Protein AF-0000000084653820 (afdb_homodimer)

Solvent-accessible surface area (backbone atoms only — not comparable to full-atom values): 44142 Å² total; per-residue (Å²): 69,35,43,36,42,29,31,38,36,51,27,49,40,35,64,48,64,48,80,18,43,18,35,40,32,39,56,62,76,21,42,62,66,54,55,50,51,50,49,42,32,56,48,42,52,23,30,46,35,67,58,52,53,48,49,53,50,48,51,53,47,47,60,67,41,33,86,77,34,54,75,35,56,73,42,71,80,39,44,59,55,51,50,48,55,50,48,49,51,66,74,41,34,66,61,36,72,74,34,55,67,56,48,47,50,50,49,50,53,50,51,44,66,69,38,69,85,47,67,71,59,60,78,71,45,63,55,70,60,47,46,52,51,48,52,51,60,68,62,54,53,69,67,59,52,49,40,49,51,40,27,48,32,42,23,52,61,36,70,54,49,48,33,22,85,90,47,98,52,72,17,40,40,36,42,32,50,92,91,38,63,27,42,36,34,33,46,96,43,31,53,74,45,76,39,64,90,61,79,33,92,55,55,57,45,53,47,68,59,56,65,58,62,55,48,50,82,74,54,74,63,64,92,52,92,64,61,33,55,66,56,50,41,46,50,54,66,67,51,70,82,56,76,42,69,68,58,40,52,57,49,43,64,71,32,40,69,57,48,54,59,47,39,75,76,47,57,41,44,84,38,79,42,96,80,79,38,63,22,37,30,42,67,95,49,86,60,66,41,49,46,72,68,48,41,63,36,56,34,48,51,50,51,54,50,46,26,51,62,52,51,66,53,45,77,59,24,38,41,32,33,40,42,76,49,59,57,36,23,54,58,54,34,50,53,50,31,41,46,53,44,47,40,32,71,68,38,46,28,24,32,43,35,31,40,56,45,59,66,57,52,47,38,39,51,46,39,20,50,69,69,71,43,48,87,42,48,43,36,29,38,29,36,68,60,85,87,27,12,36,41,41,79,26,60,92,45,55,62,58,53,46,56,64,53,44,46,40,59,54,52,52,53,50,53,45,57,73,66,105,68,36,42,34,41,28,30,40,35,53,27,49,39,34,66,46,62,48,78,18,45,20,36,39,32,39,57,64,76,21,43,62,64,54,55,49,50,48,50,41,32,55,48,43,51,22,29,46,36,67,57,53,53,50,49,54,50,48,51,52,48,48,60,68,40,34,87,79,34,56,75,36,57,74,44,69,80,38,43,60,54,52,50,48,54,51,47,49,49,65,74,42,36,67,60,37,72,76,34,54,66,56,47,47,51,49,50,48,52,49,51,45,65,68,38,72,84,48,68,70,58,59,77,70,46,62,54,70,60,47,46,52,51,47,52,51,58,69,64,54,55,68,68,59,52,50,40,48,50,39,27,48,33,43,24,53,61,37,69,54,50,47,34,24,86,89,46,98,53,71,17,39,41,34,42,32,49,92,90,39,64,29,40,35,34,32,43,95,44,31,54,74,46,77,39,65,89,59,79,34,92,56,57,58,46,52,47,67,58,56,66,58,62,56,47,50,82,76,56,76,64,65,91,52,91,66,62,32,55,66,55,49,44,46,48,55,66,68,50,71,81,57,75,42,69,67,59,39,52,58,50,43,64,69,32,41,70,57,48,54,58,46,38,74,77,46,58,42,44,84,38,78,41,94,82,80,39,65,23,37,29,41,67,96,48,87,59,64,41,50,46,71,69,49,38,64,38,55,35,49,52,50,52,55,52,45,27,50,62,52,50,67,53,43,77,59,24,39,40,33,33,42,39,71,54,47,58,37,22,55,59,55,35,48,55,49,29,42,46,54,44,46,39,32,70,68,38,46,26,25,30,43,36,31,38,56,45,58,65,58,53,48,39,38,54,47,39,19,50,69,70,70,43,50,87,41,48,43,35,29,38,30,36,68,59,86,87,26,12,34,41,43,79,25,59,94,46,54,63,58,53,45,56,64,54,46,46,39,59,55,52,52,53,52,54,45,58,72,67,104

Organism: NCBI:txid1294263

Secondary structure (DSSP, 8-state):
-EEEEEEETTEEEEEEE-SSEEEEEE-TTSSHHHHHHHHHHHHHHSBTHHHHHHHHHHHHHHHHHHHHHHHHHHSTHHHHHHHHHHHHHHHTHHHHHH-HHHHHHHHHHHHHHHTTT-THHHHT--HHHHHHHHHHHHHS-HHHHHHHHHHHHHHHHHTT--B-TTS---EEEEEEETTEEEEEEEETTEEEEEES---BS--EEEE--GGGGGGTTTTT--SSSS--HHHHHHHHHH--TT--HHHHHHHHHHTHHHHHHHHTT---EEEE-TTS-EEEE-TT---EEEGGGS-HHHHHHHHHHHHHHTTSS-TT-EEEEESTTTT--HHHHHHHHHHHHHHHHHH--EEEEEE--HHHHHHHHHHHHHTT-GGGEEEEEEEEETTEEEEEE-TT-THHHHHHHHHHHHHHHHHHHHH-/-EEEEEEETTEEEEEEE-SSEEEEEE-TTSSHHHHHHHHHHHHHHSBTHHHHHHHHHHHHHHHHHHHHHHHHHHSTHHHHHHHHHHHHHHHTHHHHHH-HHHHHHHHHHHHHHHTTT-THHHHT--HHHHHHHHHHHHHS-HHHHHHHHHHHHHHHHHTT--B-TTS---EEEEEEETTEEEEEEEETTEEEEEES---BS--EEEE--GGGGGGTTTTT--SSSS--HHHHHHHHHH--TT--HHHHHHHHHHTHHHHHHHHTT---EEEE-TTS-EEEE-TT---EEEGGGS-HHHHHHHHHHHHHHTTSS-TT-EEEEESTTTT--HHHHHHHHHHHHHHHHHH--EEEEEE--HHHHHHHHHHHHHTT-GGGEEEEEEEEETTEEEEEE-TT-THHHHHHHHHHHHHHHHHHHHH-

Sequence (840 aa):
MRLTLKNICKIKEATVDLNGITVIAGENNTGKSTVGKILYSVFNSFYKIDDQIYKEREESIKHILSPVSFNAYIKTEHGSFIEAFISSIINDEEKYKSNPELLKQELRDFVVQLDKHNMQSLAQFPQEEMVNRILEVISIPRDVILKTILTKKINTEFNGQVNNIYANSKGGIELIINNETILIEVQTHKVQSISNVLNLNTEVIYIDDPFVLDEGMYRGFPLGRYIDHRHHLKLKLFDNSKDNVINEMLTANKLENIYSKINNICSGELVKNKYSNYGYKKTGEDEVLELRNISTGLKTFVILKTLLLNRSLEENGTIILDEPEIHLHPEWQLIFAELIVLLQKEFGVRILLNTHSPYFLNAIEVYAAKHKIADRCKYYIADLDEDAAIISDVTENIEEIYRKLAGPLQDLENVRYNNDMRLTLKNICKIKEATVDLNGITVIAGENNTGKSTVGKILYSVFNSFYKIDDQIYKEREESIKHILSPVSFNAYIKTEHGSFIEAFISSIINDEEKYKSNPELLKQELRDFVVQLDKHNMQSLAQFPQEEMVNRILEVISIPRDVILKTILTKKINTEFNGQVNNIYANSKGGIELIINNETILIEVQTHKVQSISNVLNLNTEVIYIDDPFVLDEGMYRGFPLGRYIDHRHHLKLKLFDNSKDNVINEMLTANKLENIYSKINNICSGELVKNKYSNYGYKKTGEDEVLELRNISTGLKTFVILKTLLLNRSLEENGTIILDEPEIHLHPEWQLIFAELIVLLQKEFGVRILLNTHSPYFLNAIEVYAAKHKIADRCKYYIADLDEDAAIISDVTENIEEIYRKLAGPLQDLENVRYNND

Radius of gyration: 30.25 Å; Cα contacts (8 Å, |Δi|>4): 1420; chains: 2; bounding box: 86×76×68 Å

InterPro domains:
  IPR027417 P-loop containing nucleoside triphosphate hydrolase [G3DSA:3.40.50.300] (1-156)
  IPR027417 P-loop containing nucleoside triphosphate hydrolase [G3DSA:3.40.50.300] (225-377)
  IPR027417 P-loop containing nucleoside triphosphate hydrolase [SSF52540] (2-363)
  IPR041685 Endonuclease GajA/Old nuclease/RecF-like, AAA domain [PF13175] (2-360)
  IPR051396 Bacterial Antiviral Defense Nuclease [PTHR43581] (2-401)

Nearest PDB structures (foldseek):
  8roj-assembly1_A  TM=3.879E-01  e=2.244E-06  Homo sapiens
  8rog-assembly1_A  TM=5.105E-01  e=3.654E-05  Homo sapiens
  8roh-assembly1_A  TM=3.883E-01  e=2.749E-06  Homo sapiens
  7qen-assembly1_A  TM=3.650E-01  e=3.301E-05  Saccharomyces cerevisiae
  6wg3-assembly1_A  TM=3.397E-01  e=1.873E-02  Homo sapiens

Foldseek 3Di:
DKKWKDQWAQAHTEIFDFQFEEEEAEDPPLCLVVRVQLCQLVQVLQEQVVVVLLVVLLVQLCVLCCVLCVVVVVPVVCVVVSVVLSVCCLVVVVVCLVPVVVVLVVVLVSSCVSCVPCPVVSVPDPSVVSSVSSNVSSPDDSQVSSQVSSLVQSCQAVVQRTGHPVDQDKMWMWDADPNDIWIWIDGSSGTDDIDDRHRDNAHEAEDEFLCLLQQWLPHPPPPDPHHGRSNVLNCLLLVPVQPDVVVLVVLCVLCVVLVVLLCVLQVWAWDQDPVRTIFIDHPPDDDTHRPVPDQSLNSLSRSVVSCSNSCSPAALHEYEAEASCVRPDLVSLLSVLLSSLCCCVRRVYRYYYYHHDPSSVVSNCVNCVVVVNLVSYWYWYWDDDDSHIYIGTCSVPCVVSVVNSCVVVVVVVVVVVVVD/DWKWKDQWAQAHTEIFDFQFEEEEAEDPPLCLVVRVQLCQLVQVLQEQVVVVLLVVLLVQLCVLCCVLCVVVVVPVVCVVVSVVLSVCCLVPVVVCLVPVVVVLVVVLVSSCVRCVPCPVVSVVDPSVVSSVSSNVSSPDDSQVSSQVSSLVQSCQAVVQRTGHPVDQDKMWMWDADPNDIWIWIDGSSGTDDIDDRHRDNAHEAEDEFLCLLQQWLPHPPPPDPHHGRSNVLRCLLLVPVQPDVVVLVVLCVLCVVLVVLLCVLQVWAWDQDPVRTIFIDHPPDDDTHRPVPDQSLNSLSRSVVSCSNSCSPAALHEYEAEASCVRPDLVSLLSVLLSSLCCCVRRVYRYYYYHHDPSSVVSNCVNCVVVVNLVSYWYWYWDDDDSHIYIGTCSVPCVVSVVNSCVVVVVVVVVVVVVD

pLDDT: mean 84.61, std 12.66, range [45.44, 98.44]

Structure (mmCIF, N/CA/C/O backbone):
data_AF-0000000084653820-model_v1
#
loop_
_entity.id
_entity.type
_entity.pdbx_description
1 polymer 'ABC transporter ATP-binding protein'
#
loop_
_atom_site.group_PDB
_atom_site.id
_atom_site.type_symbol
_atom_site.label_atom_id
_atom_site.label_alt_id
_atom_site.label_comp_id
_atom_site.label_asym_id
_atom_site.label_entity_id
_atom_site.label_seq_id
_atom_site.pdbx_PDB_ins_code
_atom_site.Cartn_x
_atom_site.Cartn_y
_atom_site.Cartn_z
_atom_site.occupancy
_atom_site.B_iso_or_equiv
_atom_site.auth_seq_id
_atom_site.auth_comp_id
_atom_site.auth_asym_id
_atom_site.auth_atom_id
_atom_site.pdbx_PDB_model_num
ATOM 1 N N . MET A 1 1 ? -11.469 23.438 16.297 1 93.31 1 MET A N 1
ATOM 2 C CA . MET A 1 1 ? -10.516 23.484 15.188 1 93.31 1 MET A CA 1
ATOM 3 C C . MET A 1 1 ? -11.242 23.531 13.844 1 93.31 1 MET A C 1
ATOM 5 O O . MET A 1 1 ? -12.227 22.812 13.648 1 93.31 1 MET A O 1
ATOM 9 N N . ARG A 1 2 ? -10.789 24.375 12.977 1 95.31 2 ARG A N 1
ATOM 10 C CA . ARG A 1 2 ? -11.414 24.531 11.664 1 95.31 2 ARG A CA 1
ATOM 11 C C . ARG A 1 2 ? -10.359 24.703 10.57 1 95.31 2 ARG A C 1
ATOM 13 O O . ARG A 1 2 ? -9.375 25.406 10.766 1 95.31 2 ARG A O 1
ATOM 20 N N . LEU A 1 3 ? -10.547 23.969 9.492 1 96.5 3 LEU A N 1
ATOM 21 C CA . LEU A 1 3 ? -9.641 24.031 8.344 1 96.5 3 LEU A CA 1
ATOM 22 C C . LEU A 1 3 ? -10.367 24.562 7.117 1 96.5 3 LEU A C 1
ATOM 24 O O . LEU A 1 3 ? -11.43 24.062 6.746 1 96.5 3 LEU A O 1
ATOM 28 N N . THR A 1 4 ? -9.867 25.609 6.562 1 97 4 THR A N 1
ATOM 29 C CA . THR A 1 4 ? -10.406 26.172 5.328 1 97 4 THR A CA 1
ATOM 30 C C . THR A 1 4 ? -9.367 26.125 4.211 1 97 4 THR A C 1
ATOM 32 O O . THR A 1 4 ? -8.219 26.531 4.406 1 97 4 THR A O 1
ATOM 35 N N . LEU A 1 5 ? -9.734 25.578 3.1 1 96.44 5 LEU A N 1
ATOM 36 C CA . LEU A 1 5 ? -8.867 25.453 1.931 1 96.44 5 LEU A CA 1
ATOM 37 C C . LEU A 1 5 ? -9.453 26.203 0.74 1 96.44 5 LEU A C 1
ATOM 39 O O . LEU A 1 5 ? -10.672 26.172 0.517 1 96.44 5 LEU A O 1
ATOM 43 N N . LYS A 1 6 ? -8.594 26.922 0.047 1 94.56 6 LYS A N 1
ATOM 44 C CA . LYS A 1 6 ? -8.969 27.609 -1.188 1 94.56 6 LYS A CA 1
ATOM 45 C C . LYS A 1 6 ? -7.945 27.344 -2.289 1 94.56 6 LYS A C 1
ATOM 47 O O . LYS A 1 6 ? -6.766 27.672 -2.137 1 94.56 6 LYS A O 1
ATOM 52 N N . ASN A 1 7 ? -8.352 26.797 -3.344 1 92.5 7 ASN A N 1
ATOM 53 C CA . ASN A 1 7 ? -7.535 26.531 -4.523 1 92.5 7 ASN A CA 1
ATOM 54 C C . ASN A 1 7 ? -6.297 25.703 -4.184 1 92.5 7 ASN A C 1
ATOM 56 O O . ASN A 1 7 ? -5.176 26.109 -4.5 1 92.5 7 ASN A O 1
ATOM 60 N N . ILE A 1 8 ? -6.457 24.688 -3.537 1 92.38 8 ILE A N 1
ATOM 61 C CA . ILE A 1 8 ? -5.414 23.734 -3.178 1 92.38 8 ILE A CA 1
ATOM 62 C C . ILE A 1 8 ? -5.625 22.422 -3.934 1 92.38 8 ILE A C 1
ATOM 64 O O . ILE A 1 8 ? -6.66 21.766 -3.779 1 92.38 8 ILE A O 1
ATOM 68 N N . CYS A 1 9 ? -4.691 22.031 -4.699 1 90.5 9 CYS A N 1
ATOM 69 C CA . CYS A 1 9 ? -4.832 20.859 -5.551 1 90.5 9 CYS A CA 1
ATOM 70 C C . CYS A 1 9 ? -6.148 20.891 -6.32 1 90.5 9 CYS A C 1
ATOM 72 O O . CYS A 1 9 ? -6.449 21.891 -6.988 1 90.5 9 CYS A O 1
ATOM 74 N N . LYS A 1 10 ? -6.977 19.906 -6.121 1 88.44 10 LYS A N 1
ATOM 75 C CA . LYS A 1 10 ? -8.242 19.859 -6.84 1 88.44 10 LYS A CA 1
ATOM 76 C C . LYS A 1 10 ? -9.336 20.609 -6.082 1 88.44 10 LYS A C 1
ATOM 78 O O . LYS A 1 10 ? -10.438 20.797 -6.605 1 88.44 10 LYS A O 1
ATOM 83 N N . ILE A 1 11 ? -9.094 21.078 -4.93 1 92.62 11 ILE A N 1
ATOM 84 C CA . ILE A 1 11 ? -10.102 21.688 -4.078 1 92.62 11 ILE A CA 1
ATOM 85 C C . ILE A 1 11 ? -10.25 23.172 -4.438 1 92.62 11 ILE A C 1
ATOM 87 O O . ILE A 1 11 ? -9.305 23.953 -4.305 1 92.62 11 ILE A O 1
ATOM 91 N N . LYS A 1 12 ? -11.391 23.516 -4.875 1 93.19 12 LYS A N 1
ATOM 92 C CA . LYS A 1 12 ? -11.719 24.922 -5.086 1 93.19 12 LYS A CA 1
ATOM 93 C C . LYS A 1 12 ? -11.984 25.625 -3.764 1 93.19 12 LYS A C 1
ATOM 95 O O . LYS A 1 12 ? -11.438 26.703 -3.512 1 93.19 12 LYS A O 1
ATOM 100 N N . GLU A 1 13 ? -12.844 25.062 -3.023 1 92.25 13 GLU A N 1
ATOM 101 C CA . GLU A 1 13 ? -13.195 25.594 -1.707 1 92.25 13 GLU A CA 1
ATOM 102 C C . GLU A 1 13 ? -13.648 24.469 -0.768 1 92.25 13 GLU A C 1
ATOM 104 O O . GLU A 1 13 ? -14.422 23.609 -1.161 1 92.25 13 GLU A O 1
ATOM 109 N N . ALA A 1 14 ? -13.141 24.484 0.458 1 94.94 14 ALA A N 1
ATOM 110 C CA . ALA A 1 14 ? -13.531 23.547 1.495 1 94.94 14 ALA A CA 1
ATOM 111 C C . ALA A 1 14 ? -13.367 24.141 2.887 1 94.94 14 ALA A C 1
ATOM 113 O O . ALA A 1 14 ? -12.336 24.75 3.189 1 94.94 14 ALA A O 1
ATOM 114 N N . THR A 1 15 ? -14.398 24.172 3.697 1 96 15 THR A N 1
ATOM 115 C CA . THR A 1 15 ? -14.336 24.516 5.113 1 96 15 THR A CA 1
ATOM 116 C C . THR A 1 15 ? -14.836 23.375 5.98 1 96 15 THR A C 1
ATOM 118 O O . THR A 1 15 ? -16 22.984 5.891 1 96 15 THR A O 1
ATOM 121 N N . VAL A 1 16 ? -13.977 22.828 6.773 1 96.56 16 VAL A N 1
ATOM 122 C CA . VAL A 1 16 ? -14.297 21.641 7.551 1 96.56 16 VAL A CA 1
ATOM 123 C C . VAL A 1 16 ? -14.031 21.906 9.031 1 96.56 16 VAL A C 1
ATOM 125 O O . VAL A 1 16 ? -12.938 22.344 9.398 1 96.56 16 VAL A O 1
ATOM 128 N N . ASP A 1 17 ? -15.016 21.656 9.852 1 95.81 17 ASP A N 1
ATOM 129 C CA . ASP A 1 17 ? -14.859 21.719 11.305 1 95.81 17 ASP A CA 1
ATOM 130 C C . ASP A 1 17 ? -14.391 20.391 11.875 1 95.81 17 ASP A C 1
ATOM 132 O O . ASP A 1 17 ? -14.953 19.344 11.555 1 95.81 17 ASP A O 1
ATOM 136 N N . LEU A 1 18 ? -13.367 20.438 12.734 1 93.38 18 LEU A N 1
ATOM 137 C CA . LEU A 1 18 ? -12.789 19.219 13.281 1 93.38 18 LEU A CA 1
ATOM 138 C C . LEU A 1 18 ? -12.938 19.172 14.797 1 93.38 18 LEU A C 1
ATOM 140 O O . LEU A 1 18 ? -11.953 19.047 15.523 1 93.38 18 LEU A O 1
ATOM 144 N N . ASN A 1 19 ? -14.078 19.281 15.461 1 90.38 19 ASN A N 1
ATOM 145 C CA . ASN A 1 19 ? -14.305 19.312 16.906 1 90.38 19 ASN A CA 1
ATOM 146 C C . ASN A 1 19 ? -14.82 17.984 17.422 1 90.38 19 ASN A C 1
ATOM 148 O O . ASN A 1 19 ? -14.984 17.797 18.625 1 90.38 19 ASN A O 1
ATOM 152 N N . GLY A 1 20 ? -14.891 16.984 16.875 1 96.12 20 GLY A N 1
ATOM 153 C CA . GLY A 1 20 ? -15.336 15.633 17.172 1 96.12 20 GLY A CA 1
ATOM 154 C C . GLY A 1 20 ? -15.055 14.656 16.047 1 96.12 20 GLY A C 1
ATOM 155 O O . GLY A 1 20 ? -13.898 14.469 15.641 1 96.12 20 GLY A O 1
ATOM 156 N N . ILE A 1 21 ? -16.125 14.07 15.656 1 98.12 21 ILE A N 1
ATOM 157 C CA . ILE A 1 21 ? -16 13.203 14.492 1 98.12 21 ILE A CA 1
ATOM 158 C C . ILE A 1 21 ? -16.484 13.938 13.242 1 98.12 21 ILE A C 1
ATOM 160 O O . ILE A 1 21 ? -17.656 14.281 13.133 1 98.12 21 ILE A O 1
ATOM 164 N N . THR A 1 22 ? -15.594 14.242 12.422 1 98.44 22 THR A N 1
ATOM 165 C CA . THR A 1 22 ? -15.898 14.883 11.148 1 98.44 22 THR A CA 1
ATOM 166 C C . THR A 1 22 ? -15.828 13.875 10.008 1 98.44 22 THR A C 1
ATOM 168 O O . THR A 1 22 ? -14.781 13.273 9.766 1 98.44 22 THR A O 1
ATOM 171 N N . VAL A 1 23 ? -16.922 13.688 9.32 1 98 23 VAL A N 1
ATOM 172 C CA . VAL A 1 23 ? -16.969 12.719 8.234 1 98 23 VAL A CA 1
ATOM 173 C C . VAL A 1 23 ? -17.094 13.445 6.895 1 98 23 VAL A C 1
ATOM 175 O O . VAL A 1 23 ? -17.969 14.297 6.723 1 98 23 VAL A O 1
ATOM 178 N N . ILE A 1 24 ? -16.203 13.219 6.027 1 97.06 24 ILE A N 1
ATOM 179 C CA . ILE A 1 24 ? -16.312 13.664 4.645 1 97.06 24 ILE A CA 1
ATOM 180 C C . ILE A 1 24 ? -16.656 12.477 3.74 1 97.06 24 ILE A C 1
ATOM 182 O O . ILE A 1 24 ? -15.859 11.531 3.631 1 97.06 24 ILE A O 1
ATOM 186 N N . ALA A 1 25 ? -17.797 12.523 3.193 1 94.31 25 ALA A N 1
ATOM 187 C CA . ALA A 1 25 ? -18.25 11.461 2.303 1 94.31 25 ALA A CA 1
ATOM 188 C C . ALA A 1 25 ? -18.422 11.969 0.876 1 94.31 25 ALA A C 1
ATOM 190 O O . ALA A 1 25 ? -18.688 13.156 0.664 1 94.31 25 ALA A O 1
ATOM 191 N N . GLY A 1 26 ? -18.203 11.125 -0.091 1 88.31 26 GLY A N 1
ATOM 192 C CA . GLY A 1 26 ? -18.359 11.5 -1.486 1 88.31 26 GLY A CA 1
ATOM 193 C C . GLY A 1 26 ? -17.75 10.5 -2.447 1 88.31 26 GLY A C 1
ATOM 194 O O . GLY A 1 26 ? -17.219 9.469 -2.025 1 88.31 26 GLY A O 1
ATOM 195 N N . GLU A 1 27 ? -17.859 10.797 -3.668 1 84.56 27 GLU A N 1
ATOM 196 C CA . GLU A 1 27 ? -17.375 9.914 -4.727 1 84.56 27 GLU A CA 1
ATOM 197 C C . GLU A 1 27 ? -15.859 9.992 -4.848 1 84.56 27 GLU A C 1
ATOM 199 O O . GLU A 1 27 ? -15.211 10.773 -4.152 1 84.56 27 GLU A O 1
ATOM 204 N N . ASN A 1 28 ? -15.352 9.055 -5.672 1 79.12 28 ASN A N 1
ATOM 205 C CA . ASN A 1 28 ? -13.914 9.047 -5.895 1 79.12 28 ASN A CA 1
ATOM 206 C C . ASN A 1 28 ? -13.453 10.328 -6.594 1 79.12 28 ASN A C 1
ATOM 208 O O . ASN A 1 28 ? -14.18 10.891 -7.41 1 79.12 28 ASN A O 1
ATOM 212 N N . ASN A 1 29 ? -12.273 10.734 -6.227 1 79.75 29 ASN A N 1
ATOM 213 C CA . ASN A 1 29 ? -11.625 11.82 -6.941 1 79.75 29 ASN A CA 1
ATOM 214 C C . ASN A 1 29 ? -12.289 13.164 -6.641 1 79.75 29 ASN A C 1
ATOM 216 O O . ASN A 1 29 ? -12.438 14 -7.535 1 79.75 29 ASN A O 1
ATOM 220 N N . THR A 1 30 ? -12.805 13.312 -5.426 1 85.56 30 THR A N 1
ATOM 221 C CA . THR A 1 30 ? -13.484 14.555 -5.074 1 85.56 30 THR A CA 1
ATOM 222 C C . THR A 1 30 ? -12.688 15.328 -4.027 1 85.56 30 THR A C 1
ATOM 224 O O . THR A 1 30 ? -13.227 16.203 -3.342 1 85.56 30 THR A O 1
ATOM 227 N N . GLY A 1 31 ? -11.508 14.945 -3.738 1 87.69 31 GLY A N 1
ATOM 228 C CA . GLY A 1 31 ? -10.617 15.758 -2.93 1 87.69 31 GLY A CA 1
ATOM 229 C C . GLY A 1 31 ? -10.648 15.391 -1.457 1 87.69 31 GLY A C 1
ATOM 230 O O . GLY A 1 31 ? -10.016 16.062 -0.634 1 87.69 31 GLY A O 1
ATOM 231 N N . LYS A 1 32 ? -11.383 14.336 -1.035 1 91.5 32 LYS A N 1
ATOM 232 C CA . LYS A 1 32 ? -11.484 13.922 0.361 1 91.5 32 LYS A CA 1
ATOM 233 C C . LYS A 1 32 ? -10.102 13.711 0.976 1 91.5 32 LYS A C 1
ATOM 235 O O . LYS A 1 32 ? -9.812 14.25 2.049 1 91.5 32 LYS A O 1
ATOM 240 N N . SER A 1 33 ? -9.242 13.031 0.324 1 92.62 33 SER A N 1
ATOM 241 C CA . SER A 1 33 ? -7.914 12.711 0.846 1 92.62 33 SER A CA 1
ATOM 242 C C . SER A 1 33 ? -7.031 13.953 0.912 1 92.62 33 SER A C 1
ATOM 244 O O . SER A 1 33 ? -6.148 14.055 1.768 1 92.62 33 SER A O 1
ATOM 246 N N . THR A 1 34 ? -7.289 14.914 -0.001 1 93.38 34 THR A N 1
ATOM 247 C CA . THR A 1 34 ? -6.516 16.156 -0.023 1 93.38 34 THR A CA 1
ATOM 248 C C . THR A 1 34 ? -6.684 16.922 1.287 1 93.38 34 THR A C 1
ATOM 250 O O . THR A 1 34 ? -5.711 17.438 1.84 1 93.38 34 THR A O 1
ATOM 253 N N . VAL A 1 35 ? -7.875 16.922 1.786 1 95.31 35 VAL A N 1
ATOM 254 C CA . VAL A 1 35 ? -8.156 17.625 3.039 1 95.31 35 VAL A CA 1
ATOM 255 C C . VAL A 1 35 ? -7.324 17.016 4.164 1 95.31 35 VAL A C 1
ATOM 257 O O . VAL A 1 35 ? -6.676 17.734 4.93 1 95.31 35 VAL A O 1
ATOM 260 N N . GLY A 1 36 ? -7.32 15.719 4.258 1 95.94 36 GLY A N 1
ATOM 261 C CA . GLY A 1 36 ? -6.555 15.031 5.281 1 95.94 36 GLY A CA 1
ATOM 262 C C . GLY A 1 36 ? -5.059 15.25 5.156 1 95.94 36 GLY A C 1
ATOM 263 O O . GLY A 1 36 ? -4.379 15.484 6.156 1 95.94 36 GLY A O 1
ATOM 264 N N . LYS A 1 37 ? -4.586 15.219 3.951 1 95.38 37 LYS A N 1
ATOM 265 C CA . LYS A 1 37 ? -3.156 15.383 3.709 1 95.38 37 LYS A CA 1
ATOM 266 C C . LYS A 1 37 ? -2.689 16.781 4.086 1 95.38 37 LYS A C 1
ATOM 268 O O . LYS A 1 37 ? -1.611 16.953 4.66 1 95.38 37 LYS A O 1
ATOM 273 N N . ILE A 1 38 ? -3.471 17.75 3.77 1 95.62 38 ILE A N 1
ATOM 274 C CA . ILE A 1 38 ? -3.117 19.125 4.105 1 95.62 38 ILE A CA 1
ATOM 275 C C . ILE A 1 38 ? -3.154 19.312 5.621 1 95.62 38 ILE A C 1
ATOM 277 O O . ILE A 1 38 ? -2.248 19.906 6.203 1 95.62 38 ILE A O 1
ATOM 281 N N . LEU A 1 39 ? -4.211 18.797 6.223 1 95.81 39 LEU A N 1
ATOM 282 C CA . LEU A 1 39 ? -4.285 18.875 7.676 1 95.81 39 LEU A CA 1
ATOM 283 C C . LEU A 1 39 ? -3.057 18.25 8.32 1 95.81 39 LEU A C 1
ATOM 285 O O . LEU A 1 39 ? -2.438 18.844 9.203 1 95.81 39 LEU A O 1
ATOM 289 N N . TYR A 1 40 ? -2.711 17.094 7.863 1 96.38 40 TYR A N 1
ATOM 290 C CA . TYR A 1 40 ? -1.545 16.391 8.383 1 96.38 40 TYR A CA 1
ATOM 291 C C . TYR A 1 40 ? -0.283 17.234 8.219 1 96.38 40 TYR A C 1
ATOM 293 O O . TYR A 1 40 ? 0.477 17.406 9.172 1 96.38 40 TYR A O 1
ATOM 301 N N . SER A 1 41 ? -0.034 17.719 6.992 1 94 41 SER A N 1
ATOM 302 C CA . SER A 1 41 ? 1.197 18.422 6.676 1 94 41 SER A CA 1
ATOM 303 C C . SER A 1 41 ? 1.297 19.734 7.461 1 94 41 SER A C 1
ATOM 305 O O . SER A 1 41 ? 2.336 20.031 8.062 1 94 41 SER A O 1
ATOM 307 N N . VAL A 1 42 ? 0.226 20.453 7.543 1 93.38 42 VAL A N 1
ATOM 308 C CA . VAL A 1 42 ? 0.221 21.75 8.203 1 93.38 42 VAL A CA 1
ATOM 309 C C . VAL A 1 42 ? 0.304 21.562 9.711 1 93.38 42 VAL A C 1
ATOM 311 O O . VAL A 1 42 ? 1.157 22.156 10.375 1 93.38 42 VAL A O 1
ATOM 314 N N . PHE A 1 43 ? -0.51 20.719 10.219 1 93.44 43 PHE A N 1
ATOM 315 C CA . PHE A 1 43 ? -0.555 20.5 11.664 1 93.44 43 PHE A CA 1
ATOM 316 C C . PHE A 1 43 ? 0.792 20 12.18 1 93.44 43 PHE A C 1
ATOM 318 O O . PHE A 1 43 ? 1.322 20.531 13.156 1 93.44 43 PHE A O 1
ATOM 325 N N . ASN A 1 44 ? 1.346 19.047 11.531 1 92.5 44 ASN A N 1
ATOM 326 C CA . ASN A 1 44 ? 2.588 18.438 12 1 92.5 44 ASN A CA 1
ATOM 327 C C . ASN A 1 44 ? 3.783 19.359 11.766 1 92.5 44 ASN A C 1
ATOM 329 O O . ASN A 1 44 ? 4.852 19.156 12.344 1 92.5 44 ASN A O 1
ATOM 333 N N . SER A 1 45 ? 3.631 20.328 10.844 1 91 45 SER A N 1
ATOM 334 C CA . SER A 1 45 ? 4.672 21.328 10.68 1 91 45 SER A CA 1
ATOM 335 C C . SER A 1 45 ? 4.758 22.234 11.898 1 91 45 SER A C 1
ATOM 337 O O . SER A 1 45 ? 5.812 22.812 12.18 1 91 45 SER A O 1
ATOM 339 N N . PHE A 1 46 ? 3.725 22.375 12.609 1 91.12 46 PHE A N 1
ATOM 340 C CA . PHE A 1 46 ? 3.689 23.25 13.773 1 91.12 46 PHE A CA 1
ATOM 341 C C . PHE A 1 46 ? 3.896 22.469 15.062 1 91.12 46 PHE A C 1
ATOM 343 O O . PHE A 1 46 ? 3.924 23.047 16.156 1 91.12 46 PHE A O 1
ATOM 350 N N . TYR A 1 47 ? 4.008 21.172 14.867 1 89.94 47 TYR A N 1
ATOM 351 C CA . TYR A 1 47 ? 4.305 20.328 16.016 1 89.94 47 TYR A CA 1
ATOM 352 C C . TYR A 1 47 ? 5.727 20.562 16.516 1 89.94 47 TYR A C 1
ATOM 354 O O . TYR A 1 47 ? 6.691 20.375 15.773 1 89.94 47 TYR A O 1
ATOM 362 N N . LYS A 1 48 ? 5.879 20.969 17.75 1 89.75 48 LYS A N 1
ATOM 363 C CA . LYS A 1 48 ? 7.184 21.25 18.344 1 89.75 48 LYS A CA 1
ATOM 364 C C . LYS A 1 48 ? 8.07 22.047 17.391 1 89.75 48 LYS A C 1
ATOM 366 O O . LYS A 1 48 ? 9.195 21.641 17.094 1 89.75 48 LYS A O 1
ATOM 371 N N . ILE A 1 49 ? 7.547 23.141 17.078 1 88.94 49 ILE A N 1
ATOM 372 C CA . ILE A 1 49 ? 8.148 23.969 16.031 1 88.94 49 ILE A CA 1
ATOM 373 C C . ILE A 1 49 ? 9.562 24.375 16.438 1 88.94 49 ILE A C 1
ATOM 375 O O . ILE A 1 49 ? 10.477 24.391 15.617 1 88.94 49 ILE A O 1
ATOM 379 N N . ASP A 1 50 ? 9.75 24.703 17.672 1 89 50 ASP A N 1
ATOM 380 C CA . ASP A 1 50 ? 11.055 25.156 18.141 1 89 50 ASP A CA 1
ATOM 381 C C . ASP A 1 50 ? 12.094 24.047 18 1 89 50 ASP A C 1
ATOM 383 O O . ASP A 1 50 ? 13.234 24.297 17.625 1 89 50 ASP A O 1
ATOM 387 N N . ASP A 1 51 ? 11.633 22.891 18.297 1 89.94 51 ASP A N 1
ATOM 388 C CA . ASP A 1 51 ? 12.539 21.75 18.156 1 89.94 51 ASP A CA 1
ATOM 389 C C . ASP A 1 51 ? 12.906 21.531 16.688 1 89.94 51 ASP A C 1
ATOM 391 O O . ASP A 1 51 ? 14.047 21.203 16.375 1 89.94 51 ASP A O 1
ATOM 395 N N . GLN A 1 52 ? 11.961 21.672 15.883 1 88 52 GLN A N 1
ATOM 396 C CA . GLN A 1 52 ? 12.211 21.469 14.453 1 88 52 GLN A CA 1
ATOM 397 C C . GLN A 1 52 ? 13.188 22.516 13.922 1 88 52 GLN A C 1
ATOM 399 O O . GLN A 1 52 ? 14.109 22.172 13.172 1 88 52 GLN A O 1
ATOM 404 N N . ILE A 1 53 ? 13.023 23.703 14.32 1 88.69 53 ILE A N 1
ATOM 405 C CA . ILE A 1 53 ? 13.906 24.781 13.883 1 88.69 53 ILE A CA 1
ATOM 406 C C . ILE A 1 53 ? 15.312 24.547 14.43 1 88.69 53 ILE A C 1
ATOM 408 O O . ILE A 1 53 ? 16.297 24.688 13.703 1 88.69 53 ILE A O 1
ATOM 412 N N . TYR A 1 54 ? 15.336 24.172 15.664 1 89.94 54 TYR A N 1
ATOM 413 C CA . TYR A 1 54 ? 16.609 23.859 16.281 1 89.94 54 TYR A CA 1
ATOM 414 C C . TYR A 1 54 ? 17.344 22.766 15.5 1 89.94 54 TYR A C 1
ATOM 416 O O . TYR A 1 54 ? 18.547 22.891 15.234 1 89.94 54 TYR A O 1
ATOM 424 N N . LYS A 1 55 ? 16.625 21.75 15.148 1 87.5 55 LYS A N 1
ATOM 425 C CA . LYS A 1 55 ? 17.219 20.625 14.445 1 87.5 55 LYS A CA 1
ATOM 426 C C . LYS A 1 55 ? 17.75 21.047 13.078 1 87.5 55 LYS A C 1
ATOM 428 O O . LYS A 1 55 ? 18.781 20.531 12.617 1 87.5 55 LYS A O 1
ATOM 433 N N . GLU A 1 56 ? 17 21.844 12.438 1 86.56 56 GLU A N 1
ATOM 434 C CA . GLU A 1 56 ? 17.469 22.359 11.148 1 86.56 56 GLU A CA 1
ATOM 435 C C . GLU A 1 56 ? 18.781 23.109 11.289 1 86.56 56 GLU A C 1
ATOM 437 O O . GLU A 1 56 ? 19.703 22.922 10.5 1 86.56 56 GLU A O 1
ATOM 442 N N . ARG A 1 57 ? 18.891 23.969 12.281 1 89.5 57 ARG A N 1
ATOM 443 C CA . ARG A 1 57 ? 20.109 24.719 12.523 1 89.5 57 ARG A CA 1
ATOM 444 C C . ARG A 1 57 ? 21.25 23.797 12.93 1 89.5 57 ARG A C 1
ATOM 446 O O . ARG A 1 57 ? 22.375 23.953 12.469 1 89.5 57 ARG A O 1
ATOM 453 N N . GLU A 1 58 ? 20.875 22.891 13.734 1 88.25 58 GLU A N 1
ATOM 454 C CA . GLU A 1 58 ? 21.859 21.922 14.203 1 88.25 58 GLU A CA 1
ATOM 455 C C . GLU A 1 58 ? 22.484 21.156 13.047 1 88.25 58 GLU A C 1
ATOM 457 O O . GLU A 1 58 ? 23.703 21.016 12.969 1 88.25 58 GLU A O 1
ATOM 462 N N . GLU A 1 59 ? 21.641 20.703 12.195 1 82.88 59 GLU A N 1
ATOM 463 C CA . GLU A 1 59 ? 22.125 19.922 11.062 1 82.88 59 GLU A CA 1
ATOM 464 C C . GLU A 1 59 ? 23 20.766 10.141 1 82.88 59 GLU A C 1
ATOM 466 O O . GLU A 1 59 ? 24 20.281 9.617 1 82.88 59 GLU A O 1
ATOM 471 N N . SER A 1 60 ? 22.578 21.922 9.93 1 86.25 60 SER A N 1
ATOM 472 C CA . SER A 1 60 ? 23.375 22.812 9.094 1 86.25 60 SER A CA 1
ATOM 473 C C . SER A 1 60 ? 24.75 23.062 9.695 1 86.25 60 SER A C 1
ATOM 475 O O . SER A 1 60 ? 25.75 23.047 8.992 1 86.25 60 SER A O 1
ATOM 477 N N . ILE A 1 61 ? 24.812 23.281 10.945 1 88.62 61 ILE A N 1
ATOM 478 C CA . ILE A 1 61 ? 26.078 23.562 11.617 1 88.62 61 ILE A CA 1
ATOM 479 C C . ILE A 1 61 ? 26.938 22.297 11.641 1 88.62 61 ILE A C 1
ATOM 481 O O . ILE A 1 61 ? 28.156 22.375 11.484 1 88.62 61 ILE A O 1
ATOM 485 N N . LYS A 1 62 ? 26.297 21.188 11.812 1 83.25 62 LYS A N 1
ATOM 486 C CA . LYS A 1 62 ? 27.031 19.922 11.742 1 83.25 62 LYS A CA 1
ATOM 487 C C . LYS A 1 62 ? 27.719 19.75 10.398 1 83.25 62 LYS A C 1
ATOM 489 O O . LYS A 1 62 ? 28.859 19.281 10.336 1 83.25 62 LYS A O 1
ATOM 494 N N . HIS A 1 63 ? 27 20.109 9.445 1 80.38 63 HIS A N 1
ATOM 495 C CA . HIS A 1 63 ? 27.562 20.016 8.102 1 80.38 63 HIS A CA 1
ATOM 496 C C . HIS A 1 63 ? 28.766 20.969 7.938 1 80.38 63 HIS A C 1
ATOM 498 O O . HIS A 1 63 ? 29.75 20.609 7.285 1 80.38 63 HIS A O 1
ATOM 504 N N . ILE A 1 64 ? 28.641 22.078 8.469 1 82.44 64 ILE A N 1
ATOM 505 C CA . ILE A 1 64 ? 29.703 23.062 8.398 1 82.44 64 ILE A CA 1
ATOM 506 C C . ILE A 1 64 ? 30.938 22.562 9.148 1 82.44 64 ILE A C 1
ATOM 508 O O . ILE A 1 64 ? 32.062 22.766 8.711 1 82.44 64 ILE A O 1
ATOM 512 N N . LEU A 1 65 ? 30.719 21.781 10.18 1 83.94 65 LEU A N 1
ATOM 513 C CA . LEU A 1 65 ? 31.797 21.312 11.047 1 83.94 65 LEU A CA 1
ATOM 514 C C . LEU A 1 65 ? 32.312 19.969 10.594 1 83.94 65 LEU A C 1
ATOM 516 O O . LEU A 1 65 ? 33.312 19.453 11.141 1 83.94 65 LEU A O 1
ATOM 520 N N . SER A 1 66 ? 31.688 19.406 9.625 1 80 66 SER A N 1
ATOM 521 C CA . SER A 1 66 ? 31.969 18.031 9.219 1 80 66 SER A CA 1
ATOM 522 C C . SER A 1 66 ? 33.438 17.859 8.836 1 80 66 SER A C 1
ATOM 524 O O . SER A 1 66 ? 34.062 16.844 9.156 1 80 66 SER A O 1
ATOM 526 N N . PRO A 1 67 ? 34 18.797 8.164 1 71.25 67 PRO A N 1
ATOM 527 C CA . PRO A 1 67 ? 35.406 18.625 7.789 1 71.25 67 PRO A CA 1
ATOM 528 C C . PRO A 1 67 ? 36.312 18.484 9 1 71.25 67 PRO A C 1
ATOM 530 O O . PRO A 1 67 ? 37.375 17.859 8.906 1 71.25 67 PRO A O 1
ATOM 533 N N . VAL A 1 68 ? 35.938 19.094 10.086 1 73.38 68 VAL A N 1
ATOM 534 C CA . VAL A 1 68 ? 36.812 19.078 11.266 1 73.38 68 VAL A CA 1
ATOM 535 C C . VAL A 1 68 ? 36.375 17.953 12.211 1 73.38 68 VAL A C 1
ATOM 537 O O . VAL A 1 68 ? 37.156 17.516 13.055 1 73.38 68 VAL A O 1
ATOM 540 N N . SER A 1 69 ? 35.094 17.594 12.008 1 63.62 69 SER A N 1
ATOM 541 C CA . SER A 1 69 ? 34.562 16.641 12.984 1 63.62 69 SER A CA 1
ATOM 542 C C . SER A 1 69 ? 34.562 15.219 12.422 1 63.62 69 SER A C 1
ATOM 544 O O . SER A 1 69 ? 34.156 14.281 13.109 1 63.62 69 SER A O 1
ATOM 546 N N . PHE A 1 70 ? 34.812 15.125 11.203 1 59 70 PHE A N 1
ATOM 547 C CA . PHE A 1 70 ? 34.656 13.836 10.555 1 59 70 PHE A CA 1
ATOM 548 C C . PHE A 1 70 ? 35.375 12.742 11.344 1 59 70 PHE A C 1
ATOM 550 O O . PHE A 1 70 ? 34.812 11.672 11.57 1 59 70 PHE A O 1
ATOM 557 N N . ASN A 1 71 ? 36.562 13.039 11.688 1 53.69 71 ASN A N 1
ATOM 558 C CA . ASN A 1 71 ? 37.312 12.023 12.406 1 53.69 71 ASN A CA 1
ATOM 559 C C . ASN A 1 71 ? 36.812 11.852 13.836 1 53.69 71 ASN A C 1
ATOM 561 O O . ASN A 1 71 ? 36.906 10.766 14.414 1 53.69 71 ASN A O 1
ATOM 565 N N . 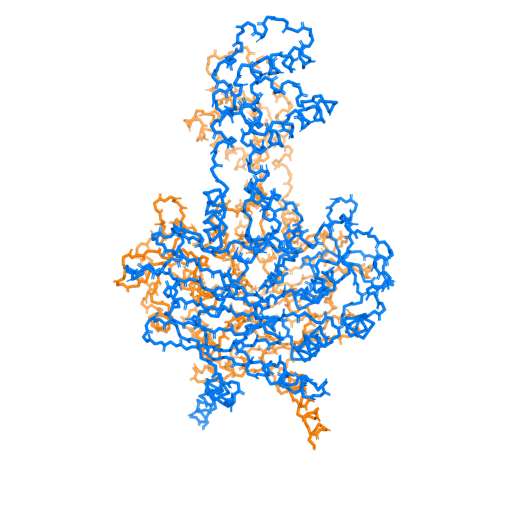ALA A 1 72 ? 36.25 12.891 14.266 1 52.41 72 ALA A N 1
ATOM 566 C CA . ALA A 1 72 ? 35.844 12.898 15.672 1 52.41 72 ALA A CA 1
ATOM 567 C C . ALA A 1 72 ? 34.469 12.203 15.844 1 52.41 72 ALA A C 1
ATOM 569 O O . ALA A 1 72 ? 34.188 11.633 16.906 1 52.41 72 ALA A O 1
ATOM 570 N N . TYR A 1 73 ? 33.625 12.312 14.891 1 50.16 73 TYR A N 1
ATOM 571 C CA . TYR A 1 73 ? 32.312 11.695 15.008 1 50.16 73 TYR A CA 1
ATOM 572 C C . TYR A 1 73 ? 32.438 10.18 15.102 1 50.16 73 TYR A C 1
ATOM 574 O O . TYR A 1 73 ? 31.594 9.523 15.703 1 50.16 73 TYR A O 1
ATOM 582 N N . ILE A 1 74 ? 33.5 9.656 14.5 1 46.94 74 ILE A N 1
ATOM 583 C CA . ILE A 1 74 ? 33.688 8.211 14.547 1 46.94 74 ILE A CA 1
ATOM 584 C C . ILE A 1 74 ? 33.938 7.77 15.992 1 46.94 74 ILE A C 1
ATOM 586 O O . ILE A 1 74 ? 33.562 6.652 16.375 1 46.94 74 ILE A O 1
ATOM 590 N N . LYS A 1 75 ? 34.594 8.68 16.766 1 49.66 75 LYS A N 1
ATOM 591 C CA . LYS A 1 75 ? 34.812 8.305 18.156 1 49.66 75 LYS A CA 1
ATOM 592 C C . LYS A 1 75 ? 33.625 8.719 19.031 1 49.66 75 LYS A C 1
ATOM 594 O O . LYS A 1 75 ? 33.312 9.906 19.141 1 49.66 75 LYS A O 1
ATOM 599 N N . THR A 1 76 ? 32.688 7.852 19.406 1 53.31 76 THR A N 1
ATOM 600 C CA . THR A 1 76 ? 31.422 7.949 20.156 1 53.31 76 THR A CA 1
ATOM 601 C C . THR A 1 76 ? 31.484 9.078 21.172 1 53.31 76 THR A C 1
ATOM 603 O O . THR A 1 76 ? 30.5 9.766 21.406 1 53.31 76 THR A O 1
ATOM 606 N N . GLU A 1 77 ? 32.75 9.266 21.844 1 56.16 77 GLU A N 1
ATOM 607 C CA . GLU A 1 77 ? 32.938 10.164 22.984 1 56.16 77 GLU A CA 1
ATOM 608 C C . GLU A 1 77 ? 32.781 11.625 22.562 1 56.16 77 GLU A C 1
ATOM 610 O O . GLU A 1 77 ? 32.406 12.477 23.359 1 56.16 77 GLU A O 1
ATOM 615 N N . HIS A 1 78 ? 32.875 11.781 21.328 1 59.69 78 HIS A N 1
ATOM 616 C CA . HIS A 1 78 ? 32.938 13.164 20.875 1 59.69 78 HIS A CA 1
ATOM 617 C C . HIS A 1 78 ? 31.594 13.617 20.312 1 59.69 78 HIS A C 1
ATOM 619 O O . HIS A 1 78 ? 31.406 14.805 20.031 1 59.69 78 HIS A O 1
ATOM 625 N N . GLY A 1 79 ? 30.734 12.695 20.266 1 62.78 79 GLY A N 1
ATOM 626 C CA . GLY A 1 79 ? 29.406 13.062 19.781 1 62.78 79 GLY A CA 1
ATOM 627 C C . GLY A 1 79 ? 28.688 14.039 20.688 1 62.78 79 GLY A C 1
ATOM 628 O O . GLY A 1 79 ? 28.156 15.055 20.219 1 62.78 79 GLY A O 1
ATOM 629 N N . SER A 1 80 ? 28.875 13.711 21.906 1 76 80 SER A N 1
ATOM 630 C CA . SER A 1 80 ? 28.219 14.57 22.891 1 76 80 SER A CA 1
ATOM 631 C C . SER A 1 80 ? 28.891 15.945 22.953 1 76 80 SER A C 1
ATOM 633 O O . SER A 1 80 ? 28.219 16.953 23.141 1 76 80 SER A O 1
ATOM 635 N N . PHE A 1 81 ? 30.219 15.875 22.719 1 79.44 81 PHE A N 1
ATOM 636 C CA . PHE A 1 81 ? 30.969 17.125 22.75 1 79.44 81 PHE A CA 1
ATOM 637 C C . PHE A 1 81 ? 30.594 18.016 21.578 1 79.44 81 PHE A C 1
ATOM 639 O O . PHE A 1 81 ? 30.422 19.219 21.734 1 79.44 81 PHE A O 1
ATOM 646 N N . ILE A 1 82 ? 30.375 17.469 20.484 1 81.88 82 ILE A N 1
ATOM 647 C CA . ILE A 1 82 ? 30 18.203 19.281 1 81.88 82 ILE A CA 1
ATOM 648 C C . ILE A 1 82 ? 28.578 18.75 19.453 1 81.88 82 ILE A C 1
ATOM 650 O O . ILE A 1 82 ? 28.312 19.922 19.156 1 81.88 82 ILE A O 1
ATOM 654 N N . GLU A 1 83 ? 27.781 17.953 20.016 1 85.75 83 GLU A N 1
ATOM 655 C CA . GLU A 1 83 ? 26.391 18.359 20.234 1 85.75 83 GLU A CA 1
ATOM 656 C C . GLU A 1 83 ? 26.297 19.516 21.219 1 85.75 83 GLU A C 1
ATOM 658 O O . GLU A 1 83 ? 25.484 20.438 21.047 1 85.75 83 GLU A O 1
ATOM 663 N N . ALA A 1 84 ? 27.141 19.422 22.109 1 86.81 84 ALA A N 1
ATOM 664 C CA . ALA A 1 84 ? 27.156 20.484 23.109 1 86.81 84 ALA A CA 1
ATOM 665 C C . ALA A 1 84 ? 27.625 21.812 22.516 1 86.81 84 ALA A C 1
ATOM 667 O O . ALA A 1 84 ? 27.094 22.875 22.828 1 86.81 84 ALA A O 1
ATOM 668 N N . PHE A 1 85 ? 28.641 21.766 21.766 1 89.44 85 PHE A N 1
ATOM 669 C CA . PHE A 1 85 ? 29.172 22.969 21.125 1 89.44 85 PHE A CA 1
ATOM 670 C C . PHE A 1 85 ? 28.125 23.594 20.219 1 89.44 85 PHE A C 1
ATOM 672 O O . PHE A 1 85 ? 27.891 24.812 20.266 1 89.44 85 PHE A O 1
ATOM 679 N N . ILE A 1 86 ? 27.453 22.766 19.516 1 90.5 86 ILE A N 1
ATOM 680 C CA . ILE A 1 86 ? 26.422 23.25 18.594 1 90.5 86 ILE A CA 1
ATOM 681 C C . ILE A 1 86 ? 25.266 23.844 19.375 1 90.5 86 ILE A C 1
ATOM 683 O O . ILE A 1 86 ? 24.75 24.906 19.016 1 90.5 86 ILE A O 1
ATOM 687 N N . SER A 1 87 ? 24.922 23.203 20.406 1 92.06 87 SER A N 1
ATOM 688 C CA . SER A 1 87 ? 23.844 23.703 21.25 1 92.06 87 SER A CA 1
ATOM 689 C C . SER A 1 87 ? 24.156 25.078 21.828 1 92.06 87 SER A C 1
ATOM 691 O O . SER A 1 87 ? 23.281 25.938 21.922 1 92.06 87 SER A O 1
ATOM 693 N N . SER A 1 88 ? 25.375 25.234 22.172 1 91.69 88 SER A N 1
ATOM 694 C CA . SER A 1 88 ? 25.797 26.531 22.719 1 91.69 88 SER A CA 1
ATOM 695 C C . SER A 1 88 ? 25.703 27.641 21.688 1 91.69 88 SER A C 1
ATOM 697 O O . SER A 1 88 ? 25.328 28.766 22 1 91.69 88 SER A O 1
ATOM 699 N N . ILE A 1 89 ? 26.016 27.312 20.516 1 92 89 ILE A N 1
ATOM 700 C CA . ILE A 1 89 ? 25.984 28.281 19.422 1 92 89 ILE A CA 1
ATOM 701 C C . ILE A 1 89 ? 24.547 28.703 19.156 1 92 89 ILE A C 1
ATOM 703 O O . ILE A 1 89 ? 24.25 29.891 19 1 92 89 ILE A O 1
ATOM 707 N N . ILE A 1 90 ? 23.672 27.766 19.172 1 92.5 90 ILE A N 1
ATOM 708 C CA . ILE A 1 90 ? 22.281 28.016 18.812 1 92.5 90 ILE A CA 1
ATOM 709 C C . ILE A 1 90 ? 21.578 28.734 19.953 1 92.5 90 ILE A C 1
ATOM 711 O O . ILE A 1 90 ? 20.812 29.688 19.734 1 92.5 90 ILE A O 1
ATOM 715 N N . ASN A 1 91 ? 21.875 28.328 21.125 1 91.06 91 ASN A N 1
ATOM 716 C CA . ASN A 1 91 ? 21.203 28.891 22.297 1 91.06 91 ASN A CA 1
ATOM 717 C C . ASN A 1 91 ? 21.703 30.297 22.594 1 91.06 91 ASN A C 1
ATOM 719 O O . ASN A 1 91 ? 20.953 31.125 23.125 1 91.06 91 ASN A O 1
ATOM 723 N N . ASP A 1 92 ? 22.938 30.562 22.328 1 91.69 92 ASP A N 1
ATOM 724 C CA . ASP A 1 92 ? 23.531 31.875 22.594 1 91.69 92 ASP A CA 1
ATOM 725 C C . ASP A 1 92 ? 23.797 32.625 21.297 1 91.69 92 ASP A C 1
ATOM 727 O O . ASP A 1 92 ? 24.875 33.219 21.125 1 91.69 92 ASP A O 1
ATOM 731 N N . GLU A 1 93 ? 22.828 32.5 20.469 1 89.69 93 GLU A N 1
ATOM 732 C CA . GLU A 1 93 ? 23.031 33.031 19.125 1 89.69 93 GLU A CA 1
ATOM 733 C C . GLU A 1 93 ? 23.328 34.531 19.188 1 89.69 93 GLU A C 1
ATOM 735 O O . GLU A 1 93 ? 24.125 35.062 18.406 1 89.69 93 GLU A O 1
ATOM 740 N N . GLU A 1 94 ? 22.719 35.281 20.031 1 91.12 94 GLU A N 1
ATOM 741 C CA . GLU A 1 94 ? 22.891 36.75 20.109 1 91.12 94 GLU A CA 1
ATOM 742 C C . GLU A 1 94 ? 24.312 37.094 20.516 1 91.12 94 GLU A C 1
ATOM 744 O O . GLU A 1 94 ? 24.875 38.094 20.047 1 91.12 94 GLU A O 1
ATOM 749 N N . LYS A 1 95 ? 24.844 36.281 21.375 1 92.31 95 LYS A N 1
ATOM 750 C CA . LYS A 1 95 ? 26.219 36.438 21.844 1 92.31 95 LYS A CA 1
ATOM 751 C C . LYS A 1 95 ? 27.203 36.406 20.688 1 92.31 95 LYS A C 1
ATOM 753 O O . LYS A 1 95 ? 28.094 37.25 20.594 1 92.31 95 LYS A O 1
ATOM 758 N N . TYR A 1 96 ? 26.984 35.562 19.781 1 92.25 96 TYR A N 1
ATOM 759 C CA . TYR A 1 96 ? 27.922 35.344 18.703 1 92.25 96 TYR A CA 1
ATOM 760 C C . TYR A 1 96 ? 27.656 36.312 17.547 1 92.25 96 TYR A C 1
ATOM 762 O O . TYR A 1 96 ? 28.578 36.688 16.828 1 92.25 96 TYR A O 1
ATOM 770 N N . LYS A 1 97 ? 26.406 36.719 17.406 1 91.19 97 LYS A N 1
ATOM 771 C CA . LYS A 1 97 ? 26.078 37.688 16.375 1 91.19 97 LYS A CA 1
ATOM 772 C C . LYS A 1 97 ? 26.688 39.062 16.703 1 91.19 97 LYS A C 1
ATOM 774 O O . LYS A 1 97 ? 27.141 39.75 15.805 1 91.19 97 LYS A O 1
ATOM 779 N N . SER A 1 98 ? 26.75 39.281 17.984 1 93 98 SER A N 1
ATOM 780 C CA . SER A 1 98 ? 27.281 40.562 18.453 1 93 98 SER A CA 1
ATOM 781 C C . SER A 1 98 ? 28.797 40.562 18.469 1 93 98 SER A C 1
ATOM 783 O O . SER A 1 98 ? 29.438 41.594 18.312 1 93 98 SER A O 1
ATOM 785 N N . ASN A 1 99 ? 29.391 39.344 18.766 1 93 99 ASN A N 1
ATOM 786 C CA . ASN A 1 99 ? 30.844 39.219 18.859 1 93 99 ASN A CA 1
ATOM 787 C C . ASN A 1 99 ? 31.359 38 18.078 1 93 99 ASN A C 1
ATOM 789 O O . ASN A 1 99 ? 31.734 37 18.672 1 93 99 ASN A O 1
ATOM 793 N N . PRO A 1 100 ? 31.469 38.188 16.766 1 92.69 100 PRO A N 1
ATOM 794 C CA . PRO A 1 100 ? 31.922 37.094 15.938 1 92.69 100 PRO A CA 1
ATOM 795 C C . PRO A 1 100 ? 33.312 36.562 16.328 1 92.69 100 PRO A C 1
ATOM 797 O O . PRO A 1 100 ? 33.625 35.406 16.109 1 92.69 100 PRO A O 1
ATOM 800 N N . GLU A 1 101 ? 34.125 37.438 16.891 1 92.44 101 GLU A N 1
ATOM 801 C CA . GLU A 1 101 ? 35.469 37.031 17.297 1 92.44 101 GLU A CA 1
ATOM 802 C C . GLU A 1 101 ? 35.438 36 18.422 1 92.44 101 GLU A C 1
ATOM 804 O O . GLU A 1 101 ? 36.312 35.125 18.5 1 92.44 101 GLU A O 1
ATOM 809 N N . LEU A 1 102 ? 34.438 36.156 19.188 1 93.25 102 LEU A N 1
ATOM 810 C CA . LEU A 1 102 ? 34.25 35.188 20.25 1 93.25 102 LEU A CA 1
ATOM 811 C C . LEU A 1 102 ? 34 33.812 19.672 1 93.25 102 LEU A C 1
ATOM 813 O O . LEU A 1 102 ? 34.531 32.812 20.156 1 93.25 102 LEU A O 1
ATOM 817 N N . LEU A 1 103 ? 33.094 33.719 18.672 1 93.38 103 LEU A N 1
ATOM 818 C CA . LEU A 1 103 ? 32.812 32.469 18.016 1 93.38 103 LEU A CA 1
ATOM 819 C C . LEU A 1 103 ? 34.062 31.875 17.375 1 93.38 103 LEU A C 1
ATOM 821 O O . LEU A 1 103 ? 34.281 30.656 17.406 1 93.38 103 LEU A O 1
ATOM 825 N N . LYS A 1 104 ? 34.875 32.688 16.797 1 92.31 104 LYS A N 1
ATOM 826 C CA . LYS A 1 104 ? 36.125 32.281 16.188 1 92.31 104 LYS A CA 1
ATOM 827 C C . LYS A 1 104 ? 37.062 31.609 17.203 1 92.31 104 LYS A C 1
ATOM 829 O O . LYS A 1 104 ? 37.656 30.562 16.938 1 92.31 104 LYS A O 1
ATOM 834 N N . GLN A 1 105 ? 37.125 32.25 18.328 1 90.94 105 GLN A N 1
ATOM 835 C CA . GLN A 1 105 ? 37.969 31.734 19.391 1 90.94 105 GLN A CA 1
ATOM 836 C C . GLN A 1 105 ? 37.438 30.406 19.906 1 90.94 105 GLN A C 1
ATOM 838 O O . GLN A 1 105 ? 38.219 29.453 20.062 1 90.94 105 GLN A O 1
ATOM 843 N N . GLU A 1 106 ? 36.188 30.391 20.141 1 90.69 106 GLU A N 1
ATOM 844 C CA . GLU A 1 106 ? 35.594 29.172 20.688 1 90.69 106 GLU A CA 1
ATOM 845 C C . GLU A 1 106 ? 35.688 28.031 19.672 1 90.69 106 GLU A C 1
ATOM 847 O O . GLU A 1 106 ? 35.844 26.875 20.062 1 90.69 106 GLU A O 1
ATOM 852 N N . LEU A 1 107 ? 35.469 28.328 18.422 1 89.81 107 LEU A N 1
ATOM 853 C CA . LEU A 1 107 ? 35.625 27.328 17.375 1 89.81 107 LEU A CA 1
ATOM 854 C C . LEU A 1 107 ? 37.031 26.766 17.344 1 89.81 107 LEU A C 1
ATOM 856 O O . LEU A 1 107 ? 37.219 25.562 17.172 1 89.81 107 LEU A O 1
ATOM 860 N N . ARG A 1 108 ? 37.969 27.641 17.469 1 85.19 108 ARG A N 1
ATOM 861 C CA . ARG A 1 108 ? 39.344 27.219 17.516 1 85.19 108 ARG A CA 1
ATOM 862 C C . ARG A 1 108 ? 39.625 26.297 18.703 1 85.19 108 ARG A C 1
ATOM 864 O O . ARG A 1 108 ? 40.281 25.266 18.547 1 85.19 108 ARG A O 1
ATOM 871 N N . ASP A 1 109 ? 39.094 26.766 19.828 1 85.62 109 ASP A N 1
ATOM 872 C CA . ASP A 1 109 ? 39.25 25.953 21.031 1 85.62 109 ASP A CA 1
ATOM 873 C C . ASP A 1 109 ? 38.625 24.578 20.844 1 85.62 109 ASP A C 1
ATOM 875 O O . ASP A 1 109 ? 39.156 23.578 21.297 1 85.62 109 ASP A O 1
ATOM 879 N N . PHE A 1 110 ? 37.469 24.641 20.25 1 86.5 110 PHE A N 1
ATOM 880 C CA . PHE A 1 110 ? 36.719 23.422 19.969 1 86.5 110 PHE A CA 1
ATOM 881 C C . PHE A 1 110 ? 37.531 22.484 19.078 1 86.5 110 PHE A C 1
ATOM 883 O O . PHE A 1 110 ? 37.625 21.281 19.375 1 86.5 110 PHE A O 1
ATOM 890 N N . VAL A 1 111 ? 38.125 22.938 18.062 1 81.44 111 VAL A N 1
ATOM 891 C CA . VAL A 1 111 ? 38.875 22.141 17.109 1 81.44 111 VAL A CA 1
ATOM 892 C C . VAL A 1 111 ? 40.094 21.562 17.797 1 81.44 111 VAL A C 1
ATOM 894 O O . VAL A 1 111 ? 40.469 20.406 17.547 1 81.44 111 VAL A O 1
ATOM 897 N N . VAL A 1 112 ? 40.656 22.328 18.609 1 78.81 112 VAL A N 1
ATOM 898 C CA . VAL A 1 112 ? 41.844 21.906 19.344 1 78.81 112 VAL A CA 1
ATOM 899 C C . VAL A 1 112 ? 41.5 20.734 20.266 1 78.81 112 VAL A C 1
ATOM 901 O O . VAL A 1 112 ? 42.281 19.797 20.391 1 78.81 112 VAL A O 1
ATOM 904 N N . GLN A 1 113 ? 40.438 20.922 20.844 1 78 113 GLN A N 1
ATOM 905 C CA . GLN A 1 113 ? 40 19.875 21.766 1 78 113 GLN A CA 1
ATOM 906 C C . GLN A 1 113 ? 39.688 18.578 21.031 1 78 113 GLN A C 1
ATOM 908 O O . GLN A 1 113 ? 39.844 17.5 21.578 1 78 113 GLN A O 1
ATOM 913 N N . LEU A 1 114 ? 39.062 18.672 19.875 1 75.12 114 LEU A N 1
ATOM 914 C CA . LEU A 1 114 ? 38.719 17.5 19.078 1 75.12 114 LEU A CA 1
ATOM 915 C C . LEU A 1 114 ? 40 16.766 18.609 1 75.12 114 LEU A C 1
ATOM 917 O O . LEU A 1 114 ? 40 15.539 18.516 1 75.12 114 LEU A O 1
ATOM 921 N N . ASP A 1 115 ? 40.844 17.453 18.047 1 65.62 115 ASP A N 1
ATOM 922 C CA . ASP A 1 115 ? 42.062 16.812 17.547 1 65.62 115 ASP A CA 1
ATOM 923 C C . ASP A 1 115 ? 43.25 17.094 18.453 1 65.62 115 ASP A C 1
ATOM 925 O O . ASP A 1 115 ? 44.094 17.922 18.141 1 65.62 115 ASP A O 1
ATOM 929 N N . LYS A 1 116 ? 43.156 16.812 19.656 1 59.03 116 LYS A N 1
ATOM 930 C CA . LYS A 1 116 ? 44.281 17.062 20.547 1 59.03 116 LYS A CA 1
ATOM 931 C C . LYS A 1 116 ? 45.594 16.703 19.859 1 59.03 116 LYS A C 1
ATOM 933 O O . LYS A 1 116 ? 46.625 17.312 20.156 1 59.03 116 LYS A O 1
ATOM 938 N N . HIS A 1 117 ? 45.594 15.719 19.125 1 51.88 117 HIS A N 1
ATOM 939 C CA . HIS A 1 117 ? 46.875 15.172 18.703 1 51.88 117 HIS A CA 1
ATOM 940 C C . HIS A 1 117 ? 47.312 15.75 17.359 1 51.88 117 HIS A C 1
ATOM 942 O O . HIS A 1 117 ? 48.438 15.555 16.938 1 51.88 117 HIS A O 1
ATOM 948 N N . ASN A 1 118 ? 46.375 16.453 16.562 1 53.97 118 ASN A N 1
ATOM 949 C CA . ASN A 1 118 ? 46.875 16.844 15.25 1 53.97 118 ASN A CA 1
ATOM 950 C C . ASN A 1 118 ? 46.812 18.344 15.039 1 53.97 118 ASN A C 1
ATOM 952 O O . ASN A 1 118 ? 45.812 18.859 14.547 1 53.97 118 ASN A O 1
ATOM 956 N N . MET A 1 119 ? 47.75 19.047 15.578 1 51.06 119 MET A N 1
ATOM 957 C CA . MET A 1 119 ? 47.969 20.484 15.523 1 51.06 119 MET A CA 1
ATOM 958 C C . MET A 1 119 ? 48 20.984 14.078 1 51.06 119 MET A C 1
ATOM 960 O O . MET A 1 119 ? 47.688 22.156 13.812 1 51.06 119 MET A O 1
ATOM 964 N N . GLN A 1 120 ? 48.562 20.219 13.172 1 52.38 120 GLN A N 1
ATOM 965 C CA . GLN A 1 120 ? 48.688 20.609 11.773 1 52.38 120 GLN A CA 1
ATOM 966 C C . GLN A 1 120 ? 47.312 20.844 11.133 1 52.38 120 GLN A C 1
ATOM 968 O O . GLN A 1 120 ? 47.188 21.703 10.266 1 52.38 120 GLN A O 1
ATOM 973 N N . SER A 1 121 ? 46.344 20.203 11.523 1 55.16 121 SER A N 1
ATOM 974 C CA . SER A 1 121 ? 45 20.266 10.969 1 55.16 121 SER A CA 1
ATOM 975 C C . SER A 1 121 ? 44.312 21.594 11.32 1 55.16 121 SER A C 1
ATOM 977 O O . SER A 1 121 ? 43.469 22.078 10.562 1 55.16 121 SER A O 1
ATOM 979 N N . LEU A 1 122 ? 44.844 22.188 12.367 1 56.97 122 LEU A N 1
ATOM 980 C CA . LEU A 1 122 ? 44.312 23.469 12.805 1 56.97 122 LEU A CA 1
ATOM 981 C C . LEU A 1 122 ? 44.719 24.578 11.828 1 56.97 122 LEU A C 1
ATOM 983 O O . LEU A 1 122 ? 43.938 25.516 11.602 1 56.97 122 LEU A O 1
ATOM 987 N N . ALA A 1 123 ? 46.062 24.422 11.281 1 56.66 123 ALA A N 1
ATOM 988 C CA . ALA A 1 123 ? 46.562 25.453 10.383 1 56.66 123 ALA A CA 1
ATOM 989 C C . ALA A 1 123 ? 45.75 25.516 9.086 1 56.66 123 ALA A C 1
ATOM 991 O O . ALA A 1 123 ? 45.625 26.562 8.461 1 56.66 123 ALA A O 1
ATOM 992 N N . GLN A 1 124 ? 45.156 24.375 8.742 1 63.09 124 GLN A N 1
ATOM 993 C CA . GLN A 1 124 ? 44.5 24.281 7.434 1 63.09 124 GLN A CA 1
ATOM 994 C C . GLN A 1 124 ? 42.969 24.406 7.559 1 63.09 124 GLN A C 1
ATOM 996 O O . GLN A 1 124 ? 42.281 24.484 6.555 1 63.09 124 GLN A O 1
ATOM 1001 N N . PHE A 1 125 ? 42.656 24.734 8.766 1 71.06 125 PHE A N 1
ATOM 1002 C CA . PHE A 1 125 ? 41.219 24.766 8.977 1 71.06 125 PHE A CA 1
ATOM 1003 C C . PHE A 1 125 ? 40.656 26.141 8.656 1 71.06 125 PHE A C 1
ATOM 1005 O O . PHE A 1 125 ? 41.125 27.156 9.172 1 71.06 125 PHE A O 1
ATOM 1012 N N . PRO A 1 126 ? 39.781 26.234 7.625 1 80.44 126 PRO A N 1
ATOM 1013 C CA . PRO A 1 126 ? 39.219 27.531 7.223 1 80.44 126 PRO A CA 1
ATOM 1014 C C . PRO A 1 126 ? 38.312 28.125 8.281 1 80.44 126 PRO A C 1
ATOM 1016 O O . PRO A 1 126 ? 37.094 28.188 8.086 1 80.44 126 PRO A O 1
ATOM 1019 N N . GLN A 1 127 ? 38.906 28.672 9.297 1 84.31 127 GLN A N 1
ATOM 1020 C CA . GLN A 1 127 ? 38.219 29.156 10.477 1 84.31 127 GLN A CA 1
ATOM 1021 C C . GLN A 1 127 ? 37.281 30.312 10.125 1 84.31 127 GLN A C 1
ATOM 1023 O O . GLN A 1 127 ? 36.094 30.312 10.531 1 84.31 127 GLN A O 1
ATOM 1028 N N . GLU A 1 128 ? 37.781 31.281 9.336 1 87.69 128 GLU A N 1
ATOM 1029 C CA . GLU A 1 128 ? 37 32.469 9.008 1 87.69 128 GLU A CA 1
ATOM 1030 C C . GLU A 1 128 ? 35.75 32.062 8.195 1 87.69 128 GLU A C 1
ATOM 1032 O O . GLU A 1 128 ? 34.656 32.562 8.461 1 87.69 128 GLU A O 1
ATOM 1037 N N . GLU A 1 129 ? 36 31.234 7.344 1 87.81 129 GLU A N 1
ATOM 1038 C CA . GLU A 1 129 ? 34.875 30.797 6.508 1 87.81 129 GLU A CA 1
ATOM 1039 C C . GLU A 1 129 ? 33.844 30.047 7.328 1 87.81 129 GLU A C 1
ATOM 1041 O O . GLU A 1 129 ? 32.625 30.234 7.141 1 87.81 129 GLU A O 1
ATOM 1046 N N . MET A 1 130 ? 34.219 29.203 8.18 1 88.81 130 MET A N 1
ATOM 1047 C CA . MET A 1 130 ? 33.312 28.422 9.008 1 88.81 130 MET A CA 1
ATOM 1048 C C . MET A 1 130 ? 32.5 29.312 9.945 1 88.81 130 MET A C 1
ATOM 1050 O O . MET A 1 130 ? 31.297 29.141 10.102 1 88.81 130 MET A O 1
ATOM 1054 N N . VAL A 1 131 ? 33.219 30.281 10.492 1 91.88 131 VAL A N 1
ATOM 1055 C CA . VAL A 1 131 ? 32.562 31.219 11.398 1 91.88 131 VAL A CA 1
ATOM 1056 C C . VAL A 1 131 ? 31.484 32 10.641 1 91.88 131 VAL A C 1
ATOM 1058 O O . VAL A 1 131 ? 30.359 32.156 11.125 1 91.88 131 VAL A O 1
ATOM 1061 N N . ASN A 1 132 ? 31.859 32.438 9.477 1 91.06 132 ASN A N 1
ATOM 1062 C CA . ASN A 1 132 ? 30.906 33.219 8.664 1 91.06 132 ASN A CA 1
ATOM 1063 C C . ASN A 1 132 ? 29.688 32.375 8.312 1 91.06 132 ASN A C 1
ATOM 1065 O O . ASN A 1 132 ? 28.562 32.875 8.352 1 91.06 132 ASN A O 1
ATOM 1069 N N . ARG A 1 133 ? 29.859 31.188 8.016 1 89.19 133 ARG A N 1
ATOM 1070 C CA . ARG A 1 133 ? 28.766 30.281 7.66 1 89.19 133 ARG A CA 1
ATOM 1071 C C . ARG A 1 133 ? 27.859 30 8.859 1 89.19 133 ARG A C 1
ATOM 1073 O O . ARG A 1 133 ? 26.641 29.938 8.727 1 89.19 133 ARG A O 1
ATOM 1080 N N . ILE A 1 134 ? 28.484 29.812 9.938 1 91.75 134 ILE A N 1
ATOM 1081 C CA . ILE A 1 134 ? 27.719 29.562 11.156 1 91.75 134 ILE A CA 1
ATOM 1082 C C . ILE A 1 134 ? 26.875 30.781 11.5 1 91.75 134 ILE A C 1
ATOM 1084 O O . ILE A 1 134 ? 25.703 30.641 11.844 1 91.75 134 ILE A O 1
ATOM 1088 N N . LEU A 1 135 ? 27.516 31.938 11.375 1 92 135 LEU A N 1
ATOM 1089 C CA . LEU A 1 135 ? 26.797 33.188 11.656 1 92 135 LEU A CA 1
ATOM 1090 C C . LEU A 1 135 ? 25.625 33.344 10.695 1 92 135 LEU A C 1
ATOM 1092 O O . LEU A 1 135 ? 24.562 33.844 11.094 1 92 135 LEU A O 1
ATOM 1096 N N . GLU A 1 136 ? 25.797 32.969 9.531 1 89.38 136 GLU A N 1
ATOM 1097 C CA . GLU A 1 136 ? 24.703 33 8.555 1 89.38 136 GLU A CA 1
ATOM 1098 C C . GLU A 1 136 ? 23.547 32.094 8.969 1 89.38 136 GLU A C 1
ATOM 1100 O O . GLU A 1 136 ? 22.375 32.5 8.875 1 89.38 136 GLU A O 1
ATOM 1105 N N . VAL A 1 137 ? 23.859 30.938 9.414 1 90 137 VAL A N 1
ATOM 1106 C CA . VAL A 1 137 ? 22.859 29.953 9.812 1 90 137 VAL A CA 1
ATOM 1107 C C . VAL A 1 137 ? 22.047 30.484 10.992 1 90 137 VAL A C 1
ATOM 1109 O O . VAL A 1 137 ? 20.812 30.422 10.984 1 90 137 VAL A O 1
ATOM 1112 N N . ILE A 1 138 ? 22.719 31.016 11.984 1 92 138 ILE A N 1
ATOM 1113 C CA . ILE A 1 138 ? 22.031 31.422 13.203 1 92 138 ILE A CA 1
ATOM 1114 C C . ILE A 1 138 ? 21.312 32.75 12.977 1 92 138 ILE A C 1
ATOM 1116 O O . ILE A 1 138 ? 20.469 33.156 13.773 1 92 138 ILE A O 1
ATOM 1120 N N . SER A 1 139 ? 21.656 33.469 11.875 1 91 139 SER A N 1
ATOM 1121 C CA . SER A 1 139 ? 21.031 34.75 11.586 1 91 139 SER A CA 1
ATOM 1122 C C . SER A 1 139 ? 19.766 34.594 10.758 1 91 139 SER A C 1
ATOM 1124 O O . SER A 1 139 ? 19.016 35.531 10.57 1 91 139 SER A O 1
ATOM 1126 N N . ILE A 1 140 ? 19.516 33.438 10.273 1 90.06 140 ILE A N 1
ATOM 1127 C CA . ILE A 1 140 ? 18.281 33.188 9.516 1 90.06 140 ILE A CA 1
ATOM 1128 C C . ILE A 1 140 ? 17.078 33.344 10.43 1 90.06 140 ILE A C 1
ATOM 1130 O O . ILE A 1 140 ? 17 32.688 11.469 1 90.06 140 ILE A O 1
ATOM 1134 N N . PRO A 1 141 ? 16.172 34.188 10.016 1 88.81 141 PRO A N 1
ATOM 1135 C CA . PRO A 1 141 ? 14.984 34.375 10.859 1 88.81 141 PRO A CA 1
ATOM 1136 C C . PRO A 1 141 ? 14.148 33.094 11.016 1 88.81 141 PRO A C 1
ATOM 1138 O O . PRO A 1 141 ? 14.039 32.312 10.07 1 88.81 141 PRO A O 1
ATOM 1141 N N . ARG A 1 142 ? 13.531 33 12.133 1 87.81 142 ARG A N 1
ATOM 1142 C CA . ARG A 1 142 ? 12.703 31.844 12.5 1 87.81 142 ARG A CA 1
ATOM 1143 C C . ARG A 1 142 ? 11.586 31.641 11.484 1 87.81 142 ARG A C 1
ATOM 1145 O O . ARG A 1 142 ? 11.289 30.5 11.102 1 87.81 142 ARG A O 1
ATOM 1152 N N . ASP A 1 143 ? 11.023 32.719 11.047 1 85.31 143 ASP A N 1
ATOM 1153 C CA . ASP A 1 143 ? 9.867 32.625 10.148 1 85.31 143 ASP A CA 1
ATOM 1154 C C . ASP A 1 143 ? 10.266 32.062 8.789 1 85.31 143 ASP A C 1
ATOM 1156 O O . ASP A 1 143 ? 9.477 31.359 8.156 1 85.31 143 ASP A O 1
ATOM 1160 N N . VAL A 1 144 ? 11.406 32.344 8.414 1 87.81 144 VAL A N 1
ATOM 1161 C CA . VAL A 1 144 ? 11.898 31.844 7.129 1 87.81 144 VAL A CA 1
ATOM 1162 C C . VAL A 1 144 ? 12.125 30.328 7.203 1 87.81 144 VAL A C 1
ATOM 1164 O O . VAL A 1 144 ? 11.781 29.594 6.273 1 87.81 144 VAL A O 1
ATOM 1167 N N . ILE A 1 145 ? 12.656 29.906 8.273 1 89.19 145 ILE A N 1
ATOM 1168 C CA . ILE A 1 145 ? 12.906 28.484 8.469 1 89.19 145 ILE A CA 1
ATOM 1169 C C . ILE A 1 145 ? 11.586 27.734 8.508 1 89.19 145 ILE A C 1
ATOM 1171 O O . ILE A 1 145 ? 11.445 26.688 7.867 1 89.19 145 ILE A O 1
ATOM 1175 N N . LEU A 1 146 ? 10.664 28.281 9.164 1 88.81 146 LEU A N 1
ATOM 1176 C CA . LEU A 1 146 ? 9.359 27.641 9.297 1 88.81 146 LEU A CA 1
ATOM 1177 C C . LEU A 1 146 ? 8.672 27.531 7.938 1 88.81 146 LEU A C 1
ATOM 1179 O O . LEU A 1 146 ? 8.078 26.5 7.629 1 88.81 146 LEU A O 1
ATOM 1183 N N . LYS A 1 147 ? 8.758 28.578 7.223 1 87.88 147 LYS A N 1
ATOM 1184 C CA . LYS A 1 147 ? 8.172 28.562 5.887 1 87.88 147 LYS A CA 1
ATOM 1185 C C . LYS A 1 147 ? 8.789 27.453 5.027 1 87.88 147 LYS A C 1
ATOM 1187 O O . LYS A 1 147 ? 8.086 26.781 4.285 1 87.88 147 LYS A O 1
ATOM 1192 N N . THR A 1 148 ? 10.016 27.297 5.219 1 88.69 148 THR A N 1
ATOM 1193 C CA . THR A 1 148 ? 10.734 26.281 4.445 1 88.69 148 THR A CA 1
ATOM 1194 C C . THR A 1 148 ? 10.352 24.875 4.906 1 88.69 148 THR A C 1
ATOM 1196 O O . THR A 1 148 ? 10.148 23.984 4.086 1 88.69 148 THR A O 1
ATOM 1199 N N . ILE A 1 149 ? 10.242 24.75 6.16 1 88.06 149 ILE A N 1
ATOM 1200 C CA . ILE A 1 149 ? 9.844 23.453 6.727 1 88.06 149 ILE A CA 1
ATOM 1201 C C . ILE A 1 149 ? 8.461 23.078 6.223 1 88.06 149 ILE A C 1
ATOM 1203 O O . ILE A 1 149 ? 8.25 21.953 5.758 1 88.06 149 ILE A O 1
ATOM 1207 N N . LEU A 1 150 ? 7.59 24 6.301 1 91 150 LEU A N 1
ATOM 1208 C CA . LEU A 1 150 ? 6.219 23.766 5.867 1 91 150 LEU A CA 1
ATOM 1209 C C . LEU A 1 150 ? 6.168 23.438 4.379 1 91 150 LEU A C 1
ATOM 1211 O O . LEU A 1 150 ? 5.441 22.531 3.957 1 91 150 LEU A O 1
ATOM 1215 N N . THR A 1 151 ? 6.922 24.203 3.627 1 90.75 151 THR A N 1
ATOM 1216 C CA . THR A 1 151 ? 6.988 23.953 2.191 1 90.75 151 THR A CA 1
ATOM 1217 C C . THR A 1 151 ? 7.477 22.531 1.914 1 90.75 151 THR A C 1
ATOM 1219 O O . THR A 1 151 ? 6.887 21.812 1.103 1 90.75 151 THR A O 1
ATOM 1222 N N . LYS A 1 152 ? 8.477 22.156 2.604 1 88.88 152 LYS A N 1
ATOM 1223 C CA . LYS A 1 152 ? 9.055 20.828 2.393 1 88.88 152 LYS A CA 1
ATOM 1224 C C . LYS A 1 152 ? 8.078 19.734 2.801 1 88.88 152 LYS A C 1
ATOM 1226 O O . LYS A 1 152 ? 7.941 18.719 2.102 1 88.88 152 LYS A O 1
ATOM 1231 N N . LYS A 1 153 ? 7.418 19.891 3.846 1 90.12 153 LYS A N 1
ATOM 1232 C CA . LYS A 1 153 ? 6.477 18.891 4.328 1 90.12 153 LYS A CA 1
ATOM 1233 C C . LYS A 1 153 ? 5.289 18.75 3.379 1 90.12 153 LYS A C 1
ATOM 1235 O O . LYS A 1 153 ? 4.875 17.625 3.051 1 90.12 153 LYS A O 1
ATOM 1240 N N . ILE A 1 154 ? 4.797 19.859 2.924 1 91.25 154 ILE A N 1
ATOM 1241 C CA . ILE A 1 154 ? 3.676 19.844 1.992 1 91.25 154 ILE A CA 1
ATOM 1242 C C . ILE A 1 154 ? 4.109 19.203 0.672 1 91.25 154 ILE A C 1
ATOM 1244 O O . ILE A 1 154 ? 3.4 18.375 0.115 1 91.25 154 ILE A O 1
ATOM 1248 N N . ASN A 1 155 ? 5.297 19.578 0.279 1 87.94 155 ASN A N 1
ATOM 1249 C CA . ASN A 1 155 ? 5.805 19.047 -0.977 1 87.94 155 ASN A CA 1
ATOM 1250 C C . ASN A 1 155 ? 6.051 17.531 -0.884 1 87.94 155 ASN A C 1
ATOM 1252 O O . ASN A 1 155 ? 5.855 16.812 -1.861 1 87.94 155 ASN A O 1
ATOM 1256 N N . THR A 1 156 ? 6.484 17.156 0.206 1 87.25 156 THR A N 1
ATOM 1257 C CA . THR A 1 156 ? 6.684 15.719 0.405 1 87.25 156 THR A CA 1
ATOM 1258 C C . THR A 1 156 ? 5.359 14.969 0.293 1 87.25 156 THR A C 1
ATOM 1260 O O . THR A 1 156 ? 5.297 13.898 -0.314 1 87.25 156 THR A O 1
ATOM 1263 N N . GLU A 1 157 ? 4.348 15.508 0.794 1 90 157 GLU A N 1
ATOM 1264 C CA . GLU A 1 157 ? 3.039 14.859 0.788 1 90 157 GLU A CA 1
ATOM 1265 C C . GLU A 1 157 ? 2.42 14.883 -0.606 1 90 157 GLU A C 1
ATOM 1267 O O . GLU A 1 157 ? 1.745 13.93 -1.006 1 90 157 GLU A O 1
ATOM 1272 N N . PHE A 1 158 ? 2.686 15.969 -1.321 1 89.44 158 PHE A N 1
ATOM 1273 C CA . PHE A 1 158 ? 2.004 16.141 -2.598 1 89.44 158 PHE A CA 1
ATOM 1274 C C . PHE A 1 158 ? 2.988 16.031 -3.756 1 89.44 158 PHE A C 1
ATOM 1276 O O . PHE A 1 158 ? 2.654 16.375 -4.895 1 89.44 158 PHE A O 1
ATOM 1283 N N . ASN A 1 159 ? 4.152 15.672 -3.445 1 84.62 159 ASN A N 1
ATOM 1284 C CA . ASN A 1 159 ? 5.207 15.516 -4.445 1 84.62 159 ASN A CA 1
ATOM 1285 C C . ASN A 1 159 ? 5.387 16.797 -5.266 1 84.62 159 ASN A C 1
ATOM 1287 O O . ASN A 1 159 ? 5.426 16.734 -6.496 1 84.62 159 ASN A O 1
ATOM 1291 N N . GLY A 1 160 ? 5.285 17.875 -4.637 1 85.94 160 GLY A N 1
ATOM 1292 C CA . GLY A 1 160 ? 5.625 19.156 -5.234 1 85.94 160 GLY A CA 1
ATOM 1293 C C . GLY A 1 160 ? 4.461 19.797 -5.969 1 85.94 160 GLY A C 1
ATOM 1294 O O . GLY A 1 160 ? 4.648 20.766 -6.707 1 85.94 160 GLY A O 1
ATOM 1295 N N . GLN A 1 161 ? 3.246 19.266 -5.832 1 86.75 161 GLN A N 1
ATOM 1296 C CA . GLN A 1 161 ? 2.084 19.797 -6.535 1 86.75 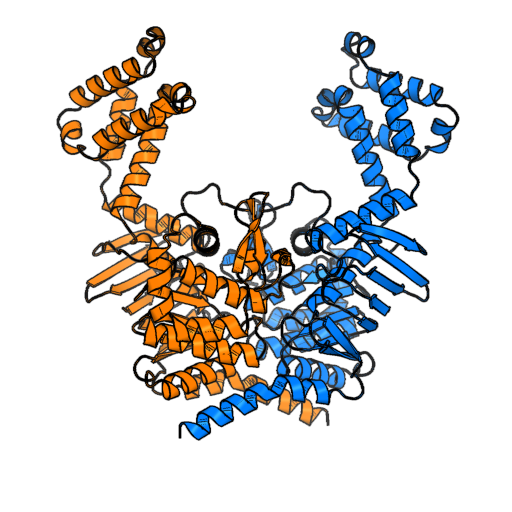161 GLN A CA 1
ATOM 1297 C C . GLN A 1 161 ? 0.958 20.125 -5.559 1 86.75 161 GLN A C 1
ATOM 1299 O O . GLN A 1 161 ? -0.081 19.469 -5.555 1 86.75 161 GLN A O 1
ATOM 1304 N N . VAL A 1 162 ? 1.133 21.234 -4.891 1 88.56 162 VAL A N 1
ATOM 1305 C CA . VAL A 1 162 ? 0.136 21.594 -3.883 1 88.56 162 VAL A CA 1
ATOM 1306 C C . VAL A 1 162 ? -0.898 22.531 -4.492 1 88.56 162 VAL A C 1
ATOM 1308 O O . VAL A 1 162 ? -2.062 22.531 -4.082 1 88.56 162 VAL A O 1
ATOM 1311 N N . ASN A 1 163 ? -0.453 23.375 -5.453 1 88.31 163 ASN A N 1
ATOM 1312 C CA . ASN A 1 163 ? -1.413 24.203 -6.164 1 88.31 163 ASN A CA 1
ATOM 1313 C C . ASN A 1 163 ? -2.16 23.406 -7.234 1 88.31 163 ASN A C 1
ATOM 1315 O O . ASN A 1 163 ? -1.737 22.312 -7.609 1 88.31 163 ASN A O 1
ATOM 1319 N N . ASN A 1 164 ? -3.254 23.906 -7.582 1 82.25 164 ASN A N 1
ATOM 1320 C CA . ASN A 1 164 ? -3.926 23.328 -8.742 1 82.25 164 ASN A CA 1
ATOM 1321 C C . ASN A 1 164 ? -3.08 23.469 -10.008 1 82.25 164 ASN A C 1
ATOM 1323 O O . ASN A 1 164 ? -2.77 24.594 -10.43 1 82.25 164 ASN A O 1
ATOM 1327 N N . ILE A 1 165 ? -2.721 22.469 -10.586 1 78.38 165 ILE A N 1
ATOM 1328 C CA . ILE A 1 165 ? -1.772 22.5 -11.695 1 78.38 165 ILE A CA 1
ATOM 1329 C C . ILE A 1 165 ? -2.479 22.953 -12.969 1 78.38 165 ILE A C 1
ATOM 1331 O O . ILE A 1 165 ? -1.828 23.312 -13.953 1 78.38 165 ILE A O 1
ATOM 1335 N N . TYR A 1 166 ? -3.742 22.891 -12.906 1 77.12 166 TYR A N 1
ATOM 1336 C CA . TYR A 1 166 ? -4.504 23.281 -14.086 1 77.12 166 TYR A CA 1
ATOM 1337 C C . TYR A 1 166 ? -4.938 24.734 -14 1 77.12 166 TYR A C 1
ATOM 1339 O O . TYR A 1 166 ? -5.508 25.281 -14.953 1 77.12 166 TYR A O 1
ATOM 1347 N N . ALA A 1 167 ? -4.773 25.281 -12.797 1 76.69 167 ALA A N 1
ATOM 1348 C CA . ALA A 1 167 ? -5.148 26.688 -12.578 1 76.69 167 ALA A CA 1
ATOM 1349 C C . ALA A 1 167 ? -3.969 27.484 -12.039 1 76.69 167 ALA A C 1
ATOM 1351 O O . ALA A 1 167 ? -3.143 26.953 -11.289 1 76.69 167 ALA A O 1
ATOM 1352 N N . ASN A 1 168 ? -3.705 28.578 -12.586 1 76.44 168 ASN A N 1
ATOM 1353 C CA . ASN A 1 168 ? -2.652 29.453 -12.07 1 76.44 168 ASN A CA 1
ATOM 1354 C C . ASN A 1 168 ? -3.182 30.391 -10.992 1 76.44 168 ASN A C 1
ATOM 1356 O O . ASN A 1 168 ? -3.244 31.594 -11.188 1 76.44 168 ASN A O 1
ATOM 1360 N N . SER A 1 169 ? -3.695 29.812 -9.914 1 83.88 169 SER A N 1
ATOM 1361 C CA . SER A 1 169 ? -4.25 30.625 -8.836 1 83.88 169 SER A CA 1
ATOM 1362 C C . SER A 1 169 ? -3.48 30.422 -7.539 1 83.88 169 SER A C 1
ATOM 1364 O O . SER A 1 169 ? -2.84 29.391 -7.34 1 83.88 169 SER A O 1
ATOM 1366 N N . LYS A 1 170 ? -3.537 31.531 -6.793 1 91.88 170 LYS A N 1
ATOM 1367 C CA . LYS A 1 170 ? -2.982 31.438 -5.445 1 91.88 170 LYS A CA 1
ATOM 1368 C C . LYS A 1 170 ? -3.852 30.547 -4.555 1 91.88 170 LYS A C 1
ATOM 1370 O O . LYS A 1 170 ? -5.078 30.578 -4.66 1 91.88 170 LYS A O 1
ATOM 1375 N N . GLY A 1 171 ? -3.119 29.75 -3.799 1 94.06 171 GLY A N 1
ATOM 1376 C CA . GLY A 1 171 ? -3.826 28.906 -2.852 1 94.06 171 GLY A CA 1
ATOM 1377 C C . GLY A 1 171 ? -3.805 29.438 -1.435 1 94.06 171 GLY A C 1
ATOM 1378 O O . GLY A 1 171 ? -2.91 30.219 -1.07 1 94.06 171 GLY A O 1
ATOM 1379 N N . GLY A 1 172 ? -4.84 29.125 -0.67 1 95.81 172 GLY A N 1
ATOM 1380 C CA . GLY A 1 172 ? -4.934 29.562 0.716 1 95.81 172 GLY A CA 1
ATOM 1381 C C . GLY A 1 172 ? -5.328 28.438 1.661 1 95.81 172 GLY A C 1
ATOM 1382 O O . GLY A 1 172 ? -6.16 27.594 1.321 1 95.81 172 GLY A O 1
ATOM 1383 N N . ILE A 1 173 ? -4.684 28.391 2.807 1 96.06 173 ILE A N 1
ATOM 1384 C CA . ILE A 1 173 ? -4.988 27.453 3.887 1 96.06 173 ILE A CA 1
ATOM 1385 C C . ILE A 1 173 ? -5.199 28.234 5.188 1 96.06 173 ILE A C 1
ATOM 1387 O O . ILE A 1 173 ? -4.355 29.031 5.582 1 96.06 173 ILE A O 1
ATOM 1391 N N . GLU A 1 174 ? -6.285 28.062 5.758 1 96.19 174 GLU A N 1
ATOM 1392 C CA . GLU A 1 174 ? -6.586 28.672 7.055 1 96.19 174 GLU A CA 1
ATOM 1393 C C . GLU A 1 174 ? -6.871 27.609 8.109 1 96.19 174 GLU A C 1
ATOM 1395 O O . GLU A 1 174 ? -7.734 26.75 7.906 1 96.19 174 GLU A O 1
ATOM 1400 N N . LEU A 1 175 ? -6.16 27.594 9.141 1 94.62 175 LEU A N 1
ATOM 1401 C CA . LEU A 1 175 ? -6.355 26.656 10.25 1 94.62 175 LEU A CA 1
ATOM 1402 C C . LEU A 1 175 ? -6.645 27.422 11.539 1 94.62 175 LEU A C 1
ATOM 1404 O O . LEU A 1 175 ? -5.84 28.25 11.977 1 94.62 175 LEU A O 1
ATOM 1408 N N . ILE A 1 176 ? -7.773 27.188 12.078 1 94.12 176 ILE A N 1
ATOM 1409 C CA . ILE A 1 176 ? -8.164 27.828 13.336 1 94.12 176 ILE A CA 1
ATOM 1410 C C . ILE A 1 176 ? -8.094 26.797 14.469 1 94.12 176 ILE A C 1
ATOM 1412 O O . ILE A 1 176 ? -8.75 25.766 14.422 1 94.12 176 ILE A O 1
ATOM 1416 N N . ILE A 1 177 ? -7.289 27 15.43 1 90.19 177 ILE A N 1
ATOM 1417 C CA . ILE A 1 177 ? -7.156 26.156 16.609 1 90.19 177 ILE A CA 1
ATOM 1418 C C . ILE A 1 177 ? -7.297 27.016 17.875 1 90.19 177 ILE A C 1
ATOM 1420 O O . ILE A 1 177 ? -6.551 27.984 18.062 1 90.19 177 ILE A O 1
ATOM 1424 N N . ASN A 1 178 ? -8.148 26.688 18.812 1 86.31 178 ASN A N 1
ATOM 1425 C CA . ASN A 1 178 ? -8.352 27.406 20.062 1 86.31 178 ASN A CA 1
ATOM 1426 C C . ASN A 1 178 ? -8.445 28.906 19.828 1 86.31 178 ASN A C 1
ATOM 1428 O O . ASN A 1 178 ? -7.727 29.688 20.469 1 86.31 178 ASN A O 1
ATOM 1432 N N . ASN A 1 179 ? -9.078 29.344 18.797 1 85.38 179 ASN A N 1
ATOM 1433 C CA . ASN A 1 179 ? -9.406 30.734 18.484 1 85.38 179 ASN A CA 1
ATOM 1434 C C . ASN A 1 179 ? -8.203 31.469 17.906 1 85.38 179 ASN A C 1
ATOM 1436 O O . ASN A 1 179 ? -8.203 32.719 17.828 1 85.38 179 ASN A O 1
ATOM 1440 N N . GLU A 1 180 ? -7.203 30.781 17.672 1 91.12 180 GLU A N 1
ATOM 1441 C CA . GLU A 1 180 ? -6.074 31.328 16.938 1 91.12 180 GLU A CA 1
ATOM 1442 C C . GLU A 1 180 ? -6.121 30.922 15.469 1 91.12 180 GLU A C 1
ATOM 1444 O O . GLU A 1 180 ? -6.418 29.766 15.148 1 91.12 180 GLU A O 1
ATOM 1449 N N . THR A 1 181 ? -5.844 31.922 14.688 1 93.62 181 THR A N 1
ATOM 1450 C CA . THR A 1 181 ? -5.973 31.672 13.25 1 93.62 181 THR A CA 1
ATOM 1451 C C . THR A 1 181 ? -4.609 31.672 12.578 1 93.62 181 THR A C 1
ATOM 1453 O O . THR A 1 181 ? -3.869 32.656 12.672 1 93.62 181 THR A O 1
ATOM 1456 N N . ILE A 1 182 ? -4.273 30.594 11.945 1 93.31 182 ILE A N 1
ATOM 1457 C CA . ILE A 1 182 ? -3.088 30.5 11.102 1 93.31 182 ILE A CA 1
ATOM 1458 C C . ILE A 1 182 ? -3.488 30.656 9.633 1 93.31 182 ILE A C 1
ATOM 1460 O O . ILE A 1 182 ? -4.383 29.953 9.156 1 93.31 182 ILE A O 1
ATOM 1464 N N . LEU A 1 183 ? -2.855 31.562 8.984 1 94.94 183 LEU A N 1
ATOM 1465 C CA . LEU A 1 183 ? -3.105 31.766 7.562 1 94.94 183 LEU A CA 1
ATOM 1466 C C . LEU A 1 183 ? -1.86 31.469 6.738 1 94.94 183 LEU A C 1
ATOM 1468 O O . LEU A 1 183 ? -0.777 31.969 7.027 1 94.94 183 LEU A O 1
ATOM 1472 N N . ILE A 1 184 ? -1.999 30.594 5.773 1 95.25 184 ILE A N 1
ATOM 1473 C CA . ILE A 1 184 ? -0.899 30.188 4.906 1 95.25 184 ILE A CA 1
ATOM 1474 C C . ILE A 1 184 ? -1.263 30.469 3.449 1 95.25 184 ILE A C 1
ATOM 1476 O O . ILE A 1 184 ? -2.348 30.094 2.992 1 95.25 184 ILE A O 1
ATOM 1480 N N . GLU A 1 185 ? -0.393 31.109 2.797 1 95.12 185 GLU A N 1
ATOM 1481 C CA . GLU A 1 185 ? -0.553 31.328 1.362 1 95.12 185 GLU A CA 1
ATOM 1482 C C . GLU A 1 185 ? 0.438 30.5 0.561 1 95.12 185 GLU A C 1
ATOM 1484 O O . GLU A 1 185 ? 1.618 30.406 0.911 1 95.12 185 GLU A O 1
ATOM 1489 N N . VAL A 1 186 ? -0.1 29.828 -0.448 1 93.38 186 VAL A N 1
ATOM 1490 C CA . VAL A 1 186 ? 0.74 28.984 -1.28 1 93.38 186 VAL A CA 1
ATOM 1491 C C . VAL A 1 186 ? 0.662 29.438 -2.736 1 93.38 186 VAL A C 1
ATOM 1493 O O . VAL A 1 186 ? -0.415 29.781 -3.227 1 93.38 186 VAL A O 1
ATOM 1496 N N . GLN A 1 187 ? 1.846 29.484 -3.346 1 91.88 187 GLN A N 1
ATOM 1497 C CA . GLN A 1 187 ? 1.964 29.828 -4.762 1 91.88 187 GLN A CA 1
ATOM 1498 C C . GLN A 1 187 ? 3.127 29.078 -5.41 1 91.88 187 GLN A C 1
ATOM 1500 O O . GLN A 1 187 ? 4.195 28.953 -4.809 1 91.88 187 GLN A O 1
ATOM 1505 N N . THR A 1 188 ? 2.889 28.625 -6.684 1 88.12 188 THR A N 1
ATOM 1506 C CA . THR A 1 188 ? 3.893 27.875 -7.422 1 88.12 188 THR A CA 1
ATOM 1507 C C . THR A 1 188 ? 4.438 26.719 -6.57 1 88.12 188 THR A C 1
ATOM 1509 O O . THR A 1 188 ? 5.652 26.531 -6.48 1 88.12 188 THR A O 1
ATOM 1512 N N . HIS A 1 189 ? 3.613 26.172 -5.789 1 87 189 HIS A N 1
ATOM 1513 C CA . HIS A 1 189 ? 3.867 24.984 -5 1 87 189 HIS A CA 1
ATOM 1514 C C . HIS A 1 189 ? 4.797 25.266 -3.828 1 87 189 HIS A C 1
ATOM 1516 O O . HIS A 1 189 ? 5.508 24.391 -3.354 1 87 189 HIS A O 1
ATOM 1522 N N . LYS A 1 190 ? 4.832 26.562 -3.428 1 90.12 190 LYS A N 1
ATOM 1523 C CA . LYS A 1 190 ? 5.629 26.969 -2.275 1 90.12 190 LYS A CA 1
ATOM 1524 C C . LYS A 1 190 ? 4.812 27.844 -1.324 1 90.12 190 LYS A C 1
ATOM 1526 O O . LYS A 1 190 ? 3.93 28.594 -1.759 1 90.12 190 LYS A O 1
ATOM 1531 N N . VAL A 1 191 ? 5.164 27.672 -0.059 1 91.88 191 VAL A N 1
ATOM 1532 C CA . VAL A 1 191 ? 4.547 28.547 0.931 1 91.88 191 VAL A CA 1
ATOM 1533 C C . VAL A 1 191 ? 5.129 29.953 0.814 1 91.88 191 VAL A C 1
ATOM 1535 O O . VAL A 1 191 ? 6.344 30.141 0.932 1 91.88 191 VAL A O 1
ATOM 1538 N N . GLN A 1 192 ? 4.273 30.922 0.624 1 91.25 192 GLN A N 1
ATOM 1539 C CA . GLN A 1 192 ? 4.723 32.281 0.416 1 91.25 192 GLN A CA 1
ATOM 1540 C C . GLN A 1 192 ? 4.68 33.094 1.718 1 91.25 192 GLN A C 1
ATOM 1542 O O . GLN A 1 192 ? 5.539 33.938 1.959 1 91.25 192 GLN A O 1
ATOM 1547 N N . SER A 1 193 ? 3.676 32.781 2.473 1 92.06 193 SER A N 1
ATOM 1548 C CA . SER A 1 193 ? 3.539 33.5 3.725 1 92.06 193 SER A CA 1
ATOM 1549 C C . SER A 1 193 ? 2.795 32.688 4.773 1 92.06 193 SER A C 1
ATOM 1551 O O . SER A 1 193 ? 1.997 31.812 4.43 1 92.06 193 SER A O 1
ATOM 1553 N N . ILE A 1 194 ? 3.121 32.969 6.023 1 92.75 194 ILE A N 1
ATOM 1554 C CA . ILE A 1 194 ? 2.463 32.375 7.176 1 92.75 194 ILE A CA 1
ATOM 1555 C C . ILE A 1 194 ? 2.137 33.438 8.203 1 92.75 194 ILE A C 1
ATOM 1557 O O . ILE A 1 194 ? 2.982 34.281 8.531 1 92.75 194 ILE A O 1
ATOM 1561 N N . SER A 1 195 ? 0.912 33.406 8.578 1 90.81 195 SER A N 1
ATOM 1562 C CA . SER A 1 195 ? 0.522 34.312 9.641 1 90.81 195 SER A CA 1
ATOM 1563 C C . SER A 1 195 ? 0.277 33.562 10.953 1 90.81 195 SER A C 1
ATOM 1565 O O . SER A 1 195 ? -0.28 32.469 10.953 1 90.81 195 SER A O 1
ATOM 1567 N N . ASN A 1 196 ? 0.669 34.188 12.039 1 85.75 196 ASN A N 1
ATOM 1568 C CA . ASN A 1 196 ? 0.395 33.656 13.375 1 85.75 196 ASN A CA 1
ATOM 1569 C C . ASN A 1 196 ? 0.93 32.25 13.555 1 85.75 196 ASN A C 1
ATOM 1571 O O . ASN A 1 196 ? 0.181 31.266 13.438 1 85.75 196 ASN A O 1
ATOM 1575 N N . VAL A 1 197 ? 2.092 32.094 13.945 1 84.38 197 VAL A N 1
ATOM 1576 C CA . VAL A 1 197 ? 2.721 30.781 14.125 1 84.38 197 VAL A CA 1
ATOM 1577 C C . VAL A 1 197 ? 2.385 30.219 15.508 1 84.38 197 VAL A C 1
ATOM 1579 O O . VAL A 1 197 ? 2.523 30.922 16.516 1 84.38 197 VAL A O 1
ATOM 1582 N N . LEU A 1 198 ? 1.784 29.016 15.477 1 86.19 198 LEU A N 1
ATOM 1583 C CA . LEU A 1 198 ? 1.428 28.359 16.734 1 86.19 198 LEU A CA 1
ATOM 1584 C C . LEU A 1 198 ? 2.348 27.172 17 1 86.19 198 LEU A C 1
ATOM 1586 O O . LEU A 1 198 ? 2.734 26.453 16.078 1 86.19 198 LEU A O 1
ATOM 1590 N N . ASN A 1 199 ? 2.652 27.047 18.25 1 86.81 199 ASN A N 1
ATOM 1591 C CA . ASN A 1 199 ? 3.379 25.859 18.688 1 86.81 199 ASN A CA 1
ATOM 1592 C C . ASN A 1 199 ? 2.432 24.797 19.234 1 86.81 199 ASN A C 1
ATOM 1594 O O . ASN A 1 199 ? 1.804 24.984 20.281 1 86.81 199 ASN A O 1
ATOM 1598 N N . LEU A 1 200 ? 2.408 23.719 18.469 1 87.12 200 LEU A N 1
ATOM 1599 C CA . LEU A 1 200 ? 1.512 22.641 18.875 1 87.12 200 LEU A CA 1
ATOM 1600 C C . LEU A 1 200 ? 2.275 21.547 19.609 1 87.12 200 LEU A C 1
ATOM 1602 O O . LEU A 1 200 ? 3.453 21.312 19.328 1 87.12 200 LEU A O 1
ATOM 1606 N N . ASN A 1 201 ? 1.541 20.828 20.5 1 85.38 201 ASN A N 1
ATOM 1607 C CA . ASN A 1 201 ? 2.201 19.812 21.312 1 85.38 201 ASN A CA 1
ATOM 1608 C C . ASN A 1 201 ? 1.704 18.406 20.953 1 85.38 201 ASN A C 1
ATOM 1610 O O . ASN A 1 201 ? 2.117 17.422 21.578 1 85.38 201 ASN A O 1
ATOM 1614 N N . THR A 1 202 ? 0.801 18.391 20.016 1 85.94 202 THR A N 1
ATOM 1615 C CA . THR A 1 202 ? 0.316 17.094 19.547 1 85.94 202 THR A CA 1
ATOM 1616 C C . THR A 1 202 ? 0.499 16.953 18.047 1 85.94 202 THR A C 1
ATOM 1618 O O . THR A 1 202 ? 0.658 17.953 17.344 1 85.94 202 THR A O 1
ATOM 1621 N N . GLU A 1 203 ? 0.567 15.734 17.656 1 88.69 203 GLU A N 1
ATOM 1622 C CA . GLU A 1 203 ? 0.694 15.438 16.234 1 88.69 203 GLU A CA 1
ATOM 1623 C C . GLU A 1 203 ? -0.582 14.805 15.688 1 88.69 203 GLU A C 1
ATOM 1625 O O . GLU A 1 203 ? -1.424 14.328 16.453 1 88.69 203 GLU A O 1
ATOM 1630 N N . VAL A 1 204 ? -0.651 14.914 14.438 1 94.25 204 VAL A N 1
ATOM 1631 C CA . VAL A 1 204 ? -1.741 14.25 13.727 1 94.25 204 VAL A CA 1
ATOM 1632 C C . VAL A 1 204 ? -1.248 12.93 13.148 1 94.25 204 VAL A C 1
ATOM 1634 O O . VAL A 1 204 ? -0.149 12.859 12.594 1 94.25 204 VAL A O 1
ATOM 1637 N N . ILE A 1 205 ? -2.006 11.914 13.406 1 95.62 205 ILE A N 1
ATOM 1638 C CA . ILE A 1 205 ? -1.72 10.609 12.812 1 95.62 205 ILE A CA 1
ATOM 1639 C C . ILE A 1 205 ? -2.639 10.375 11.617 1 95.62 205 ILE A C 1
ATOM 1641 O O . ILE A 1 205 ? -3.844 10.617 11.695 1 95.62 205 ILE A O 1
ATOM 1645 N N . TYR A 1 206 ? -2.033 9.984 10.539 1 97.19 206 TYR A N 1
ATOM 1646 C CA . TYR A 1 206 ? -2.777 9.742 9.312 1 97.19 206 TYR A CA 1
ATOM 1647 C C . TYR A 1 206 ? -2.709 8.266 8.914 1 97.19 206 TYR A C 1
ATOM 1649 O O . TYR A 1 206 ? -1.621 7.727 8.703 1 97.19 206 TYR A O 1
ATOM 1657 N N . ILE A 1 207 ? -3.885 7.633 8.828 1 95.69 207 ILE A N 1
ATOM 1658 C CA . ILE A 1 207 ? -3.969 6.223 8.461 1 95.69 207 ILE A CA 1
ATOM 1659 C C . ILE A 1 207 ? -4.754 6.078 7.156 1 95.69 207 ILE A C 1
ATOM 1661 O O . ILE A 1 207 ? -5.93 6.449 7.09 1 95.69 207 ILE A O 1
ATOM 1665 N N . ASP A 1 208 ? -4.133 5.5 6.137 1 91.56 208 ASP A N 1
ATOM 1666 C CA . ASP A 1 208 ? -4.848 5.34 4.875 1 91.56 208 ASP A CA 1
ATOM 1667 C C . ASP A 1 208 ? -4.59 3.961 4.27 1 91.56 208 ASP A C 1
ATOM 1669 O O . ASP A 1 208 ? -5.336 3.508 3.398 1 91.56 208 ASP A O 1
ATOM 1673 N N . ASP A 1 209 ? -3.518 3.312 4.688 1 87.44 209 ASP A N 1
ATOM 1674 C CA . ASP A 1 209 ? -3.111 2.059 4.059 1 87.44 209 ASP A CA 1
ATOM 1675 C C . ASP A 1 209 ? -2.615 1.059 5.102 1 87.44 209 ASP A C 1
ATOM 1677 O O . ASP A 1 209 ? -1.5 1.187 5.609 1 87.44 209 ASP A O 1
ATOM 1681 N N . PRO A 1 210 ? -3.381 -0.014 5.246 1 89.81 210 PRO A N 1
ATOM 1682 C CA . PRO A 1 210 ? -2.965 -0.99 6.258 1 89.81 210 PRO A CA 1
ATOM 1683 C C . PRO A 1 210 ? -1.699 -1.747 5.859 1 89.81 210 PRO A C 1
ATOM 1685 O O . PRO A 1 210 ? -1.058 -2.373 6.707 1 89.81 210 PRO A O 1
ATOM 1688 N N . PHE A 1 211 ? -1.238 -1.66 4.598 1 87 211 PHE A N 1
ATOM 1689 C CA . PHE A 1 211 ? -0.077 -2.402 4.121 1 87 211 PHE A CA 1
ATOM 1690 C C . PHE A 1 211 ? 1.215 -1.771 4.629 1 87 211 PHE A C 1
ATOM 1692 O O . PHE A 1 211 ? 2.297 -2.332 4.449 1 87 211 PHE A O 1
ATOM 1699 N N . VAL A 1 212 ? 1.098 -0.648 5.328 1 86.69 212 VAL A N 1
ATOM 1700 C CA . VAL A 1 212 ? 2.256 -0.001 5.938 1 86.69 212 VAL A CA 1
ATOM 1701 C C . VAL A 1 212 ? 2.926 -0.958 6.918 1 86.69 212 VAL A C 1
ATOM 1703 O O . VAL A 1 212 ? 4.145 -0.919 7.102 1 86.69 212 VAL A O 1
ATOM 1706 N N . LEU A 1 213 ? 2.164 -1.875 7.438 1 86.94 213 LEU A N 1
ATOM 1707 C CA . LEU A 1 213 ? 2.672 -2.838 8.406 1 86.94 213 LEU A CA 1
ATOM 1708 C C . LEU A 1 213 ? 3.619 -3.832 7.742 1 86.94 213 LEU A C 1
ATOM 1710 O O . LEU A 1 213 ? 4.523 -4.363 8.391 1 86.94 213 LEU A O 1
ATOM 1714 N N . ASP A 1 214 ? 3.414 -4.09 6.426 1 83.88 214 ASP A N 1
ATOM 1715 C CA . ASP A 1 214 ? 4.188 -5.094 5.699 1 83.88 214 ASP A CA 1
ATOM 1716 C C . ASP A 1 214 ? 5.609 -4.605 5.434 1 83.88 214 ASP A C 1
ATOM 1718 O O . ASP A 1 214 ? 6.508 -5.406 5.18 1 83.88 214 ASP A O 1
ATOM 1722 N N . GLU A 1 215 ? 5.809 -3.34 5.363 1 74.06 215 GLU A N 1
ATOM 1723 C CA . GLU A 1 215 ? 7.082 -2.75 4.957 1 74.06 215 GLU A CA 1
ATOM 1724 C C . GLU A 1 215 ? 8.102 -2.797 6.094 1 74.06 215 GLU A C 1
ATOM 1726 O O . GLU A 1 215 ? 9.305 -2.717 5.859 1 74.06 215 GLU A O 1
ATOM 1731 N N . GLY A 1 216 ? 7.754 -3.215 7.266 1 63.59 216 GLY A N 1
ATOM 1732 C CA . GLY A 1 216 ? 8.672 -3.242 8.391 1 63.59 216 GLY A CA 1
ATOM 1733 C C . GLY A 1 216 ? 9.352 -1.906 8.641 1 63.59 216 GLY A C 1
ATOM 1734 O O . GLY A 1 216 ? 9.023 -0.911 7.992 1 63.59 216 GLY A O 1
ATOM 1735 N N . MET A 1 217 ? 10.227 -1.862 9.656 1 55.47 217 MET A N 1
ATOM 1736 C CA . MET A 1 217 ? 10.883 -0.636 10.102 1 55.47 217 MET A CA 1
ATOM 1737 C C . MET A 1 217 ? 11.891 -0.147 9.062 1 55.47 217 MET A C 1
ATOM 1739 O O . MET A 1 217 ? 12.047 1.06 8.867 1 55.47 217 MET A O 1
ATOM 1743 N N . TYR A 1 218 ? 12.617 -1.009 8.523 1 50.19 218 TYR A N 1
ATOM 1744 C CA . TYR A 1 218 ? 13.844 -0.603 7.836 1 50.19 218 TYR A CA 1
ATOM 1745 C C . TYR A 1 218 ? 13.586 -0.396 6.348 1 50.19 218 TYR A C 1
ATOM 1747 O O . TYR A 1 218 ? 14.367 0.27 5.664 1 50.19 218 TYR A O 1
ATOM 1755 N N . ARG A 1 219 ? 12.547 -0.917 5.965 1 50 219 ARG A N 1
ATOM 1756 C CA . ARG A 1 219 ? 12.422 -0.853 4.516 1 50 219 ARG A CA 1
ATOM 1757 C C . ARG A 1 219 ? 11.734 0.437 4.082 1 50 219 ARG A C 1
ATOM 1759 O O . ARG A 1 219 ? 10.727 0.835 4.664 1 50 219 ARG A O 1
ATOM 1766 N N . GLY A 1 220 ? 12.477 1.313 3.35 1 46.5 220 GLY A N 1
ATOM 1767 C CA . GLY A 1 220 ? 11.922 2.451 2.637 1 46.5 220 GLY A CA 1
ATOM 1768 C C . GLY A 1 220 ? 12.133 3.77 3.357 1 46.5 220 GLY A C 1
ATOM 1769 O O . GLY A 1 220 ? 11.414 4.738 3.113 1 46.5 220 GLY A O 1
ATOM 1770 N N . PHE A 1 221 ? 12.859 3.695 4.512 1 45.59 221 PHE A N 1
ATOM 1771 C CA . PHE A 1 221 ? 12.961 4.992 5.172 1 45.59 221 PHE A CA 1
ATOM 1772 C C . PHE A 1 221 ? 13.641 6.008 4.262 1 45.59 221 PHE A C 1
ATOM 1774 O O . PHE A 1 221 ? 14.711 5.738 3.715 1 45.59 221 PHE A O 1
ATOM 1781 N N . PRO A 1 222 ? 12.758 6.906 3.854 1 47.84 222 PRO A N 1
ATOM 1782 C CA . PRO A 1 222 ? 13.398 7.957 3.057 1 47.84 222 PRO A CA 1
ATOM 1783 C C . PRO A 1 222 ? 14.617 8.555 3.748 1 47.84 222 PRO A C 1
ATOM 1785 O O . PRO A 1 222 ? 14.688 8.594 4.98 1 47.84 222 PRO A O 1
ATOM 1788 N N . LEU A 1 223 ? 15.633 8.602 3.105 1 45.44 223 LEU A N 1
ATOM 1789 C CA . LEU A 1 223 ? 16.844 9.289 3.553 1 45.44 223 LEU A CA 1
ATOM 1790 C C . LEU A 1 223 ? 16.531 10.727 3.957 1 45.44 223 LEU A C 1
ATOM 1792 O O . LEU A 1 223 ? 17.344 11.391 4.594 1 45.44 223 LEU A O 1
ATOM 1796 N N . GLY A 1 224 ? 15.273 11.141 3.793 1 53.25 224 GLY A N 1
ATOM 1797 C CA . GLY A 1 224 ? 15.117 12.57 4.016 1 53.25 224 GLY A CA 1
ATOM 1798 C C . GLY A 1 224 ? 14.406 12.906 5.312 1 53.25 224 GLY A C 1
ATOM 1799 O O . GLY A 1 224 ? 13.773 12.031 5.918 1 53.25 224 GLY A O 1
ATOM 1800 N N . ARG A 1 225 ? 14.75 14 5.922 1 63.31 225 ARG A N 1
ATOM 1801 C CA . ARG A 1 225 ? 14.234 14.539 7.176 1 63.31 225 ARG A CA 1
ATOM 1802 C C . ARG A 1 225 ? 12.719 14.719 7.113 1 63.31 225 ARG A C 1
ATOM 1804 O O . ARG A 1 225 ? 12.031 14.539 8.117 1 63.31 225 ARG A O 1
ATOM 1811 N N . TYR A 1 226 ? 12.281 14.992 5.938 1 74.06 226 TYR A N 1
ATOM 1812 C CA . TYR A 1 226 ? 10.844 15.219 5.824 1 74.06 226 TYR A CA 1
ATOM 1813 C C . TYR A 1 226 ? 10.141 13.984 5.281 1 74.06 226 TYR A C 1
ATOM 1815 O O . TYR A 1 226 ? 10.398 13.555 4.16 1 74.06 226 TYR A O 1
ATOM 1823 N N . ILE A 1 227 ? 9.32 13.492 6.168 1 80.19 227 ILE A N 1
ATOM 1824 C CA . ILE A 1 227 ? 8.695 12.219 5.816 1 80.19 227 ILE A CA 1
ATOM 1825 C C . ILE A 1 227 ? 7.203 12.43 5.566 1 80.19 227 ILE A C 1
ATOM 1827 O O . ILE A 1 227 ? 6.602 13.352 6.117 1 80.19 227 ILE A O 1
ATOM 1831 N N . ASP A 1 228 ? 6.672 11.672 4.703 1 87.94 228 ASP A N 1
ATOM 1832 C CA . ASP A 1 228 ? 5.238 11.719 4.43 1 87.94 228 ASP A CA 1
ATOM 1833 C C . ASP A 1 228 ? 4.449 10.984 5.512 1 87.94 228 ASP A C 1
ATOM 1835 O O . ASP A 1 228 ? 5.035 10.445 6.457 1 87.94 228 ASP A O 1
ATOM 1839 N N . HIS A 1 229 ? 3.174 11.047 5.344 1 91.75 229 HIS A N 1
ATOM 1840 C CA . HIS A 1 229 ? 2.324 10.523 6.402 1 91.75 229 HIS A CA 1
ATOM 1841 C C . HIS A 1 229 ? 2.514 9.016 6.566 1 91.75 229 HIS A C 1
ATOM 1843 O O . HIS A 1 229 ? 2.371 8.484 7.668 1 91.75 229 HIS A O 1
ATOM 1849 N N . ARG A 1 230 ? 2.775 8.32 5.52 1 88.38 230 ARG A N 1
ATOM 1850 C CA . ARG A 1 230 ? 2.955 6.875 5.594 1 88.38 230 ARG A CA 1
ATOM 1851 C C . ARG A 1 230 ? 4.191 6.52 6.414 1 88.38 230 ARG A C 1
ATOM 1853 O O . ARG A 1 230 ? 4.141 5.633 7.27 1 88.38 230 ARG A O 1
ATOM 1860 N N . HIS A 1 231 ? 5.223 7.191 6.129 1 86.81 231 HIS A N 1
ATOM 1861 C CA . HIS A 1 231 ? 6.449 6.953 6.879 1 86.81 231 HIS A CA 1
ATOM 1862 C C . HIS A 1 231 ? 6.305 7.402 8.328 1 86.81 231 HIS A C 1
ATOM 1864 O O . HIS A 1 231 ? 6.863 6.777 9.234 1 86.81 231 HIS A O 1
ATOM 1870 N N . HIS A 1 232 ? 5.684 8.523 8.477 1 90 232 HIS A N 1
ATOM 1871 C CA . HIS A 1 232 ? 5.395 8.977 9.836 1 90 232 HIS A CA 1
ATOM 1872 C C . HIS A 1 232 ? 4.66 7.898 10.625 1 90 232 HIS A C 1
ATOM 1874 O O . HIS A 1 232 ? 5.012 7.617 11.773 1 90 232 HIS A O 1
ATOM 1880 N N . LEU A 1 233 ? 3.666 7.289 10.008 1 91.38 233 LEU A N 1
ATOM 1881 C CA . LEU A 1 233 ? 2.891 6.234 10.648 1 91.38 233 LEU A CA 1
ATOM 1882 C C . LEU A 1 233 ? 3.777 5.039 10.992 1 91.38 233 LEU A C 1
ATOM 1884 O O . LEU A 1 233 ? 3.664 4.473 12.086 1 91.38 233 LEU A O 1
ATOM 1888 N N . LYS A 1 234 ? 4.598 4.684 10.117 1 87.94 234 LYS A N 1
ATOM 1889 C CA . LYS A 1 234 ? 5.52 3.572 10.344 1 87.94 234 LYS A CA 1
ATOM 1890 C C . LYS A 1 234 ? 6.391 3.826 11.57 1 87.94 234 LYS A C 1
ATOM 1892 O O . LYS A 1 234 ? 6.582 2.934 12.398 1 87.94 234 LYS A O 1
ATOM 1897 N N . LEU A 1 235 ? 6.906 5.023 11.672 1 84.19 235 LEU A N 1
ATOM 1898 C CA . LEU A 1 235 ? 7.75 5.387 12.812 1 84.19 235 LEU A CA 1
ATOM 1899 C C . LEU A 1 235 ? 6.973 5.289 14.117 1 84.19 235 LEU A C 1
ATOM 1901 O O . LEU A 1 235 ? 7.508 4.828 15.133 1 84.19 235 LEU A O 1
ATOM 1905 N N . LYS A 1 236 ? 5.785 5.711 14.016 1 88.06 236 LYS A N 1
ATOM 1906 C CA . LYS A 1 236 ? 4.969 5.68 15.227 1 88.06 236 LYS A CA 1
ATOM 1907 C C . LYS A 1 236 ? 4.629 4.25 15.625 1 88.06 236 LYS A C 1
ATOM 1909 O O . LYS A 1 236 ? 4.504 3.943 16.812 1 88.06 236 LYS A O 1
ATOM 1914 N N . LEU A 1 237 ? 4.477 3.395 14.656 1 87.56 237 LEU A N 1
ATOM 1915 C CA . LEU A 1 237 ? 4.094 2.012 14.914 1 87.56 237 LEU A CA 1
ATOM 1916 C C . LEU A 1 237 ? 5.262 1.223 15.492 1 87.56 237 LEU A C 1
ATOM 1918 O O . LEU A 1 237 ? 5.074 0.379 16.375 1 87.56 237 LEU A O 1
ATOM 1922 N N . PHE A 1 238 ? 6.438 1.501 15.039 1 79.31 238 PHE A N 1
ATOM 1923 C CA . PHE A 1 238 ? 7.578 0.66 15.391 1 79.31 238 PHE A CA 1
ATOM 1924 C C . PHE A 1 238 ? 8.5 1.38 16.375 1 79.31 238 PHE A C 1
ATOM 1926 O O . PHE A 1 238 ? 9.609 0.918 16.641 1 79.31 238 PHE A O 1
ATOM 1933 N N . ASP A 1 239 ? 8.039 2.555 16.797 1 69 239 ASP A N 1
ATOM 1934 C CA . ASP A 1 239 ? 8.805 3.301 17.797 1 69 239 ASP A CA 1
ATOM 1935 C C . ASP A 1 239 ? 8.656 2.67 19.188 1 69 239 ASP A C 1
ATOM 1937 O O . ASP A 1 239 ? 7.547 2.557 19.703 1 69 239 ASP A O 1
ATOM 1941 N N . ASN A 1 240 ? 9.586 1.929 19.609 1 57.97 240 ASN A N 1
ATOM 1942 C CA . ASN A 1 240 ? 9.531 1.244 20.891 1 57.97 240 ASN A CA 1
ATOM 1943 C C . ASN A 1 240 ? 9.906 2.18 22.047 1 57.97 240 ASN A C 1
ATOM 1945 O O . ASN A 1 240 ? 10.094 1.733 23.172 1 57.97 240 ASN A O 1
ATOM 1949 N N . SER A 1 241 ? 10.203 3.432 21.781 1 52.97 241 SER A N 1
ATOM 1950 C CA . SER A 1 241 ? 10.812 4.215 22.859 1 52.97 241 SER A CA 1
ATOM 1951 C C . SER A 1 241 ? 9.805 4.508 23.969 1 52.97 241 SER A C 1
ATOM 1953 O O . SER A 1 241 ? 10.188 4.898 25.062 1 52.97 241 SER A O 1
ATOM 1955 N N . LYS A 1 242 ? 8.555 4.469 23.719 1 53.22 242 LYS A N 1
ATOM 1956 C CA . LYS A 1 242 ? 7.672 5.023 24.734 1 53.22 242 LYS A CA 1
ATOM 1957 C C . LYS A 1 242 ? 7.105 3.92 25.625 1 53.22 242 LYS A C 1
ATOM 1959 O O . LYS A 1 242 ? 6.074 4.105 26.281 1 53.22 242 LYS A O 1
ATOM 1964 N N . ASP A 1 243 ? 7.793 2.811 25.578 1 49.62 243 ASP A N 1
ATOM 1965 C CA . ASP A 1 243 ? 7.234 1.719 26.359 1 49.62 243 ASP A CA 1
ATOM 1966 C C . ASP A 1 243 ? 7.426 1.969 27.859 1 49.62 243 ASP A C 1
ATOM 1968 O O . ASP A 1 243 ? 8.508 1.736 28.391 1 49.62 243 ASP A O 1
ATOM 1972 N N . ASN A 1 244 ? 6.66 2.934 28.266 1 50 244 ASN A N 1
ATOM 1973 C CA . ASN A 1 244 ? 6.629 3.051 29.719 1 50 244 ASN A CA 1
ATOM 1974 C C . ASN A 1 244 ? 5.438 2.311 30.312 1 50 244 ASN A C 1
ATOM 1976 O O . ASN A 1 244 ? 4.289 2.588 29.969 1 50 244 ASN A O 1
ATOM 1980 N N . VAL A 1 245 ? 5.715 1.35 31.094 1 50 245 VAL A N 1
ATOM 1981 C CA . VAL A 1 245 ? 4.762 0.408 31.672 1 50 245 VAL A CA 1
ATOM 1982 C C . VAL A 1 245 ? 3.643 1.173 32.375 1 50 245 VAL A C 1
ATOM 1984 O O . VAL A 1 245 ? 2.473 0.795 32.281 1 50 245 VAL A O 1
ATOM 1987 N N . ILE A 1 246 ? 4 2.186 33.094 1 47.62 246 ILE A N 1
ATOM 1988 C CA . ILE A 1 246 ? 3.018 2.924 33.875 1 47.62 246 ILE A CA 1
ATOM 1989 C C . ILE A 1 246 ? 1.994 3.572 32.938 1 47.62 246 ILE A C 1
ATOM 1991 O O . ILE A 1 246 ? 0.79 3.525 33.219 1 47.62 246 ILE A O 1
ATOM 1995 N N . ASN A 1 247 ? 2.504 4.062 31.922 1 55.16 247 ASN A N 1
ATOM 1996 C CA . ASN A 1 247 ? 1.612 4.738 30.984 1 55.16 247 ASN A CA 1
ATOM 1997 C C . ASN A 1 247 ? 0.69 3.75 30.281 1 55.16 247 ASN A C 1
ATOM 1999 O O . ASN A 1 247 ? -0.478 4.055 30.031 1 55.16 247 ASN A O 1
ATOM 2003 N N . GLU A 1 248 ? 1.248 2.674 30.188 1 57.75 248 GLU A N 1
ATOM 2004 C CA . GLU A 1 248 ? 0.452 1.62 29.562 1 57.75 248 GLU A CA 1
ATOM 2005 C C . GLU A 1 248 ? -0.737 1.236 30.438 1 57.75 248 GLU A C 1
ATOM 2007 O O . GLU A 1 248 ? -1.845 1.033 29.938 1 57.75 248 GLU A O 1
ATOM 2012 N N . MET A 1 249 ? -0.489 1.207 31.672 1 53.84 249 MET A N 1
ATOM 2013 C CA . MET A 1 249 ? -1.528 0.797 32.625 1 53.84 249 MET A CA 1
ATOM 2014 C C . MET A 1 249 ? -2.637 1.843 32.688 1 53.84 249 MET A C 1
ATOM 2016 O O . MET A 1 249 ? -3.818 1.499 32.75 1 53.84 249 MET A O 1
ATOM 2020 N N . LEU A 1 250 ? -2.273 3.041 32.781 1 57.5 250 LEU A N 1
ATOM 2021 C CA . LEU A 1 250 ? -3.246 4.121 32.875 1 57.5 250 LEU A CA 1
ATOM 2022 C C . LEU A 1 250 ? -4.121 4.199 31.641 1 57.5 250 LEU A C 1
ATOM 2024 O O . LEU A 1 250 ? -5.332 4.406 31.734 1 57.5 250 LEU A O 1
ATOM 2028 N N . THR A 1 251 ? -3.449 4.023 30.594 1 62.31 251 THR A N 1
ATOM 2029 C CA . THR A 1 251 ? -4.188 4.094 29.344 1 62.31 251 THR A CA 1
ATOM 2030 C C . THR A 1 251 ? -5.125 2.9 29.188 1 62.31 251 THR A C 1
ATOM 2032 O O . THR A 1 251 ? -6.246 3.041 28.703 1 62.31 251 THR A O 1
ATOM 2035 N N . ALA A 1 252 ? -4.652 1.908 29.766 1 61.84 252 ALA A N 1
ATOM 2036 C CA . ALA A 1 252 ? -5.434 0.679 29.641 1 61.84 252 ALA A CA 1
ATOM 2037 C C . ALA A 1 252 ? -6.758 0.796 30.391 1 61.84 252 ALA A C 1
ATOM 2039 O O . ALA A 1 252 ? -7.793 0.32 29.906 1 61.84 252 ALA A O 1
ATOM 2040 N N . ASN A 1 253 ? -6.758 1.442 31.453 1 65.81 253 ASN A N 1
ATOM 2041 C CA . ASN A 1 253 ? -7.988 1.578 32.219 1 65.81 253 ASN A CA 1
ATOM 2042 C C . ASN A 1 253 ? -9 2.473 31.531 1 65.81 253 ASN A C 1
ATOM 2044 O O . ASN A 1 253 ? -10.188 2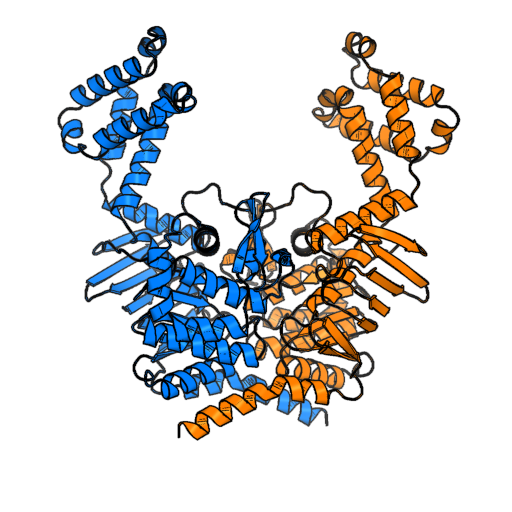.15 31.469 1 65.81 253 ASN A O 1
ATOM 2048 N N . LYS A 1 254 ? -8.492 3.531 30.953 1 70 254 LYS A N 1
ATOM 2049 C CA . LYS A 1 254 ? -9.383 4.477 30.281 1 70 254 LYS A CA 1
ATOM 2050 C C . LYS A 1 254 ? -9.922 3.891 28.984 1 70 254 LYS A C 1
ATOM 2052 O O . LYS A 1 254 ? -11.008 4.262 28.531 1 70 254 LYS A O 1
ATOM 2057 N N . LEU A 1 255 ? -9.156 2.891 28.625 1 80 255 LEU A N 1
ATOM 2058 C CA . LEU A 1 255 ? -9.508 2.385 27.297 1 80 255 LEU A CA 1
ATOM 2059 C C . LEU A 1 255 ? -9.969 0.934 27.375 1 80 255 LEU A C 1
ATOM 2061 O O . LEU A 1 255 ? -9.844 0.186 26.406 1 80 255 LEU A O 1
ATOM 2065 N N . GLU A 1 256 ? -10.453 0.61 28.516 1 83.19 256 GLU A N 1
ATOM 2066 C CA . GLU A 1 256 ? -10.82 -0.788 28.734 1 83.19 256 GLU A CA 1
ATOM 2067 C C . GLU A 1 256 ? -11.859 -1.249 27.719 1 83.19 256 GLU A C 1
ATOM 2069 O O . GLU A 1 256 ? -11.734 -2.332 27.141 1 83.19 256 GLU A O 1
ATOM 2074 N N . ASN A 1 257 ? -12.875 -0.374 27.516 1 86.56 257 ASN A N 1
ATOM 2075 C CA . ASN A 1 257 ? -13.938 -0.724 26.578 1 86.56 257 ASN A CA 1
ATOM 2076 C C . ASN A 1 257 ? -13.398 -0.85 25.156 1 86.56 257 ASN A C 1
ATOM 2078 O O . ASN A 1 257 ? -13.75 -1.782 24.422 1 86.56 257 ASN A O 1
ATOM 2082 N N . ILE A 1 258 ? -12.547 0.041 24.844 1 89.81 258 ILE A N 1
ATOM 2083 C CA . ILE A 1 258 ? -11.961 0.067 23.516 1 89.81 258 ILE A CA 1
ATOM 2084 C C . ILE A 1 258 ? -11.078 -1.162 23.312 1 89.81 258 ILE A C 1
ATOM 2086 O O . ILE A 1 258 ? -11.195 -1.863 22.312 1 89.81 258 ILE A O 1
ATOM 2090 N N . TYR A 1 259 ? -10.344 -1.478 24.328 1 87.19 259 TYR A N 1
ATOM 2091 C CA . TYR A 1 259 ? -9.453 -2.623 24.234 1 87.19 259 TYR A CA 1
ATOM 2092 C C . TYR A 1 259 ? -10.234 -3.926 24.156 1 87.19 259 TYR A C 1
ATOM 2094 O O . TYR A 1 259 ? -9.867 -4.84 23.422 1 87.19 259 TYR A O 1
ATOM 2102 N N . SER A 1 260 ? -11.227 -3.98 24.906 1 89 260 SER A N 1
ATOM 2103 C CA . SER A 1 260 ? -12.047 -5.184 24.891 1 89 260 SER A CA 1
ATOM 2104 C C . SER A 1 260 ? -12.641 -5.438 23.5 1 89 260 SER A C 1
ATOM 2106 O O . SER A 1 260 ? -12.641 -6.57 23.016 1 89 260 SER A O 1
ATOM 2108 N N . LYS A 1 261 ? -13.062 -4.391 22.906 1 90 261 LYS A N 1
ATOM 2109 C CA . LYS A 1 261 ? -13.656 -4.508 21.578 1 90 261 LYS A CA 1
ATOM 2110 C C . LYS A 1 261 ? -12.609 -4.883 20.531 1 90 261 LYS A C 1
ATOM 2112 O O . LYS A 1 261 ? -12.867 -5.695 19.641 1 90 261 LYS A O 1
ATOM 2117 N N . ILE A 1 262 ? -11.438 -4.254 20.625 1 91.94 262 ILE A N 1
ATOM 2118 C CA . ILE A 1 262 ? -10.367 -4.547 19.688 1 91.94 262 ILE A CA 1
ATOM 2119 C C . ILE A 1 262 ? -9.891 -5.984 19.875 1 91.94 262 ILE A C 1
ATOM 2121 O O . ILE A 1 262 ? -9.656 -6.703 18.891 1 91.94 262 ILE A O 1
ATOM 2125 N N . ASN A 1 263 ? -9.844 -6.445 21.109 1 90.12 263 ASN A N 1
ATOM 2126 C CA . ASN A 1 263 ? -9.312 -7.762 21.422 1 90.12 263 ASN A CA 1
ATOM 2127 C C . ASN A 1 263 ? -10.227 -8.875 20.938 1 90.12 263 ASN A C 1
ATOM 2129 O O . ASN A 1 263 ? -9.773 -10.008 20.719 1 90.12 263 ASN A O 1
ATOM 2133 N N . ASN A 1 264 ? -11.453 -8.547 20.734 1 87.56 264 ASN A N 1
ATOM 2134 C CA . ASN A 1 264 ? -12.383 -9.531 20.188 1 87.56 264 ASN A CA 1
ATOM 2135 C C . ASN A 1 264 ? -12.016 -9.898 18.75 1 87.56 264 ASN A C 1
ATOM 2137 O O . ASN A 1 264 ? -12.328 -11 18.297 1 87.56 264 ASN A O 1
ATOM 2141 N N . ILE A 1 265 ? -11.383 -9.008 18.094 1 87.5 265 ILE A N 1
ATOM 2142 C CA . ILE A 1 265 ? -11 -9.227 16.703 1 87.5 265 ILE A CA 1
ATOM 2143 C C . ILE A 1 265 ? -9.5 -9.5 16.625 1 87.5 265 ILE A C 1
ATOM 2145 O O . ILE A 1 265 ? -9.07 -10.391 15.891 1 87.5 265 ILE A O 1
ATOM 2149 N N . CYS A 1 266 ? -8.805 -8.719 17.344 1 89.56 266 CYS A N 1
ATOM 2150 C CA . CYS A 1 266 ? -7.348 -8.734 17.344 1 89.56 266 CYS A CA 1
ATOM 2151 C C . CYS A 1 266 ? -6.805 -9.023 18.734 1 89.56 266 CYS A C 1
ATOM 2153 O O . CYS A 1 266 ? -6.406 -8.109 19.453 1 89.56 266 CYS A O 1
ATOM 2155 N N . SER A 1 267 ? -6.691 -10.297 19 1 86.5 267 SER A N 1
ATOM 2156 C CA . SER A 1 267 ? -6.242 -10.688 20.344 1 86.5 267 SER A CA 1
ATOM 2157 C C . SER A 1 267 ? -4.73 -10.562 20.469 1 86.5 267 SER A C 1
ATOM 2159 O O . SER A 1 267 ? -4.203 -10.484 21.578 1 86.5 267 SER A O 1
ATOM 2161 N N . GLY A 1 268 ? -4.047 -10.484 19.359 1 87.88 268 GLY A N 1
ATOM 2162 C CA . GLY A 1 268 ? -2.594 -10.461 19.391 1 87.88 268 GLY A CA 1
ATOM 2163 C C . GLY A 1 268 ? -2.023 -9.055 19.406 1 87.88 268 GLY A C 1
ATOM 2164 O O . GLY A 1 268 ? -2.758 -8.078 19.594 1 87.88 268 GLY A O 1
ATOM 2165 N N . GLU A 1 269 ? -0.69 -9.031 19.438 1 86 269 GLU A N 1
ATOM 2166 C CA . GLU A 1 269 ? 0.016 -7.75 19.453 1 86 269 GLU A CA 1
ATOM 2167 C C . GLU A 1 269 ? 1.262 -7.801 18.562 1 86 269 GLU A C 1
ATOM 2169 O O . GLU A 1 269 ? 1.722 -8.883 18.188 1 86 269 GLU A O 1
ATOM 2174 N N . LEU A 1 270 ? 1.651 -6.586 18.172 1 85.88 270 LEU A N 1
ATOM 2175 C CA . LEU A 1 270 ? 2.92 -6.457 17.453 1 85.88 270 LEU A CA 1
ATOM 2176 C C . LEU A 1 270 ? 4.094 -6.727 18.391 1 85.88 270 LEU A C 1
ATOM 2178 O O . LEU A 1 270 ? 4.16 -6.168 19.484 1 85.88 270 LEU A O 1
ATOM 2182 N N . VAL A 1 271 ? 4.961 -7.676 17.953 1 83.69 271 VAL A N 1
ATOM 2183 C CA . VAL A 1 271 ? 6.117 -7.996 18.781 1 83.69 271 VAL A CA 1
ATOM 2184 C C . VAL A 1 271 ? 7.387 -7.957 17.938 1 83.69 271 VAL A C 1
ATOM 2186 O O . VAL A 1 271 ? 7.359 -8.266 16.734 1 83.69 271 VAL A O 1
ATOM 2189 N N . LYS A 1 272 ? 8.398 -7.477 18.562 1 78.69 272 LYS A N 1
ATOM 2190 C CA . LYS A 1 272 ? 9.703 -7.496 17.906 1 78.69 272 LYS A CA 1
ATOM 2191 C C . LYS A 1 272 ? 10.297 -8.898 17.906 1 78.69 272 LYS A C 1
ATOM 2193 O O . LYS A 1 272 ? 10.289 -9.586 18.938 1 78.69 272 LYS A O 1
ATOM 2198 N N . ASN A 1 273 ? 10.625 -9.305 16.672 1 69.25 273 ASN A N 1
ATOM 2199 C CA . ASN A 1 273 ? 11.273 -10.617 16.594 1 69.25 273 ASN A CA 1
ATOM 2200 C C . ASN A 1 273 ? 12.781 -10.508 16.75 1 69.25 273 ASN A C 1
ATOM 2202 O O . ASN A 1 273 ? 13.32 -9.406 16.906 1 69.25 273 ASN A O 1
ATOM 2206 N N . LYS A 1 274 ? 13.461 -11.648 16.875 1 58.41 274 LYS A N 1
ATOM 2207 C CA . LYS A 1 274 ? 14.891 -11.75 17.156 1 58.41 274 LYS A CA 1
ATOM 2208 C C . LYS A 1 274 ? 15.711 -11.016 16.094 1 58.41 274 LYS A C 1
ATOM 2210 O O . LYS A 1 274 ? 16.797 -10.523 16.375 1 58.41 274 LYS A O 1
ATOM 2215 N N . TYR A 1 275 ? 15.203 -10.906 15 1 55.12 275 TYR A N 1
ATOM 2216 C CA . TYR A 1 275 ? 16 -10.312 13.93 1 55.12 275 TYR A CA 1
ATOM 2217 C C . TYR A 1 275 ? 15.547 -8.883 13.648 1 55.12 275 TYR A C 1
ATOM 2219 O O . TYR A 1 275 ? 15.578 -8.43 12.508 1 55.12 275 TYR A O 1
ATOM 2227 N N . SER A 1 276 ? 15.094 -8.219 14.672 1 52.75 276 SER A N 1
ATOM 2228 C CA . SER A 1 276 ? 14.742 -6.801 14.625 1 52.75 276 SER A CA 1
ATOM 2229 C C . SER A 1 276 ? 13.555 -6.562 13.688 1 52.75 276 SER A C 1
ATOM 2231 O O . SER A 1 276 ? 13.328 -5.438 13.25 1 52.75 276 SER A O 1
ATOM 2233 N N . ASN A 1 277 ? 13.016 -7.699 13.336 1 74 277 ASN A N 1
ATOM 2234 C CA . ASN A 1 277 ? 11.781 -7.555 12.57 1 74 277 ASN A CA 1
ATOM 2235 C C . ASN A 1 277 ? 10.547 -7.684 13.469 1 74 277 ASN A C 1
ATOM 2237 O O . ASN A 1 277 ? 10.656 -8.078 14.625 1 74 277 ASN A O 1
ATOM 2241 N N . TYR A 1 278 ? 9.523 -7.074 13.047 1 81.69 278 TYR A N 1
ATOM 2242 C CA . TYR A 1 278 ? 8.281 -7.152 13.812 1 81.69 278 TYR A CA 1
ATOM 2243 C C . TYR A 1 278 ? 7.371 -8.242 13.266 1 81.69 278 TYR A C 1
ATOM 2245 O O . TYR A 1 278 ? 7.398 -8.539 12.07 1 81.69 278 TYR A O 1
ATOM 2253 N N . GLY A 1 279 ? 6.711 -8.906 14.172 1 86.31 279 GLY A N 1
ATOM 2254 C CA . GLY A 1 279 ? 5.691 -9.891 13.844 1 86.31 279 GLY A CA 1
ATOM 2255 C C . GLY A 1 279 ? 4.441 -9.758 14.695 1 86.31 279 GLY A C 1
ATOM 2256 O O . GLY A 1 279 ? 4.328 -8.836 15.508 1 86.31 279 GLY A O 1
ATOM 2257 N N . TYR A 1 280 ? 3.471 -10.523 14.383 1 86.94 280 TYR A N 1
ATOM 2258 C CA . TYR A 1 280 ? 2.205 -10.555 15.102 1 86.94 280 TYR A CA 1
ATOM 2259 C C . TYR A 1 280 ? 2.096 -11.797 15.969 1 86.94 280 TYR A C 1
ATOM 2261 O O . TYR A 1 280 ? 2.174 -12.922 15.469 1 86.94 280 TYR A O 1
ATOM 2269 N N . LYS A 1 281 ? 1.923 -11.617 17.266 1 88.69 281 LYS A N 1
ATOM 2270 C CA . LYS A 1 281 ? 1.796 -12.727 18.203 1 88.69 281 LYS A CA 1
ATOM 2271 C C . LYS A 1 281 ? 0.402 -12.766 18.828 1 88.69 281 LYS A C 1
ATOM 2273 O O . LYS A 1 281 ? 0.023 -11.867 19.578 1 88.69 281 LYS A O 1
ATOM 2278 N N . LYS A 1 282 ? -0.288 -13.844 18.5 1 86.81 282 LYS A N 1
ATOM 2279 C CA . LYS A 1 282 ? -1.616 -14.039 19.062 1 86.81 282 LYS A CA 1
ATOM 2280 C C . LYS A 1 282 ? -1.529 -14.367 20.547 1 86.81 282 LYS A C 1
ATOM 2282 O O . LYS A 1 282 ? -0.606 -15.062 20.984 1 86.81 282 LYS A O 1
ATOM 2287 N N . THR A 1 283 ? -2.557 -13.875 21.25 1 86.12 283 THR A N 1
ATOM 2288 C CA . THR A 1 283 ? -2.588 -14.172 22.672 1 86.12 283 THR A CA 1
ATOM 2289 C C . THR A 1 283 ? -2.693 -15.68 22.906 1 86.12 283 THR A C 1
ATOM 2291 O O . THR A 1 283 ? -3.521 -16.344 22.297 1 86.12 283 THR A O 1
ATOM 2294 N N . GLY A 1 284 ? -1.882 -16.172 23.703 1 78.94 284 GLY A N 1
ATOM 2295 C CA . GLY A 1 284 ? -1.916 -17.578 24.047 1 78.94 284 GLY A CA 1
ATOM 2296 C C . GLY A 1 284 ? -1.075 -18.438 23.125 1 78.94 284 GLY A C 1
ATOM 2297 O O . GLY A 1 284 ? -0.982 -19.656 23.328 1 78.94 284 GLY A O 1
ATOM 2298 N N . GLU A 1 285 ? -0.556 -17.812 22.094 1 82.81 285 GLU A N 1
ATOM 2299 C CA . GLU A 1 285 ? 0.285 -18.562 21.156 1 82.81 285 GLU A CA 1
ATOM 2300 C C . GLU A 1 285 ? 1.743 -18.125 21.266 1 82.81 285 GLU A C 1
ATOM 2302 O O . GLU A 1 285 ? 2.029 -16.969 21.594 1 82.81 285 GLU A O 1
ATOM 2307 N N . ASP A 1 286 ? 2.605 -19.047 21.016 1 80.75 286 ASP A N 1
ATOM 2308 C CA . ASP A 1 286 ? 4.027 -18.734 21.078 1 80.75 286 ASP A CA 1
ATOM 2309 C C . ASP A 1 286 ? 4.566 -18.344 19.703 1 80.75 286 ASP A C 1
ATOM 2311 O O . ASP A 1 286 ? 5.562 -17.609 19.594 1 80.75 286 ASP A O 1
ATOM 2315 N N . GLU A 1 287 ? 3.891 -18.812 18.766 1 84.19 287 GLU A N 1
ATOM 2316 C CA . GLU A 1 287 ? 4.375 -18.562 17.422 1 84.19 287 GLU A CA 1
ATOM 2317 C C . GLU A 1 287 ? 4.102 -17.109 17 1 84.19 287 GLU A C 1
ATOM 2319 O O . GLU A 1 287 ? 3.088 -16.531 17.375 1 84.19 287 GLU A O 1
ATOM 2324 N N . VAL A 1 288 ? 5.039 -16.578 16.297 1 84.88 288 VAL A N 1
ATOM 2325 C CA . VAL A 1 288 ? 4.918 -15.211 15.797 1 84.88 288 VAL A CA 1
ATOM 2326 C C . VAL A 1 288 ? 4.66 -15.234 14.289 1 84.88 288 VAL A C 1
ATOM 2328 O O . VAL A 1 288 ? 5.457 -15.789 13.531 1 84.88 288 VAL A O 1
ATOM 2331 N N . LEU A 1 289 ? 3.58 -14.719 13.922 1 86.88 289 LEU A N 1
ATOM 2332 C CA . LEU A 1 289 ? 3.191 -14.648 12.516 1 86.88 289 LEU A CA 1
ATOM 2333 C C . LEU A 1 289 ? 3.852 -13.453 11.836 1 86.88 289 LEU A C 1
ATOM 2335 O O . LEU A 1 289 ? 3.904 -12.359 12.398 1 86.88 289 LEU A O 1
ATOM 2339 N N . GLU A 1 290 ? 4.387 -13.727 10.656 1 86.88 290 GLU A N 1
ATOM 2340 C CA . GLU A 1 290 ? 4.906 -12.617 9.859 1 86.88 290 GLU A CA 1
ATOM 2341 C C . GLU A 1 290 ? 3.793 -11.648 9.477 1 86.88 290 GLU A C 1
ATOM 2343 O O . GLU A 1 290 ? 2.682 -12.07 9.148 1 86.88 290 GLU A O 1
ATOM 2348 N N . LEU A 1 291 ? 4.137 -10.383 9.5 1 86.5 291 LEU A N 1
ATOM 2349 C CA . LEU A 1 291 ? 3.133 -9.336 9.312 1 86.5 291 LEU A CA 1
ATOM 2350 C C . LEU A 1 291 ? 2.477 -9.453 7.941 1 86.5 291 LEU A C 1
ATOM 2352 O O . LEU A 1 291 ? 1.283 -9.18 7.793 1 86.5 291 LEU A O 1
ATOM 2356 N N . ARG A 1 292 ? 3.168 -9.883 6.957 1 85.75 292 ARG A N 1
ATOM 2357 C CA . ARG A 1 292 ? 2.639 -10.008 5.602 1 85.75 292 ARG A CA 1
ATOM 2358 C C . ARG A 1 292 ? 1.583 -11.102 5.527 1 85.75 292 ARG A C 1
ATOM 2360 O O . ARG A 1 292 ? 0.784 -11.141 4.59 1 85.75 292 ARG A O 1
ATOM 2367 N N . ASN A 1 293 ? 1.604 -11.922 6.527 1 85.38 293 ASN A N 1
ATOM 2368 C CA . ASN A 1 293 ? 0.727 -13.086 6.484 1 85.38 293 ASN A CA 1
ATOM 2369 C C . ASN A 1 293 ? -0.542 -12.867 7.301 1 85.38 293 ASN A C 1
ATOM 2371 O O . ASN A 1 293 ? -1.39 -13.758 7.395 1 85.38 293 ASN A O 1
ATOM 2375 N N . ILE A 1 294 ? -0.611 -11.719 7.883 1 87 294 ILE A N 1
ATOM 2376 C CA . ILE A 1 294 ? -1.868 -11.383 8.539 1 87 294 ILE A CA 1
ATOM 2377 C C . ILE A 1 294 ? -2.828 -10.75 7.531 1 87 294 ILE A C 1
ATOM 2379 O O . ILE A 1 294 ? -2.398 -10.07 6.602 1 87 294 ILE A O 1
ATOM 2383 N N . SER A 1 295 ? -4.086 -11.047 7.758 1 86.56 295 SER A N 1
ATOM 2384 C CA . SER A 1 295 ? -5.078 -10.5 6.836 1 86.56 295 SER A CA 1
ATOM 2385 C C . SER A 1 295 ? -5.062 -8.977 6.855 1 86.56 295 SER A C 1
ATOM 2387 O O . SER A 1 295 ? -4.801 -8.367 7.895 1 86.56 295 SER A O 1
ATOM 2389 N N . THR A 1 296 ? -5.367 -8.406 5.73 1 86.62 296 THR A N 1
ATOM 2390 C CA . THR A 1 296 ? -5.332 -6.957 5.598 1 86.62 296 THR A CA 1
ATOM 2391 C C . THR A 1 296 ? -6.328 -6.301 6.551 1 86.62 296 THR A C 1
ATOM 2393 O O . THR A 1 296 ? -6.027 -5.273 7.156 1 86.62 296 THR A O 1
ATOM 2396 N N . GLY A 1 297 ? -7.535 -6.891 6.656 1 89.94 297 GLY A N 1
ATOM 2397 C CA . GLY A 1 297 ? -8.508 -6.355 7.594 1 89.94 297 GLY A CA 1
ATOM 2398 C C . GLY A 1 297 ? -8 -6.328 9.023 1 89.94 297 GLY A C 1
ATOM 2399 O O . GLY A 1 297 ? -8.219 -5.352 9.75 1 89.94 297 GLY A O 1
ATOM 2400 N N . LEU A 1 298 ? -7.34 -7.367 9.383 1 90.88 298 LEU A N 1
ATOM 2401 C CA . LEU A 1 298 ? -6.809 -7.449 10.742 1 90.88 298 LEU A CA 1
ATOM 2402 C C . LEU A 1 298 ? -5.727 -6.395 10.961 1 90.88 298 LEU A C 1
ATOM 2404 O O . LEU A 1 298 ? -5.582 -5.871 12.07 1 90.88 298 LEU A O 1
ATOM 2408 N N . LYS A 1 299 ? -4.996 -6.102 9.922 1 92.81 299 LYS A N 1
ATOM 2409 C CA . LYS A 1 299 ? -3.934 -5.105 10.016 1 92.81 299 LYS A CA 1
ATOM 2410 C C . LYS A 1 299 ? -4.484 -3.764 10.492 1 92.81 299 LYS A C 1
ATOM 2412 O O . LYS A 1 299 ? -3.826 -3.053 11.258 1 92.81 299 LYS A O 1
ATOM 2417 N N . THR A 1 300 ? -5.625 -3.406 10.07 1 94 300 THR A N 1
ATOM 2418 C CA . THR A 1 300 ? -6.258 -2.152 10.469 1 94 300 THR A CA 1
ATOM 2419 C C . THR A 1 300 ? -6.438 -2.092 11.984 1 94 300 THR A C 1
ATOM 2421 O O . THR A 1 300 ? -6.121 -1.079 12.609 1 94 300 THR A O 1
ATOM 2424 N N . PHE A 1 301 ? -6.855 -3.199 12.562 1 94.56 301 PHE A N 1
ATOM 2425 C CA . PHE A 1 301 ? -7.07 -3.266 14 1 94.56 301 PHE A CA 1
ATOM 2426 C C . PHE A 1 301 ? -5.738 -3.291 14.742 1 94.56 301 PHE A C 1
ATOM 2428 O O . PHE A 1 301 ? -5.602 -2.686 15.812 1 94.56 301 PHE A O 1
ATOM 2435 N N . VAL A 1 302 ? -4.766 -3.977 14.172 1 93.5 302 VAL A N 1
ATOM 2436 C CA . VAL A 1 302 ? -3.441 -4.047 14.781 1 93.5 302 VAL A CA 1
ATOM 2437 C C . VAL A 1 302 ? -2.828 -2.65 14.844 1 93.5 302 VAL A C 1
ATOM 2439 O O . VAL A 1 302 ? -2.254 -2.266 15.867 1 93.5 302 VAL A O 1
ATOM 2442 N N . ILE A 1 303 ? -2.982 -1.897 13.789 1 94.31 303 ILE A N 1
ATOM 2443 C CA . ILE A 1 303 ? -2.438 -0.547 13.703 1 94.31 303 ILE A CA 1
ATOM 2444 C C . ILE A 1 303 ? -3.061 0.329 14.789 1 94.31 303 ILE A C 1
ATOM 2446 O O . ILE A 1 303 ? -2.348 0.967 15.57 1 94.31 303 ILE A O 1
ATOM 2450 N N . LEU A 1 304 ? -4.367 0.318 14.883 1 94.31 304 LEU A N 1
ATOM 2451 C CA . LEU A 1 304 ? -5.059 1.14 15.867 1 94.31 304 LEU A CA 1
ATOM 2452 C C . LEU A 1 304 ? -4.664 0.737 17.281 1 94.31 304 LEU A C 1
ATOM 2454 O O . LEU A 1 304 ? -4.344 1.594 18.109 1 94.31 304 LEU A O 1
ATOM 2458 N N . LYS A 1 305 ? -4.66 -0.568 17.531 1 91.44 305 LYS A N 1
ATOM 2459 C CA . LYS A 1 305 ? -4.293 -1.083 18.844 1 91.44 305 LYS A CA 1
ATOM 2460 C C . LYS A 1 305 ? -2.881 -0.657 19.234 1 91.44 305 LYS A C 1
ATOM 2462 O O . LYS A 1 305 ? -2.645 -0.215 20.359 1 91.44 305 LYS A O 1
ATOM 2467 N N . THR A 1 306 ? -1.991 -0.774 18.312 1 90.31 306 THR A N 1
ATOM 2468 C CA . THR A 1 306 ? -0.593 -0.44 18.562 1 90.31 306 THR A CA 1
ATOM 2469 C C . THR A 1 306 ? -0.44 1.045 18.875 1 90.31 306 THR A C 1
ATOM 2471 O O . THR A 1 306 ? 0.268 1.413 19.812 1 90.31 306 THR A O 1
ATOM 2474 N N . LEU A 1 307 ? -1.094 1.91 18.125 1 91 307 LEU A N 1
ATOM 2475 C CA . LEU A 1 307 ? -1.009 3.352 18.328 1 91 307 LEU A CA 1
ATOM 2476 C C . LEU A 1 307 ? -1.55 3.74 19.703 1 91 307 LEU A C 1
ATOM 2478 O O . LEU A 1 307 ? -1.06 4.684 20.312 1 91 307 LEU A O 1
ATOM 2482 N N . LEU A 1 308 ? -2.549 3.002 20.156 1 88.25 308 LEU A N 1
ATOM 2483 C CA . LEU A 1 308 ? -3.125 3.256 21.469 1 88.25 308 LEU A CA 1
ATOM 2484 C C . LEU A 1 308 ? -2.201 2.754 22.578 1 88.25 308 LEU A C 1
ATOM 2486 O O . LEU A 1 308 ? -1.968 3.457 23.562 1 88.25 308 LEU A O 1
ATOM 2490 N N . LEU A 1 309 ? -1.652 1.59 22.328 1 82.75 309 LEU A N 1
ATOM 2491 C CA . LEU A 1 309 ? -0.815 0.956 23.344 1 82.75 309 LEU A CA 1
ATOM 2492 C C . LEU A 1 309 ? 0.487 1.726 23.531 1 82.75 309 LEU A C 1
ATOM 2494 O O . LEU A 1 309 ? 0.963 1.881 24.656 1 82.75 309 LEU A O 1
ATOM 2498 N N . ASN A 1 310 ? 1.002 2.191 22.469 1 82.5 310 ASN A N 1
ATOM 2499 C CA . ASN A 1 310 ? 2.295 2.857 22.578 1 82.5 310 ASN A CA 1
ATOM 2500 C C . ASN A 1 310 ? 2.131 4.359 22.797 1 82.5 310 ASN A C 1
ATOM 2502 O O . ASN A 1 310 ? 3.115 5.102 22.797 1 82.5 310 ASN A O 1
ATOM 2506 N N . ARG A 1 311 ? 0.885 4.879 22.766 1 82.94 311 ARG A N 1
ATOM 2507 C CA . ARG A 1 311 ? 0.517 6.246 23.125 1 82.94 311 ARG A CA 1
ATOM 2508 C C . ARG A 1 311 ? 0.876 7.219 22.016 1 82.94 311 ARG A C 1
ATOM 2510 O O . ARG A 1 311 ? 1.134 8.398 22.266 1 82.94 311 ARG A O 1
ATOM 2517 N N . SER A 1 312 ? 1.059 6.605 20.922 1 86.56 312 SER A N 1
ATOM 2518 C CA . SER A 1 312 ? 1.185 7.5 19.766 1 86.56 312 SER A CA 1
ATOM 2519 C C . SER A 1 312 ? -0.11 8.266 19.516 1 86.56 312 SER A C 1
ATOM 2521 O O . SER A 1 312 ? -0.085 9.398 19.031 1 86.56 312 SER A O 1
ATOM 2523 N N . LEU A 1 313 ? -1.143 7.613 19.797 1 87.38 313 LEU A N 1
ATOM 2524 C CA . LEU A 1 313 ? -2.428 8.305 19.859 1 87.38 313 LEU A CA 1
ATOM 2525 C C . LEU A 1 313 ? -2.771 8.711 21.281 1 87.38 313 LEU A C 1
ATOM 2527 O O . LEU A 1 313 ? -3.029 7.855 22.125 1 87.38 313 LEU A O 1
ATOM 2531 N N . GLU A 1 314 ? -2.76 9.992 21.469 1 82 314 GLU A N 1
ATOM 2532 C CA . GLU A 1 314 ? -2.939 10.516 22.828 1 82 314 GLU A CA 1
ATOM 2533 C C . GLU A 1 314 ? -4.348 11.07 23.016 1 82 314 GLU A C 1
ATOM 2535 O O . GLU A 1 314 ? -5.094 11.234 22.047 1 82 314 GLU A O 1
ATOM 2540 N N . GLU A 1 315 ? -4.594 11.312 24.297 1 84.44 315 GLU A N 1
ATOM 2541 C CA . GLU A 1 315 ? -5.855 11.969 24.625 1 84.44 315 GLU A CA 1
ATOM 2542 C C . GLU A 1 315 ? -5.953 13.344 23.953 1 84.44 315 GLU A C 1
ATOM 2544 O O . GLU A 1 315 ? -4.98 14.094 23.938 1 84.44 315 GLU A O 1
ATOM 2549 N N . ASN A 1 316 ? -7.121 13.609 23.359 1 84.62 316 ASN A N 1
ATOM 2550 C CA . ASN A 1 316 ? -7.391 14.867 22.672 1 84.62 316 ASN A CA 1
ATOM 2551 C C . ASN A 1 316 ? -6.523 15.023 21.422 1 84.62 316 ASN A C 1
ATOM 2553 O O . ASN A 1 316 ? -6.32 16.141 20.938 1 84.62 316 ASN A O 1
ATOM 2557 N N . GLY A 1 317 ? -5.914 13.922 21.047 1 89.94 317 GLY A N 1
ATOM 2558 C CA . GLY A 1 317 ? -5.152 13.953 19.812 1 89.94 317 GLY A CA 1
ATOM 2559 C C . GLY A 1 317 ? -6.027 14.008 18.578 1 89.94 317 GLY A C 1
ATOM 2560 O O . GLY A 1 317 ? -7.238 14.227 18.672 1 89.94 317 GLY A O 1
ATOM 2561 N N . THR A 1 318 ? -5.387 14.031 17.422 1 94.62 318 THR A N 1
ATOM 2562 C CA . THR A 1 318 ? -6.09 14.086 16.156 1 94.62 318 THR A CA 1
ATOM 2563 C C . THR A 1 318 ? -5.672 12.93 15.25 1 94.62 318 THR A C 1
ATOM 2565 O O . THR A 1 318 ? -4.484 12.609 15.148 1 94.62 318 THR A O 1
ATOM 2568 N N . ILE A 1 319 ? -6.66 12.227 14.711 1 97.12 319 ILE A N 1
ATOM 2569 C CA . ILE A 1 319 ? -6.383 11.117 13.805 1 97.12 319 ILE A CA 1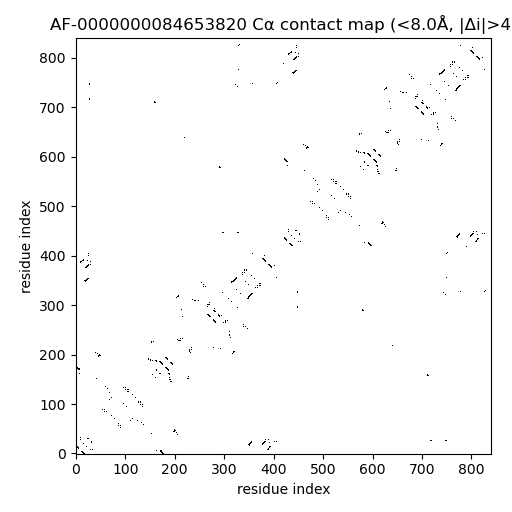
ATOM 2570 C C . ILE A 1 319 ? -7.176 11.305 12.508 1 97.12 319 ILE A C 1
ATOM 2572 O O . ILE A 1 319 ? -8.32 11.766 12.531 1 97.12 319 ILE A O 1
ATOM 2576 N N . ILE A 1 320 ? -6.508 11.117 11.422 1 98 320 ILE A N 1
ATOM 2577 C CA . ILE A 1 320 ? -7.145 11.102 10.109 1 98 320 ILE A CA 1
ATOM 2578 C C . ILE A 1 320 ? -7.277 9.656 9.617 1 98 320 ILE A C 1
ATOM 2580 O O . ILE A 1 320 ? -6.289 8.922 9.555 1 98 320 ILE A O 1
ATOM 2584 N N . LEU A 1 321 ? -8.484 9.273 9.375 1 97.75 321 LEU A N 1
ATOM 2585 C CA . LEU A 1 321 ? -8.797 7.957 8.836 1 97.75 321 LEU A CA 1
ATOM 2586 C C . LEU A 1 321 ? -9.32 8.07 7.406 1 97.75 321 LEU A C 1
ATOM 2588 O O . LEU A 1 321 ? -10.438 8.539 7.184 1 97.75 321 LEU A O 1
ATOM 2592 N N . ASP A 1 322 ? -8.461 7.656 6.523 1 95.31 322 ASP A N 1
ATOM 2593 C CA . ASP A 1 322 ? -8.852 7.715 5.117 1 95.31 322 ASP A CA 1
ATOM 2594 C C . ASP A 1 322 ? -9.344 6.355 4.625 1 95.31 322 ASP A C 1
ATOM 2596 O O . ASP A 1 322 ? -8.539 5.465 4.344 1 95.31 322 ASP A O 1
ATOM 2600 N N . GLU A 1 323 ? -10.633 6.215 4.547 1 92.25 323 GLU A N 1
ATOM 2601 C CA . GLU A 1 323 ? -11.328 5.02 4.078 1 92.25 323 GLU A CA 1
ATOM 2602 C C . GLU A 1 323 ? -10.906 3.785 4.871 1 92.25 323 GLU A C 1
ATOM 2604 O O . GLU A 1 323 ? -10.523 2.77 4.289 1 92.25 323 GLU A O 1
ATOM 2609 N N . PRO A 1 324 ? -11.086 3.875 6.188 1 93.38 324 PRO A N 1
ATOM 2610 C CA . PRO A 1 324 ? -10.625 2.764 7.02 1 93.38 324 PRO A CA 1
ATOM 2611 C C . PRO A 1 324 ? -11.453 1.498 6.832 1 93.38 324 PRO A C 1
ATOM 2613 O O . PRO A 1 324 ? -11.023 0.407 7.215 1 93.38 324 PRO A O 1
ATOM 2616 N N . GLU A 1 325 ? -12.602 1.613 6.18 1 89.62 325 GLU A N 1
ATOM 2617 C CA . GLU A 1 325 ? -13.523 0.49 6.051 1 89.62 325 GLU A CA 1
ATOM 2618 C C . GLU A 1 325 ? -13.117 -0.433 4.906 1 89.62 325 GLU A C 1
ATOM 2620 O O . GLU A 1 325 ? -13.594 -1.564 4.809 1 89.62 325 GLU A O 1
ATOM 2625 N N . ILE A 1 326 ? -12.297 -0.032 3.969 1 83.31 326 ILE A N 1
ATOM 2626 C CA . ILE A 1 326 ? -12.109 -0.609 2.643 1 83.31 326 ILE A CA 1
ATOM 2627 C C . ILE A 1 326 ? -11.641 -2.057 2.773 1 83.31 326 ILE A C 1
ATOM 2629 O O . ILE A 1 326 ? -11.961 -2.898 1.93 1 83.31 326 ILE A O 1
ATOM 2633 N N . HIS A 1 327 ? -10.953 -2.545 3.758 1 83.88 327 HIS A N 1
ATOM 2634 C CA . HIS A 1 327 ? -10.477 -3.922 3.832 1 83.88 327 HIS A CA 1
ATOM 2635 C C . HIS A 1 327 ? -11.258 -4.719 4.871 1 83.88 327 HIS A C 1
ATOM 2637 O O . HIS A 1 327 ? -10.953 -5.887 5.121 1 83.88 327 HIS A O 1
ATOM 2643 N N . LEU A 1 328 ? -12.289 -4.051 5.309 1 88.81 328 LEU A N 1
ATOM 2644 C CA . LEU A 1 328 ? -13.039 -4.688 6.383 1 88.81 328 LEU A CA 1
ATOM 2645 C C . LEU A 1 328 ? -14.344 -5.273 5.859 1 88.81 328 LEU A C 1
ATOM 2647 O O . LEU A 1 328 ? -15.078 -4.605 5.129 1 88.81 328 LEU A O 1
ATOM 2651 N N . HIS A 1 329 ? -14.555 -6.516 6.168 1 83.81 329 HIS A N 1
ATOM 2652 C CA . HIS A 1 329 ? -15.883 -7.047 5.898 1 83.81 329 HIS A CA 1
ATOM 2653 C C . HIS A 1 329 ? -16.938 -6.359 6.754 1 83.81 329 HIS A C 1
ATOM 2655 O O . HIS A 1 329 ? -16.609 -5.695 7.742 1 83.81 329 HIS A O 1
ATOM 2661 N N . PRO A 1 330 ? -18.172 -6.535 6.469 1 82.25 330 PRO A N 1
ATOM 2662 C CA . PRO A 1 330 ? -19.25 -5.73 7.062 1 82.25 330 PRO A CA 1
ATOM 2663 C C . PRO A 1 330 ? -19.266 -5.805 8.586 1 82.25 330 PRO A C 1
ATOM 2665 O O . PRO A 1 330 ? -19.391 -4.777 9.258 1 82.25 330 PRO A O 1
ATOM 2668 N N . GLU A 1 331 ? -19.125 -6.941 9.156 1 84.94 331 GLU A N 1
ATOM 2669 C CA . GLU A 1 331 ? -19.125 -7.074 10.609 1 84.94 331 GLU A CA 1
ATOM 2670 C C . GLU A 1 331 ? -18 -6.258 11.242 1 84.94 331 GLU A C 1
ATOM 2672 O O . GLU A 1 331 ? -18.203 -5.57 12.242 1 84.94 331 GLU A O 1
ATOM 2677 N N . TRP A 1 332 ? -16.828 -6.32 10.664 1 89.06 332 TRP A N 1
ATOM 2678 C CA . TRP A 1 332 ? -15.68 -5.598 11.188 1 89.06 332 TRP A CA 1
ATOM 2679 C C . TRP A 1 332 ? -15.812 -4.098 10.945 1 89.06 332 TRP A C 1
ATOM 2681 O O . TRP A 1 332 ? -15.281 -3.287 11.703 1 89.06 332 TRP A O 1
ATOM 2691 N N . GLN A 1 333 ? -16.547 -3.754 9.859 1 91.19 333 GLN A N 1
ATOM 2692 C CA . GLN A 1 333 ? -16.828 -2.34 9.641 1 91.19 333 GLN A CA 1
ATOM 2693 C C . GLN A 1 333 ? -17.656 -1.759 10.781 1 91.19 333 GLN A C 1
ATOM 2695 O O . GLN A 1 333 ? -17.391 -0.65 11.25 1 91.19 333 GLN A O 1
ATOM 2700 N N . LEU A 1 334 ? -18.641 -2.564 11.242 1 90.62 334 LEU A N 1
ATOM 2701 C CA . LEU A 1 334 ? -19.484 -2.121 12.344 1 90.62 334 LEU A CA 1
ATOM 2702 C C . LEU A 1 334 ? -18.672 -1.956 13.625 1 90.62 334 LEU A C 1
ATOM 2704 O O . LEU A 1 334 ? -18.797 -0.95 14.328 1 90.62 334 LEU A O 1
ATOM 2708 N N . ILE A 1 335 ? -17.875 -2.889 13.875 1 92.56 335 ILE A N 1
ATOM 2709 C CA . ILE A 1 335 ? -17.047 -2.846 15.07 1 92.56 335 ILE A CA 1
ATOM 2710 C C . ILE A 1 335 ? -16.094 -1.649 15 1 92.56 335 ILE A C 1
ATOM 2712 O O . ILE A 1 335 ? -15.938 -0.923 15.984 1 92.56 335 ILE A O 1
ATOM 2716 N N . PHE A 1 336 ? -15.508 -1.445 13.891 1 95.38 336 PHE A N 1
ATOM 2717 C CA . PHE A 1 336 ? -14.57 -0.344 13.734 1 95.38 336 PHE A CA 1
ATOM 2718 C C . PHE A 1 336 ? -15.273 0.999 13.859 1 95.38 336 PHE A C 1
ATOM 2720 O O . PHE A 1 336 ? -14.734 1.937 14.453 1 95.38 336 PHE A O 1
ATOM 2727 N N . ALA A 1 337 ? -16.453 1.084 13.289 1 95.75 337 ALA A N 1
ATOM 2728 C CA . ALA A 1 337 ? -17.25 2.307 13.422 1 95.75 337 ALA A CA 1
ATOM 2729 C C . ALA A 1 337 ? -17.516 2.627 14.891 1 95.75 337 ALA A C 1
ATOM 2731 O O . ALA A 1 337 ? -17.391 3.775 15.32 1 95.75 337 ALA A O 1
ATOM 2732 N N . GLU A 1 338 ? -17.906 1.639 15.578 1 94.88 338 GLU A N 1
ATOM 2733 C CA . GLU A 1 338 ? -18.172 1.862 17 1 94.88 338 GLU A CA 1
ATOM 2734 C C . GLU A 1 338 ? -16.891 2.27 17.734 1 94.88 338 GLU A C 1
ATOM 2736 O O . GLU A 1 338 ? -16.938 3.102 18.641 1 94.88 338 GLU A O 1
ATOM 2741 N N . LEU A 1 339 ? -15.805 1.655 17.359 1 95.75 339 LEU A N 1
ATOM 2742 C CA . LEU A 1 339 ? -14.523 2.006 17.969 1 95.75 339 LEU A CA 1
ATOM 2743 C C . LEU A 1 339 ? -14.195 3.477 17.734 1 95.75 339 LEU A C 1
ATOM 2745 O O . LEU A 1 339 ? -13.703 4.16 18.625 1 95.75 339 LEU A O 1
ATOM 2749 N N . ILE A 1 340 ? -14.445 3.953 16.547 1 97.31 340 ILE A N 1
ATOM 2750 C CA . ILE A 1 340 ? -14.219 5.352 16.203 1 97.31 340 ILE A CA 1
ATOM 2751 C C . ILE A 1 340 ? -15.016 6.254 17.141 1 97.31 340 ILE A C 1
ATOM 2753 O O . ILE A 1 340 ? -14.484 7.223 17.688 1 97.31 340 ILE A O 1
ATOM 2757 N N . VAL A 1 341 ? -16.234 5.875 17.359 1 96.75 341 VAL A N 1
ATOM 2758 C CA . VAL A 1 341 ? -17.141 6.66 18.203 1 96.75 341 VAL A CA 1
ATOM 2759 C C . VAL A 1 341 ? -16.641 6.633 19.641 1 96.75 341 VAL A C 1
ATOM 2761 O O . VAL A 1 341 ? -16.609 7.668 20.312 1 96.75 341 VAL A O 1
ATOM 2764 N N . LEU A 1 342 ? -16.25 5.5 20.078 1 95 342 LEU A N 1
ATOM 2765 C CA . LEU A 1 342 ? -15.781 5.348 21.438 1 95 342 LEU A CA 1
ATOM 2766 C C . LEU A 1 342 ? -14.477 6.102 21.656 1 95 342 LEU A C 1
ATOM 2768 O O . LEU A 1 342 ? -14.234 6.625 22.75 1 95 342 LEU A O 1
ATOM 2772 N N . LEU A 1 343 ? -13.609 6.141 20.656 1 94.81 343 LEU A N 1
ATOM 2773 C CA . LEU A 1 343 ? -12.359 6.887 20.734 1 94.81 343 LEU A CA 1
ATOM 2774 C C . LEU A 1 343 ? -12.625 8.367 20.984 1 94.81 343 LEU A C 1
ATOM 2776 O O . LEU A 1 343 ? -11.922 9.008 21.781 1 94.81 343 LEU A O 1
ATOM 2780 N N . GLN A 1 344 ? -13.578 8.852 20.281 1 95.62 344 GLN A N 1
ATOM 2781 C CA . GLN A 1 344 ? -13.953 10.25 20.484 1 95.62 344 GLN A CA 1
ATOM 2782 C C . GLN A 1 344 ? -14.578 10.461 21.859 1 95.62 344 GLN A C 1
ATOM 2784 O O . GLN A 1 344 ? -14.227 11.391 22.578 1 95.62 344 GLN A O 1
ATOM 2789 N N . LYS A 1 345 ? -15.43 9.586 22.266 1 94.25 345 LYS A N 1
ATOM 2790 C CA . LYS A 1 345 ? -16.188 9.734 23.5 1 94.25 345 LYS A CA 1
ATOM 2791 C C . LYS A 1 345 ? -15.281 9.578 24.719 1 94.25 345 LYS A C 1
ATOM 2793 O O . LYS A 1 345 ? -15.328 10.391 25.641 1 94.25 345 LYS A O 1
ATOM 2798 N N . GLU A 1 346 ? -14.523 8.586 24.656 1 89.56 346 GLU A N 1
ATOM 2799 C CA . GLU A 1 346 ? -13.797 8.195 25.859 1 89.56 346 GLU A CA 1
ATOM 2800 C C . GLU A 1 346 ? -12.414 8.836 25.906 1 89.56 346 GLU A C 1
ATOM 2802 O O . GLU A 1 346 ? -11.859 9.07 26.984 1 89.56 346 GLU A O 1
ATOM 2807 N N . PHE A 1 347 ? -11.859 9.133 24.734 1 88.81 347 PHE A N 1
ATOM 2808 C CA . PHE A 1 347 ? -10.477 9.594 24.688 1 88.81 347 PHE A CA 1
ATOM 2809 C C . PHE A 1 347 ? -10.406 11.016 24.125 1 88.81 347 PHE A C 1
ATOM 2811 O O . PHE A 1 347 ? -9.328 11.617 24.109 1 88.81 347 PHE A O 1
ATOM 2818 N N . GLY A 1 348 ? -11.492 11.555 23.672 1 90.25 348 GLY A N 1
ATOM 2819 C CA . GLY A 1 348 ? -11.57 12.922 23.203 1 90.25 348 GLY A CA 1
ATOM 2820 C C . GLY A 1 348 ? -10.812 13.164 21.906 1 90.25 348 GLY A C 1
ATOM 2821 O O . GLY A 1 348 ? -10.43 14.297 21.609 1 90.25 348 GLY A O 1
ATOM 2822 N N . VAL A 1 349 ? -10.516 12.117 21.203 1 93.12 349 VAL A N 1
ATOM 2823 C CA . VAL A 1 349 ? -9.758 12.211 19.953 1 93.12 349 VAL A CA 1
ATOM 2824 C C . VAL A 1 349 ? -10.594 12.922 18.891 1 93.12 349 VAL A C 1
ATOM 2826 O O . VAL A 1 349 ? -11.797 12.672 18.781 1 93.12 349 VAL A O 1
ATOM 2829 N N . ARG A 1 350 ? -10.031 13.945 18.266 1 95.81 350 ARG A N 1
ATOM 2830 C CA . ARG A 1 350 ? -10.641 14.516 17.062 1 95.81 350 ARG A CA 1
ATOM 2831 C C . ARG A 1 350 ? -10.391 13.633 15.844 1 95.81 350 ARG A C 1
ATOM 2833 O O . ARG A 1 350 ? -9.25 13.242 15.586 1 95.81 350 ARG A O 1
ATOM 2840 N N . ILE A 1 351 ? -11.445 13.328 15.133 1 97.94 351 ILE A N 1
ATOM 2841 C CA . ILE A 1 351 ? -11.312 12.352 14.062 1 97.94 351 ILE A CA 1
ATOM 2842 C C . ILE A 1 351 ? -11.82 12.945 12.75 1 97.94 351 ILE A C 1
ATOM 2844 O O . ILE A 1 351 ? -12.945 13.43 12.672 1 97.94 351 ILE A O 1
ATOM 2848 N N . LEU A 1 352 ? -10.953 13.016 11.766 1 98.38 352 LEU A N 1
ATOM 2849 C CA . LEU A 1 352 ? -11.359 13.258 10.383 1 98.38 352 LEU A CA 1
ATOM 2850 C C . LEU A 1 352 ? -11.484 11.945 9.617 1 98.38 352 LEU A C 1
ATOM 2852 O O . LEU A 1 352 ? -10.492 11.242 9.414 1 98.38 352 LEU A O 1
ATOM 2856 N N . LEU A 1 353 ? -12.688 11.609 9.242 1 98.19 353 LEU A N 1
ATOM 2857 C CA . LEU A 1 353 ? -12.992 10.336 8.602 1 98.19 353 LEU A CA 1
ATOM 2858 C C . LEU A 1 353 ? -13.453 10.547 7.164 1 98.19 353 LEU A C 1
ATOM 2860 O O . LEU A 1 353 ? -14.477 11.203 6.922 1 98.19 353 LEU A O 1
ATOM 2864 N N . ASN A 1 354 ? -12.68 10.078 6.23 1 95.81 354 ASN A N 1
ATOM 2865 C CA . ASN A 1 354 ? -13.117 10.023 4.84 1 95.81 354 ASN A CA 1
ATOM 2866 C C . ASN A 1 354 ? -13.711 8.656 4.496 1 95.81 354 ASN A C 1
ATOM 2868 O O . ASN A 1 354 ? -13.172 7.621 4.891 1 95.81 354 ASN A O 1
ATOM 2872 N N . THR A 1 355 ? -14.844 8.633 3.82 1 92.44 355 THR A N 1
ATOM 2873 C CA . THR A 1 355 ? -15.445 7.359 3.453 1 92.44 355 THR A CA 1
ATOM 2874 C C . THR A 1 355 ? -16.234 7.484 2.154 1 92.44 355 THR A C 1
ATOM 2876 O O . THR A 1 355 ? -16.703 8.57 1.812 1 92.44 355 THR A O 1
ATOM 2879 N N . HIS A 1 356 ? -16.312 6.461 1.437 1 85.31 356 HIS A N 1
ATOM 2880 C CA . HIS A 1 356 ? -17.203 6.363 0.28 1 85.31 356 HIS A CA 1
ATOM 2881 C C . HIS A 1 356 ? -18.312 5.34 0.516 1 85.31 356 HIS A C 1
ATOM 2883 O O . HIS A 1 356 ? -19.031 4.988 -0.411 1 85.31 356 HIS A O 1
ATOM 2889 N N . SER A 1 357 ? -18.422 4.941 1.73 1 83.25 357 SER A N 1
ATOM 2890 C CA . SER A 1 357 ? -19.391 3.883 2.035 1 83.25 357 SER A CA 1
ATOM 2891 C C . SER A 1 357 ? -20.594 4.43 2.773 1 83.25 357 SER A C 1
ATOM 2893 O O . SER A 1 357 ? -20.484 4.887 3.914 1 83.25 357 SER A O 1
ATOM 2895 N N . PRO A 1 358 ? -21.75 4.359 2.131 1 84.06 358 PRO A N 1
ATOM 2896 C CA . PRO A 1 358 ? -22.953 4.773 2.865 1 84.06 358 PRO A CA 1
ATOM 2897 C C . PRO A 1 358 ? -23.234 3.904 4.09 1 84.06 358 PRO A C 1
ATOM 2899 O O . PRO A 1 358 ? -23.75 4.395 5.098 1 84.06 358 PRO A O 1
ATOM 2902 N N . TYR A 1 359 ? -22.812 2.684 3.961 1 81.94 359 TYR A N 1
ATOM 2903 C CA . TYR A 1 359 ? -23.016 1.75 5.066 1 81.94 359 TYR A CA 1
ATOM 2904 C C . TYR A 1 359 ? -22.141 2.133 6.262 1 81.94 359 TYR A C 1
ATOM 2906 O O . TYR A 1 359 ? -22.609 2.115 7.402 1 81.94 359 TYR A O 1
ATOM 2914 N N . PHE A 1 360 ? -20.984 2.439 6.012 1 90.81 360 PHE A N 1
ATOM 2915 C CA . PHE A 1 360 ? -20.062 2.826 7.078 1 90.81 360 PHE A CA 1
ATOM 2916 C C . PHE A 1 360 ? -20.484 4.152 7.699 1 90.81 360 PHE A C 1
ATOM 2918 O O . PHE A 1 360 ? -20.422 4.324 8.914 1 90.81 360 PHE A O 1
ATOM 2925 N N . LEU A 1 361 ? -20.922 5.07 6.859 1 92.31 361 LEU A N 1
ATOM 2926 C CA . LEU A 1 361 ? -21.453 6.344 7.328 1 92.31 361 LEU A CA 1
ATOM 2927 C C . LEU A 1 361 ? -22.641 6.129 8.258 1 92.31 361 LEU A C 1
ATOM 2929 O O . LEU A 1 361 ? -22.719 6.746 9.32 1 92.31 361 LEU A O 1
ATOM 2933 N N . ASN A 1 362 ? -23.469 5.258 7.84 1 90.75 362 ASN A N 1
ATOM 2934 C CA . ASN A 1 362 ? -24.641 4.941 8.648 1 90.75 362 ASN A CA 1
ATOM 2935 C C . ASN A 1 362 ? -24.25 4.348 10 1 90.75 362 ASN A C 1
ATOM 2937 O O . ASN A 1 362 ? -24.859 4.664 11.023 1 90.75 362 ASN A O 1
ATOM 2941 N N . ALA A 1 363 ? -23.312 3.475 9.953 1 92.31 363 ALA A N 1
ATOM 2942 C CA . ALA A 1 363 ? -22.828 2.877 11.195 1 92.31 363 ALA A CA 1
ATOM 2943 C C . ALA A 1 363 ? -22.312 3.945 12.156 1 92.31 363 ALA A C 1
ATOM 2945 O O . ALA A 1 363 ? -22.594 3.896 13.359 1 92.31 363 ALA A O 1
ATOM 2946 N N . ILE A 1 364 ? -21.594 4.934 11.656 1 95.38 364 ILE A N 1
ATOM 2947 C CA . ILE A 1 364 ? -21.078 6.023 12.469 1 95.38 364 ILE A CA 1
ATOM 2948 C C . ILE A 1 364 ? -22.234 6.797 13.102 1 95.38 364 ILE A C 1
ATOM 2950 O O . ILE A 1 364 ? -22.219 7.09 14.297 1 95.38 364 ILE A O 1
ATOM 2954 N N . GLU A 1 365 ? -23.234 7.051 12.32 1 94 365 GLU A N 1
ATOM 2955 C CA . GLU A 1 365 ? -24.391 7.797 12.797 1 94 365 GLU A CA 1
ATOM 2956 C C . GLU A 1 365 ? -25.109 7.047 13.922 1 94 365 GLU A C 1
ATOM 2958 O O . GLU A 1 365 ? -25.438 7.633 14.953 1 94 365 GLU A O 1
ATOM 2963 N N . VAL A 1 366 ? -25.344 5.762 13.656 1 93.19 366 VAL A N 1
ATOM 2964 C CA . VAL A 1 366 ? -26.094 4.934 14.594 1 93.19 366 VAL A CA 1
ATOM 2965 C C . VAL A 1 366 ? -25.328 4.816 15.914 1 93.19 366 VAL A C 1
ATOM 2967 O O . VAL A 1 366 ? -25.906 4.973 16.984 1 93.19 366 VAL A O 1
ATOM 2970 N N . TYR A 1 367 ? -24.062 4.598 15.836 1 95 367 TYR A N 1
ATOM 2971 C CA . TYR A 1 367 ? -23.281 4.422 17.047 1 95 367 TYR A CA 1
ATOM 2972 C C . TYR A 1 367 ? -23.078 5.754 17.766 1 95 367 TYR A C 1
ATOM 2974 O O . TYR A 1 367 ? -23.016 5.801 19 1 95 367 TYR A O 1
ATOM 2982 N N . ALA A 1 368 ? -22.922 6.855 17 1 95.88 368 ALA A N 1
ATOM 2983 C CA . ALA A 1 368 ? -22.844 8.18 17.609 1 95.88 368 ALA A CA 1
ATOM 2984 C C . ALA A 1 368 ? -24.109 8.469 18.438 1 95.88 368 ALA A C 1
ATOM 2986 O O . ALA A 1 368 ? -24.016 9.023 19.531 1 95.88 368 ALA A O 1
ATOM 2987 N N . ALA A 1 369 ? -25.234 8.086 17.875 1 93.75 369 ALA A N 1
ATOM 2988 C CA . ALA A 1 369 ? -26.5 8.25 18.578 1 93.75 369 ALA A CA 1
ATOM 2989 C C . ALA A 1 369 ? -26.562 7.34 19.797 1 93.75 369 ALA A C 1
ATOM 2991 O O . ALA A 1 369 ? -26.938 7.781 20.891 1 93.75 369 ALA A O 1
ATOM 2992 N N . LYS A 1 370 ? -26.188 6.121 19.594 1 92.81 370 LYS A N 1
ATOM 2993 C CA . LYS A 1 370 ? -26.203 5.129 20.656 1 92.81 370 LYS A CA 1
ATOM 2994 C C . LYS A 1 370 ? -25.375 5.586 21.844 1 92.81 370 LYS A C 1
ATOM 2996 O O . LYS A 1 370 ? -25.781 5.422 23 1 92.81 370 LYS A O 1
ATOM 3001 N N . HIS A 1 371 ? -24.25 6.191 21.562 1 94.31 371 HIS A N 1
ATOM 3002 C CA . HIS A 1 371 ? -23.312 6.57 22.609 1 94.31 371 HIS A CA 1
ATOM 3003 C C . HIS A 1 371 ? -23.484 8.039 23 1 94.31 371 HIS A C 1
ATOM 3005 O O . HIS A 1 371 ? -22.656 8.594 23.719 1 94.31 371 HIS A O 1
ATOM 3011 N N . LYS A 1 372 ? -24.453 8.711 22.453 1 94.69 372 LYS A N 1
ATOM 3012 C CA . LYS A 1 372 ? -24.906 10.039 22.844 1 94.69 372 LYS A CA 1
ATOM 3013 C C . LYS A 1 372 ? -23.844 11.094 22.547 1 94.69 372 LYS A C 1
ATOM 3015 O O . LYS A 1 372 ? -23.531 11.93 23.406 1 94.69 372 LYS A O 1
ATOM 3020 N N . ILE A 1 373 ? -23.266 10.961 21.328 1 95.69 373 ILE A N 1
ATOM 3021 C CA . ILE A 1 373 ? -22.312 11.992 20.938 1 95.69 373 ILE A CA 1
ATOM 3022 C C . ILE A 1 373 ? -22.656 12.484 19.531 1 95.69 373 ILE A C 1
ATOM 3024 O O . ILE A 1 373 ? -21.766 12.898 18.781 1 95.69 373 ILE A O 1
ATOM 3028 N N . ALA A 1 374 ? -23.891 12.336 19.125 1 94.56 374 ALA A N 1
ATOM 3029 C CA . ALA A 1 374 ? -24.344 12.766 17.797 1 94.56 374 ALA A CA 1
ATOM 3030 C C . ALA A 1 374 ? -24.078 14.258 17.594 1 94.56 374 ALA A C 1
ATOM 3032 O O . ALA A 1 374 ? -23.812 14.695 16.469 1 94.56 374 ALA A O 1
ATOM 3033 N N . ASP A 1 375 ? -24.094 14.977 18.672 1 94.75 375 ASP A N 1
ATOM 3034 C CA . ASP A 1 375 ? -23.922 16.422 18.609 1 94.75 375 ASP A CA 1
ATOM 3035 C C . ASP A 1 375 ? -22.469 16.797 18.344 1 94.75 375 ASP A C 1
ATOM 3037 O O . ASP A 1 375 ? -22.156 17.938 18.016 1 94.75 375 ASP A O 1
ATOM 3041 N N . ARG A 1 376 ? -21.594 15.828 18.453 1 96.62 376 ARG A N 1
ATOM 3042 C CA . ARG A 1 376 ? -20.172 16.062 18.219 1 96.62 376 ARG A CA 1
ATOM 3043 C C . ARG A 1 376 ? -19.734 15.516 16.859 1 96.62 376 ARG A C 1
ATOM 3045 O O . ARG A 1 376 ? -18.547 15.266 16.641 1 96.62 376 ARG A O 1
ATOM 3052 N N . CYS A 1 377 ? -20.75 15.258 16.078 1 97.31 377 CYS A N 1
ATOM 3053 C CA . CYS A 1 377 ? -20.453 14.742 14.742 1 97.31 377 CYS A CA 1
ATOM 3054 C C . CYS A 1 377 ? -20.844 15.758 13.672 1 97.31 377 CYS A C 1
ATOM 3056 O O . CYS A 1 377 ? -21.859 16.438 13.789 1 97.31 377 CYS A O 1
ATOM 3058 N N . LYS A 1 378 ? -20.016 15.953 12.703 1 97.56 378 LYS A N 1
ATOM 3059 C CA . LYS A 1 378 ? -20.312 16.766 11.523 1 97.56 378 LYS A CA 1
ATOM 3060 C C . LYS A 1 378 ? -20.141 15.945 10.242 1 97.56 378 LYS A C 1
ATOM 3062 O O . LYS A 1 378 ? -19.266 15.07 10.172 1 97.56 378 LYS A O 1
ATOM 3067 N N . TYR A 1 379 ? -20.953 16.234 9.328 1 97.5 379 TYR A N 1
ATOM 3068 C CA . TYR A 1 379 ? -20.953 15.477 8.07 1 97.5 379 TYR A CA 1
ATOM 3069 C C . TYR A 1 379 ? -20.812 16.422 6.879 1 97.5 379 TYR A C 1
ATOM 3071 O O . TYR A 1 379 ? -21.5 17.438 6.809 1 97.5 379 TYR A O 1
ATOM 3079 N N . TYR A 1 380 ? -19.922 16.094 6.031 1 97.25 380 TYR A N 1
ATOM 3080 C CA . TYR A 1 380 ? -19.656 16.891 4.836 1 97.25 380 TYR A CA 1
ATOM 3081 C C . TYR A 1 380 ? -19.766 16.031 3.58 1 97.25 380 TYR A C 1
ATOM 3083 O O . TYR A 1 380 ? -19.453 14.836 3.605 1 97.25 380 TYR A O 1
ATOM 3091 N N . ILE A 1 381 ? -20.172 16.656 2.514 1 95.5 381 ILE A N 1
ATOM 3092 C CA . ILE A 1 381 ? -20.25 15.977 1.219 1 95.5 381 ILE A CA 1
ATOM 3093 C C . ILE A 1 381 ? -19.219 16.594 0.27 1 95.5 381 ILE A C 1
ATOM 3095 O O . ILE A 1 381 ? -19.078 17.812 0.185 1 95.5 381 ILE A O 1
ATOM 3099 N N . ALA A 1 382 ? -18.391 15.742 -0.286 1 94.06 382 ALA A N 1
ATOM 3100 C CA . ALA A 1 382 ? -17.438 16.156 -1.319 1 94.06 382 ALA A CA 1
ATOM 3101 C C . ALA A 1 382 ? -18.031 15.953 -2.713 1 94.06 382 ALA A C 1
ATOM 3103 O O . ALA A 1 382 ? -18.469 14.852 -3.057 1 94.06 382 ALA A O 1
ATOM 3104 N N . ASP A 1 383 ? -18 16.984 -3.465 1 91 383 ASP A N 1
ATOM 3105 C CA . ASP A 1 383 ? -18.578 16.969 -4.809 1 91 383 ASP A CA 1
ATOM 3106 C C . ASP A 1 383 ? -17.672 17.688 -5.801 1 91 383 ASP A C 1
ATOM 3108 O O . ASP A 1 383 ? -16.719 18.359 -5.406 1 91 383 ASP A O 1
ATOM 3112 N N . LEU A 1 384 ? -18.047 17.422 -7.086 1 88.06 384 LEU A N 1
ATOM 3113 C CA . LEU A 1 384 ? -17.281 18.094 -8.141 1 88.06 384 LEU A CA 1
ATOM 3114 C C . LEU A 1 384 ? -18.078 19.234 -8.758 1 88.06 384 LEU A C 1
ATOM 3116 O O . LEU A 1 384 ? -19.281 19.109 -8.969 1 88.06 384 LEU A O 1
ATOM 3120 N N . ASP A 1 385 ? -17.484 20.344 -8.758 1 86.38 385 ASP A N 1
ATOM 3121 C CA . ASP A 1 385 ? -17.922 21.469 -9.578 1 86.38 385 ASP A CA 1
ATOM 3122 C C . ASP A 1 385 ? -17.047 21.625 -10.82 1 86.38 385 ASP A C 1
ATOM 3124 O O . ASP A 1 385 ? -16 22.281 -10.773 1 86.38 385 ASP A O 1
ATOM 3128 N N . GLU A 1 386 ? -17.516 21.016 -11.906 1 82 386 GLU A N 1
ATOM 3129 C CA . GLU A 1 386 ? -16.688 20.859 -13.094 1 82 386 GLU A CA 1
ATOM 3130 C C . GLU A 1 386 ? -15.445 20.016 -12.789 1 82 386 GLU A C 1
ATOM 3132 O O . GLU A 1 386 ? -15.547 18.891 -12.32 1 82 386 GLU A O 1
ATOM 3137 N N . ASP A 1 387 ? -14.289 20.672 -12.742 1 78.31 387 ASP A N 1
ATOM 3138 C CA . ASP A 1 387 ? -13.086 19.891 -12.523 1 78.31 387 ASP A CA 1
ATOM 3139 C C . ASP A 1 387 ? -12.5 20.156 -11.141 1 78.31 387 ASP A C 1
ATOM 3141 O O . ASP A 1 387 ? -11.484 19.562 -10.758 1 78.31 387 ASP A O 1
ATOM 3145 N N . ALA A 1 388 ? -13.305 20.938 -10.406 1 87.19 388 ALA A N 1
ATOM 3146 C CA . ALA A 1 388 ? -12.812 21.281 -9.078 1 87.19 388 ALA A CA 1
ATOM 3147 C C . ALA A 1 388 ? -13.695 20.688 -7.988 1 87.19 388 ALA A C 1
ATOM 3149 O O . ALA A 1 388 ? -14.898 20.5 -8.188 1 87.19 388 ALA A O 1
ATOM 3150 N N . ALA A 1 389 ? -13.117 20.406 -6.855 1 91.81 389 ALA A N 1
ATOM 3151 C CA . ALA A 1 389 ? -13.844 19.766 -5.762 1 91.81 389 ALA A CA 1
ATOM 3152 C C . ALA A 1 389 ? -14.375 20.812 -4.781 1 91.81 389 ALA A C 1
ATOM 3154 O O . ALA A 1 389 ? -13.695 21.797 -4.488 1 91.81 389 ALA A O 1
ATOM 3155 N N . ILE A 1 390 ? -15.562 20.578 -4.383 1 93.88 390 ILE A N 1
ATOM 3156 C CA . ILE A 1 390 ? -16.188 21.391 -3.354 1 93.88 390 ILE A CA 1
ATOM 3157 C C . ILE A 1 390 ? -16.656 20.516 -2.199 1 93.88 390 ILE A C 1
ATOM 3159 O O . ILE A 1 390 ? -17.219 19.438 -2.42 1 93.88 390 ILE A O 1
ATOM 3163 N N . ILE A 1 391 ? -16.422 20.953 -1.002 1 95.44 391 ILE A N 1
ATOM 3164 C CA . ILE A 1 391 ? -16.844 20.219 0.186 1 95.44 391 ILE A CA 1
ATOM 3165 C C . ILE A 1 391 ? -17.844 21.062 0.979 1 95.44 391 ILE A C 1
ATOM 3167 O O . ILE A 1 391 ? -17.531 22.188 1.385 1 95.44 391 ILE A O 1
ATOM 3171 N N . SER A 1 392 ? -19.016 20.516 1.202 1 95.19 392 SER A N 1
ATOM 3172 C CA . SER A 1 392 ? -20.094 21.266 1.83 1 95.19 392 SER A CA 1
ATOM 3173 C C . SER A 1 392 ? -20.578 20.594 3.102 1 95.19 392 SER A C 1
ATOM 3175 O O . SER A 1 392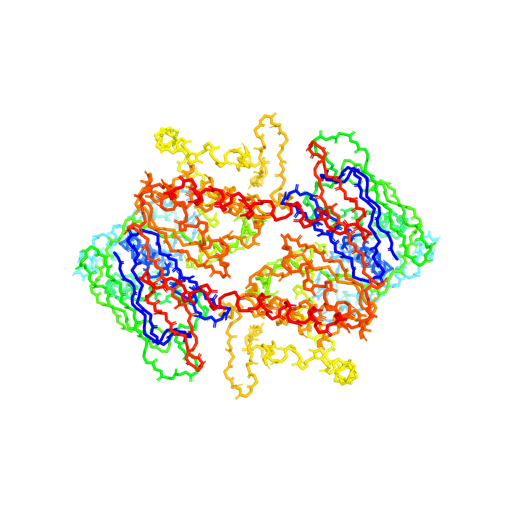 ? -20.656 19.359 3.164 1 95.19 392 SER A O 1
ATOM 3177 N N . ASP A 1 393 ? -20.938 21.453 4.027 1 96.62 393 ASP A N 1
ATOM 3178 C CA . ASP A 1 393 ? -21.484 20.953 5.285 1 96.62 393 ASP A CA 1
ATOM 3179 C C . ASP A 1 393 ? -22.938 20.484 5.113 1 96.62 393 ASP A C 1
ATOM 3181 O O . ASP A 1 393 ? -23.812 21.281 4.766 1 96.62 393 ASP A O 1
ATOM 3185 N N . VAL A 1 394 ? -23.141 19.219 5.379 1 96.5 394 VAL A N 1
ATOM 3186 C CA . VAL A 1 394 ? -24.5 18.688 5.254 1 96.5 394 VAL A CA 1
ATOM 3187 C C . VAL A 1 394 ? -24.922 18.031 6.566 1 96.5 394 VAL A C 1
ATOM 3189 O O . VAL A 1 394 ? -25.656 17.047 6.566 1 96.5 394 VAL A O 1
ATOM 3192 N N . THR A 1 395 ? -24.391 18.422 7.59 1 95.62 395 THR A N 1
ATOM 3193 C CA . THR A 1 395 ? -24.656 17.859 8.914 1 95.62 395 THR A CA 1
ATOM 3194 C C . THR A 1 395 ? -26.156 17.844 9.195 1 95.62 395 THR A C 1
ATOM 3196 O O . THR A 1 395 ? -26.656 16.906 9.805 1 95.62 395 THR A O 1
ATOM 3199 N N . GLU A 1 396 ? -26.875 18.875 8.734 1 93.75 396 GLU A N 1
ATOM 3200 C CA . GLU A 1 396 ? -28.312 18.969 8.961 1 93.75 396 GLU A CA 1
ATOM 3201 C C . GLU A 1 396 ? -29.094 18.297 7.836 1 93.75 396 GLU A C 1
ATOM 3203 O O . GLU A 1 396 ? -30.328 18.219 7.883 1 93.75 396 GLU A O 1
ATOM 3208 N N . ASN A 1 397 ? -28.422 17.828 6.816 1 93.56 397 ASN A N 1
ATOM 3209 C CA . ASN A 1 397 ? -29.031 17.188 5.66 1 93.56 397 ASN A CA 1
ATOM 3210 C C . ASN A 1 397 ? -28.188 16.016 5.168 1 93.56 397 ASN A C 1
ATOM 3212 O O . ASN A 1 397 ? -27.812 15.961 3.996 1 93.56 397 ASN A O 1
ATOM 3216 N N . ILE A 1 398 ? -28.062 15.094 6.023 1 92.38 398 ILE A N 1
ATOM 3217 C CA . ILE A 1 398 ? -27.156 13.984 5.762 1 92.38 398 ILE A CA 1
ATOM 3218 C C . ILE A 1 398 ? -27.734 13.109 4.641 1 92.38 398 ILE A C 1
ATOM 3220 O O . ILE A 1 398 ? -26.984 12.383 3.977 1 92.38 398 ILE A O 1
ATOM 3224 N N . GLU A 1 399 ? -28.984 13.195 4.371 1 90.75 399 GLU A N 1
ATOM 3225 C CA . GLU A 1 399 ? -29.656 12.406 3.342 1 90.75 399 GLU A CA 1
ATOM 3226 C C . GLU A 1 399 ? -29.062 12.672 1.966 1 90.75 399 GLU A C 1
ATOM 3228 O O . GLU A 1 399 ? -29.109 11.805 1.085 1 90.75 399 GLU A O 1
ATOM 3233 N N . GLU A 1 400 ? -28.531 13.789 1.826 1 90.88 400 GLU A N 1
ATOM 3234 C CA . GLU A 1 400 ? -27.891 14.141 0.56 1 90.88 400 GLU A CA 1
ATOM 3235 C C . GLU A 1 400 ? -26.75 13.188 0.238 1 90.88 400 GLU A C 1
ATOM 3237 O O . GLU A 1 400 ? -26.547 12.828 -0.924 1 90.88 400 GLU A O 1
ATOM 3242 N N . ILE A 1 401 ? -26.062 12.789 1.259 1 90.94 401 ILE A N 1
ATOM 3243 C CA . ILE A 1 401 ? -24.938 11.867 1.08 1 90.94 401 ILE A CA 1
ATOM 3244 C C . ILE A 1 401 ? -25.469 10.5 0.627 1 90.94 401 ILE A C 1
ATOM 3246 O O . ILE A 1 401 ? -24.953 9.922 -0.331 1 90.94 401 ILE A O 1
ATOM 3250 N N . TYR A 1 402 ? -26.484 10.062 1.253 1 87.25 402 TYR A N 1
ATOM 3251 C CA . TYR A 1 402 ? -27.047 8.75 0.945 1 87.25 402 TYR A CA 1
ATOM 3252 C C . TYR A 1 402 ? -27.609 8.719 -0.47 1 87.25 402 TYR A C 1
ATOM 3254 O O . TYR A 1 402 ? -27.453 7.723 -1.183 1 87.25 402 TYR A O 1
ATOM 3262 N N . ARG A 1 403 ? -28.219 9.781 -0.826 1 84.69 403 ARG A N 1
ATOM 3263 C CA . ARG A 1 403 ? -28.766 9.867 -2.178 1 84.69 403 ARG A CA 1
ATOM 3264 C C . ARG A 1 403 ? -27.656 9.766 -3.221 1 84.69 403 ARG A C 1
ATOM 3266 O O . ARG A 1 403 ? -27.797 9.062 -4.227 1 84.69 403 ARG A O 1
ATOM 3273 N N . LYS A 1 404 ? -26.672 10.375 -2.939 1 83.44 404 LYS A N 1
ATOM 3274 C CA . LYS A 1 404 ? -25.547 10.398 -3.881 1 83.44 404 LYS A CA 1
ATOM 3275 C C . LYS A 1 404 ? -24.859 9.047 -3.943 1 83.44 404 LYS A C 1
ATOM 3277 O O . LYS A 1 404 ? -24.516 8.562 -5.027 1 83.44 404 LYS A O 1
ATOM 3282 N N . LEU A 1 405 ? -24.688 8.414 -2.783 1 81.94 405 LEU A N 1
ATOM 3283 C CA . LEU A 1 405 ? -23.875 7.203 -2.715 1 81.94 405 LEU A CA 1
ATOM 3284 C C . LEU A 1 405 ? -24.734 5.969 -3.018 1 81.94 405 LEU A C 1
ATOM 3286 O O . LEU A 1 405 ? -24.188 4.91 -3.35 1 81.94 405 LEU A O 1
ATOM 3290 N N . ALA A 1 406 ? -26.016 6.035 -2.916 1 74.38 406 ALA A N 1
ATOM 3291 C CA . ALA A 1 406 ? -26.891 4.887 -3.131 1 74.38 406 ALA A CA 1
ATOM 3292 C C . ALA A 1 406 ? -27.375 4.824 -4.578 1 74.38 406 ALA A C 1
ATOM 3294 O O . ALA A 1 406 ? -27.875 3.793 -5.027 1 74.38 406 ALA A O 1
ATOM 3295 N N . GLY A 1 407 ? -27.188 5.82 -5.34 1 73.5 407 GLY A N 1
ATOM 3296 C CA . GLY A 1 407 ? -27.625 5.863 -6.73 1 73.5 407 GLY A CA 1
ATOM 3297 C C . GLY A 1 407 ? -27.156 4.664 -7.535 1 73.5 407 GLY A C 1
ATOM 3298 O O . GLY A 1 407 ? -27.969 3.971 -8.148 1 73.5 407 GLY A O 1
ATOM 3299 N N . PRO A 1 408 ? -25.969 4.324 -7.406 1 71.12 408 PRO A N 1
ATOM 3300 C CA . PRO A 1 408 ? -25.438 3.211 -8.188 1 71.12 408 PRO A CA 1
ATOM 3301 C C . PRO A 1 408 ? -26.094 1.875 -7.836 1 71.12 408 PRO A C 1
ATOM 3303 O O . PRO A 1 408 ? -26.172 0.981 -8.68 1 71.12 408 PRO A O 1
ATOM 3306 N N . LEU A 1 409 ? -26.531 1.749 -6.633 1 68.81 409 LEU A N 1
ATOM 3307 C CA . LEU A 1 409 ? -27.219 0.529 -6.23 1 68.81 409 LEU A CA 1
ATOM 3308 C C . LEU A 1 409 ? -28.531 0.375 -6.988 1 68.81 409 LEU A C 1
ATOM 3310 O O . LEU A 1 409 ? -28.891 -0.732 -7.398 1 68.81 409 LEU A O 1
ATOM 3314 N N . GLN A 1 410 ? -29.094 1.491 -7.148 1 66.69 410 GLN A N 1
ATOM 3315 C CA . GLN A 1 410 ? -30.328 1.492 -7.922 1 66.69 410 GLN A CA 1
ATOM 3316 C C . GLN A 1 410 ? -30.062 1.171 -9.391 1 66.69 410 GLN A C 1
ATOM 3318 O O . GLN A 1 410 ? -30.844 0.467 -10.031 1 66.69 410 GLN A O 1
ATOM 3323 N N . ASP A 1 411 ? -28.984 1.621 -9.922 1 68.88 411 ASP A N 1
ATOM 3324 C CA . ASP A 1 411 ? -28.594 1.342 -11.297 1 68.88 411 ASP A CA 1
ATOM 3325 C C . ASP A 1 411 ? -28.406 -0.156 -11.516 1 68.88 411 ASP A C 1
ATOM 3327 O O . ASP A 1 411 ? -28.797 -0.694 -12.547 1 68.88 411 ASP A O 1
ATOM 3331 N N . LEU A 1 412 ? -27.828 -0.787 -10.609 1 69.94 412 LEU A N 1
ATOM 3332 C CA . LEU A 1 412 ? -27.594 -2.223 -10.711 1 69.94 412 LEU A CA 1
ATOM 3333 C C . LEU A 1 412 ? -28.906 -2.994 -10.727 1 69.94 412 LEU A C 1
ATOM 3335 O O . LEU A 1 412 ? -29.062 -3.957 -11.484 1 69.94 412 LEU A O 1
ATOM 3339 N N . GLU A 1 413 ? -29.781 -2.555 -9.938 1 69.31 413 GLU A N 1
ATOM 3340 C CA . GLU A 1 413 ? -31.109 -3.176 -9.922 1 69.31 413 GLU A CA 1
ATOM 3341 C C . GLU A 1 413 ? -31.812 -3.02 -11.266 1 69.31 413 GLU A C 1
ATOM 3343 O O . GLU A 1 413 ? -32.469 -3.945 -11.742 1 69.31 413 GLU A O 1
ATOM 3348 N N . ASN A 1 414 ? -31.609 -1.879 -11.867 1 69 414 ASN A N 1
ATOM 3349 C CA . ASN A 1 414 ? -32.188 -1.63 -13.18 1 69 414 ASN A CA 1
ATOM 3350 C C . ASN A 1 414 ? -31.609 -2.555 -14.242 1 69 414 ASN A C 1
ATOM 3352 O O . ASN A 1 414 ? -32.312 -3.051 -15.109 1 69 414 ASN A O 1
ATOM 3356 N N . VAL A 1 415 ? -30.344 -2.781 -14.203 1 69.81 415 VAL A N 1
ATOM 3357 C CA . VAL A 1 415 ? -29.688 -3.672 -15.148 1 69.81 415 VAL A CA 1
ATOM 3358 C C . VAL A 1 415 ? -30.203 -5.094 -14.969 1 69.81 415 VAL A C 1
ATOM 3360 O O . VAL A 1 415 ? -30.438 -5.805 -15.953 1 69.81 415 VAL A O 1
ATOM 3363 N N . ARG A 1 416 ? -30.375 -5.508 -13.789 1 68.94 416 ARG A N 1
ATOM 3364 C CA . ARG A 1 416 ? -30.891 -6.836 -13.484 1 68.94 416 ARG A CA 1
ATOM 3365 C C . ARG A 1 416 ? -32.281 -7.031 -14.07 1 68.94 416 ARG A C 1
ATOM 3367 O O . ARG A 1 416 ? -32.594 -8.07 -14.672 1 68.94 416 ARG A O 1
ATOM 3374 N N . TYR A 1 417 ? -33.125 -5.992 -13.898 1 63.69 417 TYR A N 1
ATOM 3375 C CA . TYR A 1 417 ? -34.5 -6.047 -14.367 1 63.69 417 TYR A CA 1
ATOM 3376 C C . TYR A 1 417 ? -34.562 -6.102 -15.883 1 63.69 417 TYR A C 1
ATOM 3378 O O . TYR A 1 417 ? -35.406 -6.809 -16.453 1 63.69 417 TYR A O 1
ATOM 3386 N N . ASN A 1 418 ? -33.656 -5.391 -16.406 1 67.06 418 ASN A N 1
ATOM 3387 C CA . ASN A 1 418 ? -33.656 -5.379 -17.859 1 67.06 418 ASN A CA 1
ATOM 3388 C C . ASN A 1 418 ? -33.156 -6.703 -18.422 1 67.06 418 ASN A C 1
ATOM 3390 O O . ASN A 1 418 ? -33.438 -7.035 -19.578 1 67.06 418 ASN A O 1
ATOM 3394 N N . ASN A 1 419 ? -32.375 -7.398 -17.656 1 65.62 419 ASN A N 1
ATOM 3395 C CA . ASN A 1 419 ? -31.875 -8.703 -18.094 1 65.62 419 ASN A CA 1
ATOM 3396 C C . ASN A 1 419 ? -32.906 -9.797 -17.875 1 65.62 419 ASN A C 1
ATOM 3398 O O . ASN A 1 419 ? -32.812 -10.875 -18.469 1 65.62 419 ASN A O 1
ATOM 3402 N N . ASP A 1 420 ? -33.781 -9.68 -16.844 1 51.44 420 ASP A N 1
ATOM 3403 C CA . ASP A 1 420 ? -34.875 -10.617 -16.656 1 51.44 420 ASP A CA 1
ATOM 3404 C C . ASP A 1 420 ? -35.969 -10.398 -17.703 1 51.44 420 ASP A C 1
ATOM 3406 O O . ASP A 1 420 ? -36.594 -11.352 -18.156 1 51.44 420 ASP A O 1
ATOM 3410 N N . MET B 1 1 ? -8.148 -25.078 -15.719 1 93.31 1 MET B N 1
ATOM 3411 C CA . MET B 1 1 ? -7.148 -24.969 -14.664 1 93.31 1 MET B CA 1
ATOM 3412 C C . MET B 1 1 ? -7.793 -25.125 -13.289 1 93.31 1 MET B C 1
ATOM 3414 O O . MET B 1 1 ? -8.867 -24.578 -13.031 1 93.31 1 MET B O 1
ATOM 3418 N N . ARG B 1 2 ? -7.164 -25.891 -12.438 1 95.31 2 ARG B N 1
ATOM 3419 C CA . ARG B 1 2 ? -7.688 -26.141 -11.102 1 95.31 2 ARG B CA 1
ATOM 3420 C C . ARG B 1 2 ? -6.566 -26.125 -10.062 1 95.31 2 ARG B C 1
ATOM 3422 O O . ARG B 1 2 ? -5.484 -26.656 -10.305 1 95.31 2 ARG B O 1
ATOM 3429 N N . LEU B 1 3 ? -6.816 -25.422 -8.977 1 96.56 3 LEU B N 1
ATOM 3430 C CA . LEU B 1 3 ? -5.859 -25.328 -7.875 1 96.56 3 LEU B CA 1
ATOM 3431 C C . LEU B 1 3 ? -6.426 -25.969 -6.613 1 96.56 3 LEU B C 1
ATOM 3433 O O . LEU B 1 3 ? -7.539 -25.656 -6.191 1 96.56 3 LEU B O 1
ATOM 3437 N N . THR B 1 4 ? -5.73 -26.906 -6.086 1 97 4 THR B N 1
ATOM 3438 C CA . THR B 1 4 ? -6.105 -27.547 -4.828 1 97 4 THR B CA 1
ATOM 3439 C C . THR B 1 4 ? -5.035 -27.328 -3.766 1 97 4 THR B C 1
ATOM 3441 O O . THR B 1 4 ? -3.848 -27.531 -4.016 1 97 4 THR B O 1
ATOM 3444 N N . LEU B 1 5 ? -5.43 -26.844 -2.639 1 96.5 5 LEU B N 1
ATOM 3445 C CA . LEU B 1 5 ? -4.543 -26.578 -1.513 1 96.5 5 LEU B CA 1
ATOM 3446 C C . LEU B 1 5 ? -4.941 -27.406 -0.296 1 96.5 5 LEU B C 1
ATOM 3448 O O . LEU B 1 5 ? -6.129 -27.578 -0.013 1 96.5 5 LEU B O 1
ATOM 3452 N N . LYS B 1 6 ? -3.951 -27.969 0.351 1 94.62 6 LYS B N 1
ATOM 3453 C CA . LYS B 1 6 ? -4.145 -28.688 1.601 1 94.62 6 LYS B CA 1
ATOM 3454 C C . LYS B 1 6 ? -3.125 -28.266 2.652 1 94.62 6 LYS B C 1
ATOM 3456 O O . LYS B 1 6 ? -1.917 -28.391 2.441 1 94.62 6 LYS B O 1
ATOM 3461 N N . ASN B 1 7 ? -3.564 -27.781 3.725 1 92.56 7 ASN B N 1
ATOM 3462 C CA . ASN B 1 7 ? -2.746 -27.391 4.867 1 92.56 7 ASN B CA 1
ATOM 3463 C C . ASN B 1 7 ? -1.687 -26.375 4.465 1 92.56 7 ASN B C 1
ATOM 3465 O O . ASN B 1 7 ? -0.498 -26.562 4.723 1 92.56 7 ASN B O 1
ATOM 3469 N N . ILE B 1 8 ? -2.045 -25.375 3.83 1 92.56 8 ILE B N 1
ATOM 3470 C CA . ILE B 1 8 ? -1.197 -24.266 3.422 1 92.56 8 ILE B CA 1
ATOM 3471 C C . ILE B 1 8 ? -1.592 -23 4.191 1 92.56 8 ILE B C 1
ATOM 3473 O O . ILE B 1 8 ? -2.73 -22.547 4.09 1 92.56 8 ILE B O 1
ATOM 3477 N N . CYS B 1 9 ? -0.708 -22.453 4.906 1 90.75 9 CYS B N 1
ATOM 3478 C CA . CYS B 1 9 ? -1.007 -21.312 5.766 1 90.75 9 CYS B CA 1
ATOM 3479 C C . CYS B 1 9 ? -2.256 -21.578 6.598 1 90.75 9 CYS B C 1
ATOM 3481 O O . CYS B 1 9 ? -2.355 -22.594 7.277 1 90.75 9 CYS B O 1
ATOM 3483 N N . LYS B 1 10 ? -3.232 -20.734 6.449 1 88.69 10 LYS B N 1
ATOM 3484 C CA . LYS B 1 10 ? -4.457 -20.891 7.23 1 88.69 10 LYS B CA 1
ATOM 3485 C C . LYS B 1 10 ? -5.445 -21.812 6.527 1 88.69 10 LYS B C 1
ATOM 3487 O O . LYS B 1 10 ? -6.469 -22.188 7.102 1 88.69 10 LYS B O 1
ATOM 3492 N N . ILE B 1 11 ? -5.18 -22.25 5.367 1 92.81 11 ILE B N 1
ATOM 3493 C CA . ILE B 1 11 ? -6.113 -23.031 4.559 1 92.81 11 ILE B CA 1
ATOM 3494 C C . ILE B 1 11 ? -5.992 -24.516 4.922 1 92.81 11 ILE B C 1
ATOM 3496 O O . ILE B 1 11 ? -4.934 -25.125 4.738 1 92.81 11 ILE B O 1
ATOM 3500 N N . LYS B 1 12 ? -7.043 -25.047 5.41 1 93.25 12 LYS B N 1
ATOM 3501 C CA . LYS B 1 12 ? -7.117 -26.5 5.633 1 93.25 12 LYS B CA 1
ATOM 3502 C C . LYS B 1 12 ? -7.324 -27.25 4.32 1 93.25 12 LYS B C 1
ATOM 3504 O O . LYS B 1 12 ? -6.617 -28.219 4.035 1 93.25 12 LYS B O 1
ATOM 3509 N N . GLU B 1 13 ? -8.297 -26.828 3.629 1 92.31 13 GLU B N 1
ATOM 3510 C CA . GLU B 1 13 ? -8.617 -27.422 2.33 1 92.31 13 GLU B CA 1
ATOM 3511 C C . GLU B 1 13 ? -9.289 -26.406 1.416 1 92.31 13 GLU B C 1
ATOM 3513 O O . GLU B 1 13 ? -10.188 -25.672 1.847 1 92.31 13 GLU B O 1
ATOM 3518 N N . ALA B 1 14 ? -8.844 -26.328 0.165 1 95.06 14 ALA B N 1
ATOM 3519 C CA . ALA B 1 14 ? -9.438 -25.469 -0.848 1 95.06 14 ALA B CA 1
ATOM 3520 C C . ALA B 1 14 ? -9.242 -26.047 -2.248 1 95.06 14 ALA B C 1
ATOM 3522 O O . ALA B 1 14 ? -8.133 -26.453 -2.605 1 95.06 14 ALA B O 1
ATOM 3523 N N . THR B 1 15 ? -10.289 -26.25 -3.006 1 96.12 15 THR B N 1
ATOM 3524 C CA . THR B 1 15 ? -10.234 -26.594 -4.422 1 96.12 15 THR B CA 1
ATOM 3525 C C . THR B 1 15 ? -10.969 -25.547 -5.262 1 96.12 15 THR B C 1
ATOM 3527 O O . THR B 1 15 ? -12.172 -25.359 -5.113 1 96.12 15 THR B O 1
ATOM 3530 N N . VAL B 1 16 ? -10.25 -24.875 -6.094 1 96.62 16 VAL B N 1
ATOM 3531 C CA . VAL B 1 16 ? -10.805 -23.75 -6.848 1 96.62 16 VAL B CA 1
ATOM 3532 C C . VAL B 1 16 ? -10.57 -23.969 -8.344 1 96.62 16 VAL B C 1
ATOM 3534 O O . VAL B 1 16 ? -9.438 -24.219 -8.766 1 96.62 16 VAL B O 1
ATOM 3537 N N . ASP B 1 17 ? -11.617 -23.891 -9.117 1 95.81 17 ASP B N 1
ATOM 3538 C CA . ASP B 1 17 ? -11.523 -23.938 -10.57 1 95.81 17 ASP B CA 1
ATOM 3539 C C . ASP B 1 17 ? -11.312 -22.547 -11.156 1 95.81 17 ASP B C 1
ATOM 3541 O O . ASP B 1 17 ? -12.023 -21.609 -10.805 1 95.81 17 ASP B O 1
ATOM 3545 N N . LEU B 1 18 ? -10.352 -22.422 -12.07 1 93.38 18 LEU B N 1
ATOM 3546 C CA . LEU B 1 18 ? -10.008 -21.125 -12.648 1 93.38 18 LEU B CA 1
ATOM 3547 C C . LEU B 1 18 ? -10.25 -21.125 -14.156 1 93.38 18 LEU B C 1
ATOM 3549 O O . LEU B 1 18 ? -9.328 -20.844 -14.93 1 93.38 18 LEU B O 1
ATOM 3553 N N . ASN B 1 19 ? -11.383 -21.422 -14.758 1 90.25 19 ASN B N 1
ATOM 3554 C CA . ASN B 1 19 ? -11.68 -21.5 -16.188 1 90.25 19 ASN B CA 1
ATOM 3555 C C . ASN B 1 19 ? -12.445 -20.266 -16.672 1 90.25 19 ASN B C 1
ATOM 3557 O O . ASN B 1 19 ? -12.711 -20.125 -17.859 1 90.25 19 ASN B O 1
ATOM 3561 N N . GLY B 1 20 ? -12.617 -19.281 -16.141 1 96.12 20 GLY B N 1
ATOM 3562 C CA . GLY B 1 20 ? -13.297 -18.031 -16.406 1 96.12 20 GLY B CA 1
ATOM 3563 C C . GLY B 1 20 ? -13.133 -17.016 -15.289 1 96.12 20 GLY B C 1
ATO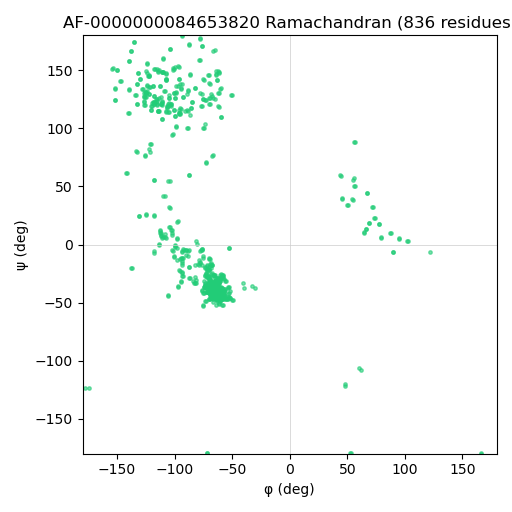M 3564 O O . GLY B 1 20 ? -12.008 -16.625 -14.953 1 96.12 20 GLY B O 1
ATOM 3565 N N . ILE B 1 21 ? -14.273 -16.625 -14.844 1 98.12 21 ILE B N 1
ATOM 3566 C CA . ILE B 1 21 ? -14.234 -15.75 -13.68 1 98.12 21 ILE B CA 1
ATOM 3567 C C . ILE B 1 21 ? -14.523 -16.547 -12.414 1 98.12 21 ILE B C 1
ATOM 3569 O O . ILE B 1 21 ? -15.617 -17.094 -12.25 1 98.12 21 ILE B O 1
ATOM 3573 N N . THR B 1 22 ? -13.562 -16.688 -11.641 1 98.44 22 THR B N 1
ATOM 3574 C CA . THR B 1 22 ? -13.695 -17.375 -10.359 1 98.44 22 THR B CA 1
ATOM 3575 C C . THR B 1 22 ? -13.734 -16.359 -9.211 1 98.44 22 THR B C 1
ATOM 3577 O O . THR B 1 22 ? -12.797 -15.594 -9.023 1 98.44 22 THR B O 1
ATOM 3580 N N . VAL B 1 23 ? -14.805 -16.359 -8.469 1 98.06 23 VAL B N 1
ATOM 3581 C CA . VAL B 1 23 ? -14.969 -15.406 -7.375 1 98.06 23 VAL B CA 1
ATOM 3582 C C . VAL B 1 23 ? -14.906 -16.141 -6.039 1 98.06 23 VAL B C 1
ATOM 3584 O O . VAL B 1 23 ? -15.609 -17.125 -5.828 1 98.06 23 VAL B O 1
ATOM 3587 N N . ILE B 1 24 ? -14.031 -15.758 -5.207 1 97.12 24 ILE B N 1
ATOM 3588 C CA . ILE B 1 24 ? -14 -16.203 -3.82 1 97.12 24 ILE B CA 1
ATOM 3589 C C . ILE B 1 24 ? -14.477 -15.086 -2.9 1 97.12 24 ILE B C 1
ATOM 3591 O O . ILE B 1 24 ? -13.859 -14.023 -2.828 1 97.12 24 ILE B O 1
ATOM 3595 N N . ALA B 1 25 ? -15.578 -15.328 -2.295 1 94.38 25 ALA B N 1
ATOM 3596 C CA . ALA B 1 25 ? -16.156 -14.344 -1.38 1 94.38 25 ALA B CA 1
ATOM 3597 C C . ALA B 1 25 ? -16.172 -14.875 0.051 1 94.38 25 ALA B C 1
ATOM 3599 O O . ALA B 1 25 ? -16.219 -16.094 0.268 1 94.38 25 ALA B O 1
ATOM 3600 N N . GLY B 1 26 ? -16.062 -13.992 1.011 1 88.44 26 GLY B N 1
ATOM 3601 C CA . GLY B 1 26 ? -16.078 -14.391 2.41 1 88.44 26 GLY B CA 1
ATOM 3602 C C . GLY B 1 26 ? -15.609 -13.289 3.348 1 88.44 26 GLY B C 1
ATOM 3603 O O . GLY B 1 26 ? -15.289 -12.188 2.904 1 88.44 26 GLY B O 1
ATOM 3604 N N . GLU B 1 27 ? -15.609 -13.609 4.57 1 84.94 27 GLU B N 1
ATOM 3605 C CA . GLU B 1 27 ? -15.227 -12.656 5.609 1 84.94 27 GLU B CA 1
ATOM 3606 C C . GLU B 1 27 ? -13.711 -12.469 5.652 1 84.94 27 GLU B C 1
ATOM 3608 O O . GLU B 1 27 ? -12.977 -13.141 4.922 1 84.94 27 GLU B O 1
ATOM 3613 N N . ASN B 1 28 ? -13.328 -11.461 6.457 1 79.5 28 ASN B N 1
ATOM 3614 C CA . ASN B 1 28 ? -11.898 -11.219 6.609 1 79.5 28 ASN B CA 1
ATOM 3615 C C . ASN B 1 28 ? -11.195 -12.398 7.281 1 79.5 28 ASN B C 1
ATOM 3617 O O . ASN B 1 28 ? -11.789 -13.078 8.125 1 79.5 28 ASN B O 1
ATOM 3621 N N . ASN B 1 29 ? -9.977 -12.594 6.863 1 80.5 29 ASN B N 1
ATOM 3622 C CA . ASN B 1 29 ? -9.125 -13.562 7.547 1 80.5 29 ASN B CA 1
ATOM 3623 C C . ASN B 1 29 ? -9.57 -14.992 7.273 1 80.5 29 ASN B C 1
ATOM 3625 O O . ASN B 1 29 ? -9.547 -15.836 8.172 1 80.5 29 ASN B O 1
ATOM 3629 N N . THR B 1 30 ? -10.109 -15.234 6.074 1 86.12 30 THR B N 1
ATOM 3630 C CA . THR B 1 30 ? -10.586 -16.578 5.746 1 86.12 30 THR B CA 1
ATOM 3631 C C . THR B 1 30 ? -9.719 -17.203 4.656 1 86.12 30 THR B C 1
ATOM 3633 O O . THR B 1 30 ? -10.141 -18.156 3.996 1 86.12 30 THR B O 1
ATOM 3636 N N . GLY B 1 31 ? -8.648 -16.625 4.316 1 88.06 31 GLY B N 1
ATOM 3637 C CA . GLY B 1 31 ? -7.668 -17.281 3.463 1 88.06 31 GLY B CA 1
ATOM 3638 C C . GLY B 1 31 ? -7.836 -16.938 1.994 1 88.06 31 GLY B C 1
ATOM 3639 O O . GLY B 1 31 ? -7.137 -17.484 1.141 1 88.06 31 GLY B O 1
ATOM 3640 N N . LYS B 1 32 ? -8.75 -16.016 1.61 1 91.75 32 LYS B N 1
ATOM 3641 C CA . LYS B 1 32 ? -8.984 -15.641 0.222 1 91.75 32 LYS B CA 1
ATOM 3642 C C . LYS B 1 32 ? -7.691 -15.203 -0.458 1 91.75 32 LYS B C 1
ATOM 3644 O O . LYS B 1 32 ? -7.363 -15.688 -1.546 1 91.75 32 LYS B O 1
ATOM 3649 N N . SER B 1 33 ? -6.93 -14.391 0.157 1 92.75 33 SER B N 1
ATOM 3650 C CA . SER B 1 33 ? -5.703 -13.852 -0.427 1 92.75 33 SER B CA 1
ATOM 3651 C C . SER B 1 33 ? -4.629 -14.93 -0.542 1 92.75 33 SER B C 1
ATOM 3653 O O . SER B 1 33 ? -3.785 -14.875 -1.437 1 92.75 33 SER B O 1
ATOM 3655 N N . THR B 1 34 ? -4.676 -15.914 0.371 1 93.56 34 THR B N 1
ATOM 3656 C CA . THR B 1 34 ? -3.709 -17 0.348 1 93.56 34 THR B CA 1
ATOM 3657 C C . THR B 1 34 ? -3.809 -17.781 -0.956 1 93.56 34 THR B C 1
ATOM 3659 O O . THR B 1 34 ? -2.791 -18.125 -1.56 1 93.56 34 THR B O 1
ATOM 3662 N N . VAL B 1 35 ? -5.004 -18 -1.392 1 95.38 35 VAL B N 1
ATOM 3663 C CA . VAL B 1 35 ? -5.219 -18.734 -2.633 1 95.38 35 VAL B CA 1
ATOM 3664 C C . VAL B 1 35 ? -4.555 -18 -3.793 1 95.38 35 VAL B C 1
ATOM 3666 O O . VAL B 1 35 ? -3.83 -18.594 -4.59 1 95.38 35 VAL B O 1
ATOM 3669 N N . GLY B 1 36 ? -4.77 -16.719 -3.883 1 96 36 GLY B N 1
ATOM 3670 C CA . GLY B 1 36 ? -4.18 -15.922 -4.938 1 96 36 GLY B CA 1
ATOM 3671 C C . GLY B 1 36 ? -2.666 -15.883 -4.887 1 96 36 GLY B C 1
ATOM 3672 O O . GLY B 1 36 ? -2 -16 -5.918 1 96 36 GLY B O 1
ATOM 3673 N N . LYS B 1 37 ? -2.156 -15.773 -3.703 1 95.44 37 LYS B N 1
ATOM 3674 C CA . LYS B 1 37 ? -0.709 -15.695 -3.529 1 95.44 37 LYS B CA 1
ATOM 3675 C C . LYS B 1 37 ? -0.032 -17 -3.936 1 95.44 37 LYS B C 1
ATOM 3677 O O . LYS B 1 37 ? 1.029 -16.984 -4.562 1 95.44 37 LYS B O 1
ATOM 3682 N N . ILE B 1 38 ? -0.619 -18.078 -3.588 1 95.75 38 ILE B N 1
ATOM 3683 C CA . ILE B 1 38 ? -0.056 -19.375 -3.947 1 95.75 38 ILE B CA 1
ATOM 3684 C C . ILE B 1 38 ? -0.137 -19.578 -5.461 1 95.75 38 ILE B C 1
ATOM 3686 O O . ILE B 1 38 ? 0.83 -20.016 -6.09 1 95.75 38 ILE B O 1
ATOM 3690 N N . LEU B 1 39 ? -1.288 -19.25 -6.012 1 95.88 39 LEU B N 1
ATOM 3691 C CA . LEU B 1 39 ? -1.421 -19.344 -7.461 1 95.88 39 LEU B CA 1
ATOM 3692 C C . LEU B 1 39 ? -0.346 -18.516 -8.164 1 95.88 39 LEU B C 1
ATOM 3694 O O . LEU B 1 39 ? 0.322 -19.016 -9.07 1 95.88 39 LEU B O 1
ATOM 3698 N N . TYR B 1 40 ? -0.177 -17.328 -7.719 1 96.38 40 TYR B N 1
ATOM 3699 C CA . TYR B 1 40 ? 0.827 -16.438 -8.289 1 96.38 40 TYR B CA 1
ATOM 3700 C C . TYR B 1 40 ? 2.219 -17.047 -8.188 1 96.38 40 TYR B C 1
ATOM 3702 O O . TYR B 1 40 ? 2.953 -17.109 -9.18 1 96.38 40 TYR B O 1
ATOM 3710 N N . SER B 1 41 ? 2.6 -17.469 -6.969 1 94.12 41 SER B N 1
ATOM 3711 C CA . SER B 1 41 ? 3.949 -17.969 -6.715 1 94.12 41 SER B CA 1
ATOM 3712 C C . SER B 1 41 ? 4.227 -19.234 -7.512 1 94.12 41 SER B C 1
ATOM 3714 O O . SER B 1 41 ? 5.27 -19.359 -8.164 1 94.12 41 SER B O 1
ATOM 3716 N N . VAL B 1 42 ? 3.293 -20.141 -7.543 1 93.5 42 VAL B N 1
ATOM 3717 C CA . VAL B 1 42 ? 3.475 -21.422 -8.203 1 93.5 42 VAL B CA 1
ATOM 3718 C C . VAL B 1 42 ? 3.453 -21.234 -9.719 1 93.5 42 VAL B C 1
ATOM 3720 O O . VAL B 1 42 ? 4.363 -21.672 -10.422 1 93.5 42 VAL B O 1
ATOM 3723 N N . PHE B 1 43 ? 2.488 -20.531 -10.18 1 93.5 43 PHE B N 1
ATOM 3724 C CA . PHE B 1 43 ? 2.338 -20.328 -11.617 1 93.5 43 PHE B CA 1
ATOM 3725 C C . PHE B 1 43 ? 3.559 -19.625 -12.195 1 93.5 43 PHE B C 1
ATOM 3727 O O . PHE B 1 43 ? 4.125 -20.062 -13.195 1 93.5 43 PHE B O 1
ATOM 3734 N N . ASN B 1 44 ? 3.975 -18.578 -11.578 1 92.56 44 ASN B N 1
ATOM 3735 C CA . ASN B 1 44 ? 5.074 -17.781 -12.109 1 92.56 44 ASN B CA 1
ATOM 3736 C C . ASN B 1 44 ? 6.414 -18.484 -11.93 1 92.56 44 ASN B C 1
ATOM 3738 O O . ASN B 1 44 ? 7.406 -18.109 -12.562 1 92.56 44 ASN B O 1
ATOM 3742 N N . SER B 1 45 ? 6.465 -19.453 -11.008 1 91.06 45 SER B N 1
ATOM 3743 C CA . SER B 1 45 ? 7.664 -20.281 -10.898 1 91.06 45 SER B CA 1
ATOM 3744 C C . SER B 1 45 ? 7.84 -21.172 -12.117 1 91.06 45 SER B C 1
ATOM 3746 O O . SER B 1 45 ? 8.961 -21.562 -12.453 1 91.06 45 SER B O 1
ATOM 3748 N N . PHE B 1 46 ? 6.812 -21.469 -12.781 1 91.12 46 PHE B N 1
ATOM 3749 C CA . PHE B 1 46 ? 6.867 -22.344 -13.938 1 91.12 46 PHE B CA 1
ATOM 3750 C C . PHE B 1 46 ? 6.875 -21.547 -15.234 1 91.12 46 PHE B C 1
ATOM 3752 O O . PHE B 1 46 ? 6.938 -22.109 -16.328 1 91.12 46 PHE B O 1
ATOM 3759 N N . TYR B 1 47 ? 6.793 -20.25 -15.047 1 89.94 47 TYR B N 1
ATOM 3760 C CA . TYR B 1 47 ? 6.891 -19.375 -16.203 1 89.94 47 TYR B CA 1
ATOM 3761 C C . TYR B 1 47 ? 8.305 -19.375 -16.766 1 89.94 47 TYR B C 1
ATOM 3763 O O . TYR B 1 47 ? 9.258 -19.016 -16.078 1 89.94 47 TYR B O 1
ATOM 3771 N N . LYS B 1 48 ? 8.469 -19.75 -18.016 1 89.81 48 LYS B N 1
ATOM 3772 C CA . LYS B 1 48 ? 9.773 -19.797 -18.672 1 89.81 48 LYS B CA 1
ATOM 3773 C C . LYS B 1 48 ? 10.82 -20.422 -17.766 1 89.81 48 LYS B C 1
ATOM 3775 O O . LYS B 1 48 ? 11.875 -19.828 -17.516 1 89.81 48 LYS B O 1
ATOM 3780 N N . ILE B 1 49 ? 10.523 -21.609 -17.438 1 89 49 ILE B N 1
ATOM 3781 C CA . ILE B 1 49 ? 11.305 -22.328 -16.438 1 89 49 ILE B CA 1
ATOM 3782 C C . ILE B 1 49 ? 12.75 -22.469 -16.906 1 89 49 ILE B C 1
ATOM 3784 O O . ILE B 1 49 ? 13.688 -22.312 -16.125 1 89 49 ILE B O 1
ATOM 3788 N N . ASP B 1 50 ? 12.93 -22.766 -18.156 1 89 50 ASP B N 1
ATOM 3789 C CA . ASP B 1 50 ? 14.273 -22.984 -18.688 1 89 50 ASP B CA 1
ATOM 3790 C C . ASP B 1 50 ? 15.109 -21.703 -18.578 1 89 50 ASP B C 1
ATOM 3792 O O . ASP B 1 50 ? 16.297 -21.75 -18.25 1 89 50 ASP B O 1
ATOM 3796 N N . ASP B 1 51 ? 14.445 -20.656 -18.844 1 89.94 51 ASP B N 1
ATOM 3797 C CA . ASP B 1 51 ? 15.133 -19.375 -18.734 1 89.94 51 ASP B CA 1
ATOM 3798 C C . ASP B 1 51 ? 15.531 -19.094 -17.281 1 89.94 51 ASP B C 1
ATOM 3800 O O . ASP B 1 51 ? 16.609 -18.562 -17.016 1 89.94 51 ASP B O 1
ATOM 3804 N N . GLN B 1 52 ? 14.664 -19.391 -16.438 1 88.06 52 GLN B N 1
ATOM 3805 C CA . GLN B 1 52 ? 14.938 -19.141 -15.023 1 88.06 52 GLN B CA 1
ATOM 3806 C C . GLN B 1 52 ? 16.109 -20 -14.547 1 88.06 52 GLN B C 1
ATOM 3808 O O . GLN B 1 52 ? 16.984 -19.516 -13.836 1 88.06 52 GLN B O 1
ATOM 3813 N N . ILE B 1 53 ? 16.141 -21.203 -14.945 1 88.69 53 ILE B N 1
ATOM 3814 C CA . ILE B 1 53 ? 17.219 -22.109 -14.562 1 88.69 53 ILE B CA 1
ATOM 3815 C C . ILE B 1 53 ? 18.531 -21.641 -15.172 1 88.69 53 ILE B C 1
ATOM 3817 O O . ILE B 1 53 ? 19.562 -21.609 -14.5 1 88.69 53 ILE B O 1
ATOM 3821 N N . TYR B 1 54 ? 18.422 -21.281 -16.406 1 90 54 TYR B N 1
ATOM 3822 C CA . TYR B 1 54 ? 19.609 -20.75 -17.078 1 90 54 TYR B CA 1
ATOM 3823 C C . TYR B 1 54 ? 20.172 -19.547 -16.328 1 90 54 TYR B C 1
ATOM 3825 O O . TYR B 1 54 ? 21.391 -19.453 -16.109 1 90 54 TYR B O 1
ATOM 3833 N N . LYS B 1 55 ? 19.312 -18.656 -15.938 1 87.62 55 LYS B N 1
ATOM 3834 C CA . LYS B 1 55 ? 19.734 -17.453 -15.258 1 87.62 55 LYS B CA 1
ATOM 3835 C C . LYS B 1 55 ? 20.391 -17.766 -13.914 1 87.62 55 LYS B C 1
ATOM 3837 O O . LYS B 1 55 ? 21.344 -17.094 -13.5 1 87.62 55 LYS B O 1
ATOM 3842 N N . GLU B 1 56 ? 19.828 -18.688 -13.234 1 86.81 56 GLU B N 1
ATOM 3843 C CA . GLU B 1 56 ? 20.422 -19.109 -11.977 1 86.81 56 GLU B CA 1
ATOM 3844 C C . GLU B 1 56 ? 21.844 -19.641 -12.188 1 86.81 56 GLU B C 1
ATOM 3846 O O . GLU B 1 56 ? 22.766 -19.281 -11.445 1 86.81 56 GLU B O 1
ATOM 3851 N N . ARG B 1 57 ? 22.047 -20.453 -13.18 1 89.69 57 ARG B N 1
ATOM 3852 C CA . ARG B 1 57 ? 23.375 -20.984 -13.492 1 89.69 57 ARG B CA 1
ATOM 3853 C C . ARG B 1 57 ? 24.312 -19.891 -13.945 1 89.69 57 ARG B C 1
ATOM 3855 O O . ARG B 1 57 ? 25.484 -19.844 -13.539 1 89.69 57 ARG B O 1
ATOM 3862 N N . GLU B 1 58 ? 23.75 -19.062 -14.734 1 88.44 58 GLU B N 1
ATOM 3863 C CA . GLU B 1 58 ? 24.547 -17.938 -15.25 1 88.44 58 GLU B CA 1
ATOM 3864 C C . GLU B 1 58 ? 25.078 -17.078 -14.117 1 88.44 58 GLU B C 1
ATOM 3866 O O . GLU B 1 58 ? 26.266 -16.734 -14.102 1 88.44 58 GLU B O 1
ATOM 3871 N N . GLU B 1 59 ? 24.203 -16.766 -13.211 1 83.19 59 GLU B N 1
ATOM 3872 C CA . GLU B 1 59 ? 24.609 -15.914 -12.094 1 83.19 59 GLU B CA 1
ATOM 3873 C C . GLU B 1 59 ? 25.656 -16.594 -11.227 1 83.19 59 GLU B C 1
ATOM 3875 O O . GLU B 1 59 ? 26.594 -15.945 -10.75 1 83.19 59 GLU B O 1
ATOM 3880 N N . SER B 1 60 ? 25.453 -17.812 -11.008 1 86.56 60 SER B N 1
ATOM 3881 C CA . SER B 1 60 ? 26.422 -18.562 -10.219 1 86.56 60 SER B CA 1
ATOM 3882 C C . SER B 1 60 ? 27.797 -18.578 -10.891 1 86.56 60 SER B C 1
ATOM 3884 O O . SER B 1 60 ? 28.812 -18.375 -10.227 1 86.56 60 SER B O 1
ATOM 3886 N N . ILE B 1 61 ? 27.828 -18.781 -12.141 1 88.94 61 ILE B N 1
ATOM 3887 C CA . ILE B 1 61 ? 29.094 -18.844 -12.875 1 88.94 61 ILE B CA 1
ATOM 3888 C C . ILE B 1 61 ? 29.719 -17.453 -12.938 1 88.94 61 ILE B C 1
ATOM 3890 O O . ILE B 1 61 ? 30.938 -17.312 -12.828 1 88.94 61 ILE B O 1
ATOM 3894 N N . LYS B 1 62 ? 28.906 -16.453 -13.07 1 83.44 62 LYS B N 1
ATOM 3895 C CA . LYS B 1 62 ? 29.406 -15.086 -13.031 1 83.44 62 LYS B CA 1
ATOM 3896 C C . LYS B 1 62 ? 30.125 -14.805 -11.719 1 83.44 62 LYS B C 1
ATOM 3898 O O . LYS B 1 62 ? 31.172 -14.156 -11.711 1 83.44 62 LYS B O 1
ATOM 3903 N N . HIS B 1 63 ? 29.531 -15.289 -10.734 1 80.69 63 HIS B N 1
ATOM 3904 C CA . HIS B 1 63 ? 30.141 -15.102 -9.422 1 80.69 63 HIS B CA 1
ATOM 3905 C C . HIS B 1 63 ? 31.469 -15.828 -9.328 1 80.69 63 HIS B C 1
ATOM 3907 O O . HIS B 1 63 ? 32.406 -15.32 -8.719 1 80.69 63 HIS B O 1
ATOM 3913 N N . ILE B 1 64 ? 31.531 -16.953 -9.859 1 83 64 ILE B N 1
ATOM 3914 C CA . ILE B 1 64 ? 32.75 -17.75 -9.844 1 83 64 ILE B CA 1
ATOM 3915 C C . ILE B 1 64 ? 33.844 -17.031 -10.656 1 83 64 ILE B C 1
ATOM 3917 O O . ILE B 1 64 ? 35 -17.047 -10.281 1 83 64 ILE B O 1
ATOM 3921 N N . LEU B 1 65 ? 33.438 -16.297 -11.672 1 84.25 65 LEU B N 1
ATOM 3922 C CA . LEU B 1 65 ? 34.375 -15.672 -12.594 1 84.25 65 LEU B CA 1
ATOM 3923 C C . LEU B 1 65 ? 34.688 -14.242 -12.156 1 84.25 65 LEU B C 1
ATOM 3925 O O . LEU B 1 65 ? 35.531 -13.586 -12.75 1 84.25 65 LEU B O 1
ATOM 3929 N N . SER B 1 66 ? 34 -13.797 -11.156 1 80.25 66 SER B N 1
ATOM 3930 C CA . SER B 1 66 ? 34.094 -12.391 -10.766 1 80.25 66 SER B CA 1
ATOM 3931 C C . SER B 1 66 ? 35.5 -11.969 -10.453 1 80.25 66 SER B C 1
ATOM 3933 O O . SER B 1 66 ? 35.938 -10.867 -10.812 1 80.25 66 SER B O 1
ATOM 3935 N N . PRO B 1 67 ? 36.25 -12.805 -9.797 1 71.56 67 PRO B N 1
ATOM 3936 C CA . PRO B 1 67 ? 37.625 -12.383 -9.492 1 71.56 67 PRO B CA 1
ATOM 3937 C C . PRO B 1 67 ? 38.438 -12.094 -10.75 1 71.56 67 PRO B C 1
ATOM 3939 O O . PRO B 1 67 ? 39.406 -11.305 -10.703 1 71.56 67 PRO B O 1
ATOM 3942 N N . VAL B 1 68 ? 38.125 -12.766 -11.812 1 73.56 68 VAL B N 1
ATOM 3943 C CA . VAL B 1 68 ? 38.906 -12.617 -13.039 1 73.56 68 VAL B CA 1
ATOM 3944 C C . VAL B 1 68 ? 38.25 -11.594 -13.953 1 73.56 68 VAL B C 1
ATOM 3946 O O . VAL B 1 68 ? 38.906 -11.031 -14.836 1 73.56 68 VAL B O 1
ATOM 3949 N N . SER B 1 69 ? 36.938 -11.438 -13.703 1 64.12 69 SER B N 1
ATOM 3950 C CA . SER B 1 69 ? 36.188 -10.602 -14.641 1 64.12 69 SER B CA 1
ATOM 3951 C C . SER B 1 69 ? 35.969 -9.203 -14.078 1 64.12 69 SER B C 1
ATOM 3953 O O . SER B 1 69 ? 35.375 -8.359 -14.742 1 64.12 69 SER B O 1
ATOM 3955 N N . PHE B 1 70 ? 36.25 -9.047 -12.867 1 59.38 70 PHE B N 1
ATOM 3956 C CA . PHE B 1 70 ? 35.906 -7.797 -12.211 1 59.38 70 PHE B CA 1
ATOM 3957 C C . PHE B 1 70 ? 36.375 -6.602 -13.031 1 59.38 70 PHE B C 1
ATOM 3959 O O . PHE B 1 70 ? 35.625 -5.648 -13.234 1 59.38 70 PHE B O 1
ATOM 3966 N N . ASN B 1 71 ? 37.594 -6.68 -13.453 1 53.97 71 ASN B N 1
ATOM 3967 C CA . ASN B 1 71 ? 38.125 -5.551 -14.219 1 53.97 71 ASN B CA 1
ATOM 3968 C C . ASN B 1 71 ? 37.5 -5.492 -15.617 1 53.97 71 ASN B C 1
ATOM 3970 O O . ASN B 1 71 ? 37.375 -4.41 -16.188 1 53.97 71 ASN B O 1
ATOM 3974 N N . ALA B 1 72 ? 37.125 -6.609 -16.031 1 52.84 72 ALA B N 1
ATOM 3975 C CA . ALA B 1 72 ? 36.656 -6.703 -17.406 1 52.84 72 ALA B CA 1
ATOM 3976 C C . ALA B 1 72 ? 35.188 -6.258 -17.516 1 52.84 72 ALA B C 1
ATOM 3978 O O . ALA B 1 72 ? 34.75 -5.75 -18.547 1 52.84 72 ALA B O 1
ATOM 3979 N N . TYR B 1 73 ? 34.438 -6.512 -16.516 1 50.88 73 TYR B N 1
ATOM 3980 C CA . TYR B 1 73 ? 33 -6.137 -16.562 1 50.88 73 TYR B CA 1
ATOM 3981 C C . TYR B 1 73 ? 32.844 -4.625 -16.672 1 50.88 73 TYR B C 1
ATOM 3983 O O . TYR B 1 73 ? 31.875 -4.133 -17.234 1 50.88 73 TYR B O 1
ATOM 3991 N N . ILE B 1 74 ? 33.844 -3.908 -16.109 1 47.75 74 ILE B N 1
ATOM 3992 C CA . ILE B 1 74 ? 33.781 -2.453 -16.156 1 47.75 74 ILE B CA 1
ATOM 3993 C C . ILE B 1 74 ? 33.875 -1.985 -17.609 1 47.75 74 ILE B C 1
ATOM 3995 O O . ILE B 1 74 ? 33.281 -0.954 -17.984 1 47.75 74 ILE B O 1
ATOM 3999 N N . LYS B 1 75 ? 34.625 -2.77 -18.422 1 50.84 75 LYS B N 1
ATOM 4000 C CA . LYS B 1 75 ? 34.719 -2.383 -19.828 1 50.84 75 LYS B CA 1
ATOM 4001 C C . LYS B 1 75 ? 33.594 -3.02 -20.641 1 50.84 75 LYS B C 1
ATOM 4003 O O . LYS B 1 75 ? 33.5 -4.246 -20.75 1 50.84 75 LYS B O 1
ATOM 4008 N N . THR B 1 76 ? 32.5 -2.328 -20.984 1 53.78 76 THR B N 1
ATOM 4009 C CA . THR B 1 76 ? 31.234 -2.668 -21.656 1 53.78 76 THR B CA 1
ATOM 4010 C C . THR B 1 76 ? 31.469 -3.766 -22.703 1 53.78 76 THR B C 1
ATOM 4012 O O . THR B 1 76 ? 30.609 -4.641 -22.875 1 53.78 76 THR B O 1
ATOM 4015 N N . GLU B 1 77 ? 32.719 -3.715 -23.422 1 56.47 77 GLU B N 1
ATOM 4016 C CA . GLU B 1 77 ? 33 -4.586 -24.562 1 56.47 77 GLU B CA 1
ATOM 4017 C C . GLU B 1 77 ? 33.156 -6.039 -24.125 1 56.47 77 GLU B C 1
ATOM 4019 O O . GLU B 1 77 ? 32.875 -6.961 -24.891 1 56.47 77 GLU B O 1
ATOM 4024 N N . HIS B 1 78 ? 33.344 -6.145 -22.891 1 60.31 78 HIS B N 1
ATOM 4025 C CA . HIS B 1 78 ? 33.656 -7.484 -22.422 1 60.31 78 HIS B CA 1
ATOM 4026 C C . HIS B 1 78 ? 32.438 -8.156 -21.797 1 60.31 78 HIS B C 1
ATOM 4028 O O . HIS B 1 78 ? 32.469 -9.359 -21.516 1 60.31 78 HIS B O 1
ATOM 4034 N N . GLY B 1 79 ? 31.438 -7.387 -21.703 1 63.16 79 GLY B N 1
ATOM 4035 C CA . GLY B 1 79 ? 30.219 -7.965 -21.141 1 63.16 79 GLY B CA 1
ATOM 4036 C C . GLY B 1 79 ? 29.625 -9.055 -22.016 1 63.16 79 GLY B C 1
ATOM 4037 O O . GLY B 1 79 ? 29.297 -10.141 -21.531 1 63.16 79 GLY B O 1
ATOM 4038 N N . SER B 1 80 ? 29.688 -8.711 -23.234 1 76.12 80 SER B N 1
ATOM 4039 C CA . SER B 1 80 ? 29.141 -9.672 -24.188 1 76.12 80 SER B CA 1
ATOM 4040 C C . SER B 1 80 ? 30.031 -10.914 -24.297 1 76.12 80 SER B C 1
ATOM 4042 O O . SER B 1 80 ? 29.531 -12.023 -24.453 1 76.12 80 SER B O 1
ATOM 4044 N N . PHE B 1 81 ? 31.328 -10.609 -24.141 1 79.56 81 PHE B N 1
ATOM 4045 C CA . PHE B 1 81 ? 32.281 -11.711 -24.203 1 79.56 81 PHE B CA 1
ATOM 4046 C C . PHE B 1 81 ? 32.125 -12.656 -23.031 1 79.56 81 PHE B C 1
ATOM 4048 O O . PHE B 1 81 ? 32.125 -13.875 -23.188 1 79.56 81 PHE B O 1
ATOM 4055 N N . ILE B 1 82 ? 31.859 -12.156 -21.938 1 82 82 ILE B N 1
ATOM 4056 C CA . ILE B 1 82 ? 31.656 -12.945 -20.719 1 82 82 ILE B CA 1
ATOM 4057 C C . ILE B 1 82 ? 30.344 -13.719 -20.812 1 82 82 ILE B C 1
ATOM 4059 O O . ILE B 1 82 ? 30.297 -14.914 -20.516 1 82 82 ILE B O 1
ATOM 4063 N N . GLU B 1 83 ? 29.391 -13.062 -21.344 1 85.81 83 GLU B N 1
ATOM 4064 C CA . GLU B 1 83 ? 28.094 -13.695 -21.484 1 85.81 83 GLU B CA 1
ATOM 4065 C C . GLU B 1 83 ? 28.141 -14.852 -22.469 1 85.81 83 GLU B C 1
ATOM 4067 O O . GLU B 1 83 ? 27.516 -15.891 -22.25 1 85.81 83 GLU B O 1
ATOM 4072 N N . ALA B 1 84 ? 28.906 -14.625 -23.406 1 86.94 84 ALA B N 1
ATOM 4073 C CA . ALA B 1 84 ? 29.047 -15.672 -24.406 1 86.94 84 ALA B CA 1
ATOM 4074 C C . ALA B 1 84 ? 29.766 -16.891 -23.844 1 86.94 84 ALA B C 1
ATOM 4076 O O . ALA B 1 84 ? 29.406 -18.031 -24.125 1 86.94 84 ALA B O 1
ATOM 4077 N N . PHE B 1 85 ? 30.797 -16.688 -23.141 1 89.44 85 PHE B N 1
ATOM 4078 C CA . PHE B 1 85 ? 31.547 -17.766 -22.531 1 89.44 85 PHE B CA 1
ATOM 4079 C C . PHE B 1 85 ? 30.672 -18.562 -21.578 1 89.44 85 PHE B C 1
ATOM 4081 O O . PHE B 1 85 ? 30.656 -19.797 -21.625 1 89.44 85 PHE B O 1
ATOM 4088 N N . ILE B 1 86 ? 29.906 -17.859 -20.844 1 90.56 86 ILE B N 1
ATOM 4089 C CA . ILE B 1 86 ? 29.031 -18.5 -19.875 1 90.56 86 ILE B CA 1
ATOM 4090 C C . ILE B 1 86 ? 27.953 -19.297 -20.594 1 90.56 86 ILE B C 1
ATOM 4092 O O . ILE B 1 86 ? 27.641 -20.438 -20.219 1 90.56 86 ILE B O 1
ATOM 4096 N N . SER B 1 87 ? 27.469 -18.719 -21.609 1 92.19 87 SER B N 1
ATOM 4097 C CA . SER B 1 87 ? 26.438 -19.391 -22.391 1 92.19 87 SER B CA 1
ATOM 4098 C C . SER B 1 87 ? 26.953 -20.688 -23 1 92.19 87 SER B C 1
ATOM 4100 O O . SER B 1 87 ? 26.234 -21.688 -23.047 1 92.19 87 SER B O 1
ATOM 4102 N N . SER B 1 88 ? 28.156 -20.641 -23.406 1 91.75 88 SER B N 1
ATOM 4103 C CA . SER B 1 88 ? 28.75 -21.844 -23.984 1 91.75 88 SER B CA 1
ATOM 4104 C C . SER B 1 88 ? 28.906 -22.953 -22.953 1 91.75 88 SER B C 1
ATOM 4106 O O . SER B 1 88 ? 28.703 -24.125 -23.25 1 91.75 88 SER B O 1
ATOM 4108 N N . ILE B 1 89 ? 29.234 -22.594 -21.781 1 92.12 89 ILE B N 1
ATOM 4109 C CA . ILE B 1 89 ? 29.406 -23.547 -20.703 1 92.12 89 ILE B CA 1
ATOM 4110 C C . ILE B 1 89 ? 28.062 -24.203 -20.359 1 92.12 89 ILE B C 1
ATOM 4112 O O . ILE B 1 89 ? 28 -25.422 -20.219 1 92.12 89 ILE B O 1
ATOM 4116 N N . ILE B 1 90 ? 27.047 -23.406 -20.328 1 92.56 90 ILE B N 1
ATOM 4117 C CA . ILE B 1 90 ? 25.75 -23.906 -19.906 1 92.56 90 ILE B CA 1
ATOM 4118 C C . ILE B 1 90 ? 25.109 -24.734 -21.031 1 92.56 90 ILE B C 1
ATOM 4120 O O . ILE B 1 90 ? 24.531 -25.797 -20.766 1 92.56 90 ILE B O 1
ATOM 4124 N N . ASN B 1 91 ? 25.281 -24.281 -22.203 1 91.19 91 ASN B N 1
ATOM 4125 C CA . ASN B 1 91 ? 24.656 -24.953 -23.344 1 91.19 91 ASN B CA 1
ATOM 4126 C C . ASN B 1 91 ? 25.375 -26.25 -23.688 1 91.19 91 ASN B C 1
ATOM 4128 O O . ASN B 1 91 ? 24.75 -27.188 -24.188 1 91.19 91 ASN B O 1
ATOM 4132 N N . ASP B 1 92 ? 26.656 -26.312 -23.469 1 91.75 92 ASP B N 1
ATOM 4133 C CA . ASP B 1 92 ? 27.438 -27.5 -23.781 1 91.75 92 ASP B CA 1
ATOM 4134 C C . ASP B 1 92 ? 27.906 -28.203 -22.5 1 91.75 92 ASP B C 1
ATOM 4136 O O . ASP B 1 92 ? 29.062 -28.594 -22.375 1 91.75 92 ASP B O 1
ATOM 4140 N N . GLU B 1 93 ? 26.969 -28.234 -21.625 1 89.69 93 GLU B N 1
ATOM 4141 C CA . GLU B 1 93 ? 27.328 -28.734 -20.297 1 89.69 93 GLU B CA 1
ATOM 4142 C C . GLU B 1 93 ? 27.859 -30.156 -20.375 1 89.69 93 GLU B C 1
ATOM 4144 O O . GLU B 1 93 ? 28.781 -30.516 -19.641 1 89.69 93 GLU B O 1
ATOM 4149 N N . GLU B 1 94 ? 27.328 -31.016 -21.188 1 91.12 94 GLU B N 1
ATOM 4150 C CA . GLU B 1 94 ? 27.75 -32.406 -21.281 1 91.12 94 GLU B CA 1
ATOM 4151 C C . GLU B 1 94 ? 29.188 -32.531 -21.766 1 91.12 94 GLU B C 1
ATOM 4153 O O . GLU B 1 94 ? 29.938 -33.406 -21.328 1 91.12 94 GLU B O 1
ATOM 4158 N N . LYS B 1 95 ? 29.531 -31.625 -22.656 1 92.25 95 LYS B N 1
ATOM 4159 C CA . LYS B 1 95 ? 30.891 -31.562 -23.188 1 92.25 95 LYS B CA 1
ATOM 4160 C C . LYS B 1 95 ? 31.922 -31.359 -22.078 1 92.25 95 LYS B C 1
ATOM 4162 O O . LYS B 1 95 ? 32.938 -32.031 -22.031 1 92.25 95 LYS B O 1
ATOM 4167 N N . TYR B 1 96 ? 31.594 -30.547 -21.156 1 92.31 96 TYR B N 1
ATOM 4168 C CA . TYR B 1 96 ? 32.531 -30.172 -20.109 1 92.31 96 TYR B CA 1
ATOM 4169 C C . TYR B 1 96 ? 32.5 -31.156 -18.953 1 92.31 96 TYR B C 1
ATOM 4171 O O . TYR B 1 96 ? 33.5 -31.391 -18.281 1 92.31 96 TYR B O 1
ATOM 4179 N N . LYS B 1 97 ? 31.344 -31.766 -18.766 1 91.25 97 LYS B N 1
ATOM 4180 C CA . LYS B 1 97 ? 31.219 -32.781 -17.719 1 91.25 97 LYS B CA 1
ATOM 4181 C C . LYS B 1 97 ? 32.031 -34.031 -18.078 1 91.25 97 LYS B C 1
ATOM 4183 O O . LYS B 1 97 ? 32.656 -34.656 -17.203 1 91.25 97 LYS B O 1
ATOM 4188 N N . SER B 1 98 ? 32.094 -34.25 -19.375 1 92.94 98 SER B N 1
ATOM 4189 C CA . SER B 1 98 ? 32.812 -35.438 -19.859 1 92.94 98 SER B CA 1
ATOM 4190 C C . SER B 1 98 ? 34.312 -35.156 -19.969 1 92.94 98 SER B C 1
ATOM 4192 O O . SER B 1 98 ? 35.125 -36.094 -19.844 1 92.94 98 SER B O 1
ATOM 4194 N N . ASN B 1 99 ? 34.656 -33.875 -20.266 1 93 99 ASN B N 1
ATOM 4195 C CA . ASN B 1 99 ? 36.062 -33.5 -20.438 1 93 99 ASN B CA 1
ATOM 4196 C C . ASN B 1 99 ? 36.406 -32.219 -19.688 1 93 99 ASN B C 1
ATOM 4198 O O . ASN B 1 99 ? 36.562 -31.156 -20.281 1 93 99 ASN B O 1
ATOM 4202 N N . PRO B 1 100 ? 36.625 -32.375 -18.391 1 92.75 100 PRO B N 1
ATOM 4203 C CA . PRO B 1 100 ? 36.906 -31.203 -17.562 1 92.75 100 PRO B CA 1
ATOM 4204 C C . PRO B 1 100 ? 38.156 -30.469 -18.031 1 92.75 100 PRO B C 1
ATOM 4206 O O . PRO B 1 100 ? 38.281 -29.266 -17.828 1 92.75 100 PRO B O 1
ATOM 4209 N N . GLU B 1 101 ? 39.094 -31.172 -18.641 1 92.5 101 GLU B N 1
ATOM 4210 C CA . GLU B 1 101 ? 40.312 -30.562 -19.109 1 92.5 101 GLU B CA 1
ATOM 4211 C C . GLU B 1 101 ? 40.062 -29.547 -20.219 1 92.5 101 GLU B C 1
ATOM 4213 O O . GLU B 1 101 ? 40.75 -28.547 -20.328 1 92.5 101 GLU B O 1
ATOM 4218 N N . LEU B 1 102 ? 39.062 -29.891 -20.938 1 93.38 102 LEU B N 1
ATOM 4219 C CA . LEU B 1 102 ? 38.688 -28.953 -21.984 1 93.38 102 LEU B CA 1
ATOM 4220 C C . LEU B 1 102 ? 38.219 -27.625 -21.375 1 93.38 102 LEU B C 1
ATOM 4222 O O . LEU B 1 102 ? 38.562 -26.562 -21.891 1 93.38 102 LEU B O 1
ATOM 4226 N N . LEU B 1 103 ? 37.375 -27.703 -20.344 1 93.38 103 LEU B N 1
ATOM 4227 C CA . LEU B 1 103 ? 36.906 -26.5 -19.672 1 93.38 103 LEU B CA 1
ATOM 4228 C C . LEU B 1 103 ? 38.062 -25.703 -19.094 1 93.38 103 LEU B C 1
ATOM 4230 O O . LEU B 1 103 ? 38.094 -24.469 -19.125 1 93.38 103 LEU B O 1
ATOM 4234 N N . LYS B 1 104 ? 39.031 -26.375 -18.562 1 92.31 104 LYS B N 1
ATOM 4235 C CA . LYS B 1 104 ? 40.25 -25.75 -18 1 92.31 104 LYS B CA 1
ATOM 4236 C C . LYS B 1 104 ? 40.969 -24.938 -19.078 1 92.31 104 LYS B C 1
ATOM 4238 O O . LYS B 1 104 ? 41.406 -23.812 -18.828 1 92.31 104 LYS B O 1
ATOM 4243 N N . GLN B 1 105 ? 41.094 -25.578 -20.188 1 90.94 105 GLN B N 1
ATOM 4244 C CA . GLN B 1 105 ? 41.781 -24.922 -21.297 1 90.94 105 GLN B CA 1
ATOM 4245 C C . GLN B 1 105 ? 41.031 -23.688 -21.781 1 90.94 105 GLN B C 1
ATOM 4247 O O . GLN B 1 105 ? 41.625 -22.625 -21.969 1 90.94 105 GLN B O 1
ATOM 4252 N N . GLU B 1 106 ? 39.781 -23.906 -21.938 1 90.75 106 GLU B N 1
ATOM 4253 C CA . GLU B 1 106 ? 38.969 -22.797 -22.453 1 90.75 106 GLU B CA 1
ATOM 4254 C C . GLU B 1 106 ? 38.906 -21.656 -21.438 1 90.75 106 GLU B C 1
ATOM 4256 O O . GLU B 1 106 ? 38.844 -20.484 -21.828 1 90.75 106 GLU B O 1
ATOM 4261 N N . LEU B 1 107 ? 38.812 -21.984 -20.188 1 89.69 107 LEU B N 1
ATOM 4262 C CA . LEU B 1 107 ? 38.844 -20.969 -19.141 1 89.69 107 LEU B CA 1
ATOM 4263 C C . LEU B 1 107 ? 40.156 -20.188 -19.172 1 89.69 107 LEU B C 1
ATOM 4265 O O . LEU B 1 107 ? 40.156 -18.969 -19 1 89.69 107 LEU B O 1
ATOM 4269 N N . ARG B 1 108 ? 41.188 -20.891 -19.344 1 85.06 108 ARG B N 1
ATOM 4270 C CA . ARG B 1 108 ? 42.5 -20.234 -19.453 1 85.06 108 ARG B CA 1
ATOM 4271 C C . ARG B 1 108 ? 42.531 -19.281 -20.641 1 85.06 108 ARG B C 1
ATOM 4273 O O . ARG B 1 108 ? 43 -18.156 -20.531 1 85.06 108 ARG B O 1
ATOM 4280 N N . ASP B 1 109 ? 42.062 -19.844 -21.766 1 85.62 109 ASP B N 1
ATOM 4281 C CA . ASP B 1 109 ? 42 -19.016 -22.969 1 85.62 109 ASP B CA 1
ATOM 4282 C C . ASP B 1 109 ? 41.156 -17.766 -22.734 1 85.62 109 ASP B C 1
ATOM 4284 O O . ASP B 1 109 ? 41.5 -16.688 -23.219 1 85.62 109 ASP B O 1
ATOM 4288 N N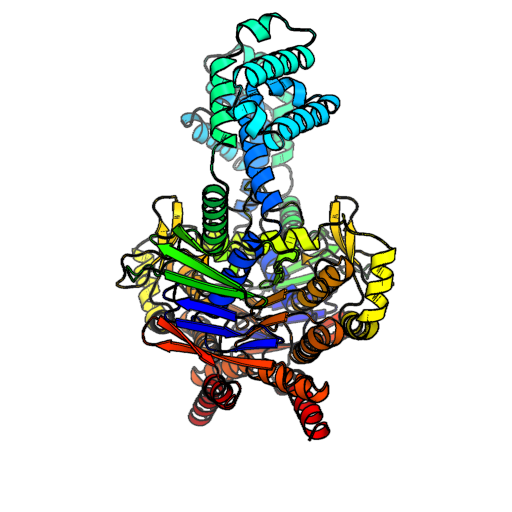 . PHE B 1 110 ? 40.094 -18.016 -22.078 1 86.5 110 PHE B N 1
ATOM 4289 C CA . PHE B 1 110 ? 39.156 -16.938 -21.766 1 86.5 110 PHE B CA 1
ATOM 4290 C C . PHE B 1 110 ? 39.844 -15.875 -20.906 1 86.5 110 PHE B C 1
ATOM 4292 O O . PHE B 1 110 ? 39.719 -14.68 -21.188 1 86.5 110 PHE B O 1
ATOM 4299 N N . VAL B 1 111 ? 40.531 -16.234 -19.922 1 81.44 111 VAL B N 1
ATOM 4300 C CA . VAL B 1 111 ? 41.188 -15.312 -19.016 1 81.44 111 VAL B CA 1
ATOM 4301 C C . VAL B 1 111 ? 42.281 -14.539 -19.75 1 81.44 111 VAL B C 1
ATOM 4303 O O . VAL B 1 111 ? 42.469 -13.344 -19.516 1 81.44 111 VAL B O 1
ATOM 4306 N N . VAL B 1 112 ? 42.906 -15.219 -20.578 1 78.94 112 VAL B N 1
ATOM 4307 C CA . VAL B 1 112 ? 43.969 -14.602 -21.359 1 78.94 112 VAL B CA 1
ATOM 4308 C C . VAL B 1 112 ? 43.375 -13.516 -22.266 1 78.94 112 VAL B C 1
ATOM 4310 O O . VAL B 1 112 ? 43.969 -12.445 -22.422 1 78.94 112 VAL B O 1
ATOM 4313 N N . GLN B 1 113 ? 42.312 -13.883 -22.797 1 78.38 113 GLN B N 1
ATOM 4314 C CA . GLN B 1 113 ? 41.656 -12.922 -23.688 1 78.38 113 GLN B CA 1
ATOM 4315 C C . GLN B 1 113 ? 41.188 -11.695 -22.906 1 78.38 113 GLN B C 1
ATOM 4317 O O . GLN B 1 113 ? 41.156 -10.586 -23.453 1 78.38 113 GLN B O 1
ATOM 4322 N N . LEU B 1 114 ? 40.688 -11.875 -21.734 1 75.38 114 LEU B N 1
ATOM 4323 C CA . LEU B 1 114 ? 40.188 -10.773 -20.922 1 75.38 114 LEU B CA 1
ATOM 4324 C C . LEU B 1 114 ? 41.312 -9.852 -20.5 1 75.38 114 LEU B C 1
ATOM 4326 O O . LEU B 1 114 ? 41.125 -8.633 -20.406 1 75.38 114 LEU B O 1
ATOM 4330 N N . ASP B 1 115 ? 42.312 -10.391 -20 1 66.25 115 ASP B N 1
ATOM 4331 C CA . ASP B 1 115 ? 43.438 -9.578 -19.531 1 66.25 115 ASP B CA 1
ATOM 4332 C C . ASP B 1 115 ? 44.625 -9.664 -20.484 1 66.25 115 ASP B C 1
ATOM 4334 O O . ASP B 1 115 ? 45.625 -10.289 -20.156 1 66.25 115 ASP B O 1
ATOM 4338 N N . LYS B 1 116 ? 44.406 -9.359 -21.766 1 58.84 116 LYS B N 1
ATOM 4339 C CA . LYS B 1 116 ? 45.531 -9.406 -22.703 1 58.84 116 LYS B CA 1
ATOM 4340 C C . LYS B 1 116 ? 46.812 -8.844 -22.078 1 58.84 116 LYS B C 1
ATOM 4342 O O . LYS B 1 116 ? 47.906 -9.25 -22.438 1 58.84 116 LYS B O 1
ATOM 4347 N N . HIS B 1 117 ? 46.625 -7.902 -21.25 1 52.22 117 HIS B N 1
ATOM 4348 C CA . HIS B 1 117 ? 47.812 -7.137 -20.891 1 52.22 117 HIS B CA 1
ATOM 4349 C C . HIS B 1 117 ? 48.406 -7.617 -19.562 1 52.22 117 HIS B C 1
ATOM 4351 O O . HIS B 1 117 ? 49.5 -7.23 -19.203 1 52.22 117 HIS B O 1
ATOM 4357 N N . ASN B 1 118 ? 47.656 -8.469 -18.719 1 54.06 118 ASN B N 1
ATOM 4358 C CA . ASN B 1 118 ? 48.312 -8.766 -17.438 1 54.06 118 ASN B CA 1
ATOM 4359 C C . ASN B 1 118 ? 48.5 -10.266 -17.234 1 54.06 118 ASN B C 1
ATOM 4361 O O . ASN B 1 118 ? 47.625 -10.945 -16.703 1 54.06 118 ASN B O 1
ATOM 4365 N N . MET B 1 119 ? 49.531 -10.805 -17.812 1 51.16 119 MET B N 1
ATOM 4366 C CA . MET B 1 119 ? 50.031 -12.18 -17.781 1 51.16 119 MET B CA 1
ATOM 4367 C C . MET B 1 119 ? 50.188 -12.664 -16.359 1 51.16 119 MET B C 1
ATOM 4369 O O . MET B 1 119 ? 50.062 -13.859 -16.078 1 51.16 119 MET B O 1
ATOM 4373 N N . GLN B 1 120 ? 50.656 -11.828 -15.453 1 52.59 120 GLN B N 1
ATOM 4374 C CA . GLN B 1 120 ? 50.906 -12.18 -14.055 1 52.59 120 GLN B CA 1
ATOM 4375 C C . GLN B 1 120 ? 49.625 -12.633 -13.367 1 52.59 120 GLN B C 1
ATOM 4377 O O . GLN B 1 120 ? 49.656 -13.508 -12.5 1 52.59 120 GLN B O 1
ATOM 4382 N N . SER B 1 121 ? 48.531 -12.156 -13.727 1 55.44 121 SER B N 1
ATOM 4383 C CA . SER B 1 121 ? 47.25 -12.438 -13.117 1 55.44 121 SER B CA 1
ATOM 4384 C C . SER B 1 121 ? 46.781 -13.852 -13.438 1 55.44 121 SER B C 1
ATOM 4386 O O . SER B 1 121 ? 46.062 -14.469 -12.648 1 55.44 121 SER B O 1
ATOM 4388 N N . LEU B 1 122 ? 47.375 -14.359 -14.523 1 57.19 122 LEU B N 1
ATOM 4389 C CA . LEU B 1 122 ? 47.031 -15.727 -14.938 1 57.19 122 LEU B CA 1
ATOM 4390 C C . LEU B 1 122 ? 47.656 -16.75 -13.984 1 57.19 122 LEU B C 1
ATOM 4392 O O . LEU B 1 122 ? 47.062 -17.797 -13.734 1 57.19 122 LEU B O 1
ATOM 4396 N N . ALA B 1 123 ? 48.969 -16.344 -13.5 1 57.19 123 ALA B N 1
ATOM 4397 C CA . ALA B 1 123 ? 49.688 -17.266 -12.625 1 57.19 123 ALA B CA 1
ATOM 4398 C C . ALA B 1 123 ? 48.969 -17.453 -11.297 1 57.19 123 ALA B C 1
ATOM 4400 O O . ALA B 1 123 ? 49.062 -18.5 -10.672 1 57.19 123 ALA B O 1
ATOM 4401 N N . GLN B 1 124 ? 48.188 -16.438 -10.906 1 63.41 124 GLN B N 1
ATOM 4402 C CA . GLN B 1 124 ? 47.562 -16.484 -9.586 1 63.41 124 GLN B CA 1
ATOM 4403 C C . GLN B 1 124 ? 46.094 -16.875 -9.688 1 63.41 124 GLN B C 1
ATOM 4405 O O . GLN B 1 124 ? 45.438 -17.062 -8.664 1 63.41 124 GLN B O 1
ATOM 4410 N N . PHE B 1 125 ? 45.875 -17.297 -10.859 1 70.88 125 PHE B N 1
ATOM 4411 C CA . PHE B 1 125 ? 44.469 -17.609 -11.133 1 70.88 125 PHE B CA 1
ATOM 4412 C C . PHE B 1 125 ? 44.125 -19.047 -10.727 1 70.88 125 PHE B C 1
ATOM 4414 O O . PHE B 1 125 ? 44.781 -19.984 -11.203 1 70.88 125 PHE B O 1
ATOM 4421 N N . PRO B 1 126 ? 43.281 -19.188 -9.648 1 80.38 126 PRO B N 1
ATOM 4422 C CA . PRO B 1 126 ? 42.938 -20.547 -9.211 1 80.38 126 PRO B CA 1
ATOM 4423 C C . PRO B 1 126 ? 42.094 -21.297 -10.219 1 80.38 126 PRO B C 1
ATOM 4425 O O . PRO B 1 126 ? 40.906 -21.562 -9.961 1 80.38 126 PRO B O 1
ATOM 4428 N N . GLN B 1 127 ? 42.719 -21.75 -11.25 1 84.19 127 GLN B N 1
ATOM 4429 C CA . GLN B 1 127 ? 42.031 -22.344 -12.398 1 84.19 127 GLN B CA 1
ATOM 4430 C C . GLN B 1 127 ? 41.312 -23.625 -12 1 84.19 127 GLN B C 1
ATOM 4432 O O . GLN B 1 127 ? 40.156 -23.812 -12.336 1 84.19 127 GLN B O 1
ATOM 4437 N N . GLU B 1 128 ? 42.031 -24.5 -11.234 1 87.81 128 GLU B N 1
ATOM 4438 C CA . GLU B 1 128 ? 41.438 -25.781 -10.875 1 87.81 128 GLU B CA 1
ATOM 4439 C C . GLU B 1 128 ? 40.219 -25.609 -10 1 87.81 128 GLU B C 1
ATOM 4441 O O . GLU B 1 128 ? 39.188 -26.281 -10.211 1 87.81 128 GLU B O 1
ATOM 4446 N N . GLU B 1 129 ? 40.344 -24.734 -9.156 1 88 129 GLU B N 1
ATOM 4447 C CA . GLU B 1 129 ? 39.219 -24.484 -8.258 1 88 129 GLU B CA 1
ATOM 4448 C C . GLU B 1 129 ? 38.031 -23.922 -9.023 1 88 129 GLU B C 1
ATOM 4450 O O . GLU B 1 129 ? 36.875 -24.328 -8.789 1 88 129 GLU B O 1
ATOM 4455 N N . MET B 1 130 ? 38.219 -23.031 -9.891 1 88.94 130 MET B N 1
ATOM 4456 C CA . MET B 1 130 ? 37.156 -22.406 -10.664 1 88.94 130 MET B CA 1
ATOM 4457 C C . MET B 1 130 ? 36.469 -23.438 -11.562 1 88.94 130 MET B C 1
ATOM 4459 O O . MET B 1 130 ? 35.219 -23.469 -11.656 1 88.94 130 MET B O 1
ATOM 4463 N N . VAL B 1 131 ? 37.281 -24.266 -12.156 1 91.94 131 VAL B N 1
ATOM 4464 C CA . VAL B 1 131 ? 36.75 -25.312 -13.031 1 91.94 131 VAL B CA 1
ATOM 4465 C C . VAL B 1 131 ? 35.875 -26.266 -12.227 1 91.94 131 VAL B C 1
ATOM 4467 O O . VAL B 1 131 ? 34.781 -26.609 -12.656 1 91.94 131 VAL B O 1
ATOM 4470 N N . ASN B 1 132 ? 36.375 -26.625 -11.078 1 91.31 132 ASN B N 1
ATOM 4471 C CA . ASN B 1 132 ? 35.594 -27.531 -10.234 1 91.31 132 ASN B CA 1
ATOM 4472 C C . ASN B 1 132 ? 34.281 -26.906 -9.812 1 91.31 132 ASN B C 1
ATOM 4474 O O . ASN B 1 132 ? 33.25 -27.594 -9.805 1 91.31 132 ASN B O 1
ATOM 4478 N N . ARG B 1 133 ? 34.25 -25.703 -9.516 1 89.44 133 ARG B N 1
ATOM 4479 C CA . ARG B 1 133 ? 33.031 -25.016 -9.102 1 89.44 133 ARG B CA 1
ATOM 4480 C C . ARG B 1 133 ? 32.062 -24.891 -10.258 1 89.44 133 ARG B C 1
ATOM 4482 O O . ARG B 1 133 ? 30.844 -25.031 -10.062 1 89.44 133 ARG B O 1
ATOM 4489 N N . ILE B 1 134 ? 32.594 -24.609 -11.367 1 91.94 134 ILE B N 1
ATOM 4490 C CA . ILE B 1 134 ? 31.734 -24.484 -12.539 1 91.94 134 ILE B CA 1
ATOM 4491 C C . ILE B 1 134 ? 31.094 -25.828 -12.844 1 91.94 134 ILE B C 1
ATOM 4493 O O . ILE B 1 134 ? 29.891 -25.906 -13.125 1 91.94 134 ILE B O 1
ATOM 4497 N N . LEU B 1 135 ? 31.906 -26.875 -12.758 1 92.12 135 LEU B N 1
ATOM 4498 C CA . LEU B 1 135 ? 31.391 -28.219 -13.016 1 92.12 135 LEU B CA 1
ATOM 4499 C C . LEU B 1 135 ? 30.312 -28.578 -12 1 92.12 135 LEU B C 1
ATOM 4501 O O . LEU B 1 135 ? 29.328 -29.25 -12.352 1 92.12 135 LEU B O 1
ATOM 4505 N N . GLU B 1 136 ? 30.484 -28.156 -10.844 1 89.62 136 GLU B N 1
ATOM 4506 C CA . GLU B 1 136 ? 29.469 -28.391 -9.812 1 89.62 136 GLU B CA 1
ATOM 4507 C C . GLU B 1 136 ? 28.156 -27.703 -10.164 1 89.62 136 GLU B C 1
ATOM 4509 O O . GLU B 1 136 ? 27.078 -28.297 -10.016 1 89.62 136 GLU B O 1
ATOM 4514 N N . VAL B 1 137 ? 28.25 -26.484 -10.617 1 90.19 137 VAL B N 1
ATOM 4515 C CA . VAL B 1 137 ? 27.078 -25.688 -10.953 1 90.19 137 VAL B CA 1
ATOM 4516 C C . VAL B 1 137 ? 26.312 -26.344 -12.102 1 90.19 137 VAL B C 1
ATOM 4518 O O . VAL B 1 137 ? 25.094 -26.5 -12.031 1 90.19 137 VAL B O 1
ATOM 4521 N N . ILE B 1 138 ? 27.016 -26.766 -13.117 1 92 138 ILE B N 1
ATOM 4522 C CA . ILE B 1 138 ? 26.344 -27.281 -14.305 1 92 138 ILE B CA 1
ATOM 4523 C C . ILE B 1 138 ? 25.875 -28.719 -14.055 1 92 138 ILE B C 1
ATOM 4525 O O . ILE B 1 138 ? 25.062 -29.25 -14.82 1 92 138 ILE B O 1
ATOM 4529 N N . SER B 1 139 ? 26.375 -29.359 -12.969 1 91 139 SER B N 1
ATOM 4530 C CA . SER B 1 139 ? 26 -30.734 -12.664 1 91 139 SER B CA 1
ATOM 4531 C C . SER B 1 139 ? 24.766 -30.781 -11.773 1 91 139 SER B C 1
ATOM 4533 O O . SER B 1 139 ? 24.188 -31.844 -11.562 1 91 139 SER B O 1
ATOM 4535 N N . ILE B 1 140 ? 24.328 -29.688 -11.273 1 90.12 140 ILE B N 1
ATOM 4536 C CA . ILE B 1 140 ? 23.125 -29.656 -10.453 1 90.12 140 ILE B CA 1
ATOM 4537 C C . ILE B 1 140 ? 21.906 -30 -11.312 1 90.12 140 ILE B C 1
ATOM 4539 O O . ILE B 1 140 ? 21.672 -29.375 -12.352 1 90.12 140 ILE B O 1
ATOM 4543 N N . PRO B 1 141 ? 21.172 -30.984 -10.859 1 88.88 141 PRO B N 1
ATOM 4544 C CA . PRO B 1 141 ? 20.016 -31.375 -11.656 1 88.88 141 PRO B CA 1
ATOM 4545 C C . PRO B 1 141 ? 18.969 -30.266 -11.758 1 88.88 141 PRO B C 1
ATOM 4547 O O . PRO B 1 141 ? 18.781 -29.5 -10.812 1 88.88 141 PRO B O 1
ATOM 4550 N N . ARG B 1 142 ? 18.281 -30.25 -12.836 1 87.81 142 ARG B N 1
ATOM 4551 C CA . ARG B 1 142 ? 17.25 -29.266 -13.156 1 87.81 142 ARG B CA 1
ATOM 4552 C C . ARG B 1 142 ? 16.156 -29.25 -12.086 1 87.81 142 ARG B C 1
ATOM 4554 O O . ARG B 1 142 ? 15.703 -28.172 -11.688 1 87.81 142 ARG B O 1
ATOM 4561 N N . ASP B 1 143 ? 15.812 -30.406 -11.625 1 85.31 143 ASP B N 1
ATOM 4562 C CA . ASP B 1 143 ? 14.711 -30.531 -10.68 1 85.31 143 ASP B CA 1
ATOM 4563 C C . ASP B 1 143 ? 15.062 -29.891 -9.336 1 85.31 143 ASP B C 1
ATOM 4565 O O . ASP B 1 143 ? 14.195 -29.328 -8.664 1 85.31 143 ASP B O 1
ATOM 4569 N N . VAL B 1 144 ? 16.25 -29.969 -9.016 1 87.94 144 VAL B N 1
ATOM 4570 C CA . VAL B 1 144 ? 16.719 -29.406 -7.754 1 87.94 144 VAL B CA 1
ATOM 4571 C C . VAL B 1 144 ? 16.688 -27.875 -7.832 1 87.94 144 VAL B C 1
ATOM 4573 O O . VAL B 1 144 ? 16.266 -27.203 -6.887 1 87.94 144 VAL B O 1
ATOM 4576 N N . ILE B 1 145 ? 17.078 -27.375 -8.922 1 89.38 145 ILE B N 1
ATOM 4577 C CA . ILE B 1 145 ? 17.094 -25.922 -9.125 1 89.38 145 ILE B CA 1
ATOM 4578 C C . ILE B 1 145 ? 15.656 -25.406 -9.102 1 89.38 145 ILE B C 1
ATOM 4580 O O . ILE B 1 145 ? 15.367 -24.391 -8.445 1 89.38 145 ILE B O 1
ATOM 4584 N N . LEU B 1 146 ? 14.812 -26.109 -9.719 1 88.88 146 LEU B N 1
ATOM 4585 C CA . LEU B 1 146 ? 13.414 -25.688 -9.789 1 88.88 146 LEU B CA 1
ATOM 4586 C C . LEU B 1 146 ? 12.781 -25.688 -8.398 1 88.88 146 LEU B C 1
ATOM 4588 O O . LEU B 1 146 ? 12.031 -24.766 -8.055 1 88.88 146 LEU B O 1
ATOM 4592 N N . LYS B 1 147 ? 13.07 -26.688 -7.691 1 88.06 147 LYS B N 1
ATOM 4593 C CA . LYS B 1 147 ? 12.555 -26.781 -6.324 1 88.06 147 LYS B CA 1
ATOM 4594 C C . LYS B 1 147 ? 13.016 -25.594 -5.488 1 88.06 147 LYS B C 1
ATOM 4596 O O . LYS B 1 147 ? 12.242 -25.031 -4.711 1 88.06 147 LYS B O 1
ATOM 4601 N N . THR B 1 148 ? 14.195 -25.219 -5.734 1 88.81 148 THR B N 1
ATOM 4602 C CA . THR B 1 148 ? 14.766 -24.109 -4.988 1 88.81 148 THR B CA 1
ATOM 4603 C C . THR B 1 148 ? 14.133 -22.781 -5.426 1 88.81 148 THR B C 1
ATOM 4605 O O . THR B 1 148 ? 13.82 -21.938 -4.59 1 88.81 148 THR B O 1
ATOM 4608 N N . ILE B 1 149 ? 13.945 -22.672 -6.668 1 88.25 149 ILE B N 1
ATOM 4609 C CA . ILE B 1 149 ? 13.312 -21.469 -7.207 1 88.25 149 ILE B CA 1
ATOM 4610 C C . ILE B 1 149 ? 11.906 -21.328 -6.637 1 88.25 149 ILE B C 1
ATOM 4612 O O . ILE B 1 149 ? 11.531 -20.25 -6.156 1 88.25 149 ILE B O 1
ATOM 4616 N N . LEU B 1 150 ? 11.211 -22.391 -6.676 1 91.19 150 LEU B N 1
ATOM 4617 C CA . LEU B 1 150 ? 9.836 -22.391 -6.176 1 91.19 150 LEU B CA 1
ATOM 4618 C C . LEU B 1 150 ? 9.805 -22.078 -4.684 1 91.19 150 LEU B C 1
ATOM 4620 O O . LEU B 1 150 ? 8.953 -21.297 -4.227 1 91.19 150 LEU B O 1
ATOM 4624 N N . THR B 1 151 ? 10.703 -22.688 -3.98 1 90.94 151 THR B N 1
ATOM 4625 C CA . THR B 1 151 ? 10.797 -22.422 -2.549 1 90.94 151 THR B CA 1
ATOM 4626 C C . THR B 1 151 ? 11.047 -20.938 -2.287 1 90.94 151 THR B C 1
ATOM 4628 O O . THR B 1 151 ? 10.383 -20.328 -1.448 1 90.94 151 THR B O 1
ATOM 4631 N N . LYS B 1 152 ? 11.945 -20.391 -3.014 1 88.88 152 LYS B N 1
ATOM 4632 C CA . LYS B 1 152 ? 12.305 -19 -2.824 1 88.88 152 LYS B CA 1
ATOM 4633 C C . LYS B 1 152 ? 11.133 -18.078 -3.18 1 88.88 152 LYS B C 1
ATOM 4635 O O . LYS B 1 152 ? 10.859 -17.109 -2.469 1 88.88 152 LYS B O 1
ATOM 4640 N N . LYS B 1 153 ? 10.461 -18.344 -4.195 1 90.25 153 LYS B N 1
ATOM 4641 C CA . LYS B 1 153 ? 9.336 -17.516 -4.629 1 90.25 153 LYS B CA 1
ATOM 4642 C C . LYS B 1 153 ? 8.188 -17.578 -3.621 1 90.25 153 LYS B C 1
ATOM 4644 O O . LYS B 1 153 ? 7.613 -16.547 -3.27 1 90.25 153 LYS B O 1
ATOM 4649 N N . ILE B 1 154 ? 7.914 -18.766 -3.139 1 91.31 154 ILE B N 1
ATOM 4650 C CA . ILE B 1 154 ? 6.852 -18.938 -2.154 1 91.31 154 ILE B CA 1
ATOM 4651 C C . ILE B 1 154 ? 7.238 -18.234 -0.854 1 91.31 154 ILE B C 1
ATOM 4653 O O . ILE B 1 154 ? 6.422 -17.531 -0.257 1 91.31 154 ILE B O 1
ATOM 4657 N N . ASN B 1 155 ? 8.492 -18.391 -0.528 1 88.06 155 ASN B N 1
ATOM 4658 C CA . ASN B 1 155 ? 8.961 -17.766 0.703 1 88.06 155 ASN B CA 1
ATOM 4659 C C . ASN B 1 155 ? 8.938 -16.234 0.605 1 88.06 155 ASN B C 1
ATOM 4661 O O . ASN B 1 155 ? 8.664 -15.555 1.591 1 88.06 155 ASN B O 1
ATOM 4665 N N . THR B 1 156 ? 9.258 -15.797 -0.497 1 87.38 156 THR B N 1
ATOM 4666 C CA . THR B 1 156 ? 9.203 -14.352 -0.7 1 87.38 156 THR B CA 1
ATOM 4667 C C . THR B 1 156 ? 7.777 -13.836 -0.523 1 87.38 156 THR B C 1
ATOM 4669 O O . THR B 1 156 ? 7.562 -12.789 0.092 1 87.38 156 THR B O 1
ATOM 4672 N N . GLU B 1 157 ? 6.852 -14.539 -0.982 1 90.12 157 GLU B N 1
ATOM 4673 C CA . GLU B 1 157 ? 5.453 -14.117 -0.912 1 90.12 157 GLU B CA 1
ATOM 4674 C C . GLU B 1 157 ? 4.91 -14.242 0.51 1 90.12 157 GLU B C 1
ATOM 4676 O O . GLU B 1 157 ? 4.109 -13.414 0.946 1 90.12 157 GLU B O 1
ATOM 4681 N N . PHE B 1 158 ? 5.383 -15.266 1.212 1 89.56 158 PHE B N 1
ATOM 4682 C CA . PHE B 1 158 ? 4.805 -15.547 2.52 1 89.56 158 PHE B CA 1
ATOM 4683 C C . PHE B 1 158 ? 5.812 -15.273 3.629 1 89.56 158 PHE B C 1
ATOM 4685 O O . PHE B 1 158 ? 5.59 -15.648 4.781 1 89.56 158 PHE B O 1
ATOM 4692 N N . ASN B 1 159 ? 6.883 -14.711 3.266 1 84.75 159 ASN B N 1
ATOM 4693 C CA . ASN B 1 159 ? 7.941 -14.383 4.215 1 84.75 159 ASN B CA 1
ATOM 4694 C C . ASN B 1 159 ? 8.367 -15.609 5.023 1 84.75 159 ASN B C 1
ATOM 4696 O O . ASN B 1 159 ? 8.453 -15.547 6.254 1 84.75 159 ASN B O 1
ATOM 4700 N N . GLY B 1 160 ? 8.422 -16.688 4.383 1 86.25 160 GLY B N 1
ATOM 4701 C CA . GLY B 1 160 ? 9 -17.906 4.961 1 86.25 160 GLY B CA 1
ATOM 4702 C C . GLY B 1 160 ? 7.996 -18.719 5.754 1 86.25 160 GLY B C 1
ATOM 4703 O O . GLY B 1 160 ? 8.383 -19.625 6.492 1 86.25 160 GLY B O 1
ATOM 4704 N N . GLN B 1 161 ? 6.699 -18.391 5.684 1 87 161 GLN B N 1
ATOM 4705 C CA . GLN B 1 161 ? 5.68 -19.109 6.438 1 87 161 GLN B CA 1
ATOM 4706 C C . GLN B 1 161 ? 4.578 -19.625 5.52 1 87 161 GLN B C 1
ATOM 4708 O O . GLN B 1 161 ? 3.439 -19.156 5.586 1 87 161 GLN B O 1
ATOM 4713 N N . VAL B 1 162 ? 4.906 -20.688 4.82 1 88.62 162 VAL B N 1
ATOM 4714 C CA . VAL B 1 162 ? 3.932 -21.203 3.867 1 88.62 162 VAL B CA 1
ATOM 4715 C C . VAL B 1 162 ? 3.1 -22.312 4.523 1 88.62 162 VAL B C 1
ATOM 4717 O O . VAL B 1 162 ? 1.936 -22.516 4.172 1 88.62 162 VAL B O 1
ATOM 4720 N N . ASN B 1 163 ? 3.723 -23.047 5.461 1 88.5 163 ASN B N 1
ATOM 4721 C CA . ASN B 1 163 ? 2.951 -24.031 6.215 1 88.5 163 ASN B CA 1
ATOM 4722 C C . ASN B 1 163 ? 2.133 -23.375 7.32 1 88.5 163 ASN B C 1
ATOM 4724 O O . ASN B 1 163 ? 2.381 -22.219 7.68 1 88.5 163 ASN B O 1
ATOM 4728 N N . ASN B 1 164 ? 1.158 -24.062 7.711 1 82.56 164 ASN B N 1
ATOM 4729 C CA . ASN B 1 164 ? 0.455 -23.609 8.906 1 82.56 164 ASN B CA 1
ATOM 4730 C C . ASN B 1 164 ? 1.37 -23.594 10.125 1 82.56 164 ASN B C 1
ATOM 4732 O O . ASN B 1 164 ? 1.884 -24.641 10.531 1 82.56 164 ASN B O 1
ATOM 4736 N N . ILE B 1 165 ? 1.592 -22.531 10.688 1 78.56 165 ILE B N 1
ATOM 4737 C CA . ILE B 1 165 ? 2.584 -22.391 11.75 1 78.56 165 ILE B CA 1
ATOM 4738 C C . ILE B 1 165 ? 2.027 -22.969 13.055 1 78.56 165 ILE B C 1
ATOM 4740 O O . ILE B 1 165 ? 2.775 -23.203 14.008 1 78.56 165 ILE B O 1
ATOM 4744 N N . TYR B 1 166 ? 0.76 -23.109 13.055 1 77.19 166 TYR B N 1
ATOM 4745 C CA . TYR B 1 166 ? 0.136 -23.625 14.266 1 77.19 166 TYR B CA 1
ATOM 4746 C C . TYR B 1 166 ? -0.049 -25.125 14.195 1 77.19 166 TYR B C 1
ATOM 4748 O O . TYR B 1 166 ? -0.483 -25.75 15.172 1 77.19 166 TYR B O 1
ATOM 4756 N N . ALA B 1 167 ? 0.157 -25.656 12.992 1 76.94 167 ALA B N 1
ATOM 4757 C CA . ALA B 1 167 ? 0.016 -27.094 12.781 1 76.94 167 ALA B CA 1
ATOM 4758 C C . ALA B 1 167 ? 1.284 -27.688 12.18 1 76.94 167 ALA B C 1
ATOM 4760 O O . ALA B 1 167 ? 1.967 -27.031 11.383 1 76.94 167 ALA B O 1
ATOM 4761 N N . ASN B 1 168 ? 1.751 -28.719 12.711 1 76.5 168 ASN B N 1
ATOM 4762 C CA . ASN B 1 168 ? 2.908 -29.406 12.141 1 76.5 168 ASN B CA 1
ATOM 4763 C C . ASN B 1 168 ? 2.492 -30.422 11.078 1 76.5 168 ASN B C 1
ATOM 4765 O O . ASN B 1 168 ? 2.643 -31.625 11.281 1 76.5 168 ASN B O 1
ATOM 4769 N N . SER B 1 169 ? 1.837 -29.938 10.039 1 83.94 169 SER B N 1
ATOM 4770 C CA . SER B 1 169 ? 1.375 -30.844 8.992 1 83.94 169 SER B CA 1
ATOM 4771 C C . SER B 1 169 ? 2.043 -30.531 7.652 1 83.94 169 SER B C 1
ATOM 4773 O O . SER B 1 169 ? 2.494 -29.406 7.43 1 83.94 169 SER B O 1
ATOM 4775 N N . LYS B 1 170 ? 2.139 -31.625 6.914 1 91.81 170 LYS B N 1
ATOM 4776 C CA . LYS B 1 170 ? 2.605 -31.438 5.543 1 91.81 170 LYS B CA 1
ATOM 4777 C C . LYS B 1 170 ? 1.557 -30.719 4.695 1 91.81 170 LYS B C 1
ATOM 4779 O O . LYS B 1 170 ? 0.356 -30.953 4.859 1 91.81 170 LYS B O 1
ATOM 4784 N N . GLY B 1 171 ? 2.104 -29.828 3.906 1 94.12 171 GLY B N 1
ATOM 4785 C CA . GLY B 1 171 ? 1.22 -29.109 3 1 94.12 171 GLY B CA 1
ATOM 4786 C C . GLY B 1 171 ? 1.265 -29.641 1.58 1 94.12 171 GLY B C 1
ATOM 4787 O O . GLY B 1 171 ? 2.264 -30.234 1.165 1 94.12 171 GLY B O 1
ATOM 4788 N N . GLY B 1 172 ? 0.158 -29.516 0.869 1 95.94 172 GLY B N 1
ATOM 4789 C CA . GLY B 1 172 ? 0.073 -29.953 -0.513 1 95.94 172 GLY B CA 1
ATOM 4790 C C . GLY B 1 172 ? -0.55 -28.922 -1.435 1 95.94 172 GLY B C 1
ATOM 4791 O O . GLY B 1 172 ? -1.498 -28.234 -1.052 1 95.94 172 GLY B O 1
ATOM 4792 N N . ILE B 1 173 ? 0.018 -28.766 -2.607 1 96.12 173 ILE B N 1
ATOM 4793 C CA . ILE B 1 173 ? -0.491 -27.906 -3.668 1 96.12 173 ILE B CA 1
ATOM 4794 C C . ILE B 1 173 ? -0.633 -28.703 -4.961 1 96.12 173 ILE B C 1
ATOM 4796 O O . ILE B 1 173 ? 0.314 -29.375 -5.395 1 96.12 173 ILE B O 1
ATOM 4800 N N . GLU B 1 174 ? -1.753 -28.734 -5.473 1 96.25 174 GLU B N 1
ATOM 4801 C CA . GLU B 1 174 ? -2.012 -29.375 -6.754 1 96.25 174 GLU B CA 1
ATOM 4802 C C . GLU B 1 174 ? -2.525 -28.375 -7.789 1 96.25 174 GLU B C 1
ATOM 4804 O O . GLU B 1 174 ? -3.504 -27.672 -7.543 1 96.25 174 GLU B O 1
ATOM 4809 N N . LEU B 1 175 ? -1.879 -28.266 -8.852 1 94.69 175 LEU B N 1
ATOM 4810 C CA . LEU B 1 175 ? -2.285 -27.391 -9.945 1 94.69 175 LEU B CA 1
ATOM 4811 C C . LEU B 1 175 ? -2.504 -28.188 -11.227 1 94.69 175 LEU B C 1
ATOM 4813 O O . LEU B 1 175 ? -1.592 -28.875 -11.703 1 94.69 175 LEU B O 1
ATOM 4817 N N . ILE B 1 176 ? -3.668 -28.141 -11.719 1 94.12 176 ILE B N 1
ATOM 4818 C CA . ILE B 1 176 ? -4.012 -28.828 -12.953 1 94.12 176 ILE B CA 1
ATOM 4819 C C . ILE B 1 176 ? -4.168 -27.828 -14.086 1 94.12 176 ILE B C 1
ATOM 4821 O O . ILE B 1 176 ? -4.988 -26.906 -14 1 94.12 176 ILE B O 1
ATOM 4825 N N . ILE B 1 177 ? -3.393 -27.875 -15.086 1 90.25 177 ILE B N 1
ATOM 4826 C CA . ILE B 1 177 ? -3.459 -27.031 -16.266 1 90.25 177 ILE B CA 1
ATOM 4827 C C . ILE B 1 177 ? -3.512 -27.906 -17.531 1 90.25 177 ILE B C 1
ATOM 4829 O O . ILE B 1 177 ? -2.623 -28.719 -17.75 1 90.25 177 ILE B O 1
ATOM 4833 N N . ASN B 1 178 ? -4.453 -27.734 -18.422 1 86.31 178 ASN B N 1
ATOM 4834 C CA . ASN B 1 178 ? -4.594 -28.484 -19.656 1 86.31 178 ASN B CA 1
ATOM 4835 C C . ASN B 1 178 ? -4.414 -29.984 -19.438 1 86.31 178 ASN B C 1
ATOM 4837 O O . ASN B 1 178 ? -3.611 -30.625 -20.109 1 86.31 178 ASN B O 1
ATOM 4841 N N . ASN B 1 179 ? -4.922 -30.516 -18.375 1 85.25 179 ASN B N 1
ATOM 4842 C CA . ASN B 1 179 ? -4.992 -31.938 -18.047 1 85.25 179 ASN B CA 1
ATOM 4843 C C . ASN B 1 179 ? -3.656 -32.438 -17.516 1 85.25 179 ASN B C 1
ATOM 4845 O O . ASN B 1 179 ? -3.445 -33.656 -17.438 1 85.25 179 ASN B O 1
ATOM 4849 N N . GLU B 1 180 ? -2.773 -31.594 -17.344 1 91.12 180 GLU B N 1
ATOM 4850 C CA . GLU B 1 180 ? -1.531 -31.938 -16.672 1 91.12 180 GLU B CA 1
ATOM 4851 C C . GLU B 1 180 ? -1.577 -31.547 -15.195 1 91.12 180 GLU B C 1
ATOM 4853 O O . GLU B 1 180 ? -2.045 -30.453 -14.859 1 91.12 180 GLU B O 1
ATOM 4858 N N . THR B 1 181 ? -1.099 -32.469 -14.438 1 93.62 181 THR B N 1
ATOM 4859 C CA . THR B 1 181 ? -1.202 -32.25 -13 1 93.62 181 THR B CA 1
ATOM 4860 C C . THR B 1 181 ? 0.178 -32.031 -12.383 1 93.62 181 THR B C 1
ATOM 4862 O O . THR B 1 181 ? 1.066 -32.875 -12.523 1 93.62 181 THR B O 1
ATOM 4865 N N . ILE B 1 182 ? 0.354 -30.906 -11.766 1 93.31 182 ILE B N 1
ATOM 4866 C CA . ILE B 1 182 ? 1.545 -30.609 -10.977 1 93.31 182 ILE B CA 1
ATOM 4867 C C . ILE B 1 182 ? 1.247 -30.828 -9.492 1 93.31 182 ILE B C 1
ATOM 4869 O O . ILE B 1 182 ? 0.27 -30.281 -8.969 1 93.31 182 ILE B O 1
ATOM 4873 N N . LEU B 1 183 ? 2.059 -31.625 -8.875 1 95 183 LEU B N 1
ATOM 4874 C CA . LEU B 1 183 ? 1.916 -31.859 -7.445 1 95 183 LEU B CA 1
ATOM 4875 C C . LEU B 1 183 ? 3.131 -31.344 -6.684 1 95 183 LEU B C 1
ATOM 4877 O O . LEU B 1 183 ? 4.27 -31.656 -7.031 1 95 183 LEU B O 1
ATOM 4881 N N . ILE B 1 184 ? 2.889 -30.5 -5.707 1 95.31 184 ILE B N 1
ATOM 4882 C CA . ILE B 1 184 ? 3.945 -29.906 -4.895 1 95.31 184 ILE B CA 1
ATOM 4883 C C . ILE B 1 184 ? 3.707 -30.234 -3.42 1 95.31 184 ILE B C 1
ATOM 4885 O O . ILE B 1 184 ? 2.598 -30.062 -2.91 1 95.31 184 ILE B O 1
ATOM 4889 N N . GLU B 1 185 ? 4.699 -30.719 -2.818 1 95.12 185 GLU B N 1
ATOM 4890 C CA . GLU B 1 185 ? 4.648 -30.953 -1.38 1 95.12 185 GLU B CA 1
ATOM 4891 C C . GLU B 1 185 ? 5.523 -29.969 -0.624 1 95.12 185 GLU B C 1
ATOM 4893 O O . GLU B 1 185 ? 6.652 -29.688 -1.031 1 95.12 185 GLU B O 1
ATOM 4898 N N . VAL B 1 186 ? 4.926 -29.406 0.413 1 93.44 186 VAL B N 1
ATOM 4899 C CA . VAL B 1 186 ? 5.648 -28.406 1.208 1 93.44 186 VAL B CA 1
ATOM 4900 C C . VAL B 1 186 ? 5.715 -28.875 2.664 1 93.44 186 VAL B C 1
ATOM 4902 O O . VAL B 1 186 ? 4.738 -29.391 3.203 1 93.44 186 VAL B O 1
ATOM 4905 N N . GLN B 1 187 ? 6.91 -28.719 3.225 1 92 187 GLN B N 1
ATOM 4906 C CA . GLN B 1 187 ? 7.152 -29.031 4.629 1 92 187 GLN B CA 1
ATOM 4907 C C . GLN B 1 187 ? 8.203 -28.094 5.227 1 92 187 GLN B C 1
ATOM 4909 O O . GLN B 1 187 ? 9.211 -27.781 4.574 1 92 187 GLN B O 1
ATOM 4914 N N . THR B 1 188 ? 7.957 -27.672 6.516 1 88.12 188 THR B N 1
ATOM 4915 C CA . THR B 1 188 ? 8.852 -26.75 7.203 1 88.12 188 THR B CA 1
ATOM 4916 C C . THR B 1 188 ? 9.156 -25.547 6.332 1 88.12 188 THR B C 1
ATOM 4918 O O . THR B 1 188 ? 10.32 -25.141 6.191 1 88.12 188 THR B O 1
ATOM 4921 N N . HIS B 1 189 ? 8.219 -25.156 5.586 1 87.19 189 HIS B N 1
ATOM 4922 C CA . HIS B 1 189 ? 8.227 -23.922 4.793 1 87.19 189 HIS B CA 1
ATOM 4923 C C . HIS B 1 189 ? 9.141 -24.062 3.574 1 87.19 189 HIS B C 1
ATOM 4925 O O . HIS B 1 189 ? 9.672 -23.078 3.076 1 87.19 189 HIS B O 1
ATOM 4931 N N . LYS B 1 190 ? 9.367 -25.328 3.174 1 90.19 190 LYS B N 1
ATOM 4932 C CA . LYS B 1 190 ? 10.164 -25.609 1.982 1 90.19 190 LYS B CA 1
ATOM 4933 C C . LYS B 1 190 ? 9.461 -26.609 1.066 1 90.19 190 LYS B C 1
ATOM 4935 O O . LYS B 1 190 ? 8.734 -27.484 1.537 1 90.19 190 LYS B O 1
ATOM 4940 N N . VAL B 1 191 ? 9.734 -26.391 -0.211 1 92.12 191 VAL B N 1
ATOM 4941 C CA . VAL B 1 191 ? 9.227 -27.359 -1.175 1 92.12 191 VAL B CA 1
ATOM 4942 C C . VAL B 1 191 ? 10.039 -28.641 -1.093 1 92.12 191 VAL B C 1
ATOM 4944 O O . VAL B 1 191 ? 11.266 -28.625 -1.262 1 92.12 191 VAL B O 1
ATOM 4947 N N . GLN B 1 192 ? 9.367 -29.734 -0.874 1 91.44 192 GLN B N 1
ATOM 4948 C CA . GLN B 1 192 ? 10.047 -31.016 -0.693 1 91.44 192 GLN B CA 1
ATOM 4949 C C . GLN B 1 192 ? 10.078 -31.812 -1.995 1 91.44 192 GLN B C 1
ATOM 4951 O O . GLN B 1 192 ? 11.055 -32.5 -2.279 1 91.44 192 GLN B O 1
ATOM 4956 N N . SER B 1 193 ? 9.008 -31.672 -2.701 1 92.19 193 SER B N 1
ATOM 4957 C CA . SER B 1 193 ? 8.938 -32.438 -3.949 1 92.19 193 SER B CA 1
ATOM 4958 C C . SER B 1 193 ? 8.016 -31.75 -4.953 1 92.19 193 SER B C 1
ATOM 4960 O O . SER B 1 193 ? 7.102 -31.016 -4.57 1 92.19 193 SER B O 1
ATOM 4962 N N . ILE B 1 194 ? 8.32 -31.969 -6.219 1 92.81 194 ILE B N 1
ATOM 4963 C CA . ILE B 1 194 ? 7.512 -31.5 -7.336 1 92.81 194 ILE B CA 1
ATOM 4964 C C . ILE B 1 194 ? 7.32 -32.625 -8.352 1 92.81 194 ILE B C 1
ATOM 4966 O O . ILE B 1 194 ? 8.281 -33.312 -8.727 1 92.81 194 ILE B O 1
ATOM 4970 N N . SER B 1 195 ? 6.09 -32.781 -8.648 1 90.81 195 SER B N 1
ATOM 4971 C CA . SER B 1 195 ? 5.809 -33.75 -9.695 1 90.81 195 SER B CA 1
ATOM 4972 C C . SER B 1 195 ? 5.379 -33.094 -10.992 1 90.81 195 SER B C 1
ATOM 4974 O O . SER B 1 195 ? 4.648 -32.094 -10.961 1 90.81 195 SER B O 1
ATOM 4976 N N . ASN B 1 196 ? 5.824 -33.625 -12.102 1 85.88 196 ASN B N 1
ATOM 4977 C CA . ASN B 1 196 ? 5.402 -33.156 -13.43 1 85.88 196 ASN B CA 1
ATOM 4978 C C . ASN B 1 196 ? 5.68 -31.672 -13.625 1 85.88 196 ASN B C 1
ATOM 4980 O O . ASN B 1 196 ? 4.781 -30.844 -13.461 1 85.88 196 ASN B O 1
ATOM 4984 N N . VAL B 1 197 ? 6.777 -31.312 -14.07 1 84.44 197 VAL B N 1
ATOM 4985 C CA . VAL B 1 197 ? 7.168 -29.922 -14.273 1 84.44 197 VAL B CA 1
ATOM 4986 C C . VAL B 1 197 ? 6.672 -29.438 -15.633 1 84.44 197 VAL B C 1
ATOM 4988 O O . VAL B 1 197 ? 6.863 -30.125 -16.641 1 84.44 197 VAL B O 1
ATOM 4991 N N . LEU B 1 198 ? 5.879 -28.359 -15.562 1 86.12 198 LEU B N 1
ATOM 4992 C CA . LEU B 1 198 ? 5.352 -27.781 -16.797 1 86.12 198 LEU B CA 1
ATOM 4993 C C . LEU B 1 198 ? 6.043 -26.453 -17.109 1 86.12 198 LEU B C 1
ATOM 4995 O O . LEU B 1 198 ? 6.344 -25.672 -16.203 1 86.12 198 LEU B O 1
ATOM 4999 N N . ASN B 1 199 ? 6.27 -26.281 -18.375 1 86.75 199 ASN B N 1
ATOM 5000 C CA . ASN B 1 199 ? 6.762 -24.984 -18.828 1 86.75 199 ASN B CA 1
ATOM 5001 C C . ASN B 1 199 ? 5.625 -24.094 -19.328 1 86.75 199 ASN B C 1
ATOM 5003 O O . ASN B 1 199 ? 4.977 -24.406 -20.328 1 86.75 199 ASN B O 1
ATOM 5007 N N . LEU B 1 200 ? 5.465 -23.031 -18.594 1 87.06 200 LEU B N 1
ATOM 5008 C CA . LEU B 1 200 ? 4.387 -22.125 -18.938 1 87.06 200 LEU B CA 1
ATOM 5009 C C . LEU B 1 200 ? 4.922 -20.906 -19.703 1 87.06 200 LEU B C 1
ATOM 5011 O O . LEU B 1 200 ? 6.059 -20.484 -19.469 1 87.06 200 LEU B O 1
ATOM 5015 N N . ASN B 1 201 ? 4.051 -20.328 -20.562 1 85.25 201 ASN B N 1
ATOM 5016 C CA . ASN B 1 201 ? 4.492 -19.219 -21.391 1 85.25 201 ASN B CA 1
ATOM 5017 C C . ASN B 1 201 ? 3.785 -17.922 -21.016 1 85.25 201 ASN B C 1
ATOM 5019 O O . ASN B 1 201 ? 4.004 -16.891 -21.641 1 85.25 201 ASN B O 1
ATOM 5023 N N . THR B 1 202 ? 2.926 -18.047 -20.031 1 85.88 202 THR B N 1
ATOM 5024 C CA . THR B 1 202 ? 2.254 -16.859 -19.547 1 85.88 202 THR B CA 1
ATOM 5025 C C . THR B 1 202 ? 2.482 -16.672 -18.047 1 85.88 202 THR B C 1
ATOM 5027 O O . THR B 1 202 ? 2.836 -17.641 -17.344 1 85.88 202 THR B O 1
ATOM 5030 N N . GLU B 1 203 ? 2.369 -15.469 -17.656 1 88.62 203 GLU B N 1
ATOM 5031 C CA . GLU B 1 203 ? 2.51 -15.156 -16.234 1 88.62 203 GLU B CA 1
ATOM 5032 C C . GLU B 1 203 ? 1.174 -14.742 -15.625 1 88.62 203 GLU B C 1
ATOM 5034 O O . GLU B 1 203 ? 0.23 -14.414 -16.344 1 88.62 203 GLU B O 1
ATOM 5039 N N . VAL B 1 204 ? 1.185 -14.852 -14.367 1 94.25 204 VAL B N 1
ATOM 5040 C CA . VAL B 1 204 ? 0.031 -14.375 -13.609 1 94.25 204 VAL B CA 1
ATOM 5041 C C . VAL B 1 204 ? 0.323 -12.984 -13.047 1 94.25 204 VAL B C 1
ATOM 5043 O O . VAL B 1 204 ? 1.421 -12.727 -12.547 1 94.25 204 VAL B O 1
ATOM 5046 N N . ILE B 1 205 ? -0.609 -12.117 -13.258 1 95.62 205 ILE B N 1
ATOM 5047 C CA . ILE B 1 205 ? -0.516 -10.781 -12.68 1 95.62 205 ILE B CA 1
ATOM 5048 C C . ILE B 1 205 ? -1.404 -10.695 -11.438 1 95.62 205 ILE B C 1
ATOM 5050 O O . ILE B 1 205 ? -2.557 -11.133 -11.461 1 95.62 205 ILE B O 1
ATOM 5054 N N . TYR B 1 206 ? -0.825 -10.211 -10.383 1 97.19 206 TYR B N 1
ATOM 5055 C CA . TYR B 1 206 ? -1.541 -10.094 -9.117 1 97.19 206 TYR B CA 1
ATOM 5056 C C . TYR B 1 206 ? -1.702 -8.625 -8.719 1 97.19 206 TYR B C 1
ATOM 5058 O O . TYR B 1 206 ? -0.713 -7.91 -8.547 1 97.19 206 TYR B O 1
ATOM 5066 N N . ILE B 1 207 ? -2.965 -8.188 -8.578 1 95.69 207 ILE B N 1
ATOM 5067 C CA . ILE B 1 207 ? -3.266 -6.809 -8.195 1 95.69 207 ILE B CA 1
ATOM 5068 C C . ILE B 1 207 ? -4 -6.789 -6.859 1 95.69 207 ILE B C 1
ATOM 5070 O O . ILE B 1 207 ? -5.09 -7.352 -6.734 1 95.69 207 ILE B O 1
ATOM 5074 N N . ASP B 1 208 ? -3.436 -6.125 -5.863 1 91.62 208 ASP B N 1
ATOM 5075 C CA . ASP B 1 208 ? -4.102 -6.078 -4.566 1 91.62 208 ASP B CA 1
ATOM 5076 C C . ASP B 1 208 ? -4.047 -4.672 -3.971 1 91.62 208 ASP B C 1
ATOM 5078 O O . ASP B 1 208 ? -4.812 -4.344 -3.062 1 91.62 208 ASP B O 1
ATOM 5082 N N . ASP B 1 209 ? -3.115 -3.85 -4.434 1 87.25 209 ASP B N 1
ATOM 5083 C CA . ASP B 1 209 ? -2.893 -2.543 -3.824 1 87.25 209 ASP B CA 1
ATOM 5084 C C . ASP B 1 209 ? -2.631 -1.479 -4.887 1 87.25 209 ASP B C 1
ATOM 5086 O O . ASP B 1 209 ? -1.54 -1.419 -5.461 1 87.25 209 ASP B O 1
ATOM 5090 N N . PRO B 1 210 ? -3.576 -0.556 -4.984 1 89.69 210 PRO B N 1
ATOM 5091 C CA . PRO B 1 210 ? -3.385 0.472 -6.008 1 89.69 210 PRO B CA 1
ATOM 5092 C C . PRO B 1 210 ? -2.248 1.436 -5.676 1 89.69 210 PRO B C 1
ATOM 5094 O O . PRO B 1 210 ? -1.769 2.158 -6.555 1 89.69 210 PRO B O 1
ATOM 5097 N N . PHE B 1 211 ? -1.715 1.438 -4.438 1 86.88 211 PHE B N 1
ATOM 5098 C CA . PHE B 1 211 ? -0.674 2.369 -4.02 1 86.88 211 PHE B CA 1
ATOM 5099 C C . PHE B 1 211 ? 0.679 1.963 -4.59 1 86.88 211 PHE B C 1
ATOM 5101 O O . PHE B 1 211 ? 1.66 2.697 -4.461 1 86.88 211 PHE B O 1
ATOM 5108 N N . VAL B 1 212 ? 0.718 0.83 -5.285 1 86.62 212 VAL B N 1
ATOM 5109 C CA . VAL B 1 212 ? 1.938 0.384 -5.949 1 86.62 212 VAL B CA 1
ATOM 5110 C C . VAL B 1 212 ? 2.389 1.434 -6.965 1 86.62 212 VAL B C 1
ATOM 5112 O O . VAL B 1 212 ? 3.586 1.597 -7.207 1 86.62 212 VAL B O 1
ATOM 5115 N N . LEU B 1 213 ? 1.463 2.209 -7.441 1 86.88 213 LEU B N 1
ATOM 5116 C CA . LEU B 1 213 ? 1.756 3.24 -8.43 1 86.88 213 LEU B CA 1
ATOM 5117 C C . LEU B 1 213 ? 2.553 4.383 -7.805 1 86.88 213 LEU B C 1
ATOM 5119 O O . LEU B 1 213 ? 3.322 5.055 -8.492 1 86.88 213 LEU B O 1
ATOM 5123 N N . ASP B 1 214 ? 2.365 4.598 -6.48 1 83.75 214 ASP B N 1
ATOM 5124 C CA . ASP B 1 214 ? 2.988 5.723 -5.789 1 83.75 214 ASP B CA 1
ATOM 5125 C C . ASP B 1 214 ? 4.484 5.484 -5.59 1 83.75 214 ASP B C 1
ATOM 5127 O O . ASP B 1 214 ? 5.246 6.434 -5.387 1 83.75 214 ASP B O 1
ATOM 5131 N N . GLU B 1 215 ? 4.902 4.277 -5.523 1 73.62 215 GLU B N 1
ATOM 5132 C CA . GLU B 1 215 ? 6.273 3.912 -5.18 1 73.62 215 GLU B CA 1
ATOM 5133 C C . GLU B 1 215 ? 7.215 4.121 -6.363 1 73.62 215 GLU B C 1
ATOM 5135 O O . GLU B 1 215 ? 8.43 4.242 -6.188 1 73.62 215 GLU B O 1
ATOM 5140 N N . GLY B 1 216 ? 6.758 4.488 -7.512 1 63.44 216 GLY B N 1
ATOM 5141 C CA . GLY B 1 216 ? 7.605 4.668 -8.68 1 63.44 216 GLY B CA 1
ATOM 5142 C C . GLY B 1 216 ? 8.477 3.463 -8.977 1 63.44 216 GLY B C 1
ATOM 5143 O O . GLY B 1 216 ? 8.367 2.432 -8.312 1 63.44 216 GLY B O 1
ATOM 5144 N N . MET B 1 217 ? 9.305 3.555 -10.047 1 55.31 217 MET B N 1
ATOM 5145 C CA . MET B 1 217 ? 10.133 2.459 -10.531 1 55.31 217 MET B CA 1
ATOM 5146 C C . MET B 1 217 ? 11.258 2.15 -9.547 1 55.31 217 MET B C 1
ATOM 5148 O O . MET B 1 217 ? 11.633 0.992 -9.375 1 55.31 217 MET B O 1
ATOM 5152 N N . TYR B 1 218 ? 11.844 3.139 -9.023 1 50.09 218 TYR B N 1
ATOM 5153 C CA . TYR B 1 218 ? 13.148 2.957 -8.398 1 50.09 218 TYR B CA 1
ATOM 5154 C C . TYR B 1 218 ? 13.008 2.699 -6.898 1 50.09 218 TYR B C 1
ATOM 5156 O O . TYR B 1 218 ? 13.93 2.184 -6.262 1 50.09 218 TYR B O 1
ATOM 5164 N N . ARG B 1 219 ? 11.906 3.004 -6.465 1 50.47 219 ARG B N 1
ATOM 5165 C CA . ARG B 1 219 ? 11.875 2.92 -5.008 1 50.47 219 ARG B CA 1
ATOM 5166 C C . ARG B 1 219 ? 11.438 1.532 -4.547 1 50.47 219 ARG B C 1
ATOM 5168 O O . ARG B 1 219 ? 10.477 0.971 -5.078 1 50.47 219 ARG B O 1
ATOM 5175 N N . GLY B 1 220 ? 12.359 0.8 -3.873 1 46.94 220 GLY B N 1
ATOM 5176 C CA . GLY B 1 220 ? 12.039 -0.407 -3.129 1 46.94 220 GLY B CA 1
ATOM 5177 C C . GLY B 1 220 ? 12.422 -1.679 -3.859 1 46.94 220 GLY B C 1
ATOM 5178 O O . GLY B 1 220 ? 11.891 -2.752 -3.576 1 46.94 220 GLY B O 1
ATOM 5179 N N . PHE B 1 221 ? 13.062 -1.482 -5.043 1 45.66 221 PHE B N 1
ATOM 5180 C CA . PHE B 1 221 ? 13.344 -2.748 -5.707 1 45.66 221 PHE B CA 1
ATOM 5181 C C . PHE B 1 221 ? 14.234 -3.631 -4.84 1 45.66 221 PHE B C 1
ATOM 5183 O O . PHE B 1 221 ? 15.273 -3.182 -4.344 1 45.66 221 PHE B O 1
ATOM 5190 N N . PRO B 1 222 ? 13.539 -4.656 -4.398 1 48.03 222 PRO B N 1
ATOM 5191 C CA . PRO B 1 222 ? 14.391 -5.578 -3.645 1 48.03 222 PRO B CA 1
ATOM 5192 C C . PRO B 1 222 ? 15.656 -5.973 -4.402 1 48.03 222 PRO B C 1
ATOM 5194 O O . PRO B 1 222 ? 15.656 -5.996 -5.637 1 48.03 222 PRO B O 1
ATOM 5197 N N . LEU B 1 223 ? 16.703 -5.848 -3.82 1 45.62 223 LEU B N 1
ATOM 5198 C CA . LEU B 1 223 ? 17.984 -6.328 -4.336 1 45.62 223 LEU B CA 1
ATOM 5199 C C . LEU B 1 223 ? 17.891 -7.801 -4.727 1 45.62 223 LEU B C 1
ATOM 5201 O O . LEU B 1 223 ? 18.781 -8.32 -5.406 1 45.62 223 LEU B O 1
ATOM 5205 N N . GLY B 1 224 ? 16.734 -8.422 -4.492 1 53.31 224 GLY B N 1
ATOM 5206 C CA . GLY B 1 224 ? 16.812 -9.859 -4.711 1 53.31 224 GLY B CA 1
ATOM 5207 C C . GLY B 1 224 ? 16.094 -10.305 -5.973 1 53.31 224 GLY B C 1
ATOM 5208 O O . GLY B 1 224 ? 15.297 -9.562 -6.543 1 53.31 224 GLY B O 1
ATOM 5209 N N . ARG B 1 225 ? 16.594 -11.328 -6.625 1 63.81 225 ARG B N 1
ATOM 5210 C CA . ARG B 1 225 ? 16.109 -11.953 -7.852 1 63.81 225 ARG B CA 1
ATOM 5211 C C . ARG B 1 225 ? 14.656 -12.383 -7.711 1 63.81 225 ARG B C 1
ATOM 5213 O O . ARG B 1 225 ? 13.891 -12.328 -8.68 1 63.81 225 ARG B O 1
ATOM 5220 N N . TYR B 1 226 ? 14.336 -12.719 -6.504 1 74.5 226 TYR B N 1
ATOM 5221 C CA . TYR B 1 226 ? 12.969 -13.188 -6.312 1 74.5 226 TYR B CA 1
ATOM 5222 C C . TYR B 1 226 ? 12.086 -12.078 -5.73 1 74.5 226 TYR B C 1
ATOM 5224 O O . TYR B 1 226 ? 12.336 -11.602 -4.625 1 74.5 226 TYR B O 1
ATOM 5232 N N . ILE B 1 227 ? 11.156 -11.742 -6.566 1 80.44 227 ILE B N 1
ATOM 5233 C CA . ILE B 1 227 ? 10.336 -10.594 -6.184 1 80.44 227 ILE B CA 1
ATOM 5234 C C . ILE B 1 227 ? 8.922 -11.047 -5.859 1 80.44 227 ILE B C 1
ATOM 5236 O O . ILE B 1 227 ? 8.453 -12.062 -6.387 1 80.44 227 ILE B O 1
ATOM 5240 N N . ASP B 1 228 ? 8.305 -10.383 -4.98 1 88.06 228 ASP B N 1
ATOM 5241 C CA . ASP B 1 228 ? 6.91 -10.664 -4.641 1 88.06 228 ASP B CA 1
ATOM 5242 C C . ASP B 1 228 ? 5.961 -10.086 -5.688 1 88.06 228 ASP B C 1
ATOM 5244 O O . ASP B 1 228 ? 6.402 -9.461 -6.652 1 88.06 228 ASP B O 1
ATOM 5248 N N . HIS B 1 229 ? 4.723 -10.352 -5.457 1 91.94 229 HIS B N 1
ATOM 5249 C CA . HIS B 1 229 ? 3.748 -9.977 -6.473 1 91.94 229 HIS B CA 1
ATOM 5250 C C . HIS B 1 229 ? 3.674 -8.461 -6.641 1 91.94 229 HIS B C 1
ATOM 5252 O O . HIS B 1 229 ? 3.391 -7.969 -7.734 1 91.94 229 HIS B O 1
ATOM 5258 N N . ARG B 1 230 ? 3.869 -7.727 -5.609 1 88.56 230 ARG B N 1
ATOM 5259 C CA . ARG B 1 230 ? 3.793 -6.273 -5.691 1 88.56 230 ARG B CA 1
ATOM 5260 C C . ARG B 1 230 ? 4.918 -5.711 -6.555 1 88.56 230 ARG B C 1
ATOM 5262 O O . ARG B 1 230 ? 4.684 -4.848 -7.402 1 88.56 230 ARG B O 1
ATOM 5269 N N . HIS B 1 231 ? 6.062 -6.207 -6.328 1 86.88 231 HIS B N 1
ATOM 5270 C CA . HIS B 1 231 ? 7.195 -5.773 -7.133 1 86.88 231 HIS B CA 1
ATOM 5271 C C . HIS B 1 231 ? 7.059 -6.246 -8.578 1 86.88 231 HIS B C 1
ATOM 5273 O O . HIS B 1 231 ? 7.461 -5.539 -9.5 1 86.88 231 HIS B O 1
ATOM 5279 N N . HIS B 1 232 ? 6.629 -7.461 -8.695 1 90.12 232 HIS B N 1
ATOM 5280 C CA . HIS B 1 232 ? 6.355 -7.961 -10.039 1 90.12 232 HIS B CA 1
ATOM 5281 C C . HIS B 1 232 ? 5.414 -7.023 -10.789 1 90.12 232 HIS B C 1
ATOM 5283 O O . HIS B 1 232 ? 5.664 -6.684 -11.945 1 90.12 232 HIS B O 1
ATOM 5289 N N . LEU B 1 233 ? 4.355 -6.59 -10.125 1 91.38 233 LEU B N 1
ATOM 5290 C CA . LEU B 1 233 ? 3.385 -5.684 -10.727 1 91.38 233 LEU B CA 1
ATOM 5291 C C . LEU B 1 233 ? 4.043 -4.359 -11.102 1 91.38 233 LEU B C 1
ATOM 5293 O O . LEU B 1 233 ? 3.787 -3.826 -12.188 1 91.38 233 LEU B O 1
ATOM 5297 N N . LYS B 1 234 ? 4.832 -3.869 -10.281 1 88 234 LYS B N 1
ATOM 5298 C CA . LYS B 1 234 ? 5.543 -2.621 -10.547 1 88 234 LYS B CA 1
ATOM 5299 C C . LYS B 1 234 ? 6.387 -2.73 -11.812 1 88 234 LYS B C 1
ATOM 5301 O O . LYS B 1 234 ? 6.379 -1.824 -12.648 1 88 234 LYS B O 1
ATOM 5306 N N . LEU B 1 235 ? 7.094 -3.828 -11.945 1 84.38 235 LEU B N 1
ATOM 5307 C CA . LEU B 1 235 ? 7.934 -4.047 -13.117 1 84.38 235 LEU B CA 1
ATOM 5308 C C . LEU B 1 235 ? 7.09 -4.086 -14.391 1 84.38 235 LEU B C 1
ATOM 5310 O O . LEU B 1 235 ? 7.492 -3.547 -15.422 1 84.38 235 LEU B O 1
ATOM 5314 N N . LYS B 1 236 ? 5.992 -4.691 -14.227 1 88 236 LYS B N 1
ATOM 5315 C CA . LYS B 1 236 ? 5.129 -4.805 -15.398 1 88 236 LYS B CA 1
ATOM 5316 C C . LYS B 1 236 ? 4.531 -3.451 -15.773 1 88 236 LYS B C 1
ATOM 5318 O O . LYS B 1 236 ? 4.305 -3.174 -16.953 1 88 236 LYS B O 1
ATOM 5323 N N . LEU B 1 237 ? 4.289 -2.635 -14.789 1 87.62 237 LEU B N 1
ATOM 5324 C CA . LEU B 1 237 ? 3.664 -1.337 -15.023 1 87.62 237 LEU B CA 1
ATOM 5325 C C . LEU B 1 237 ? 4.656 -0.364 -15.656 1 87.62 237 LEU B C 1
ATOM 5327 O O . LEU B 1 237 ? 4.285 0.439 -16.516 1 87.62 237 LEU B O 1
ATOM 5331 N N . PHE B 1 238 ? 5.883 -0.453 -15.258 1 79.38 238 PHE B N 1
ATOM 5332 C CA . PHE B 1 238 ? 6.848 0.564 -15.664 1 79.38 238 PHE B CA 1
ATOM 5333 C C . PHE B 1 238 ? 7.828 0.003 -16.688 1 79.38 238 PHE B C 1
ATOM 5335 O O . PHE B 1 238 ? 8.836 0.637 -17 1 79.38 238 PHE B O 1
ATOM 5342 N N . ASP B 1 239 ? 7.543 -1.228 -17.109 1 69.06 239 ASP B N 1
ATOM 5343 C CA . ASP B 1 239 ? 8.367 -1.842 -18.141 1 69.06 239 ASP B CA 1
ATOM 5344 C C . ASP B 1 239 ? 8.055 -1.247 -19.516 1 69.06 239 ASP B C 1
ATOM 5346 O O . ASP B 1 239 ? 6.914 -1.314 -19.984 1 69.06 239 ASP B O 1
ATOM 5350 N N . ASN B 1 240 ? 8.82 -0.367 -20 1 57.97 240 ASN B N 1
ATOM 5351 C CA . ASN B 1 240 ? 8.594 0.288 -21.281 1 57.97 240 ASN B CA 1
ATOM 5352 C C . ASN B 1 240 ? 9.078 -0.574 -22.438 1 57.97 240 ASN B C 1
ATOM 5354 O O . ASN B 1 240 ? 9.156 -0.102 -23.578 1 57.97 240 ASN B O 1
ATOM 5358 N N . SER B 1 241 ? 9.57 -1.767 -22.203 1 52.97 241 SER B N 1
ATOM 5359 C CA . SER B 1 241 ? 10.266 -2.439 -23.297 1 52.97 241 SER B CA 1
ATOM 5360 C C . SER B 1 241 ? 9.281 -2.906 -24.375 1 52.97 241 SER B C 1
ATOM 5362 O O . SER B 1 241 ? 9.68 -3.23 -25.484 1 52.97 241 SER B O 1
ATOM 5364 N N . LYS B 1 242 ? 8.055 -3.088 -24.062 1 53.31 242 LYS B N 1
ATOM 5365 C CA . LYS B 1 242 ? 7.238 -3.799 -25.047 1 53.31 242 LYS B CA 1
ATOM 5366 C C . LYS B 1 242 ? 6.449 -2.824 -25.922 1 53.31 242 LYS B C 1
ATOM 5368 O O . LYS B 1 242 ? 5.434 -3.193 -26.516 1 53.31 242 LYS B O 1
ATOM 5373 N N . ASP B 1 243 ? 6.945 -1.604 -25.922 1 49.31 243 ASP B N 1
ATOM 5374 C CA . ASP B 1 243 ? 6.164 -0.64 -26.688 1 49.31 243 ASP B CA 1
ATOM 5375 C C . ASP B 1 243 ? 6.32 -0.877 -28.188 1 49.31 243 ASP B C 1
ATOM 5377 O O . ASP B 1 243 ? 7.324 -0.476 -28.781 1 49.31 243 ASP B O 1
ATOM 5381 N N . ASN B 1 244 ? 5.715 -1.973 -28.531 1 50.03 244 ASN B N 1
ATOM 5382 C CA . ASN B 1 244 ? 5.633 -2.113 -29.984 1 50.03 244 ASN B CA 1
ATOM 5383 C C . ASN B 1 244 ? 4.305 -1.586 -30.531 1 50.03 244 ASN B C 1
ATOM 5385 O O . ASN B 1 244 ? 3.238 -2.045 -30.125 1 50.03 244 ASN B O 1
ATOM 5389 N N . VAL B 1 245 ? 4.395 -0.604 -31.312 1 50.03 245 VAL B N 1
ATOM 5390 C CA . VAL B 1 245 ? 3.277 0.17 -31.844 1 50.03 245 VAL B CA 1
ATOM 5391 C C . VAL B 1 245 ? 2.264 -0.768 -32.5 1 50.03 245 VAL B C 1
ATOM 5393 O O . VAL B 1 245 ? 1.054 -0.582 -32.344 1 50.03 245 VAL B O 1
ATOM 5396 N N . ILE B 1 246 ? 2.748 -1.722 -33.219 1 47.19 246 ILE B N 1
ATOM 5397 C CA . ILE B 1 246 ? 1.858 -2.609 -33.969 1 47.19 246 ILE B CA 1
ATOM 5398 C C . ILE B 1 246 ? 0.995 -3.406 -33 1 47.19 246 ILE B C 1
ATOM 5400 O O . ILE B 1 246 ? -0.214 -3.547 -33.188 1 47.19 246 ILE B O 1
ATOM 5404 N N . ASN B 1 247 ? 1.624 -3.82 -32 1 55.09 247 ASN B N 1
ATOM 5405 C CA . ASN B 1 247 ? 0.893 -4.625 -31.031 1 55.09 247 ASN B CA 1
ATOM 5406 C C . ASN B 1 247 ? -0.135 -3.789 -30.266 1 55.09 247 ASN B C 1
ATOM 5408 O O . ASN B 1 247 ? -1.229 -4.27 -29.969 1 55.09 247 ASN B O 1
ATOM 5412 N N . GLU B 1 248 ? 0.242 -2.637 -30.219 1 57.69 248 GLU B N 1
ATOM 5413 C CA . GLU B 1 248 ? -0.675 -1.717 -29.547 1 57.69 248 GLU B CA 1
ATOM 5414 C C . GLU B 1 248 ? -1.954 -1.528 -30.359 1 57.69 248 GLU B C 1
ATOM 5416 O O . GLU B 1 248 ? -3.053 -1.5 -29.797 1 57.69 248 GLU B O 1
ATOM 5421 N N . MET B 1 249 ? -1.772 -1.474 -31.609 1 53.69 249 MET B N 1
ATOM 5422 C CA . MET B 1 249 ? -2.912 -1.232 -32.5 1 53.69 249 MET B CA 1
ATOM 5423 C C . MET B 1 249 ? -3.848 -2.438 -32.5 1 53.69 249 MET B C 1
ATOM 5425 O O . MET B 1 249 ? -5.07 -2.279 -32.5 1 53.69 249 MET B O 1
ATOM 5429 N N . LEU B 1 250 ? -3.311 -3.557 -32.625 1 57.38 250 LEU B N 1
ATOM 5430 C CA . LEU B 1 250 ? -4.109 -4.777 -32.688 1 57.38 250 LEU B CA 1
ATOM 5431 C C . LEU B 1 250 ? -4.895 -4.98 -31.375 1 57.38 250 LEU B C 1
ATOM 5433 O O . LEU B 1 250 ? -6.062 -5.375 -31.422 1 57.38 250 LEU B O 1
ATOM 5437 N N . THR B 1 251 ? -4.203 -4.695 -30.375 1 62.22 251 THR B N 1
ATOM 5438 C CA . THR B 1 251 ? -4.852 -4.871 -29.078 1 62.22 251 THR B CA 1
ATOM 5439 C C . THR B 1 251 ? -5.957 -3.836 -28.875 1 62.22 251 THR B C 1
ATOM 5441 O O . THR B 1 251 ? -7.012 -4.148 -28.328 1 62.22 251 THR B O 1
ATOM 5444 N N . ALA B 1 252 ? -5.68 -2.779 -29.484 1 61.56 252 ALA B N 1
ATOM 5445 C CA . ALA B 1 252 ? -6.637 -1.687 -29.312 1 61.56 252 ALA B CA 1
ATOM 5446 C C . ALA B 1 252 ? -7.969 -2.018 -29.984 1 61.56 252 ALA B C 1
ATOM 5448 O O . ALA B 1 252 ? -9.031 -1.703 -29.453 1 61.56 252 ALA B O 1
ATOM 5449 N N . ASN B 1 253 ? -7.938 -2.68 -31.062 1 65.62 253 ASN B N 1
ATOM 5450 C CA . ASN B 1 253 ? -9.172 -3.016 -31.766 1 65.62 253 ASN B CA 1
ATOM 5451 C C . ASN B 1 253 ? -9.984 -4.055 -31 1 65.62 253 ASN B C 1
ATOM 5453 O O . ASN B 1 253 ? -11.203 -3.93 -30.875 1 65.62 253 ASN B O 1
ATOM 5457 N N . LYS B 1 254 ? -9.273 -5.016 -30.469 1 69.94 254 LYS B N 1
ATOM 5458 C CA . LYS B 1 254 ? -9.961 -6.086 -29.75 1 69.94 254 LYS B CA 1
ATOM 5459 C C . LYS B 1 254 ? -10.508 -5.59 -28.406 1 69.94 254 LYS B C 1
ATOM 5461 O O . LYS B 1 254 ? -11.492 -6.129 -27.906 1 69.94 254 LYS B O 1
ATOM 5466 N N . LEU B 1 255 ? -9.906 -4.473 -28.094 1 79.81 255 LEU B N 1
ATOM 5467 C CA . LEU B 1 255 ? -10.258 -4.023 -26.75 1 79.81 255 LEU B CA 1
ATOM 5468 C C . LEU B 1 255 ? -10.961 -2.672 -26.797 1 79.81 255 LEU B C 1
ATOM 5470 O O . LEU B 1 255 ? -10.914 -1.913 -25.828 1 79.81 255 LEU B O 1
ATOM 5474 N N . GLU B 1 256 ? -11.547 -2.439 -27.922 1 83.12 256 GLU B N 1
ATOM 5475 C CA . GLU B 1 256 ? -12.156 -1.124 -28.109 1 83.12 256 GLU B CA 1
ATOM 5476 C C . GLU B 1 256 ? -13.211 -0.846 -27.047 1 83.12 256 GLU B C 1
ATOM 5478 O O . GLU B 1 256 ? -13.242 0.244 -26.469 1 83.12 256 GLU B O 1
ATOM 5483 N N . ASN B 1 257 ? -14.055 -1.89 -26.797 1 86.56 257 ASN B N 1
ATOM 5484 C CA . ASN B 1 257 ? -15.109 -1.722 -25.797 1 86.56 257 ASN B CA 1
ATOM 5485 C C . ASN B 1 257 ? -14.531 -1.504 -24.406 1 86.56 257 ASN B C 1
ATOM 5487 O O . ASN B 1 257 ? -15 -0.645 -23.656 1 86.56 257 ASN B O 1
ATOM 5491 N N . ILE B 1 258 ? -13.531 -2.236 -24.156 1 89.69 258 ILE B N 1
ATOM 5492 C CA . ILE B 1 258 ? -12.883 -2.158 -22.844 1 89.69 258 ILE 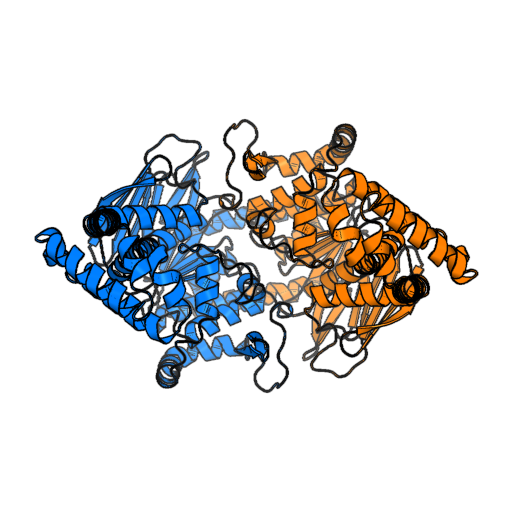B CA 1
ATOM 5493 C C . ILE B 1 258 ? -12.211 -0.797 -22.688 1 89.69 258 ILE B C 1
ATOM 5495 O O . ILE B 1 258 ? -12.398 -0.122 -21.672 1 89.69 258 ILE B O 1
ATOM 5499 N N . TYR B 1 259 ? -11.586 -0.356 -23.734 1 87.12 259 TYR B N 1
ATOM 5500 C CA . TYR B 1 259 ? -10.898 0.925 -23.672 1 87.12 259 TYR B CA 1
ATOM 5501 C C . TYR B 1 259 ? -11.883 2.076 -23.547 1 87.12 259 TYR B C 1
ATOM 5503 O O . TYR B 1 259 ? -11.641 3.045 -22.828 1 87.12 259 TYR B O 1
ATOM 5511 N N . SER B 1 260 ? -12.906 1.963 -24.234 1 89.06 260 SER B N 1
ATOM 5512 C CA . SER B 1 260 ? -13.922 3.01 -24.172 1 89.06 260 SER B CA 1
ATOM 5513 C C . SER B 1 260 ? -14.477 3.162 -22.766 1 89.06 260 SER B C 1
ATOM 5515 O O . SER B 1 260 ? -14.641 4.281 -22.281 1 89.06 260 SER B O 1
ATOM 5517 N N . LYS B 1 261 ? -14.695 2.055 -22.141 1 90 261 LYS B N 1
ATOM 5518 C CA . LYS B 1 261 ? -15.234 2.072 -20.781 1 90 261 LYS B CA 1
ATOM 5519 C C . LYS B 1 261 ? -14.211 2.625 -19.797 1 90 261 LYS B C 1
ATOM 5521 O O . LYS B 1 261 ? -14.562 3.393 -18.906 1 90 261 LYS B O 1
ATOM 5526 N N . ILE B 1 262 ? -12.953 2.213 -19.953 1 91.94 262 ILE B N 1
ATOM 5527 C CA . ILE B 1 262 ? -11.898 2.684 -19.062 1 91.94 262 ILE B CA 1
ATOM 5528 C C . ILE B 1 262 ? -11.68 4.18 -19.266 1 91.94 262 ILE B C 1
ATOM 5530 O O . ILE B 1 262 ? -11.523 4.93 -18.312 1 91.94 262 ILE B O 1
ATOM 5534 N N . ASN B 1 263 ? -11.773 4.637 -20.516 1 90.12 263 ASN B N 1
ATOM 5535 C CA . ASN B 1 263 ? -11.477 6.027 -20.844 1 90.12 263 ASN B CA 1
ATOM 5536 C C . ASN B 1 263 ? -12.547 6.973 -20.297 1 90.12 263 ASN B C 1
ATOM 5538 O O . ASN B 1 263 ? -12.281 8.164 -20.109 1 90.12 263 ASN B O 1
ATOM 5542 N N . ASN B 1 264 ? -13.695 6.441 -20.062 1 87.69 264 ASN B N 1
ATOM 5543 C CA . ASN B 1 264 ? -14.75 7.254 -19.469 1 87.69 264 ASN B CA 1
ATOM 5544 C C . ASN B 1 264 ? -14.383 7.688 -18.047 1 87.69 264 ASN B C 1
ATOM 5546 O O . ASN B 1 264 ? -14.844 8.727 -17.562 1 87.69 264 ASN B O 1
ATOM 5550 N N . ILE B 1 265 ? -13.57 6.91 -17.422 1 87.5 265 ILE B N 1
ATOM 5551 C CA . ILE B 1 265 ? -13.164 7.195 -16.047 1 87.5 265 ILE B CA 1
ATOM 5552 C C . ILE B 1 265 ? -11.734 7.719 -16.031 1 87.5 265 ILE B C 1
ATOM 5554 O O . ILE B 1 265 ? -11.422 8.672 -15.312 1 87.5 265 ILE B O 1
ATOM 5558 N N . CYS B 1 266 ? -10.961 7.07 -16.797 1 89.56 266 CYS B N 1
ATOM 5559 C CA . CYS B 1 266 ? -9.523 7.328 -16.859 1 89.56 266 CYS B CA 1
ATOM 5560 C C . CYS B 1 266 ? -9.109 7.703 -18.281 1 89.56 266 CYS B C 1
ATOM 5562 O O . CYS B 1 266 ? -8.602 6.859 -19.031 1 89.56 266 CYS B O 1
ATOM 5564 N N . SER B 1 267 ? -9.219 8.969 -18.562 1 86.44 267 SER B N 1
ATOM 5565 C CA . SER B 1 267 ? -8.898 9.422 -19.906 1 86.44 267 SER B CA 1
ATOM 5566 C C . SER B 1 267 ? -7.395 9.547 -20.109 1 86.44 267 SER B C 1
ATOM 5568 O O . SER B 1 267 ? -6.914 9.555 -21.25 1 86.44 267 SER B O 1
ATOM 5570 N N . GLY B 1 268 ? -6.656 9.594 -19.047 1 87.88 268 GLY B N 1
ATOM 5571 C CA . GLY B 1 268 ? -5.223 9.805 -19.141 1 87.88 268 GLY B CA 1
ATOM 5572 C C . GLY B 1 268 ? -4.426 8.516 -19.172 1 87.88 268 GLY B C 1
ATOM 5573 O O . GLY B 1 268 ? -4.996 7.434 -19.328 1 87.88 268 GLY B O 1
ATOM 5574 N N . GLU B 1 269 ? -3.111 8.711 -19.266 1 86.12 269 GLU B N 1
ATOM 5575 C CA . GLU B 1 269 ? -2.203 7.574 -19.312 1 86.12 269 GLU B CA 1
ATOM 5576 C C . GLU B 1 269 ? -0.944 7.836 -18.484 1 86.12 269 GLU B C 1
ATOM 5578 O O . GLU B 1 269 ? -0.656 8.984 -18.141 1 86.12 269 GLU B O 1
ATOM 5583 N N . LEU B 1 270 ? -0.334 6.711 -18.109 1 86.06 270 LEU B N 1
ATOM 5584 C CA . LEU B 1 270 ? 0.971 6.805 -17.469 1 86.06 270 LEU B CA 1
ATOM 5585 C C . LEU B 1 270 ? 2.037 7.262 -18.453 1 86.06 270 LEU B C 1
ATOM 5587 O O . LEU B 1 270 ? 2.141 6.715 -19.562 1 86.06 270 LEU B O 1
ATOM 5591 N N . VAL B 1 271 ? 2.754 8.352 -18.047 1 83.81 271 VAL B N 1
ATOM 5592 C CA . VAL B 1 271 ? 3.799 8.852 -18.938 1 83.81 271 VAL B CA 1
ATOM 5593 C C . VAL B 1 271 ? 5.098 9.031 -18.156 1 83.81 271 VAL B C 1
ATOM 5595 O O . VAL B 1 271 ? 5.074 9.336 -16.953 1 83.81 271 VAL B O 1
ATOM 5598 N N . LYS B 1 272 ? 6.141 8.719 -18.844 1 78.69 272 LYS B N 1
ATOM 5599 C CA . LYS B 1 272 ? 7.453 8.953 -18.25 1 78.69 272 LYS B CA 1
ATOM 5600 C C . LYS B 1 272 ? 7.809 10.438 -18.281 1 78.69 272 LYS B C 1
ATOM 5602 O O . LYS B 1 272 ? 7.637 11.102 -19.297 1 78.69 272 LYS B O 1
ATOM 5607 N N . ASN B 1 273 ? 8.125 10.906 -17.047 1 69.06 273 ASN B N 1
ATOM 5608 C CA . ASN B 1 273 ? 8.547 12.305 -17 1 69.06 273 ASN B CA 1
ATOM 5609 C C . ASN B 1 273 ? 10.047 12.445 -17.234 1 69.06 273 ASN B C 1
ATOM 5611 O O . ASN B 1 273 ? 10.75 11.445 -17.391 1 69.06 273 ASN B O 1
ATOM 5615 N N . LYS B 1 274 ? 10.523 13.688 -17.375 1 58.06 274 LYS B N 1
ATOM 5616 C CA . LYS B 1 274 ? 11.906 14.023 -17.719 1 58.06 274 LYS B CA 1
ATOM 5617 C C . LYS B 1 274 ? 12.883 13.445 -16.703 1 58.06 274 LYS B C 1
ATOM 5619 O O . LYS B 1 274 ? 14.023 13.125 -17.047 1 58.06 274 LYS B O 1
ATOM 5624 N N . TYR B 1 275 ? 12.461 13.273 -15.586 1 55.16 275 TYR B N 1
ATOM 5625 C CA . TYR B 1 275 ? 13.391 12.82 -14.555 1 55.16 275 TYR B CA 1
ATOM 5626 C C . TYR B 1 275 ? 13.195 11.336 -14.258 1 55.16 275 TYR B C 1
ATOM 5628 O O . TYR B 1 275 ? 13.352 10.906 -13.117 1 55.16 275 TYR B O 1
ATOM 5636 N N . SER B 1 276 ? 12.797 10.602 -15.273 1 52.62 276 SER B N 1
ATOM 5637 C CA . SER B 1 276 ? 12.68 9.148 -15.211 1 52.62 276 SER B CA 1
ATOM 5638 C C . SER B 1 276 ? 11.609 8.719 -14.219 1 52.62 276 SER B C 1
ATOM 5640 O O . SER B 1 276 ? 11.594 7.574 -13.766 1 52.62 276 SER B O 1
ATOM 5642 N N . ASN B 1 277 ? 10.891 9.75 -13.828 1 73.81 277 ASN B N 1
ATOM 5643 C CA . ASN B 1 277 ? 9.734 9.406 -13.008 1 73.81 277 ASN B CA 1
ATOM 5644 C C . ASN B 1 277 ? 8.461 9.32 -13.844 1 73.81 277 ASN B C 1
ATOM 5646 O O . ASN B 1 277 ? 8.445 9.734 -15 1 73.81 277 ASN B O 1
ATOM 5650 N N . TYR B 1 278 ? 7.574 8.547 -13.383 1 81.62 278 TYR B N 1
ATOM 5651 C CA . TYR B 1 278 ? 6.305 8.406 -14.086 1 81.62 278 TYR B CA 1
ATOM 5652 C C . TYR B 1 278 ? 5.25 9.328 -13.492 1 81.62 278 TYR B C 1
ATOM 5654 O O . TYR B 1 278 ? 5.289 9.641 -12.305 1 81.62 278 TYR B O 1
ATOM 5662 N N . GLY B 1 279 ? 4.449 9.867 -14.367 1 86.38 279 GLY B N 1
ATOM 5663 C CA . GLY B 1 279 ? 3.297 10.672 -13.992 1 86.38 279 GLY B CA 1
ATOM 5664 C C . GLY B 1 279 ? 2.047 10.328 -14.781 1 86.38 279 GLY B C 1
ATOM 5665 O O . GLY B 1 279 ? 2.053 9.398 -15.586 1 86.38 279 GLY B O 1
ATOM 5666 N N . TYR B 1 280 ? 0.979 10.922 -14.406 1 87.12 280 TYR B N 1
ATOM 5667 C CA . TYR B 1 280 ? -0.307 10.727 -15.07 1 87.12 280 TYR B CA 1
ATOM 5668 C C . TYR B 1 280 ? -0.665 11.93 -15.93 1 87.12 280 TYR B C 1
ATOM 5670 O O . TYR B 1 280 ? -0.75 13.055 -15.43 1 87.12 280 TYR B O 1
ATOM 5678 N N . LYS B 1 281 ? -0.868 11.727 -17.219 1 88.62 281 LYS B N 1
ATOM 5679 C CA . LYS B 1 281 ? -1.225 12.797 -18.141 1 88.62 281 LYS B CA 1
ATOM 5680 C C . LYS B 1 281 ? -2.635 12.602 -18.688 1 88.62 281 LYS B C 1
ATOM 5682 O O . LYS B 1 281 ? -2.891 11.641 -19.422 1 88.62 281 LYS B O 1
ATOM 5687 N N . LYS B 1 282 ? -3.48 13.539 -18.312 1 86.81 282 LYS B N 1
ATOM 5688 C CA . LYS B 1 282 ? -4.852 13.5 -18.828 1 86.81 282 LYS B CA 1
ATOM 5689 C C . LYS B 1 282 ? -4.895 13.844 -20.312 1 86.81 282 LYS B C 1
ATOM 5691 O O . LYS B 1 282 ? -4.121 14.68 -20.781 1 86.81 282 LYS B O 1
ATOM 5696 N N . THR B 1 283 ? -5.848 13.18 -20.969 1 86.12 283 THR B N 1
ATOM 5697 C CA . THR B 1 283 ? -5.996 13.461 -22.391 1 86.12 283 THR B CA 1
ATOM 5698 C C . THR B 1 283 ? -6.363 14.93 -22.609 1 86.12 283 THR B C 1
ATOM 5700 O O . THR B 1 283 ? -7.266 15.453 -21.969 1 86.12 283 THR B O 1
ATOM 5703 N N . GLY B 1 284 ? -5.684 15.539 -23.438 1 78.75 284 GLY B N 1
ATOM 5704 C CA . GLY B 1 284 ? -5.973 16.922 -23.781 1 78.75 284 GLY B CA 1
ATOM 5705 C C . GLY B 1 284 ? -5.25 17.922 -22.906 1 78.75 284 GLY B C 1
ATOM 5706 O O . GLY B 1 284 ? -5.375 19.125 -23.094 1 78.75 284 GLY B O 1
ATOM 5707 N N . GLU B 1 285 ? -4.586 17.391 -21.891 1 82.56 285 GLU B N 1
ATOM 5708 C CA . GLU B 1 285 ? -3.838 18.266 -21 1 82.56 285 GLU B CA 1
ATOM 5709 C C . GLU B 1 285 ? -2.334 18.078 -21.172 1 82.56 285 GLU B C 1
ATOM 5711 O O . GLU B 1 285 ? -1.873 16.984 -21.5 1 82.56 285 GLU B O 1
ATOM 5716 N N . ASP B 1 286 ? -1.621 19.141 -20.969 1 80.75 286 ASP B N 1
ATOM 5717 C CA . ASP B 1 286 ? -0.17 19.062 -21.094 1 80.75 286 ASP B CA 1
ATOM 5718 C C . ASP B 1 286 ? 0.492 18.781 -19.75 1 80.75 286 ASP B C 1
ATOM 5720 O O . ASP B 1 286 ? 1.598 18.234 -19.688 1 80.75 286 ASP B O 1
ATOM 5724 N N . GLU B 1 287 ? -0.22 19.141 -18.781 1 84.12 287 GLU B N 1
ATOM 5725 C CA . GLU B 1 287 ? 0.362 18.969 -17.453 1 84.12 287 GLU B CA 1
ATOM 5726 C C . GLU B 1 287 ? 0.356 17.516 -17.031 1 84.12 287 GLU B C 1
ATOM 5728 O O . GLU B 1 287 ? -0.567 16.766 -17.359 1 84.12 287 GLU B O 1
ATOM 5733 N N . VAL B 1 288 ? 1.407 17.141 -16.391 1 84.81 288 VAL B N 1
ATOM 5734 C CA . VAL B 1 288 ? 1.54 15.773 -15.883 1 84.81 288 VAL B CA 1
ATOM 5735 C C . VAL B 1 288 ? 1.351 15.766 -14.367 1 84.81 288 VAL B C 1
ATOM 5737 O O . VAL B 1 288 ? 2.076 16.453 -13.641 1 84.81 288 VAL B O 1
ATOM 5740 N N . LEU B 1 289 ? 0.39 15.078 -13.938 1 86.69 289 LEU B N 1
ATOM 5741 C CA . LEU B 1 289 ? 0.084 14.953 -12.516 1 86.69 289 LEU B CA 1
ATOM 5742 C C . LEU B 1 289 ? 0.964 13.891 -11.867 1 86.69 289 LEU B C 1
ATOM 5744 O O . LEU B 1 289 ? 1.174 12.82 -12.438 1 86.69 289 LEU B O 1
ATOM 5748 N N . GLU B 1 290 ? 1.494 14.258 -10.703 1 86.81 290 GLU B N 1
ATOM 5749 C CA . GLU B 1 290 ? 2.23 13.258 -9.938 1 86.81 290 GLU B CA 1
ATOM 5750 C C . GLU B 1 290 ? 1.317 12.117 -9.508 1 86.81 290 GLU B C 1
ATOM 5752 O O . GLU B 1 290 ? 0.167 12.344 -9.125 1 86.81 290 GLU B O 1
ATOM 5757 N N . LEU B 1 291 ? 1.864 10.914 -9.555 1 86.38 291 LEU B N 1
ATOM 5758 C CA . LEU B 1 291 ? 1.063 9.719 -9.32 1 86.38 291 LEU B CA 1
ATOM 5759 C C . LEU B 1 291 ? 0.468 9.727 -7.922 1 86.38 291 LEU B C 1
ATOM 5761 O O . LEU B 1 291 ? -0.653 9.258 -7.715 1 86.38 291 LEU B O 1
ATOM 5765 N N . ARG B 1 292 ? 1.125 10.266 -6.992 1 85.75 292 ARG B N 1
ATOM 5766 C CA . ARG B 1 292 ? 0.651 10.312 -5.613 1 85.75 292 ARG B CA 1
ATOM 5767 C C . ARG B 1 292 ? -0.57 11.211 -5.48 1 85.75 292 ARG B C 1
ATOM 5769 O O . ARG B 1 292 ? -1.31 11.125 -4.5 1 85.75 292 ARG B O 1
ATOM 5776 N N . ASN B 1 293 ? -0.745 12.023 -6.469 1 85.12 293 ASN B N 1
ATOM 5777 C CA . ASN B 1 293 ? -1.8 13.031 -6.379 1 85.12 293 ASN B CA 1
ATOM 5778 C C . ASN B 1 293 ? -3.053 12.594 -7.133 1 85.12 293 ASN B C 1
ATOM 5780 O O . ASN B 1 293 ? -4.047 13.328 -7.168 1 85.12 293 ASN B O 1
ATOM 5784 N N . ILE B 1 294 ? -2.955 11.453 -7.723 1 86.75 294 ILE B N 1
ATOM 5785 C CA . ILE B 1 294 ? -4.172 10.914 -8.32 1 86.75 294 ILE B CA 1
ATOM 5786 C C . ILE B 1 294 ? -4.961 10.133 -7.27 1 86.75 294 ILE B C 1
ATOM 5788 O O . ILE B 1 294 ? -4.379 9.531 -6.363 1 86.75 294 ILE B O 1
ATOM 5792 N N . SER B 1 295 ? -6.266 10.211 -7.434 1 86.38 295 SER B N 1
ATOM 5793 C CA . SER B 1 295 ? -7.109 9.508 -6.469 1 86.38 295 SER B CA 1
ATOM 5794 C C . SER B 1 295 ? -6.84 8.008 -6.496 1 86.38 295 SER B C 1
ATOM 5796 O O . SER B 1 295 ? -6.527 7.441 -7.547 1 86.38 295 SER B O 1
ATOM 5798 N N . THR B 1 296 ? -6.988 7.398 -5.348 1 86.44 296 THR B N 1
ATOM 5799 C CA . THR B 1 296 ? -6.703 5.973 -5.219 1 86.44 296 THR B CA 1
ATOM 5800 C C . THR B 1 296 ? -7.621 5.156 -6.125 1 86.44 296 THR B C 1
ATOM 5802 O O . THR B 1 296 ? -7.184 4.184 -6.742 1 86.44 296 THR B O 1
ATOM 5805 N N . GLY B 1 297 ? -8.906 5.535 -6.176 1 89.75 297 GLY B N 1
ATOM 5806 C CA . GLY B 1 297 ? -9.82 4.84 -7.07 1 89.75 297 GLY B CA 1
ATOM 5807 C C . GLY B 1 297 ? -9.383 4.887 -8.523 1 89.75 297 GLY B C 1
ATOM 5808 O O . GLY B 1 297 ? -9.461 3.883 -9.234 1 89.75 297 GLY B O 1
ATOM 5809 N N . LEU B 1 298 ? -8.922 6.023 -8.922 1 90.88 298 LEU B N 1
ATOM 5810 C CA . LEU B 1 298 ? -8.477 6.184 -10.297 1 90.88 298 LEU B CA 1
ATOM 5811 C C . LEU B 1 298 ? -7.246 5.32 -10.57 1 90.88 298 LEU B C 1
ATOM 5813 O O . LEU B 1 298 ? -7.066 4.824 -11.688 1 90.88 298 LEU B O 1
ATOM 5817 N N . LYS B 1 299 ? -6.422 5.164 -9.562 1 92.75 299 LYS B N 1
ATOM 5818 C CA . LYS B 1 299 ? -5.215 4.359 -9.711 1 92.75 299 LYS B CA 1
ATOM 5819 C C . LYS B 1 299 ? -5.551 2.943 -10.172 1 92.75 299 LYS B C 1
ATOM 5821 O O . LYS B 1 299 ? -4.82 2.352 -10.969 1 92.75 299 LYS B O 1
ATOM 5826 N N . THR B 1 300 ? -6.586 2.391 -9.695 1 94 300 THR B N 1
ATOM 5827 C CA . THR B 1 300 ? -7.012 1.047 -10.062 1 94 300 THR B CA 1
ATOM 5828 C C . THR B 1 300 ? -7.254 0.952 -11.57 1 94 300 THR B C 1
ATOM 5830 O O . THR B 1 300 ? -6.801 0.006 -12.219 1 94 300 THR B O 1
ATOM 5833 N N . PHE B 1 301 ? -7.883 1.975 -12.125 1 94.56 301 PHE B N 1
ATOM 5834 C CA . PHE B 1 301 ? -8.172 2 -13.555 1 94.56 301 PHE B CA 1
ATOM 5835 C C . PHE B 1 301 ? -6.898 2.246 -14.359 1 94.56 301 PHE B C 1
ATOM 5837 O O . PHE B 1 301 ? -6.715 1.665 -15.43 1 94.56 301 PHE B O 1
ATOM 5844 N N . VAL B 1 302 ? -6.035 3.092 -13.836 1 93.5 302 VAL B N 1
ATOM 5845 C CA . VAL B 1 302 ? -4.77 3.381 -14.508 1 93.5 302 VAL B CA 1
ATOM 5846 C C . VAL B 1 302 ? -3.934 2.107 -14.602 1 93.5 302 VAL B C 1
ATOM 5848 O O . VAL B 1 302 ? -3.354 1.819 -15.656 1 93.5 302 VAL B O 1
ATOM 5851 N N . ILE B 1 303 ? -3.91 1.339 -13.547 1 94.31 303 ILE B N 1
ATOM 5852 C CA . ILE B 1 303 ? -3.141 0.1 -13.492 1 94.31 303 ILE B CA 1
ATOM 5853 C C . ILE B 1 303 ? -3.658 -0.872 -14.555 1 94.31 303 ILE B C 1
ATOM 5855 O O . ILE B 1 303 ? -2.885 -1.381 -15.367 1 94.31 303 ILE B O 1
ATOM 5859 N N . LEU B 1 304 ? -4.945 -1.088 -14.578 1 94.31 304 LEU B N 1
ATOM 5860 C CA . LEU B 1 304 ? -5.535 -2.02 -15.531 1 94.31 304 LEU B CA 1
ATOM 5861 C C . LEU B 1 304 ? -5.281 -1.56 -16.969 1 94.31 304 LEU B C 1
ATOM 5863 O O . LEU B 1 304 ? -4.863 -2.354 -17.812 1 94.31 304 LEU B O 1
ATOM 5867 N N . LYS B 1 305 ? -5.516 -0.273 -17.203 1 91.44 305 LYS B N 1
ATOM 5868 C CA . LYS B 1 305 ? -5.305 0.291 -18.531 1 91.44 305 LYS B CA 1
ATOM 5869 C C . LYS B 1 305 ? -3.857 0.106 -18.984 1 91.44 305 LYS B C 1
ATOM 5871 O O . LYS B 1 305 ? -3.605 -0.295 -20.125 1 91.44 305 LYS B O 1
ATOM 5876 N N . THR B 1 306 ? -2.955 0.376 -18.109 1 90.31 306 THR B N 1
ATOM 5877 C CA . THR B 1 306 ? -1.535 0.28 -18.422 1 90.31 306 THR B CA 1
ATOM 5878 C C . THR B 1 306 ? -1.151 -1.159 -18.766 1 90.31 306 THR B C 1
ATOM 5880 O O . THR B 1 306 ? -0.437 -1.407 -19.734 1 90.31 306 THR B O 1
ATOM 5883 N N . LEU B 1 307 ? -1.613 -2.123 -17.984 1 90.88 307 LEU B N 1
ATOM 5884 C CA . LEU B 1 307 ? -1.297 -3.531 -18.203 1 90.88 307 LEU B CA 1
ATOM 5885 C C . LEU B 1 307 ? -1.829 -4.008 -19.547 1 90.88 307 LEU B C 1
ATOM 5887 O O . LEU B 1 307 ? -1.216 -4.859 -20.188 1 90.88 307 LEU B O 1
ATOM 5891 N N . LEU B 1 308 ? -2.955 -3.453 -19.938 1 88.12 308 LEU B N 1
ATOM 5892 C CA . LEU B 1 308 ? -3.543 -3.805 -21.234 1 88.12 308 LEU B CA 1
ATOM 5893 C C . LEU B 1 308 ? -2.768 -3.16 -22.375 1 88.12 308 LEU B C 1
ATOM 5895 O O . LEU B 1 308 ? -2.467 -3.818 -23.375 1 88.12 308 LEU B O 1
ATOM 5899 N N . LEU B 1 309 ? -2.41 -1.917 -22.141 1 82.69 309 LEU B N 1
ATOM 5900 C CA . LEU B 1 309 ? -1.74 -1.156 -23.203 1 82.69 309 LEU B CA 1
ATOM 5901 C C . LEU B 1 309 ? -0.337 -1.699 -23.453 1 82.69 309 LEU B C 1
ATOM 5903 O O . LEU B 1 309 ? 0.104 -1.775 -24.594 1 82.69 309 LEU B O 1
ATOM 5907 N N . ASN B 1 310 ? 0.299 -2.076 -22.422 1 82.38 310 ASN B N 1
ATOM 5908 C CA . ASN B 1 310 ? 1.678 -2.518 -22.609 1 82.38 310 ASN B CA 1
ATOM 5909 C C . ASN B 1 310 ? 1.759 -4.027 -22.812 1 82.38 310 ASN B C 1
ATOM 5911 O O . ASN B 1 310 ? 2.852 -4.594 -22.859 1 82.38 310 ASN B O 1
ATOM 5915 N N . ARG B 1 311 ? 0.621 -4.75 -22.719 1 82.88 311 ARG B N 1
ATOM 5916 C CA . ARG B 1 311 ? 0.468 -6.16 -23.062 1 82.88 311 ARG B CA 1
ATOM 5917 C C . ARG B 1 311 ? 1.038 -7.055 -21.969 1 82.88 311 ARG B C 1
ATOM 5919 O O . ARG B 1 311 ? 1.475 -8.172 -22.25 1 82.88 311 ARG B O 1
ATOM 5926 N N . SER B 1 312 ? 1.174 -6.406 -20.891 1 86.5 312 SER B N 1
ATOM 5927 C CA . SER B 1 312 ? 1.503 -7.262 -19.766 1 86.5 312 SER B CA 1
ATOM 5928 C C . SER B 1 312 ? 0.368 -8.234 -19.453 1 86.5 312 SER B C 1
ATOM 5930 O O . SER B 1 312 ? 0.607 -9.336 -18.953 1 86.5 312 SER B O 1
ATOM 5932 N N . LEU B 1 313 ? -0.776 -7.77 -19.688 1 87.19 313 LEU B N 1
ATOM 5933 C CA . LEU B 1 313 ? -1.928 -8.664 -19.672 1 87.19 313 LEU B CA 1
ATOM 5934 C C . LEU B 1 313 ? -2.268 -9.133 -21.078 1 87.19 313 LEU B C 1
ATOM 5936 O O . LEU B 1 313 ? -2.695 -8.328 -21.922 1 87.19 313 LEU B O 1
ATOM 5940 N N . GLU B 1 314 ? -2.062 -10.383 -21.281 1 81.81 314 GLU B N 1
ATOM 5941 C CA . GLU B 1 314 ? -2.219 -10.938 -22.625 1 81.81 314 GLU B CA 1
ATOM 5942 C C . GLU B 1 314 ? -3.521 -11.719 -22.75 1 81.81 314 GLU B C 1
ATOM 5944 O O . GLU B 1 314 ? -4.18 -12.008 -21.75 1 81.81 314 GLU B O 1
ATOM 5949 N N . GLU B 1 315 ? -3.785 -12.008 -24.016 1 84.44 315 GLU B N 1
ATOM 5950 C CA . GLU B 1 315 ? -4.938 -12.867 -24.281 1 84.44 315 GLU B CA 1
ATOM 5951 C C . GLU B 1 315 ? -4.773 -14.234 -23.625 1 84.44 315 GLU B C 1
ATOM 5953 O O . GLU B 1 315 ? -3.688 -14.82 -23.641 1 84.44 315 GLU B O 1
ATOM 5958 N N . ASN B 1 316 ? -5.848 -14.688 -22.953 1 84.62 316 ASN B N 1
ATOM 5959 C CA . ASN B 1 316 ? -5.871 -15.969 -22.25 1 84.62 316 ASN B CA 1
ATOM 5960 C C . ASN B 1 316 ? -4.926 -15.977 -21.062 1 84.62 316 ASN B C 1
ATOM 5962 O O . ASN B 1 316 ? -4.523 -17.047 -20.578 1 84.62 316 ASN B O 1
ATOM 5966 N N . GLY B 1 317 ? -4.488 -14.789 -20.719 1 89.88 317 GLY B N 1
ATOM 5967 C CA . GLY B 1 317 ? -3.676 -14.688 -19.516 1 89.88 317 GLY B CA 1
ATOM 5968 C C . GLY B 1 317 ? -4.469 -14.883 -18.234 1 89.88 317 GLY B C 1
ATOM 5969 O O . GLY B 1 317 ? -5.625 -15.297 -18.281 1 89.88 317 GLY B O 1
ATOM 5970 N N . THR B 1 318 ? -3.777 -14.789 -17.125 1 94.56 318 THR B N 1
ATOM 5971 C CA . THR B 1 318 ? -4.398 -14.961 -15.82 1 94.56 318 THR B CA 1
ATOM 5972 C C . THR B 1 318 ? -4.137 -13.742 -14.938 1 94.56 318 THR B C 1
ATOM 5974 O O . THR B 1 318 ? -3.014 -13.234 -14.883 1 94.56 318 THR B O 1
ATOM 5977 N N . ILE B 1 319 ? -5.199 -13.219 -14.344 1 97.12 319 ILE B N 1
ATOM 5978 C CA . ILE B 1 319 ? -5.07 -12.078 -13.445 1 97.12 319 ILE B CA 1
ATOM 5979 C C . ILE B 1 319 ? -5.754 -12.383 -12.117 1 97.12 319 ILE B C 1
ATOM 5981 O O . ILE B 1 319 ? -6.805 -13.031 -12.086 1 97.12 319 ILE B O 1
ATOM 5985 N N . ILE B 1 320 ? -5.078 -12.078 -11.055 1 98 320 ILE B N 1
ATOM 5986 C CA . ILE B 1 320 ? -5.645 -12.156 -9.719 1 98 320 ILE B CA 1
ATOM 5987 C C . ILE B 1 320 ? -5.996 -10.758 -9.219 1 98 320 ILE B C 1
ATOM 5989 O O . ILE B 1 320 ? -5.145 -9.867 -9.195 1 98 320 ILE B O 1
ATOM 5993 N N . LEU B 1 321 ? -7.238 -10.586 -8.922 1 97.75 321 LEU B N 1
ATOM 5994 C CA . LEU B 1 321 ? -7.738 -9.336 -8.359 1 97.75 321 LEU B CA 1
ATOM 5995 C C . LEU B 1 321 ? -8.164 -9.531 -6.902 1 97.75 321 LEU B C 1
ATOM 5997 O O . LEU B 1 321 ? -9.18 -10.18 -6.633 1 97.75 321 LEU B O 1
ATOM 6001 N N . ASP B 1 322 ? -7.352 -8.977 -6.062 1 95.31 322 ASP B N 1
ATOM 6002 C CA . ASP B 1 322 ? -7.664 -9.094 -4.641 1 95.31 322 ASP B CA 1
ATOM 6003 C C . ASP B 1 322 ? -8.352 -7.84 -4.121 1 95.31 322 ASP B C 1
ATOM 6005 O O . ASP B 1 322 ? -7.699 -6.824 -3.873 1 95.31 322 ASP B O 1
ATOM 6009 N N . GLU B 1 323 ? -9.641 -7.918 -3.973 1 92.38 323 GLU B N 1
ATOM 6010 C CA . GLU B 1 323 ? -10.508 -6.859 -3.469 1 92.38 323 GLU B CA 1
ATOM 6011 C C . GLU B 1 323 ? -10.336 -5.574 -4.273 1 92.38 323 GLU B C 1
ATOM 6013 O O . GLU B 1 323 ? -10.109 -4.504 -3.705 1 92.38 323 GLU B O 1
ATOM 6018 N N . PRO B 1 324 ? -10.539 -5.711 -5.598 1 93.31 324 PRO B N 1
ATOM 6019 C CA . PRO B 1 324 ? -10.312 -4.535 -6.445 1 93.31 324 PRO B CA 1
ATOM 6020 C C . PRO B 1 324 ? -11.336 -3.43 -6.211 1 93.31 324 PRO B C 1
ATOM 6022 O O . PRO B 1 324 ? -11.109 -2.283 -6.605 1 93.31 324 PRO B O 1
ATOM 6025 N N . GLU B 1 325 ? -12.375 -3.795 -5.594 1 89.94 325 GLU B N 1
ATOM 6026 C CA . GLU B 1 325 ? -13.453 -2.83 -5.391 1 89.94 325 GLU B CA 1
ATOM 6027 C C . GLU B 1 325 ? -13.109 -1.843 -4.277 1 89.94 325 GLU B C 1
ATOM 6029 O O . GLU B 1 325 ? -13.75 -0.802 -4.141 1 89.94 325 GLU B O 1
ATOM 6034 N N . ILE B 1 326 ? -11.852 -2.25 -3.691 1 79.62 326 ILE B N 1
ATOM 6035 C CA . ILE B 1 326 ? -11.516 -1.508 -2.482 1 79.62 326 ILE B CA 1
ATOM 6036 C C . ILE B 1 326 ? -11.086 -0.09 -2.85 1 79.62 326 ILE B C 1
ATOM 6038 O O . ILE B 1 326 ? -10.469 0.126 -3.896 1 79.62 326 ILE B O 1
ATOM 6042 N N . HIS B 1 327 ? -11.688 0.94 -2.756 1 83.5 327 HIS B N 1
ATOM 6043 C CA . HIS B 1 327 ? -11.438 2.369 -2.893 1 83.5 327 HIS B CA 1
ATOM 6044 C C . HIS B 1 327 ? -12.352 2.996 -3.939 1 83.5 327 HIS B C 1
ATOM 6046 O O . HIS B 1 327 ? -12.281 4.199 -4.191 1 83.5 327 HIS B O 1
ATOM 6052 N N . LEU B 1 328 ? -13.07 1.991 -4.562 1 88.75 328 LEU B N 1
ATOM 6053 C CA . LEU B 1 328 ? -13.961 2.482 -5.605 1 88.75 328 LEU B CA 1
ATOM 6054 C C . LEU B 1 328 ? -15.328 2.84 -5.023 1 88.75 328 LEU B C 1
ATOM 6056 O O . LEU B 1 328 ? -15.898 2.068 -4.254 1 88.75 328 LEU B O 1
ATOM 6060 N N . HIS B 1 329 ? -15.742 3.998 -5.348 1 83.75 329 HIS B N 1
ATOM 6061 C CA . HIS B 1 329 ? -17.125 4.301 -5.016 1 83.75 329 HIS B CA 1
ATOM 6062 C C . HIS B 1 329 ? -18.094 3.439 -5.824 1 83.75 329 HIS B C 1
ATOM 6064 O O . HIS B 1 329 ? -17.703 2.84 -6.828 1 83.75 329 HIS B O 1
ATOM 6070 N N . PRO B 1 330 ? -19.328 3.396 -5.469 1 82.12 330 PRO B N 1
ATOM 6071 C CA . PRO B 1 330 ? -20.281 2.424 -6.012 1 82.12 330 PRO B CA 1
ATOM 6072 C C . PRO B 1 330 ? -20.375 2.484 -7.535 1 82.12 330 PRO B C 1
ATOM 6074 O O . PRO B 1 330 ? -20.359 1.444 -8.203 1 82.12 330 PRO B O 1
ATOM 6077 N N . GLU B 1 331 ? -20.438 3.629 -8.117 1 84.88 331 GLU B N 1
ATOM 6078 C CA . GLU B 1 331 ? -20.531 3.752 -9.562 1 84.88 331 GLU B CA 1
ATOM 6079 C C . GLU B 1 331 ? -19.312 3.131 -10.25 1 84.88 331 GLU B C 1
ATOM 6081 O O . GLU B 1 331 ? -19.453 2.412 -11.242 1 84.88 331 GLU B O 1
ATOM 6086 N N . TRP B 1 332 ? -18.156 3.387 -9.734 1 89 332 TRP B N 1
ATOM 6087 C CA . TRP B 1 332 ? -16.922 2.867 -10.312 1 89 332 TRP B CA 1
ATOM 6088 C C . TRP B 1 332 ? -16.781 1.367 -10.07 1 89 332 TRP B C 1
ATOM 6090 O O . TRP B 1 332 ? -16.156 0.656 -10.859 1 89 332 TRP B O 1
ATOM 6100 N N . GLN B 1 333 ? -17.406 0.911 -8.961 1 91.19 333 GLN B N 1
ATOM 6101 C CA . GLN B 1 333 ? -17.438 -0.529 -8.734 1 91.19 333 GLN B CA 1
ATOM 6102 C C . GLN B 1 333 ? -18.203 -1.246 -9.836 1 91.19 333 GLN B C 1
ATOM 6104 O O . GLN B 1 333 ? -17.781 -2.297 -10.312 1 91.19 333 GLN B O 1
ATOM 6109 N N . LEU B 1 334 ? -19.328 -0.622 -10.25 1 90.62 334 LEU B N 1
ATOM 6110 C CA . LEU B 1 334 ? -20.141 -1.208 -11.312 1 90.62 334 LEU B CA 1
ATOM 6111 C C . LEU B 1 334 ? -19.375 -1.237 -12.625 1 90.62 334 LEU B C 1
ATOM 6113 O O . LEU B 1 334 ? -19.359 -2.254 -13.32 1 90.62 334 LEU B O 1
ATOM 6117 N N . ILE B 1 335 ? -18.75 -0.177 -12.914 1 92.5 335 ILE B N 1
ATOM 6118 C CA . ILE B 1 335 ? -17.984 -0.084 -14.156 1 92.5 335 ILE B CA 1
ATOM 6119 C C . ILE B 1 335 ? -16.859 -1.104 -14.141 1 92.5 335 ILE B C 1
ATOM 6121 O O . ILE B 1 335 ? -16.625 -1.8 -15.133 1 92.5 335 ILE B O 1
ATOM 6125 N N . PHE B 1 336 ? -16.172 -1.198 -13.055 1 95.25 336 PHE B N 1
ATOM 6126 C CA . PHE B 1 336 ? -15.047 -2.127 -12.938 1 95.25 336 PHE B CA 1
ATOM 6127 C C . PHE B 1 336 ? -15.523 -3.568 -13.039 1 95.25 336 PHE B C 1
ATOM 6129 O O . PHE B 1 336 ? -14.867 -4.406 -13.664 1 95.25 336 PHE B O 1
ATOM 6136 N N . ALA B 1 337 ? -16.656 -3.861 -12.422 1 96.06 337 ALA B N 1
ATOM 6137 C CA . ALA B 1 337 ? -17.234 -5.199 -12.516 1 96.06 337 ALA B CA 1
ATOM 6138 C C . ALA B 1 337 ? -17.531 -5.57 -13.969 1 96.06 337 ALA B C 1
ATOM 6140 O O . ALA B 1 337 ? -17.203 -6.68 -14.406 1 96.06 337 ALA B O 1
ATOM 6141 N N . GLU B 1 338 ? -18.109 -4.668 -14.641 1 94.88 338 GLU B N 1
ATOM 6142 C CA . GLU B 1 338 ? -18.391 -4.941 -16.047 1 94.88 338 GLU B CA 1
ATOM 6143 C C . GLU B 1 338 ? -17.109 -5.133 -16.844 1 94.88 338 GLU B C 1
ATOM 6145 O O . GLU B 1 338 ? -17.047 -5.965 -17.75 1 94.88 338 GLU B O 1
ATOM 6150 N N . LEU B 1 339 ? -16.125 -4.332 -16.516 1 95.75 339 LEU B N 1
ATOM 6151 C CA . LEU B 1 339 ? -14.828 -4.465 -17.188 1 95.75 339 LEU B CA 1
ATOM 6152 C C . LEU B 1 339 ? -14.25 -5.859 -16.969 1 95.75 339 LEU B C 1
ATOM 6154 O O . LEU B 1 339 ? -13.695 -6.457 -17.891 1 95.75 339 LEU B O 1
ATOM 6158 N N . ILE B 1 340 ? -14.359 -6.375 -15.773 1 97.25 340 ILE B N 1
ATOM 6159 C CA . ILE B 1 340 ? -13.883 -7.715 -15.445 1 97.25 340 ILE B CA 1
ATOM 6160 C C . ILE B 1 340 ? -14.562 -8.742 -16.344 1 97.25 340 ILE B C 1
ATOM 6162 O O . ILE B 1 340 ? -13.898 -9.609 -16.922 1 97.25 340 ILE B O 1
ATOM 6166 N N . VAL B 1 341 ? -15.836 -8.578 -16.5 1 96.69 341 VAL B N 1
ATOM 6167 C CA . VAL B 1 341 ? -16.625 -9.508 -17.297 1 96.69 341 VAL B CA 1
ATOM 6168 C C . VAL B 1 341 ? -16.219 -9.406 -18.766 1 96.69 341 VAL B C 1
ATOM 6170 O O . VAL B 1 341 ? -16.031 -10.422 -19.438 1 96.69 341 VAL B O 1
ATOM 6173 N N . LEU B 1 342 ? -16.031 -8.219 -19.219 1 94.94 342 LEU B N 1
ATOM 6174 C CA . LEU B 1 342 ? -15.664 -7.992 -20.609 1 94.94 342 LEU B CA 1
ATOM 6175 C C . LEU B 1 342 ? -14.266 -8.516 -20.891 1 94.94 342 LEU B C 1
ATOM 6177 O O . LEU B 1 342 ? -13.984 -9 -21.984 1 94.94 342 LEU B O 1
ATOM 6181 N N . LEU B 1 343 ? -13.352 -8.406 -19.922 1 94.75 343 LEU B N 1
ATOM 6182 C CA . LEU B 1 343 ? -12 -8.938 -20.078 1 94.75 343 LEU B CA 1
ATOM 6183 C C . LEU B 1 343 ? -12.031 -10.438 -20.312 1 94.75 343 LEU B C 1
ATOM 6185 O O . LEU B 1 343 ? -11.273 -10.953 -21.141 1 94.75 343 LEU B O 1
ATOM 6189 N N . GLN B 1 344 ? -12.844 -11.07 -19.547 1 95.62 344 GLN B N 1
ATOM 6190 C CA . GLN B 1 344 ? -12.992 -12.516 -19.734 1 95.62 344 GLN B CA 1
ATOM 6191 C C . GLN B 1 344 ? -13.641 -12.828 -21.078 1 95.62 344 GLN B C 1
ATOM 6193 O O . GLN B 1 344 ? -13.172 -13.703 -21.812 1 95.62 344 GLN B O 1
ATOM 6198 N N . LYS B 1 345 ? -14.648 -12.117 -21.453 1 94.25 345 LYS B N 1
ATOM 6199 C CA . LYS B 1 345 ? -15.422 -12.391 -22.656 1 94.25 345 LYS B CA 1
ATOM 6200 C C . LYS B 1 345 ? -14.617 -12.094 -23.922 1 94.25 345 LYS B C 1
ATOM 6202 O O . LYS B 1 345 ? -14.562 -12.914 -24.828 1 94.25 345 LYS B O 1
ATOM 6207 N N . GLU B 1 346 ? -14.023 -10.984 -23.891 1 89.56 346 GLU B N 1
ATOM 6208 C CA . GLU B 1 346 ? -13.43 -10.484 -25.125 1 89.56 346 GLU B CA 1
ATOM 6209 C C . GLU B 1 346 ? -11.961 -10.883 -25.234 1 89.56 346 GLU B C 1
ATOM 6211 O O . GLU B 1 346 ? -11.422 -11.023 -26.328 1 89.56 346 GLU B O 1
ATOM 6216 N N . PHE B 1 347 ? -11.32 -11.086 -24.094 1 88.88 347 PHE B N 1
ATOM 6217 C CA . PHE B 1 347 ? -9.875 -11.305 -24.109 1 88.88 347 PHE B CA 1
ATOM 6218 C C . PHE B 1 347 ? -9.539 -12.688 -23.562 1 88.88 347 PHE B C 1
ATOM 6220 O O . PHE B 1 347 ? -8.375 -13.109 -23.594 1 88.88 347 PHE B O 1
ATOM 6227 N N . GLY B 1 348 ? -10.5 -13.398 -23.047 1 90.25 348 GLY B N 1
ATOM 6228 C CA . GLY B 1 348 ? -10.336 -14.758 -22.578 1 90.25 348 GLY B CA 1
ATOM 6229 C C . GLY B 1 348 ? -9.477 -14.859 -21.328 1 90.25 348 GLY B C 1
ATOM 6230 O O . GLY B 1 348 ? -8.898 -15.914 -21.062 1 90.25 348 GLY B O 1
ATOM 6231 N N . VAL B 1 349 ? -9.336 -13.781 -20.656 1 93.06 349 VAL B N 1
ATOM 6232 C CA . VAL B 1 349 ? -8.508 -13.75 -19.453 1 93.06 349 VAL B CA 1
ATOM 6233 C C . VAL B 1 349 ? -9.164 -14.586 -18.344 1 93.06 349 VAL B C 1
ATOM 6235 O O . VAL B 1 349 ? -10.383 -14.539 -18.156 1 93.06 349 VAL B O 1
ATOM 6238 N N . ARG B 1 350 ? -8.406 -15.492 -17.734 1 95.75 350 ARG B N 1
ATOM 6239 C CA . ARG B 1 350 ? -8.852 -16.156 -16.516 1 95.75 350 ARG B CA 1
ATOM 6240 C C . ARG B 1 350 ? -8.695 -15.242 -15.305 1 95.75 350 ARG B C 1
ATOM 6242 O O . ARG B 1 350 ? -7.629 -14.656 -15.102 1 95.75 350 ARG B O 1
ATOM 6249 N N . ILE B 1 351 ? -9.742 -15.117 -14.523 1 97.94 351 ILE B N 1
ATOM 6250 C CA . ILE B 1 351 ? -9.727 -14.125 -13.461 1 97.94 351 ILE B CA 1
ATOM 6251 C C . ILE B 1 351 ? -10.062 -14.789 -12.125 1 97.94 351 ILE B C 1
ATOM 6253 O O . ILE B 1 351 ? -11.094 -15.461 -12.008 1 97.94 351 ILE B O 1
ATOM 6257 N N . LEU B 1 352 ? -9.156 -14.711 -11.188 1 98.38 352 LEU B N 1
ATOM 6258 C CA . LEU B 1 352 ? -9.453 -15 -9.789 1 98.38 352 LEU B CA 1
ATOM 6259 C C . LEU B 1 352 ? -9.766 -13.727 -9.023 1 98.38 352 LEU B C 1
ATOM 6261 O O . LEU B 1 352 ? -8.898 -12.867 -8.859 1 98.38 352 LEU B O 1
ATOM 6265 N N . LEU B 1 353 ? -10.984 -13.602 -8.586 1 98.19 353 LEU B N 1
ATOM 6266 C CA . LEU B 1 353 ? -11.469 -12.391 -7.93 1 98.19 353 LEU B CA 1
ATOM 6267 C C . LEU B 1 353 ? -11.82 -12.672 -6.473 1 98.19 353 LEU B C 1
ATOM 6269 O O . LEU B 1 353 ? -12.703 -13.484 -6.188 1 98.19 353 LEU B O 1
ATOM 6273 N N . ASN B 1 354 ? -11.094 -12.07 -5.57 1 95.88 354 ASN B N 1
ATOM 6274 C CA . ASN B 1 354 ? -11.469 -12.078 -4.16 1 95.88 354 ASN B CA 1
ATOM 6275 C C . ASN B 1 354 ? -12.266 -10.836 -3.785 1 95.88 354 ASN B C 1
ATOM 6277 O O . ASN B 1 354 ? -11.922 -9.719 -4.195 1 95.88 354 ASN B O 1
ATOM 6281 N N . THR B 1 355 ? -13.352 -10.992 -3.061 1 92.5 355 THR B N 1
ATOM 6282 C CA . THR B 1 355 ? -14.141 -9.836 -2.658 1 92.5 355 THR B CA 1
ATOM 6283 C C . THR B 1 355 ? -14.836 -10.086 -1.322 1 92.5 355 THR B C 1
ATOM 6285 O O . THR B 1 355 ? -15.102 -11.234 -0.965 1 92.5 355 THR B O 1
ATOM 6288 N N . HIS B 1 356 ? -15.055 -9.078 -0.593 1 85.31 356 HIS B N 1
ATOM 6289 C CA . HIS B 1 356 ? -15.883 -9.125 0.606 1 85.31 356 HIS B CA 1
ATOM 6290 C C . HIS B 1 356 ? -17.156 -8.312 0.425 1 85.31 356 HIS B C 1
ATOM 6292 O O . HIS B 1 356 ? -17.906 -8.094 1.384 1 85.31 356 HIS B O 1
ATOM 6298 N N . SER B 1 357 ? -17.406 -7.938 -0.774 1 83.44 357 SER B N 1
ATOM 6299 C CA . SER B 1 357 ? -18.531 -7.055 -1.026 1 83.44 357 SER B CA 1
ATOM 6300 C C . SER B 1 357 ? -19.672 -7.805 -1.71 1 83.44 357 SER B C 1
ATOM 6302 O O . SER B 1 357 ? -19.547 -8.234 -2.855 1 83.44 357 SER B O 1
ATOM 6304 N N . PRO B 1 358 ? -20.797 -7.934 -1.008 1 84.12 358 PRO B N 1
ATOM 6305 C CA . PRO B 1 358 ? -21.938 -8.547 -1.686 1 84.12 358 PRO B CA 1
ATOM 6306 C C . PRO B 1 358 ? -22.422 -7.742 -2.893 1 84.12 358 PRO B C 1
ATOM 6308 O O . PRO B 1 358 ? -22.891 -8.32 -3.873 1 84.12 358 PRO B O 1
ATOM 6311 N N . TYR B 1 359 ? -22.203 -6.465 -2.781 1 82 359 TYR B N 1
ATOM 6312 C CA . TYR B 1 359 ? -22.609 -5.586 -3.873 1 82 359 TYR B CA 1
ATOM 6313 C C . TYR B 1 359 ? -21.75 -5.82 -5.109 1 82 359 TYR B C 1
ATOM 6315 O O . TYR B 1 359 ? -22.281 -5.891 -6.227 1 82 359 TYR B O 1
ATOM 6323 N N . PHE B 1 360 ? -20.531 -5.926 -4.918 1 90.69 360 PHE B N 1
ATOM 6324 C CA . PHE B 1 360 ? -19.625 -6.156 -6.027 1 90.69 360 PHE B CA 1
ATOM 6325 C C . PHE B 1 360 ? -19.844 -7.539 -6.637 1 90.69 360 PHE B C 1
ATOM 6327 O O . PHE B 1 360 ? -19.797 -7.699 -7.855 1 90.69 360 PHE B O 1
ATOM 6334 N N . LEU B 1 361 ? -20.078 -8.508 -5.773 1 92.31 361 LEU B N 1
ATOM 6335 C CA . LEU B 1 361 ? -20.406 -9.859 -6.227 1 92.31 361 LEU B CA 1
ATOM 6336 C C . LEU B 1 361 ? -21.656 -9.844 -7.098 1 92.31 361 LEU B C 1
ATOM 6338 O O . LEU B 1 361 ? -21.688 -10.477 -8.156 1 92.31 361 LEU B O 1
ATOM 6342 N N . ASN B 1 362 ? -22.609 -9.125 -6.637 1 90.81 362 ASN B N 1
ATOM 6343 C CA . ASN B 1 362 ? -23.844 -9.016 -7.387 1 90.81 362 ASN B CA 1
ATOM 6344 C C . ASN B 1 362 ? -23.625 -8.367 -8.75 1 90.81 362 ASN B C 1
ATOM 6346 O O . ASN B 1 362 ? -24.219 -8.789 -9.75 1 90.81 362 ASN B O 1
ATOM 6350 N N . ALA B 1 363 ? -22.844 -7.352 -8.75 1 92.38 363 ALA B N 1
ATOM 6351 C CA . ALA B 1 363 ? -22.516 -6.684 -10.016 1 92.38 363 ALA B CA 1
ATOM 6352 C C . ALA B 1 363 ? -21.891 -7.656 -11 1 92.38 363 ALA B C 1
ATOM 6354 O O . ALA B 1 363 ? -22.234 -7.664 -12.188 1 92.38 363 ALA B O 1
ATOM 6355 N N . ILE B 1 364 ? -20.984 -8.508 -10.547 1 95.38 364 ILE B N 1
ATOM 6356 C CA . ILE B 1 364 ? -20.328 -9.5 -11.391 1 95.38 364 ILE B CA 1
ATOM 6357 C C . ILE B 1 364 ? -21.375 -10.453 -11.969 1 95.38 364 ILE B C 1
ATOM 6359 O O . ILE B 1 364 ? -21.359 -10.75 -13.164 1 95.38 364 ILE B O 1
ATOM 6363 N N . GLU B 1 365 ? -22.281 -10.875 -11.133 1 93.94 365 GLU B N 1
ATOM 6364 C CA . GLU B 1 365 ? -23.312 -11.812 -11.555 1 93.94 365 GLU B CA 1
ATOM 6365 C C . GLU B 1 365 ? -24.203 -11.195 -12.641 1 93.94 365 GLU B C 1
ATOM 6367 O O . GLU B 1 365 ? -24.484 -11.836 -13.656 1 93.94 365 GLU B O 1
ATOM 6372 N N . VAL B 1 366 ? -24.641 -9.969 -12.367 1 93.19 366 VAL B N 1
ATOM 6373 C CA . VAL B 1 366 ? -25.562 -9.281 -13.266 1 93.19 366 VAL B CA 1
ATOM 6374 C C . VAL B 1 366 ? -24.891 -9.039 -14.617 1 93.19 366 VAL B C 1
ATOM 6376 O O . VAL B 1 366 ? -25.5 -9.289 -15.664 1 93.19 366 VAL B O 1
ATOM 6379 N N . TYR B 1 367 ? -23.672 -8.617 -14.602 1 95.06 367 TYR B N 1
ATOM 6380 C CA . TYR B 1 367 ? -22.984 -8.32 -15.852 1 95.06 367 TYR B CA 1
ATOM 6381 C C . TYR B 1 367 ? -22.609 -9.602 -16.578 1 95.06 367 TYR B C 1
ATOM 6383 O O . TYR B 1 367 ? -22.594 -9.648 -17.812 1 95.06 367 TYR B O 1
ATOM 6391 N N . ALA B 1 368 ? -22.234 -10.656 -15.82 1 95.88 368 ALA B N 1
ATOM 6392 C CA . ALA B 1 368 ? -21.969 -11.953 -16.453 1 95.88 368 ALA B CA 1
ATOM 6393 C C . ALA B 1 368 ? -23.188 -12.453 -17.203 1 95.88 368 ALA B C 1
ATOM 6395 O O . ALA B 1 368 ? -23.062 -12.992 -18.312 1 95.88 368 ALA B O 1
ATOM 6396 N N . ALA B 1 369 ? -24.328 -12.258 -16.594 1 93.75 369 ALA B N 1
ATOM 6397 C CA . ALA B 1 369 ? -25.578 -12.633 -17.234 1 93.75 369 ALA B CA 1
ATOM 6398 C C . ALA B 1 369 ? -25.859 -11.758 -18.453 1 93.75 369 ALA B C 1
ATOM 6400 O O . ALA B 1 369 ? -26.203 -12.258 -19.531 1 93.75 369 ALA B O 1
ATOM 6401 N N . LYS B 1 370 ? -25.688 -10.492 -18.266 1 92.75 370 LYS B N 1
ATOM 6402 C CA . LYS B 1 370 ? -25.922 -9.523 -19.328 1 92.75 370 LYS B CA 1
ATOM 6403 C C . LYS B 1 370 ? -25.078 -9.836 -20.547 1 92.75 370 LYS B C 1
ATOM 6405 O O . LYS B 1 370 ? -25.562 -9.75 -21.688 1 92.75 370 LYS B O 1
ATOM 6410 N N . HIS B 1 371 ? -23.859 -10.242 -20.312 1 94.31 371 HIS B N 1
ATOM 6411 C CA . HIS B 1 371 ? -22.922 -10.469 -21.422 1 94.31 371 HIS B CA 1
ATOM 6412 C C . HIS B 1 371 ? -22.859 -11.945 -21.797 1 94.31 371 HIS B C 1
ATOM 6414 O O . HIS B 1 371 ? -21.984 -12.359 -22.562 1 94.31 371 HIS B O 1
ATOM 6420 N N . LYS B 1 372 ? -23.688 -12.758 -21.203 1 94.69 372 LYS B N 1
ATOM 6421 C CA . LYS B 1 372 ? -23.938 -14.156 -21.578 1 94.69 372 LYS B CA 1
ATOM 6422 C C . LYS B 1 372 ? -22.688 -15.016 -21.328 1 94.69 372 LYS B C 1
ATOM 6424 O O . LYS B 1 372 ? -22.297 -15.789 -22.203 1 94.69 372 LYS B O 1
ATOM 6429 N N . ILE B 1 373 ? -22.094 -14.781 -20.156 1 95.69 373 ILE B N 1
ATOM 6430 C CA . ILE B 1 373 ? -20.969 -15.633 -19.812 1 95.69 373 ILE B CA 1
ATOM 6431 C C . ILE B 1 373 ? -21.141 -16.172 -18.391 1 95.69 373 ILE B C 1
ATOM 6433 O O . ILE B 1 373 ? -20.156 -16.422 -17.688 1 95.69 373 ILE B O 1
ATOM 6437 N N . ALA B 1 374 ? -22.359 -16.234 -17.922 1 94.5 374 ALA B N 1
ATOM 6438 C CA . ALA B 1 374 ? -22.656 -16.719 -16.578 1 94.5 374 ALA B CA 1
ATOM 6439 C C . ALA B 1 374 ? -22.156 -18.156 -16.391 1 94.5 374 ALA B C 1
ATOM 6441 O O . ALA B 1 374 ? -21.766 -18.531 -15.281 1 94.5 374 ALA B O 1
ATOM 6442 N N . ASP B 1 375 ? -22.109 -18.875 -17.469 1 94.62 375 ASP B N 1
ATOM 6443 C CA . ASP B 1 375 ? -21.688 -20.281 -17.422 1 94.62 375 ASP B CA 1
ATOM 6444 C C . ASP B 1 375 ? -20.172 -20.391 -17.25 1 94.62 375 ASP B C 1
ATOM 6446 O O . ASP B 1 375 ? -19.656 -21.469 -16.938 1 94.62 375 ASP B O 1
ATOM 6450 N N . ARG B 1 376 ? -19.484 -19.297 -17.375 1 96.56 376 ARG B N 1
ATOM 6451 C CA . ARG B 1 376 ? -18.031 -19.281 -17.219 1 96.56 376 ARG B CA 1
ATOM 6452 C C . ARG B 1 376 ? -17.641 -18.672 -15.883 1 96.56 376 ARG B C 1
ATOM 6454 O O . ARG B 1 376 ? -16.5 -18.219 -15.711 1 96.56 376 ARG B O 1
ATOM 6461 N N . CYS B 1 377 ? -18.641 -18.578 -15.039 1 97.25 377 CYS B N 1
ATOM 6462 C CA . CYS B 1 377 ? -18.375 -18.016 -13.719 1 97.25 377 CYS B CA 1
ATOM 6463 C C . CYS B 1 377 ? -18.531 -19.078 -12.633 1 97.25 377 CYS B C 1
ATOM 6465 O O . CYS B 1 377 ? -19.422 -19.922 -12.703 1 97.25 377 CYS B O 1
ATOM 6467 N N . LYS B 1 378 ? -17.641 -19.125 -11.711 1 97.56 378 LYS B N 1
ATOM 6468 C CA . LYS B 1 378 ? -17.734 -19.953 -10.516 1 97.56 378 LYS B CA 1
ATOM 6469 C C . LYS B 1 378 ? -17.641 -19.109 -9.25 1 97.56 378 LYS B C 1
ATOM 6471 O O . LYS B 1 378 ? -16.938 -18.109 -9.219 1 97.56 378 LYS B O 1
ATOM 6476 N N . TYR B 1 379 ? -18.359 -19.547 -8.289 1 97.56 379 TYR B N 1
ATOM 6477 C CA . TYR B 1 379 ? -18.422 -18.797 -7.039 1 97.56 379 TYR B CA 1
ATOM 6478 C C . TYR B 1 379 ? -18.078 -19.688 -5.855 1 97.56 379 TYR B C 1
ATOM 6480 O O . TYR B 1 379 ? -18.562 -20.812 -5.754 1 97.56 379 TYR B O 1
ATOM 6488 N N . TYR B 1 380 ? -17.203 -19.219 -5.059 1 97.31 380 TYR B N 1
ATOM 6489 C CA . TYR B 1 380 ? -16.75 -19.938 -3.881 1 97.31 380 TYR B CA 1
ATOM 6490 C C . TYR B 1 380 ? -16.938 -19.109 -2.617 1 97.31 380 TYR B C 1
ATOM 6492 O O . TYR B 1 380 ? -16.828 -17.891 -2.652 1 97.31 380 TYR B O 1
ATOM 6500 N N . ILE B 1 381 ? -17.203 -19.797 -1.533 1 95.62 381 ILE B N 1
ATOM 6501 C CA . ILE B 1 381 ? -17.312 -19.141 -0.235 1 95.62 381 ILE B CA 1
ATOM 6502 C C . ILE B 1 381 ? -16.156 -19.562 0.661 1 95.62 381 ILE B C 1
ATOM 6504 O O . ILE B 1 381 ? -15.812 -20.75 0.727 1 95.62 381 ILE B O 1
ATOM 6508 N N . ALA B 1 382 ? -15.453 -18.578 1.191 1 94.19 382 ALA B N 1
ATOM 6509 C CA . ALA B 1 382 ? -14.406 -18.828 2.176 1 94.19 382 ALA B CA 1
ATOM 6510 C C . ALA B 1 382 ? -14.953 -18.734 3.598 1 94.19 382 ALA B C 1
ATOM 6512 O O . ALA B 1 382 ? -15.547 -17.719 3.969 1 94.19 382 ALA B O 1
ATOM 6513 N N . ASP B 1 383 ? -14.719 -19.734 4.336 1 91.12 383 ASP B N 1
ATOM 6514 C CA . ASP B 1 383 ? -15.227 -19.812 5.703 1 91.12 383 ASP B CA 1
ATOM 6515 C C . ASP B 1 383 ? -14.172 -20.359 6.652 1 91.12 383 ASP B C 1
ATOM 6517 O O . ASP B 1 383 ? -13.133 -20.859 6.207 1 91.12 383 ASP B O 1
ATOM 6521 N N . LEU B 1 384 ? -14.516 -20.156 7.949 1 88.19 384 LEU B N 1
ATOM 6522 C CA . LEU B 1 384 ? -13.602 -20.688 8.961 1 88.19 384 LEU B CA 1
ATOM 6523 C C . LEU B 1 384 ? -14.164 -21.938 9.609 1 88.19 384 LEU B C 1
ATOM 6525 O O . LEU B 1 384 ? -15.367 -22.016 9.883 1 88.19 384 LEU B O 1
ATOM 6529 N N . ASP B 1 385 ? -13.398 -22.938 9.57 1 86.44 385 ASP B N 1
ATOM 6530 C CA . ASP B 1 385 ? -13.594 -24.109 10.414 1 86.44 385 ASP B CA 1
ATOM 6531 C C . ASP B 1 385 ? -12.648 -24.109 11.609 1 86.44 385 ASP B C 1
ATOM 6533 O O . ASP B 1 385 ? -11.516 -24.578 11.516 1 86.44 385 ASP B O 1
ATOM 6537 N N . GLU B 1 386 ? -13.172 -23.594 12.727 1 81.88 386 GLU B N 1
ATOM 6538 C CA . GLU B 1 386 ? -12.328 -23.281 13.875 1 81.88 386 GLU B CA 1
ATOM 6539 C C . GLU B 1 386 ? -11.258 -22.25 13.523 1 81.88 386 GLU B C 1
ATOM 6541 O O . GLU B 1 386 ? -11.578 -21.156 13.062 1 81.88 386 GLU B O 1
ATOM 6546 N N . ASP B 1 387 ? -10.016 -22.703 13.406 1 78.44 387 ASP B N 1
ATOM 6547 C CA . ASP B 1 387 ? -8.969 -21.719 13.133 1 78.44 387 ASP B CA 1
ATOM 6548 C C . ASP B 1 387 ? -8.422 -21.891 11.719 1 78.44 387 ASP B C 1
ATOM 6550 O O . ASP B 1 387 ? -7.543 -21.141 11.289 1 78.44 387 ASP B O 1
ATOM 6554 N N . ALA B 1 388 ? -9.102 -22.812 11.031 1 87.31 388 ALA B N 1
ATOM 6555 C CA . ALA B 1 388 ? -8.617 -23.078 9.68 1 87.31 388 ALA B CA 1
ATOM 6556 C C . ALA B 1 388 ? -9.641 -22.641 8.633 1 87.31 388 ALA B C 1
ATOM 6558 O O . ALA B 1 388 ? -10.844 -22.672 8.883 1 87.31 388 ALA B O 1
ATOM 6559 N N . ALA B 1 389 ? -9.164 -22.25 7.484 1 91.94 389 ALA B N 1
ATOM 6560 C CA . ALA B 1 389 ? -10.039 -21.75 6.426 1 91.94 389 ALA B CA 1
ATOM 6561 C C . ALA B 1 389 ? -10.43 -22.875 5.465 1 91.94 389 ALA B C 1
ATOM 6563 O O . ALA B 1 389 ? -9.617 -23.734 5.141 1 91.94 389 ALA B O 1
ATOM 6564 N N . ILE B 1 390 ? -11.656 -22.844 5.125 1 94 390 ILE B N 1
ATOM 6565 C CA . ILE B 1 390 ? -12.18 -23.766 4.121 1 94 390 ILE B CA 1
ATOM 6566 C C . ILE B 1 390 ? -12.844 -22.984 2.994 1 94 390 ILE B C 1
ATOM 6568 O O . ILE B 1 390 ? -13.57 -22.016 3.246 1 94 390 ILE B O 1
ATOM 6572 N N . ILE B 1 391 ? -12.602 -23.375 1.786 1 95.56 391 ILE B N 1
ATOM 6573 C CA . ILE B 1 391 ? -13.203 -22.734 0.622 1 95.56 391 ILE B CA 1
ATOM 6574 C C . ILE B 1 391 ? -14.078 -23.734 -0.126 1 95.56 391 ILE B C 1
ATOM 6576 O O . ILE B 1 391 ? -13.609 -24.797 -0.546 1 95.56 391 ILE B O 1
ATOM 6580 N N . SER B 1 392 ? -15.336 -23.391 -0.292 1 95.38 392 SER B N 1
ATOM 6581 C CA . SER B 1 392 ? -16.297 -24.312 -0.868 1 95.38 392 SER B CA 1
ATOM 6582 C C . SER B 1 392 ? -16.953 -23.734 -2.113 1 95.38 392 SER B C 1
ATOM 6584 O O . SER B 1 392 ? -17.234 -22.531 -2.166 1 95.38 392 SER B O 1
ATOM 6586 N N . ASP B 1 393 ? -17.219 -24.656 -3.025 1 96.75 393 ASP B N 1
ATOM 6587 C CA . ASP B 1 393 ? -17.906 -24.25 -4.254 1 96.75 393 ASP B CA 1
ATOM 6588 C C . ASP B 1 393 ? -19.391 -24.047 -4.012 1 96.75 393 ASP B C 1
ATOM 6590 O O . ASP B 1 393 ? -20.109 -24.969 -3.619 1 96.75 393 ASP B O 1
ATOM 6594 N N . VAL B 1 394 ? -19.828 -22.828 -4.254 1 96.62 394 VAL B N 1
ATOM 6595 C CA . VAL B 1 394 ? -21.234 -22.531 -4.059 1 96.62 394 VAL B CA 1
ATOM 6596 C C . VAL B 1 394 ? -21.828 -21.953 -5.348 1 96.62 394 VAL B C 1
ATOM 6598 O O . VAL B 1 394 ? -22.719 -21.109 -5.305 1 96.62 394 VAL B O 1
ATOM 6601 N N . THR B 1 395 ? -21.297 -22.266 -6.398 1 95.69 395 THR B N 1
ATOM 6602 C CA . THR B 1 395 ? -21.719 -21.766 -7.699 1 95.69 395 THR B CA 1
ATOM 6603 C C . THR B 1 395 ? -23.203 -22 -7.91 1 95.69 395 THR B C 1
ATOM 6605 O O . THR B 1 395 ? -23.906 -21.156 -8.492 1 95.69 395 THR B O 1
ATOM 6608 N N . GLU B 1 396 ? -23.719 -23.125 -7.426 1 93.88 396 GLU B N 1
ATOM 6609 C CA . GLU B 1 396 ? -25.125 -23.469 -7.582 1 93.88 396 GLU B CA 1
ATOM 6610 C C . GLU B 1 396 ? -25.953 -22.938 -6.414 1 93.88 396 GLU B C 1
ATOM 6612 O O . GLU B 1 396 ? -27.172 -23.078 -6.395 1 93.88 396 GLU B O 1
ATOM 6617 N N . ASN B 1 397 ? -25.328 -22.359 -5.418 1 93.75 397 ASN B N 1
ATOM 6618 C CA . ASN B 1 397 ? -25.984 -21.812 -4.23 1 93.75 397 ASN B CA 1
ATOM 6619 C C . ASN B 1 397 ? -25.328 -20.516 -3.775 1 93.75 397 ASN B C 1
ATOM 6621 O O . ASN B 1 397 ? -24.906 -20.391 -2.625 1 93.75 397 ASN B O 1
ATOM 6625 N N . ILE B 1 398 ? -25.391 -19.594 -4.633 1 92.5 398 ILE B N 1
ATOM 6626 C CA . ILE B 1 398 ? -24.672 -18.344 -4.41 1 92.5 398 ILE B CA 1
ATOM 6627 C C . ILE B 1 398 ? -25.312 -17.578 -3.258 1 92.5 398 ILE B C 1
ATOM 6629 O O . ILE B 1 398 ? -24.672 -16.734 -2.633 1 92.5 398 ILE B O 1
ATOM 6633 N N . GLU B 1 399 ? -26.531 -17.859 -2.93 1 90.88 399 GLU B N 1
ATOM 6634 C CA . GLU B 1 399 ? -27.281 -17.203 -1.86 1 90.88 399 GLU B CA 1
ATOM 6635 C C . GLU B 1 399 ? -26.562 -17.344 -0.519 1 90.88 399 GLU B C 1
ATOM 6637 O O . GLU B 1 399 ? -26.719 -16.516 0.369 1 90.88 399 GLU B O 1
ATOM 6642 N N . GLU B 1 400 ? -25.859 -18.375 -0.421 1 91.06 400 GLU B N 1
ATOM 6643 C CA . GLU B 1 400 ? -25.109 -18.609 0.811 1 91.06 400 GLU B CA 1
ATOM 6644 C C . GLU B 1 400 ? -24.125 -17.469 1.08 1 91.06 400 GLU B C 1
ATOM 6646 O O . GLU B 1 400 ? -23.922 -17.078 2.232 1 91.06 400 GLU B O 1
ATOM 6651 N N . ILE B 1 401 ? -23.562 -16.969 0.024 1 91.19 401 ILE B N 1
ATOM 6652 C CA . ILE B 1 401 ? -22.609 -15.867 0.152 1 91.19 401 ILE B CA 1
ATOM 6653 C C . ILE B 1 401 ? -23.328 -14.609 0.637 1 91.19 401 ILE B C 1
ATOM 6655 O O . ILE B 1 401 ? -22.875 -13.945 1.57 1 91.19 401 ILE B O 1
ATOM 6659 N N . TYR B 1 402 ? -24.438 -14.352 0.069 1 87.44 402 TYR B N 1
ATOM 6660 C CA . TYR B 1 402 ? -25.188 -13.148 0.409 1 87.44 402 TYR B CA 1
ATOM 6661 C C . TYR B 1 402 ? -25.688 -13.203 1.851 1 87.44 402 TYR B C 1
ATOM 6663 O O . TYR B 1 402 ? -25.672 -12.195 2.559 1 87.44 402 TYR B O 1
ATOM 6671 N N . ARG B 1 403 ? -26.094 -14.352 2.23 1 84.88 403 ARG B N 1
ATOM 6672 C CA . ARG B 1 403 ? -26.547 -14.516 3.607 1 84.88 403 ARG B CA 1
ATOM 6673 C C . ARG B 1 403 ? -25.422 -14.227 4.594 1 84.88 403 ARG B C 1
ATOM 6675 O O . ARG B 1 403 ? -25.641 -13.555 5.605 1 84.88 403 ARG B O 1
ATOM 6682 N N . LYS B 1 404 ? -24.359 -14.648 4.262 1 83.75 404 LYS B N 1
ATOM 6683 C CA . LYS B 1 404 ? -23.203 -14.477 5.145 1 83.75 404 LYS B CA 1
ATOM 6684 C C . LYS B 1 404 ? -22.75 -13.023 5.176 1 83.75 404 LYS B C 1
ATOM 6686 O O . LYS B 1 404 ? -22.453 -12.484 6.242 1 83.75 404 LYS B O 1
ATOM 6691 N N . LEU B 1 405 ? -22.75 -12.383 4.012 1 82.31 405 LEU B N 1
ATOM 6692 C CA . LEU B 1 405 ? -22.172 -11.047 3.904 1 82.31 405 LEU B CA 1
ATOM 6693 C C . LEU B 1 405 ? -23.203 -9.977 4.246 1 82.31 405 LEU B C 1
ATOM 6695 O O . LEU B 1 405 ? -22.828 -8.836 4.555 1 82.31 405 LEU B O 1
ATOM 6699 N N . ALA B 1 406 ? -24.469 -10.25 4.215 1 74.81 406 ALA B N 1
ATOM 6700 C CA . ALA B 1 406 ? -25.516 -9.266 4.473 1 74.81 406 ALA B CA 1
ATOM 6701 C C . ALA B 1 406 ? -25.938 -9.281 5.941 1 74.81 406 ALA B C 1
ATOM 6703 O O . ALA B 1 406 ? -26.594 -8.352 6.418 1 74.81 406 ALA B O 1
ATOM 6704 N N . GLY B 1 407 ? -25.547 -10.227 6.688 1 73.81 407 GLY B N 1
ATOM 6705 C CA . GLY B 1 407 ? -25.891 -10.344 8.094 1 73.81 407 GLY B CA 1
ATOM 6706 C C . GLY B 1 407 ? -25.594 -9.078 8.883 1 73.81 407 GLY B C 1
ATOM 6707 O O . GLY B 1 407 ? -26.484 -8.531 9.539 1 73.81 407 GLY B O 1
ATOM 6708 N N . PRO B 1 408 ? -24.5 -8.547 8.695 1 71.31 408 PRO B N 1
ATOM 6709 C CA . PRO B 1 408 ? -24.125 -7.352 9.461 1 71.31 408 PRO B CA 1
ATOM 6710 C C . PRO B 1 408 ? -25 -6.148 9.141 1 71.31 408 PRO B C 1
ATOM 6712 O O . PRO B 1 408 ? -25.203 -5.281 10 1 71.31 408 PRO B O 1
ATOM 6715 N N . LEU B 1 409 ? -25.531 -6.105 7.969 1 69.06 409 LEU B N 1
ATOM 6716 C CA . LEU B 1 409 ? -26.438 -5.023 7.609 1 69.06 409 LEU B CA 1
ATOM 6717 C C . LEU B 1 409 ? -27.719 -5.09 8.438 1 69.06 409 LEU B C 1
ATOM 6719 O O . LEU B 1 409 ? -28.234 -4.059 8.875 1 69.06 409 LEU B O 1
ATOM 6723 N N . GLN B 1 410 ? -28.062 -6.285 8.609 1 67 410 GLN B N 1
ATOM 6724 C CA . GLN B 1 410 ? -29.25 -6.496 9.445 1 67 410 GLN B CA 1
ATOM 6725 C C . GLN B 1 410 ? -28.969 -6.129 10.898 1 67 410 GLN B C 1
ATOM 6727 O O . GLN B 1 410 ? -29.812 -5.566 11.586 1 67 410 GLN B O 1
ATOM 6732 N N . ASP B 1 411 ? -27.812 -6.383 11.375 1 69.38 411 ASP B N 1
ATOM 6733 C CA . ASP B 1 411 ? -27.406 -6.039 12.734 1 69.38 411 ASP B CA 1
ATOM 6734 C C . ASP B 1 411 ? -27.438 -4.531 12.961 1 69.38 411 ASP B C 1
ATOM 6736 O O . ASP B 1 411 ? -27.875 -4.062 14.016 1 69.38 411 ASP B O 1
ATOM 6740 N N . LEU B 1 412 ? -27.047 -3.82 12.023 1 70.38 412 LEU B N 1
ATOM 6741 C CA . LEU B 1 412 ? -27.031 -2.363 12.125 1 70.38 412 LEU B CA 1
ATOM 6742 C C . LEU B 1 412 ? -28.453 -1.821 12.203 1 70.38 412 LEU B C 1
ATOM 6744 O O . LEU B 1 412 ? -28.734 -0.897 12.977 1 70.38 412 LEU B O 1
ATOM 6748 N N . GLU B 1 413 ? -29.297 -2.404 11.453 1 69.56 413 GLU B N 1
ATOM 6749 C CA . GLU B 1 413 ? -30.703 -2.01 11.5 1 69.56 413 GLU B CA 1
ATOM 6750 C C . GLU B 1 413 ? -31.297 -2.275 12.875 1 69.56 413 GLU B C 1
ATOM 6752 O O . GLU B 1 413 ? -32.094 -1.469 13.383 1 69.56 413 GLU B O 1
ATOM 6757 N N . ASN B 1 414 ? -30.891 -3.365 13.461 1 69.19 414 ASN B N 1
ATOM 6758 C CA . ASN B 1 414 ? -31.359 -3.703 14.797 1 69.19 414 ASN B CA 1
ATOM 6759 C C . ASN B 1 414 ? -30.891 -2.693 15.836 1 69.19 414 ASN B C 1
ATOM 6761 O O . ASN B 1 414 ? -31.641 -2.324 16.734 1 69.19 414 ASN B O 1
ATOM 6765 N N . VAL B 1 415 ? -29.688 -2.256 15.742 1 70.12 415 VAL B N 1
ATOM 6766 C CA . VAL B 1 415 ? -29.125 -1.266 16.656 1 70.12 415 VAL B CA 1
ATOM 6767 C C . VAL B 1 415 ? -29.891 0.051 16.516 1 70.12 415 VAL B C 1
ATOM 6769 O O . VAL B 1 415 ? -30.188 0.715 17.516 1 70.12 415 VAL B O 1
ATOM 6772 N N . ARG B 1 416 ? -30.203 0.423 15.352 1 69.06 416 ARG B N 1
ATOM 6773 C CA . ARG B 1 416 ? -30.938 1.648 15.078 1 69.06 416 ARG B CA 1
ATOM 6774 C C . ARG B 1 416 ? -32.312 1.609 15.734 1 69.06 416 ARG B C 1
ATOM 6776 O O . ARG B 1 416 ? -32.75 2.59 16.344 1 69.06 416 ARG B O 1
ATOM 6783 N N . TYR B 1 417 ? -32.969 0.437 15.594 1 64.25 417 TYR B N 1
ATOM 6784 C CA . TYR B 1 417 ? -34.312 0.266 16.125 1 64.25 417 TYR B CA 1
ATOM 6785 C C . TYR B 1 417 ? -34.312 0.312 17.656 1 64.25 417 TYR B C 1
ATOM 6787 O O . TYR B 1 417 ? -35.219 0.87 18.266 1 64.25 417 TYR B O 1
ATOM 6795 N N . ASN B 1 418 ? -33.281 -0.242 18.125 1 66.88 418 ASN B N 1
ATOM 6796 C CA . ASN B 1 418 ? -33.188 -0.246 19.578 1 66.88 418 ASN B CA 1
ATOM 6797 C C . ASN B 1 418 ? -32.906 1.147 20.125 1 66.88 418 ASN B C 1
ATOM 6799 O O . ASN B 1 418 ? -33.156 1.429 21.297 1 66.88 418 ASN B O 1
ATOM 6803 N N . ASN B 1 419 ? -32.281 1.966 19.328 1 64 419 ASN B N 1
ATOM 6804 C CA . ASN B 1 419 ? -31.984 3.328 19.75 1 64 419 ASN B CA 1
ATOM 6805 C C . ASN B 1 419 ? -33.188 4.254 19.562 1 64 419 ASN B C 1
ATOM 6807 O O . ASN B 1 419 ? -33.219 5.344 20.125 1 64 419 ASN B O 1
ATOM 6811 N N . ASP B 1 420 ? -34.094 3.971 18.578 1 50.19 420 ASP B N 1
ATOM 6812 C CA . ASP B 1 420 ? -35.312 4.723 18.438 1 50.19 420 ASP B CA 1
ATOM 6813 C C . ASP B 1 420 ? -36.312 4.336 19.531 1 50.19 420 ASP B C 1
ATOM 6815 O O . ASP B 1 420 ? -37.062 5.188 20.047 1 50.19 420 ASP B O 1
#